Protein AF-0000000078982048 (afdb_homodimer)

Nearest PDB structures (foldseek):
  7xcn-assembly1_D  TM=9.493E-01  e=1.026E-38  Methanosarcina barkeri MS
  7xcl-assembly1_F  TM=9.407E-01  e=4.814E-38  Methanosarcina barkeri MS
  7xcm-assembly1_C  TM=9.390E-01  e=2.425E-36  Methanosarcina barkeri MS
  2qne-assembly1_B  TM=9.362E-01  e=1.584E-35  Desulfitobacterium hafniense Y51
  4yyc-assembly1_A-2  TM=9.252E-01  e=1.028E-31  Sinorhizobium meliloti 1021

Solvent-accessible surface area (backbone atoms only — not comparable to full-atom values): 50122 Å² total; per-residue (Å²): 138,82,78,82,73,71,76,62,64,67,63,61,60,69,71,62,73,79,67,76,81,65,62,59,39,60,63,86,39,42,53,32,44,48,32,50,60,53,52,73,68,34,48,50,50,42,51,51,48,18,41,46,41,28,44,73,57,26,30,29,54,67,43,71,69,53,51,52,54,43,40,75,65,66,23,48,73,46,95,88,54,22,44,24,42,40,57,69,48,49,49,48,31,60,74,56,47,50,60,63,48,68,48,20,15,79,38,76,92,34,46,40,63,39,34,83,27,13,26,32,36,15,24,16,54,65,6,54,19,30,46,35,86,87,77,73,42,76,41,76,21,31,56,65,55,40,24,50,46,25,37,53,44,60,72,32,87,45,42,48,32,47,27,48,39,47,35,38,68,77,45,83,49,66,64,56,34,40,46,37,49,52,47,33,44,58,53,16,21,47,38,20,32,33,47,60,73,91,47,48,83,46,50,59,60,47,44,51,52,49,14,60,74,52,73,28,60,69,50,21,57,76,47,37,35,48,32,40,46,31,54,36,40,48,55,52,53,22,40,26,50,62,36,42,48,31,47,54,52,36,47,75,68,45,34,34,35,36,31,32,17,70,24,30,28,34,41,29,25,42,45,40,61,27,12,20,48,22,53,16,48,31,48,22,49,54,46,46,34,51,48,36,71,76,35,64,77,42,48,55,28,50,18,32,33,45,39,34,37,37,81,90,75,64,42,63,37,41,37,38,17,52,33,20,37,48,30,13,39,41,22,36,57,28,50,74,67,58,42,36,22,36,32,68,22,14,29,10,22,28,89,54,64,23,25,60,27,14,22,24,21,32,41,16,32,41,38,26,35,27,15,16,15,24,34,28,26,15,48,29,31,31,22,32,41,50,47,19,29,27,68,32,37,43,56,55,31,29,36,51,40,42,27,45,44,27,32,39,58,42,55,78,53,41,91,83,43,34,37,60,65,55,51,48,50,26,62,76,54,85,56,48,37,63,81,42,68,68,31,56,60,32,49,55,28,60,44,71,77,55,85,74,68,56,69,59,55,68,68,61,37,49,75,69,66,57,72,52,64,53,58,54,20,40,53,53,40,52,54,44,69,72,71,56,58,62,68,84,65,50,68,68,57,54,54,53,46,51,73,76,41,88,63,77,75,51,51,58,78,60,68,50,60,133,141,82,79,81,76,70,76,62,66,66,63,61,59,69,73,62,74,77,65,78,81,64,62,60,40,58,64,87,40,42,54,32,44,49,31,49,60,52,52,74,68,35,48,50,50,42,51,51,49,18,43,47,41,29,44,73,58,26,28,30,54,66,46,71,70,53,49,52,53,42,40,74,64,66,23,47,73,46,95,87,52,21,44,24,42,39,57,69,48,49,50,49,32,59,74,56,48,52,59,62,48,68,49,20,15,79,38,77,90,36,45,40,63,38,35,83,26,12,25,33,34,16,24,17,54,64,5,55,19,29,46,36,84,88,77,72,42,74,40,75,21,31,56,64,54,40,25,50,45,25,35,55,43,60,72,32,86,44,42,50,32,48,27,48,39,48,35,37,66,78,45,82,49,66,64,55,34,40,46,37,50,52,48,32,44,59,52,16,20,47,40,20,32,32,45,61,72,92,47,47,83,47,49,59,58,45,43,51,52,49,15,59,74,51,73,28,61,69,49,21,55,76,47,36,33,48,32,42,47,31,53,36,40,47,53,52,54,23,39,24,49,62,36,43,49,31,48,53,52,36,48,74,69,45,34,35,34,36,31,31,17,71,25,29,28,33,42,32,24,41,46,40,63,29,12,21,46,23,52,16,48,31,48,23,47,54,47,46,33,52,47,35,71,75,36,64,76,41,49,52,28,50,19,33,34,46,38,34,37,37,82,89,77,64,42,62,37,41,38,37,16,50,34,20,36,47,30,14,39,41,24,36,57,27,50,73,67,59,42,37,22,36,33,69,23,15,29,10,24,27,87,52,64,23,23,62,26,14,22,25,22,32,41,16,34,43,38,26,36,27,13,16,16,23,34,28,26,15,48,29,28,30,22,34,40,50,47,20,31,29,69,32,37,42,54,54,30,28,37,50,42,42,28,44,46,27,32,40,59,42,56,77,53,40,91,82,43,34,37,58,67,56,51,50,50,26,62,75,54,85,57,50,39,63,81,40,67,67,31,57,59,33,47,55,29,62,44,69,76,54,85,75,68,58,68,59,56,66,67,61,36,49,76,68,65,57,73,53,63,54,58,54,20,40,52,52,42,50,54,44,68,74,69,58,59,62,69,84,67,49,68,67,56,53,52,52,48,51,73,75,40,88,64,76,73,50,52,56,79,61,69,50,61,132

pLDDT: mean 93.35, std 13.15, range [24.41, 98.94]

Organism: Ruegeria pomeroyi (strain ATCC 700808 / DSM 15171 / DSS-3) (NCBI:txid246200)

Structure (mmCIF, N/CA/C/O backbone):
data_AF-0000000078982048-model_v1
#
loop_
_entity.id
_entity.type
_entity.pdbx_description
1 polymer Methyltransferase
#
loop_
_atom_site.group_PDB
_atom_site.id
_atom_site.type_symbol
_atom_site.label_atom_id
_atom_site.label_alt_id
_atom_site.label_comp_id
_atom_site.label_asym_id
_atom_site.label_entity_id
_atom_site.label_seq_id
_atom_site.pdbx_PDB_ins_code
_atom_site.Cartn_x
_atom_site.Cartn_y
_atom_site.Cartn_z
_atom_site.occupancy
_atom_site.B_iso_or_equiv
_atom_site.auth_seq_id
_atom_site.auth_comp_id
_atom_site.auth_asym_id
_atom_site.auth_atom_id
_atom_site.pdbx_PDB_model_num
ATOM 1 N N . MET A 1 1 ? -39.469 5.316 33.312 1 24.64 1 MET A N 1
ATOM 2 C CA . MET A 1 1 ? -39.25 4.016 32.688 1 24.64 1 MET A CA 1
ATOM 3 C C . MET A 1 1 ? -39.062 4.168 31.172 1 24.64 1 MET A C 1
ATOM 5 O O . MET A 1 1 ? -39.75 3.52 30.375 1 24.64 1 MET A O 1
ATOM 9 N N . THR A 1 2 ? -38.531 5.262 30.562 1 25.5 2 THR A N 1
ATOM 10 C CA . THR A 1 2 ? -38.562 5.883 29.234 1 25.5 2 THR A CA 1
ATOM 11 C C . THR A 1 2 ? -37.688 5.109 28.25 1 25.5 2 THR A C 1
ATOM 13 O O . THR A 1 2 ? -36.5 5.012 28.422 1 25.5 2 THR A O 1
ATOM 16 N N . LYS A 1 3 ? -38.438 4.078 27.547 1 29.31 3 LYS A N 1
ATOM 17 C CA . LYS A 1 3 ? -38 3.158 26.5 1 29.31 3 LYS A CA 1
ATOM 18 C C . LYS A 1 3 ? -37.25 3.896 25.391 1 29.31 3 LYS A C 1
ATOM 20 O O . LYS A 1 3 ? -37.781 4.844 24.797 1 29.31 3 LYS A O 1
ATOM 25 N N . THR A 1 4 ? -35.938 3.824 25.562 1 28.81 4 THR A N 1
ATOM 26 C CA . THR A 1 4 ? -34.906 4.469 24.734 1 28.81 4 THR A CA 1
ATOM 27 C C . THR A 1 4 ? -35.062 4.062 23.281 1 28.81 4 THR A C 1
ATOM 29 O O . THR A 1 4 ? -34.906 2.885 22.938 1 28.81 4 THR A O 1
ATOM 32 N N . ASN A 1 5 ? -36 4.688 22.453 1 31.52 5 ASN A N 1
ATOM 33 C CA . ASN A 1 5 ? -36.5 4.586 21.078 1 31.52 5 ASN A CA 1
ATOM 34 C C . ASN A 1 5 ? -35.375 4.566 20.062 1 31.52 5 ASN A C 1
ATOM 36 O O . ASN A 1 5 ? -35.594 4.801 18.875 1 31.52 5 ASN A O 1
ATOM 40 N N . ARG A 1 6 ? -34.125 4.836 20.391 1 30.31 6 ARG A N 1
ATOM 41 C CA . ARG A 1 6 ? -33.281 5.367 19.312 1 30.31 6 ARG A CA 1
ATOM 42 C C . ARG A 1 6 ? -33 4.293 18.266 1 30.31 6 ARG A C 1
ATOM 44 O O . ARG A 1 6 ? -32.594 4.609 17.141 1 30.31 6 ARG A O 1
ATOM 51 N N . ARG A 1 7 ? -32.562 3.113 18.672 1 32.78 7 ARG A N 1
ATOM 52 C CA . ARG A 1 7 ? -31.703 2.34 17.766 1 32.78 7 ARG A CA 1
ATOM 53 C C . ARG A 1 7 ? -32.531 1.646 16.688 1 32.78 7 ARG A C 1
ATOM 55 O O . ARG A 1 7 ? -32.031 0.794 15.953 1 32.78 7 ARG A O 1
ATOM 62 N N . ARG A 1 8 ? -33.875 1.732 16.719 1 35.56 8 ARG A N 1
ATOM 63 C CA . ARG A 1 8 ? -34.656 0.888 15.812 1 35.56 8 ARG A CA 1
ATOM 64 C C . ARG A 1 8 ? -34.5 1.354 14.367 1 35.56 8 ARG A C 1
ATOM 66 O O . ARG A 1 8 ? -34.812 0.611 13.438 1 35.56 8 ARG A O 1
ATOM 73 N N . GLY A 1 9 ? -34.281 2.65 14.219 1 35.75 9 GLY A N 1
ATOM 74 C CA . GLY A 1 9 ? -34.562 3.168 12.891 1 35.75 9 GLY A CA 1
ATOM 75 C C . GLY A 1 9 ? -33.5 2.785 11.867 1 35.75 9 GLY A C 1
ATOM 76 O O . GLY A 1 9 ? -33.719 2.977 10.664 1 35.75 9 GLY A O 1
ATOM 77 N N . ARG A 1 10 ? -32.281 2.639 12.266 1 36.44 10 ARG A N 1
ATOM 78 C CA . ARG A 1 10 ? -31.203 2.473 11.312 1 36.44 10 ARG A CA 1
ATOM 79 C C . ARG A 1 10 ? -31.156 1.047 10.773 1 36.44 10 ARG A C 1
ATOM 81 O O . ARG A 1 10 ? -30.953 0.837 9.578 1 36.44 10 ARG A O 1
ATOM 88 N N . LYS A 1 11 ? -31.516 0.004 11.578 1 35.75 11 LYS A N 1
ATOM 89 C CA . LYS A 1 11 ? -31.469 -1.395 11.156 1 35.75 11 LYS A CA 1
ATOM 90 C C . LYS A 1 11 ? -32.594 -1.708 10.172 1 35.75 11 LYS A C 1
ATOM 92 O O . LYS A 1 11 ? -32.406 -2.514 9.258 1 35.75 11 LYS A O 1
ATOM 97 N N . ASP A 1 12 ? -33.688 -1.145 10.5 1 39.19 12 ASP A N 1
ATOM 98 C CA . ASP A 1 12 ? -34.844 -1.498 9.68 1 39.19 12 ASP A CA 1
ATOM 99 C C . ASP A 1 12 ? -34.688 -1 8.25 1 39.19 12 ASP A C 1
ATOM 101 O O . ASP A 1 12 ? -35.344 -1.484 7.336 1 39.19 12 ASP A O 1
ATOM 105 N N . ARG A 1 13 ? -33.844 0.094 8.094 1 38.88 13 ARG A N 1
ATOM 106 C CA . ARG A 1 13 ? -33.75 0.681 6.762 1 38.88 13 ARG A CA 1
ATOM 107 C C . ARG A 1 13 ? -32.875 -0.181 5.848 1 38.88 13 ARG A C 1
ATOM 109 O O . ARG A 1 13 ? -32.938 -0.034 4.621 1 38.88 13 ARG A O 1
ATOM 116 N N . LEU A 1 14 ? -32.094 -0.998 6.367 1 38.25 14 LEU A N 1
ATOM 117 C CA . LEU A 1 14 ? -31.188 -1.815 5.551 1 38.25 14 LEU A CA 1
ATOM 118 C C . LEU A 1 14 ? -31.953 -2.951 4.883 1 38.25 14 LEU A C 1
ATOM 120 O O . LEU A 1 14 ? -31.578 -3.4 3.795 1 38.25 14 LEU A O 1
ATOM 124 N N . LYS A 1 15 ? -33.062 -3.445 5.516 1 37.16 15 LYS A N 1
ATOM 125 C CA . LYS A 1 15 ? -33.688 -4.641 4.957 1 37.16 15 LYS A CA 1
ATOM 126 C C . LYS A 1 15 ? -34.469 -4.305 3.701 1 37.16 15 LYS A C 1
ATOM 128 O O . LYS A 1 15 ? -34.906 -5.203 2.965 1 37.16 15 LYS A O 1
ATOM 133 N N . GLN A 1 16 ? -35.031 -3.105 3.531 1 36.47 16 GLN A N 1
ATOM 134 C CA . GLN A 1 16 ? -36.125 -2.971 2.578 1 36.47 16 GLN A CA 1
ATOM 135 C C . GLN A 1 16 ? -35.594 -2.768 1.159 1 36.47 16 GLN A C 1
ATOM 137 O O . GLN A 1 16 ? -36.375 -2.711 0.205 1 36.47 16 GLN A O 1
ATOM 142 N N . VAL A 1 17 ? -34.531 -2.162 0.869 1 39.25 17 VAL A N 1
ATOM 143 C CA . VAL A 1 17 ? -34.469 -1.865 -0.559 1 39.25 17 VAL A CA 1
ATOM 144 C C . VAL A 1 17 ? -34.188 -3.143 -1.343 1 39.25 17 VAL A C 1
ATOM 146 O O . VAL A 1 17 ? -33.125 -3.74 -1.199 1 39.25 17 VAL A O 1
ATOM 149 N N . SER A 1 18 ? -35.125 -3.893 -1.806 1 37.06 18 SER A N 1
ATOM 150 C CA . SER A 1 18 ? -35.25 -5.039 -2.697 1 37.06 18 SER A CA 1
ATOM 151 C C . SER A 1 18 ? -34.594 -4.773 -4.039 1 37.06 18 SER A C 1
ATOM 153 O O . SER A 1 18 ? -34.844 -5.469 -5.023 1 37.06 18 SER A O 1
ATOM 155 N N . GLU A 1 19 ? -34.031 -3.555 -4.375 1 44.44 19 GLU A N 1
ATOM 156 C CA . GLU A 1 19 ? -33.594 -3.346 -5.75 1 44.44 19 GLU A CA 1
ATOM 157 C C . GLU A 1 19 ? -32.531 -4.387 -6.156 1 44.44 19 GLU A C 1
ATOM 159 O O . GLU A 1 19 ? -31.844 -4.934 -5.305 1 44.44 19 GLU A O 1
ATOM 164 N N . PRO A 1 20 ? -32.531 -4.73 -7.543 1 46.38 20 PRO A N 1
ATOM 165 C CA . PRO A 1 20 ? -31.547 -5.641 -8.133 1 46.38 20 PRO A CA 1
ATOM 166 C C . PRO A 1 20 ? -30.156 -5.473 -7.527 1 46.38 20 PRO A C 1
ATOM 168 O O . PRO A 1 20 ? -29.812 -4.395 -7.027 1 46.38 20 PRO A O 1
ATOM 171 N N . ASP A 1 21 ? -29.531 -6.543 -7.238 1 50.75 21 ASP A N 1
ATOM 172 C CA . ASP A 1 21 ? -28.297 -6.707 -6.473 1 50.75 21 ASP A CA 1
ATOM 173 C C . ASP A 1 21 ? -27.219 -5.746 -6.957 1 50.75 21 ASP A C 1
ATOM 175 O O . ASP A 1 21 ? -26.781 -5.82 -8.109 1 50.75 21 ASP A O 1
ATOM 179 N N . PRO A 1 22 ? -27.109 -4.539 -6.445 1 61.59 22 PRO A N 1
ATOM 180 C CA . PRO A 1 22 ? -26.078 -3.559 -6.828 1 61.59 22 PRO A CA 1
ATOM 181 C C . PRO A 1 22 ? -24.703 -4.188 -7.023 1 61.59 22 PRO A C 1
ATOM 183 O O . PRO A 1 22 ? -24.438 -5.266 -6.488 1 61.59 22 PRO A O 1
ATOM 186 N N . GLN A 1 23 ? -24.078 -3.832 -8.289 1 77.81 23 GLN A N 1
ATOM 187 C CA . GLN A 1 23 ? -22.672 -4.191 -8.492 1 77.81 23 GLN A CA 1
ATOM 188 C C . GLN A 1 23 ? -21.891 -4.086 -7.188 1 77.81 23 GLN A C 1
ATOM 190 O O . GLN A 1 23 ? -22.016 -3.102 -6.457 1 77.81 23 GLN A O 1
ATOM 195 N N . PRO A 1 24 ? -21.281 -5.227 -6.863 1 91.12 24 PRO A N 1
ATOM 196 C CA . PRO A 1 24 ? -20.453 -5.188 -5.656 1 91.12 24 PRO A CA 1
ATOM 197 C C . PRO A 1 24 ? -19.344 -4.133 -5.73 1 91.12 24 PRO A C 1
ATOM 199 O O . PRO A 1 24 ? -19 -3.664 -6.82 1 91.12 24 PRO A O 1
ATOM 202 N N . PRO A 1 25 ? -18.922 -3.678 -4.633 1 93.69 25 PRO A N 1
ATOM 203 C CA . PRO A 1 25 ? -17.875 -2.645 -4.629 1 93.69 25 PRO A CA 1
ATOM 204 C C . PRO A 1 25 ? -16.578 -3.117 -5.27 1 93.69 25 PRO A C 1
ATOM 206 O O . PRO A 1 25 ? -15.805 -2.303 -5.789 1 93.69 25 PRO A O 1
ATOM 209 N N . VAL A 1 26 ? -16.344 -4.453 -5.203 1 96.69 26 VAL A N 1
ATOM 210 C CA . VAL A 1 26 ? -15.164 -5.027 -5.828 1 96.69 26 VAL A CA 1
ATOM 211 C C . VAL A 1 26 ? -15.5 -6.387 -6.434 1 96.69 26 VAL A C 1
ATOM 213 O O . VAL A 1 26 ? -16.484 -7.023 -6.031 1 96.69 26 VAL A O 1
ATOM 216 N N . TRP A 1 27 ? -14.75 -6.809 -7.391 1 96.81 27 TRP A N 1
ATOM 217 C CA . TRP A 1 27 ? -14.93 -8.078 -8.086 1 96.81 27 TRP A CA 1
ATOM 218 C C . TRP A 1 27 ? -13.609 -8.57 -8.68 1 96.81 27 TRP A C 1
ATOM 220 O O . TRP A 1 27 ? -12.656 -7.797 -8.797 1 96.81 27 TRP A O 1
ATOM 230 N N . PRO A 1 28 ? -13.477 -9.898 -8.961 1 97.62 28 PRO A N 1
ATOM 231 C CA . PRO A 1 28 ? -12.281 -10.398 -9.633 1 97.62 28 PRO A CA 1
ATOM 232 C C . PRO A 1 28 ? -12.062 -9.75 -11 1 97.62 28 PRO A C 1
ATOM 234 O O . PRO A 1 28 ? -12.984 -9.703 -11.82 1 97.62 28 PRO A O 1
ATOM 237 N N . GLY A 1 29 ? -10.906 -9.273 -11.219 1 98.06 29 GLY A N 1
ATOM 238 C CA . GLY A 1 29 ? -10.578 -8.742 -12.531 1 98.06 29 GLY A CA 1
ATOM 239 C C . GLY A 1 29 ? -10.828 -7.254 -12.656 1 98.06 29 GLY A C 1
ATOM 240 O O . GLY A 1 29 ? -11.047 -6.746 -13.758 1 98.06 29 GLY A O 1
ATOM 241 N N . VAL A 1 30 ? -10.906 -6.602 -11.484 1 97 30 VAL A N 1
ATOM 242 C CA . VAL A 1 30 ? -10.891 -5.148 -11.578 1 97 30 VAL A CA 1
ATOM 243 C C . VAL A 1 30 ? -9.672 -4.695 -12.375 1 97 30 VAL A C 1
ATOM 245 O O . VAL A 1 30 ? -8.578 -5.234 -12.203 1 97 30 VAL A O 1
ATOM 248 N N . VAL A 1 31 ? -9.844 -3.73 -13.234 1 97 31 VAL A N 1
ATOM 249 C CA . VAL A 1 31 ? -8.797 -3.379 -14.188 1 97 31 VAL A CA 1
ATOM 250 C C . VAL A 1 31 ? -7.805 -2.422 -13.531 1 97 31 VAL A C 1
ATOM 252 O O . VAL A 1 31 ? -8.188 -1.339 -13.07 1 97 31 VAL A O 1
ATOM 255 N N . GLY A 1 32 ? -6.566 -2.844 -13.461 1 95.88 32 GLY A N 1
ATOM 256 C CA . GLY A 1 32 ? -5.48 -2.029 -12.93 1 95.88 32 GLY A CA 1
ATOM 257 C C . GLY A 1 32 ? -4.652 -1.363 -14.008 1 95.88 32 GLY A C 1
ATOM 258 O O . GLY A 1 32 ? -5.176 -1.001 -15.07 1 95.88 32 GLY A O 1
ATOM 259 N N . GLY A 1 33 ? -3.402 -1.04 -13.672 1 95.31 33 GLY A N 1
ATOM 260 C CA . GLY A 1 33 ? -2.457 -0.58 -14.68 1 95.31 33 GLY A CA 1
ATOM 261 C C . GLY A 1 33 ? -2.275 0.927 -14.68 1 95.31 33 GLY A C 1
ATOM 262 O O . GLY A 1 33 ? -1.712 1.488 -15.625 1 95.31 33 GLY A O 1
ATOM 263 N N . ARG A 1 34 ? -2.691 1.585 -13.625 1 95.12 34 ARG A N 1
ATOM 264 C CA . ARG A 1 34 ? -2.607 3.041 -13.602 1 95.12 34 ARG A CA 1
ATOM 265 C C . ARG A 1 34 ? -1.302 3.506 -12.969 1 95.12 34 ARG A C 1
ATOM 267 O O . ARG A 1 34 ? -0.966 4.691 -13.016 1 95.12 34 ARG A O 1
ATOM 274 N N . LEU A 1 35 ? -0.602 2.676 -12.352 1 97.88 35 LEU A N 1
ATOM 275 C CA . LEU A 1 35 ? 0.735 2.959 -11.844 1 97.88 35 LEU A CA 1
ATOM 276 C C . LEU A 1 35 ? 1.8 2.553 -12.859 1 97.88 35 LEU A C 1
ATOM 278 O O . LEU A 1 35 ? 1.789 1.426 -13.359 1 97.88 35 LEU A O 1
ATOM 282 N N . LYS A 1 36 ? 2.662 3.445 -13.172 1 96.5 36 LYS A N 1
ATOM 283 C CA . LYS A 1 36 ? 3.777 3.188 -14.078 1 96.5 36 LYS A CA 1
ATOM 284 C C . LYS A 1 36 ? 5.117 3.426 -13.383 1 96.5 36 LYS A C 1
ATOM 286 O O . LYS A 1 36 ? 5.684 4.516 -13.477 1 96.5 36 LYS A O 1
ATOM 291 N N . PRO A 1 37 ? 5.641 2.359 -12.852 1 96.19 37 PRO A N 1
ATOM 292 C CA . PRO A 1 37 ? 6.914 2.518 -12.141 1 96.19 37 PRO A CA 1
ATOM 293 C C . PRO A 1 37 ? 8.055 2.938 -13.062 1 96.19 37 PRO A C 1
ATOM 295 O O . PRO A 1 37 ? 9.008 3.582 -12.617 1 96.19 37 PRO A O 1
ATOM 298 N N . LEU A 1 38 ? 7.996 2.551 -14.289 1 97.62 38 LEU A N 1
ATOM 299 C CA . LEU A 1 38 ? 9 2.908 -15.281 1 97.62 38 LEU A CA 1
ATOM 300 C C . LEU A 1 38 ? 8.477 3.996 -16.219 1 97.62 38 LEU A C 1
ATOM 302 O O . LEU A 1 38 ? 7.336 3.93 -16.672 1 97.62 38 LEU A O 1
ATOM 306 N N . SER A 1 39 ? 9.336 4.977 -16.438 1 96.38 39 SER A N 1
ATOM 307 C CA . SER A 1 39 ? 9.039 5.891 -17.531 1 96.38 39 SER A CA 1
ATOM 308 C C . SER A 1 39 ? 9.117 5.184 -18.875 1 96.38 39 SER A C 1
ATOM 310 O O . SER A 1 39 ? 9.664 4.082 -18.984 1 96.38 39 SER A O 1
ATOM 312 N N . PRO A 1 40 ? 8.562 5.824 -19.906 1 96.5 40 PRO A N 1
ATOM 313 C CA . PRO A 1 40 ? 8.656 5.215 -21.234 1 96.5 40 PRO A CA 1
ATOM 314 C C . PRO A 1 40 ? 10.102 4.957 -21.656 1 96.5 40 PRO A C 1
ATOM 316 O O . PRO A 1 40 ? 10.398 3.914 -22.25 1 96.5 40 PRO A O 1
ATOM 319 N N . ASP A 1 41 ? 10.977 5.867 -21.328 1 97.31 41 ASP A N 1
ATOM 320 C CA . ASP A 1 41 ? 12.383 5.691 -21.672 1 97.31 41 ASP A CA 1
ATOM 321 C C . ASP A 1 41 ? 12.992 4.52 -20.906 1 97.31 41 ASP A C 1
ATOM 323 O O . ASP A 1 41 ? 13.766 3.74 -21.469 1 97.31 41 ASP A O 1
ATOM 327 N N . GLU A 1 42 ? 12.688 4.445 -19.672 1 97.81 42 GLU A N 1
ATOM 328 C CA . GLU A 1 42 ? 13.172 3.34 -18.859 1 97.81 42 GLU A CA 1
ATOM 329 C C . GLU A 1 42 ? 12.672 1.999 -19.375 1 97.81 42 GLU A C 1
ATOM 331 O O . GLU A 1 42 ? 13.43 1.028 -19.453 1 97.81 42 GLU A O 1
ATOM 336 N N . GLU A 1 43 ? 11.43 1.944 -19.688 1 97.56 43 GLU A N 1
ATOM 337 C CA . GLU A 1 43 ? 10.812 0.732 -20.219 1 97.56 43 GLU A CA 1
ATOM 338 C C . GLU A 1 43 ? 11.516 0.268 -21.484 1 97.56 43 GLU A C 1
ATOM 340 O O . GLU A 1 43 ? 11.781 -0.924 -21.656 1 97.56 43 GLU A O 1
ATOM 345 N N . SER A 1 44 ? 11.805 1.211 -22.375 1 98.06 44 SER A N 1
ATOM 346 C CA . SER A 1 44 ? 12.5 0.915 -23.625 1 98.06 44 SER A CA 1
ATOM 347 C C . SER A 1 44 ? 13.922 0.418 -23.359 1 98.06 44 SER A C 1
ATOM 349 O O . SER A 1 44 ? 14.406 -0.472 -24.062 1 98.06 44 SER A O 1
ATOM 351 N N . LEU A 1 45 ? 14.508 1.024 -22.422 1 98.12 45 LEU A N 1
ATOM 352 C CA . LEU A 1 45 ? 15.859 0.62 -22.062 1 98.12 45 LEU A CA 1
ATOM 353 C C . LEU A 1 45 ? 15.883 -0.818 -21.547 1 98.12 45 LEU A C 1
ATOM 355 O O . LEU A 1 45 ? 16.766 -1.596 -21.922 1 98.12 45 LEU A O 1
ATOM 359 N N . VAL A 1 46 ? 14.938 -1.17 -20.688 1 98.31 46 VAL A N 1
ATOM 360 C CA . VAL A 1 46 ? 14.836 -2.525 -20.156 1 98.31 46 VAL A CA 1
ATOM 361 C C . VAL A 1 46 ? 14.586 -3.512 -21.297 1 98.31 46 VAL A C 1
ATOM 363 O O . VAL A 1 46 ? 15.219 -4.566 -21.375 1 98.31 46 VAL A O 1
ATOM 366 N N . GLU A 1 47 ? 13.688 -3.174 -22.188 1 98.31 47 GLU A N 1
ATOM 367 C CA . GLU A 1 47 ? 13.359 -4.02 -23.328 1 98.31 47 GLU A CA 1
ATOM 368 C C . GLU A 1 47 ? 14.586 -4.277 -24.203 1 98.31 47 GLU A C 1
ATOM 370 O O . GLU A 1 47 ? 14.891 -5.426 -24.516 1 98.31 47 GLU A O 1
ATOM 375 N N . GLU A 1 48 ? 15.273 -3.209 -24.516 1 98.38 48 GLU A N 1
ATOM 376 C CA . GLU A 1 48 ? 16.438 -3.32 -25.375 1 98.38 48 GLU A CA 1
ATOM 377 C C . GLU A 1 48 ? 17.531 -4.164 -24.734 1 98.38 48 GLU A C 1
ATOM 379 O O . GLU A 1 48 ? 18.172 -4.98 -25.391 1 98.38 48 GLU A O 1
ATOM 384 N N . ALA A 1 49 ? 17.734 -3.91 -23.453 1 98.31 49 ALA A N 1
ATOM 385 C CA . ALA A 1 49 ? 18.766 -4.66 -22.734 1 98.31 49 ALA A CA 1
ATOM 386 C C . ALA A 1 49 ? 18.422 -6.148 -22.688 1 98.31 49 ALA A C 1
ATOM 388 O O . ALA A 1 49 ? 19.297 -6.996 -22.844 1 98.31 49 ALA A O 1
ATOM 389 N N . ALA A 1 50 ? 17.172 -6.48 -22.484 1 98.5 50 ALA A N 1
ATOM 390 C CA . ALA A 1 50 ? 16.734 -7.875 -22.438 1 98.5 50 ALA A CA 1
ATOM 391 C C . ALA A 1 50 ? 16.922 -8.555 -23.781 1 98.5 50 ALA A C 1
ATOM 393 O O . ALA A 1 50 ? 17.422 -9.688 -23.859 1 98.5 50 ALA A O 1
ATOM 394 N N . PHE A 1 51 ? 16.547 -7.906 -24.859 1 98.5 51 PHE A N 1
ATOM 395 C CA . PHE A 1 51 ? 16.719 -8.445 -26.203 1 98.5 51 PHE A CA 1
ATOM 396 C C . PHE A 1 51 ? 18.188 -8.688 -26.5 1 98.5 51 PHE A C 1
ATOM 398 O O . PHE A 1 51 ? 18.547 -9.734 -27.047 1 98.5 51 PHE A O 1
ATOM 405 N N . LYS A 1 52 ? 18.984 -7.723 -26.125 1 98.06 52 LYS A N 1
ATOM 406 C CA . LYS A 1 52 ? 20.406 -7.836 -26.406 1 98.06 52 LYS A CA 1
ATOM 407 C C . LYS A 1 52 ? 21.031 -9.008 -25.641 1 98.06 52 LYS A C 1
ATOM 409 O O . LYS A 1 52 ? 21.875 -9.719 -26.172 1 98.06 52 LYS A O 1
ATOM 414 N N . LEU A 1 53 ? 20.625 -9.164 -24.422 1 98.25 53 LEU A N 1
ATOM 415 C CA . LEU A 1 53 ? 21.109 -10.289 -23.641 1 98.25 53 LEU A CA 1
ATOM 416 C C . LEU A 1 53 ? 20.766 -11.617 -24.297 1 98.25 53 LEU A C 1
ATOM 418 O O . LEU A 1 53 ? 21.578 -12.539 -24.328 1 98.25 53 LEU A O 1
ATOM 422 N N . LEU A 1 54 ? 19.578 -11.734 -24.781 1 98.75 54 LEU A N 1
ATOM 423 C CA . LEU A 1 54 ? 19.109 -12.969 -25.406 1 98.75 54 LEU A CA 1
ATOM 424 C C . LEU A 1 54 ? 19.828 -13.211 -26.719 1 98.75 54 LEU A C 1
ATOM 426 O O . LEU A 1 54 ? 20.141 -14.359 -27.062 1 98.75 54 LEU A O 1
ATOM 430 N N . GLU A 1 55 ? 20.125 -12.125 -27.422 1 97.88 55 GLU A N 1
ATOM 431 C CA . GLU A 1 55 ? 20.766 -12.195 -28.734 1 97.88 55 GLU A CA 1
ATOM 432 C C . GLU A 1 55 ? 22.25 -12.516 -28.609 1 97.88 55 GLU A C 1
ATOM 434 O O . GLU A 1 55 ? 22.812 -13.273 -29.406 1 97.88 55 GLU A O 1
ATOM 439 N N . ASP A 1 56 ? 22.891 -11.914 -27.609 1 97.38 56 ASP A N 1
ATOM 440 C CA . ASP A 1 56 ? 24.344 -11.922 -27.578 1 97.38 56 ASP A CA 1
ATOM 441 C C . ASP A 1 56 ? 24.875 -12.914 -26.531 1 97.38 56 ASP A C 1
ATOM 443 O O . ASP A 1 56 ? 25.953 -13.469 -26.688 1 97.38 56 ASP A O 1
ATOM 447 N N . LEU A 1 57 ? 24.188 -13.047 -25.453 1 97.56 57 LEU A N 1
ATOM 448 C CA . LEU A 1 57 ? 24.625 -13.922 -24.375 1 97.56 57 LEU A CA 1
ATOM 449 C C . LEU A 1 57 ? 23.875 -15.25 -24.406 1 97.56 57 LEU A C 1
ATOM 451 O O . LEU A 1 57 ? 24.5 -16.312 -24.312 1 97.56 57 LEU A O 1
ATOM 455 N N . GLY A 1 58 ? 22.516 -15.188 -24.5 1 98.44 58 GLY A N 1
ATOM 456 C CA . GLY A 1 58 ? 21.688 -16.375 -24.484 1 98.44 58 GLY A CA 1
ATOM 457 C C . GLY A 1 58 ? 21.688 -17.078 -23.141 1 98.44 58 GLY A C 1
ATOM 458 O O . GLY A 1 58 ? 21.969 -16.469 -22.109 1 98.44 58 GLY A O 1
ATOM 459 N N . LEU A 1 59 ? 21.203 -18.328 -23.125 1 98.75 59 LEU A N 1
ATOM 460 C CA . LEU A 1 59 ? 21.156 -19.094 -21.891 1 98.75 59 LEU A CA 1
ATOM 461 C C . LEU A 1 59 ? 21.891 -20.422 -22.047 1 98.75 59 LEU A C 1
ATOM 463 O O . LEU A 1 59 ? 21.906 -21 -23.141 1 98.75 59 LEU A O 1
ATOM 467 N N . SER A 1 60 ? 22.438 -20.875 -20.969 1 98 60 SER A N 1
ATOM 468 C CA . SER A 1 60 ? 23.109 -22.172 -20.969 1 98 60 SER A CA 1
ATOM 469 C C . SER A 1 60 ? 22.172 -23.281 -20.5 1 98 60 SER A C 1
ATOM 471 O O . SER A 1 60 ? 21.062 -23 -20.047 1 98 60 SER A O 1
ATOM 473 N N . GLN A 1 61 ? 22.547 -24.547 -20.75 1 98 61 GLN A N 1
ATOM 474 C CA . GLN A 1 61 ? 21.922 -25.766 -20.25 1 98 61 GLN A CA 1
ATOM 475 C C . GLN A 1 61 ? 20.531 -25.969 -20.859 1 98 61 GLN A C 1
ATOM 477 O O . GLN A 1 61 ? 19.609 -26.375 -20.172 1 98 61 GLN A O 1
ATOM 482 N N . ALA A 1 62 ? 20.438 -25.594 -22.031 1 98.56 62 ALA A N 1
ATOM 483 C CA . ALA A 1 62 ? 19.203 -25.891 -22.766 1 98.56 62 ALA A CA 1
ATOM 484 C C . ALA A 1 62 ? 19.078 -27.406 -23 1 98.56 62 ALA A C 1
ATOM 486 O O . ALA A 1 62 ? 20.062 -28.078 -23.266 1 98.56 62 ALA A O 1
ATOM 487 N N . ILE A 1 63 ? 17.891 -27.953 -22.953 1 98.5 63 ILE A N 1
ATOM 488 C CA . ILE A 1 63 ? 17.688 -29.375 -23.188 1 98.5 63 ILE A CA 1
ATOM 489 C C . ILE A 1 63 ? 17.688 -29.656 -24.688 1 98.5 63 ILE A C 1
ATOM 491 O O . ILE A 1 63 ? 17.438 -28.75 -25.5 1 98.5 63 ILE A O 1
ATOM 495 N N . PRO A 1 64 ? 17.891 -30.891 -25.078 1 98.38 64 PRO A N 1
ATOM 496 C CA . PRO A 1 64 ? 18.016 -31.219 -26.5 1 98.38 64 PRO A CA 1
ATOM 497 C C . PRO A 1 64 ? 16.797 -30.797 -27.312 1 98.38 64 PRO A C 1
ATOM 499 O O . PRO A 1 64 ? 16.938 -30.234 -28.406 1 98.38 64 PRO A O 1
ATOM 502 N N . SER A 1 65 ? 15.641 -31.047 -26.828 1 98.56 65 SER A N 1
ATOM 503 C CA . SER A 1 65 ? 14.43 -30.672 -27.562 1 98.56 65 SER A CA 1
ATOM 504 C C . SER A 1 65 ? 14.352 -29.172 -27.781 1 98.56 65 SER A C 1
ATOM 506 O O . SER A 1 65 ? 13.93 -28.719 -28.844 1 98.56 65 SER A O 1
ATOM 508 N N . MET A 1 66 ? 14.773 -28.406 -26.797 1 98.81 66 MET A N 1
ATOM 509 C CA . MET A 1 66 ? 14.789 -26.953 -26.906 1 98.81 66 MET A CA 1
ATOM 510 C C . MET A 1 66 ? 15.812 -26.5 -27.938 1 98.81 66 MET A C 1
ATOM 512 O O . MET A 1 66 ? 15.523 -25.609 -28.75 1 98.81 66 MET A O 1
ATOM 516 N N . ILE A 1 67 ? 16.969 -27.078 -27.859 1 98.75 67 ILE A N 1
ATOM 517 C CA . ILE A 1 67 ? 18.031 -26.734 -28.812 1 98.75 67 ILE A CA 1
ATOM 518 C C . ILE A 1 67 ? 17.547 -26.969 -30.234 1 98.75 67 ILE A C 1
ATOM 520 O O . ILE A 1 67 ? 17.703 -26.094 -31.094 1 98.75 67 ILE A O 1
ATOM 524 N N . GLU A 1 68 ? 16.969 -28.062 -30.438 1 98.75 68 GLU A N 1
ATOM 525 C CA . GLU A 1 68 ? 16.469 -28.406 -31.766 1 98.75 68 GLU A CA 1
ATOM 526 C C . GLU A 1 68 ? 15.422 -27.406 -32.25 1 98.75 68 GLU A C 1
ATOM 528 O O . GLU A 1 68 ? 15.508 -26.875 -33.344 1 98.75 68 GLU A O 1
ATOM 533 N N . LYS A 1 69 ? 14.477 -27.141 -31.406 1 98.75 69 LYS A N 1
ATOM 534 C CA . LYS A 1 69 ? 13.367 -26.266 -31.781 1 98.75 69 LYS A CA 1
ATOM 535 C C . LYS A 1 69 ? 13.852 -24.844 -32.031 1 98.75 69 LYS A C 1
ATOM 537 O O . LYS A 1 69 ? 13.438 -24.188 -32.969 1 98.75 69 LYS A O 1
ATOM 542 N N . VAL A 1 70 ? 14.695 -24.312 -31.125 1 98.88 70 VAL A N 1
ATOM 543 C CA . VAL A 1 70 ? 15.141 -22.922 -31.203 1 98.88 70 VAL A CA 1
ATOM 544 C C . VAL A 1 70 ? 16.078 -22.75 -32.406 1 98.88 70 VAL A C 1
ATOM 546 O O . VAL A 1 70 ? 15.992 -21.75 -33.125 1 98.88 70 VAL A O 1
ATOM 549 N N . THR A 1 71 ? 16.953 -23.734 -32.656 1 98.69 71 THR A N 1
ATOM 550 C CA . THR A 1 71 ? 17.859 -23.625 -33.781 1 98.69 71 THR A CA 1
ATOM 551 C C . THR A 1 71 ? 17.109 -23.734 -35.094 1 98.69 71 THR A C 1
ATOM 553 O O . THR A 1 71 ? 17.453 -23.078 -36.094 1 98.69 71 THR A O 1
ATOM 556 N N . THR A 1 72 ? 16.141 -24.578 -35.125 1 98.62 72 THR A N 1
ATOM 557 C CA . THR A 1 72 ? 15.297 -24.688 -36.312 1 98.62 72 THR A CA 1
ATOM 558 C C . THR A 1 72 ? 14.578 -23.375 -36.594 1 98.62 72 THR A C 1
ATOM 560 O O . THR A 1 72 ? 14.344 -23.016 -37.75 1 98.62 72 THR A O 1
ATOM 563 N N . ALA A 1 73 ? 14.336 -22.641 -35.562 1 98.62 73 ALA A N 1
ATOM 564 C CA . ALA A 1 73 ? 13.57 -21.406 -35.656 1 98.62 73 ALA A CA 1
ATOM 565 C C . ALA A 1 73 ? 14.492 -20.203 -35.844 1 98.62 73 ALA A C 1
ATOM 567 O O . ALA A 1 73 ? 14.039 -19.062 -35.875 1 98.62 73 ALA A O 1
ATOM 568 N N . GLY A 1 74 ? 15.773 -20.422 -35.906 1 98.31 74 GLY A N 1
ATOM 569 C CA . GLY A 1 74 ? 16.672 -19.328 -36.25 1 98.31 74 GLY A CA 1
ATOM 570 C C . GLY A 1 74 ? 17.688 -19.031 -35.125 1 98.31 74 GLY A C 1
ATOM 571 O O . GLY A 1 74 ? 18.578 -18.203 -35.312 1 98.31 74 GLY A O 1
ATOM 572 N N . GLY A 1 75 ? 17.531 -19.719 -34.031 1 98.69 75 GLY A N 1
ATOM 573 C CA . GLY A 1 75 ? 18.516 -19.578 -32.969 1 98.69 75 GLY A CA 1
ATOM 574 C C . GLY A 1 75 ? 19.828 -20.266 -33.281 1 98.69 75 GLY A C 1
ATOM 575 O O . GLY A 1 75 ? 19.938 -20.984 -34.281 1 98.69 75 GLY A O 1
ATOM 576 N N . THR A 1 76 ? 20.859 -19.953 -32.406 1 98.44 76 THR A N 1
ATOM 577 C CA . THR A 1 76 ? 22.172 -20.562 -32.625 1 98.44 76 THR A CA 1
ATOM 578 C C . THR A 1 76 ? 22.828 -20.953 -31.312 1 98.44 76 THR A C 1
ATOM 580 O O . THR A 1 76 ? 22.562 -20.328 -30.281 1 98.44 76 THR A O 1
ATOM 583 N N . MET A 1 77 ? 23.625 -22 -31.391 1 98.31 77 MET A N 1
ATOM 584 C CA . MET A 1 77 ? 24.438 -22.406 -30.25 1 98.31 77 MET A CA 1
ATOM 585 C C . MET A 1 77 ? 25.812 -21.766 -30.297 1 98.31 77 MET A C 1
ATOM 587 O O . MET A 1 77 ? 26.438 -21.734 -31.359 1 98.31 77 MET A O 1
ATOM 591 N N . THR A 1 78 ? 26.219 -21.234 -29.234 1 97.44 78 THR A N 1
ATOM 592 C CA . THR A 1 78 ? 27.594 -20.734 -29.172 1 97.44 78 THR A CA 1
ATOM 593 C C . THR A 1 78 ? 28.578 -21.875 -28.875 1 97.44 78 THR A C 1
ATOM 595 O O . THR A 1 78 ? 28.172 -22.953 -28.484 1 97.44 78 THR A O 1
ATOM 598 N N . ASP A 1 79 ? 29.828 -21.531 -29.047 1 96.19 79 ASP A N 1
ATOM 599 C CA . ASP A 1 79 ? 30.875 -22.531 -28.828 1 96.19 79 ASP A CA 1
ATOM 600 C C . ASP A 1 79 ? 30.922 -22.938 -27.359 1 96.19 79 ASP A C 1
ATOM 602 O O . ASP A 1 79 ? 31.25 -24.094 -27.031 1 96.19 79 ASP A O 1
ATOM 606 N N . ASP A 1 80 ? 30.562 -22.078 -26.531 1 93.94 80 ASP A N 1
ATOM 607 C CA . ASP A 1 80 ? 30.625 -22.359 -25.094 1 93.94 80 ASP A CA 1
ATOM 608 C C . ASP A 1 80 ? 29.297 -22.906 -24.578 1 93.94 80 ASP A C 1
ATOM 610 O O . ASP A 1 80 ? 29.047 -22.922 -23.375 1 93.94 80 ASP A O 1
ATOM 614 N N . GLY A 1 81 ? 28.375 -23.25 -25.438 1 96.31 81 GLY A N 1
ATOM 615 C CA . GLY A 1 81 ? 27.203 -24.047 -25.094 1 96.31 81 GLY A CA 1
ATOM 616 C C . GLY A 1 81 ? 26.016 -23.203 -24.672 1 96.31 81 GLY A C 1
ATOM 617 O O . GLY A 1 81 ? 25.188 -23.641 -23.891 1 96.31 81 GLY A O 1
ATOM 618 N N . ARG A 1 82 ? 25.938 -22.016 -25.109 1 98.19 82 ARG A N 1
ATOM 619 C CA . ARG A 1 82 ? 24.797 -21.172 -24.797 1 98.19 82 ARG A CA 1
ATOM 620 C C . ARG A 1 82 ? 23.875 -21.031 -26 1 98.19 82 ARG A C 1
ATOM 622 O O . ARG A 1 82 ? 24.344 -20.938 -27.141 1 98.19 82 ARG A O 1
ATOM 629 N N . LEU A 1 83 ? 22.641 -21.125 -25.766 1 98.81 83 LEU A N 1
ATOM 630 C CA . LEU A 1 83 ? 21.625 -21.016 -26.812 1 98.81 83 LEU A CA 1
ATOM 631 C C . LEU A 1 83 ? 21.203 -19.562 -27.016 1 98.81 83 LEU A C 1
ATOM 633 O O . LEU A 1 83 ? 20.703 -18.922 -26.078 1 98.81 83 LEU A O 1
ATOM 637 N N . LEU A 1 84 ? 21.422 -19.016 -28.172 1 98.88 84 LEU A N 1
ATOM 638 C CA . LEU A 1 84 ? 21.125 -17.625 -28.5 1 98.88 84 LEU A CA 1
ATOM 639 C C . LEU A 1 84 ? 19.734 -17.5 -29.125 1 98.88 84 LEU A C 1
ATOM 641 O O . LEU A 1 84 ? 19.328 -18.344 -29.922 1 98.88 84 LEU A O 1
ATOM 645 N N . PHE A 1 85 ? 19.016 -16.484 -28.781 1 98.88 85 PHE A N 1
ATOM 646 C CA . PHE A 1 85 ? 17.672 -16.156 -29.281 1 98.88 85 PHE A CA 1
ATOM 647 C C . PHE A 1 85 ? 17.688 -14.852 -30.062 1 98.88 85 PHE A C 1
ATOM 649 O O . PHE A 1 85 ? 17.672 -13.773 -29.469 1 98.88 85 PHE A O 1
ATOM 656 N N . PRO A 1 86 ? 17.672 -14.914 -31.391 1 98.62 86 PRO A N 1
ATOM 657 C CA . PRO A 1 86 ? 17.641 -13.664 -32.156 1 98.62 86 PRO A CA 1
ATOM 658 C C . PRO A 1 86 ? 16.391 -12.836 -31.859 1 98.62 86 PRO A C 1
ATOM 660 O O . PRO A 1 86 ? 15.312 -13.391 -31.641 1 98.62 86 PRO A O 1
ATOM 663 N N . ARG A 1 87 ? 16.5 -11.562 -31.953 1 98 87 ARG A N 1
ATOM 664 C CA . ARG A 1 87 ? 15.43 -10.617 -31.641 1 98 87 ARG A CA 1
ATOM 665 C C . ARG A 1 87 ? 14.156 -10.953 -32.406 1 98 87 ARG A C 1
ATOM 667 O O . ARG A 1 87 ? 13.055 -10.797 -31.891 1 98 87 ARG A O 1
ATOM 674 N N . THR A 1 88 ? 14.32 -11.344 -33.625 1 98.44 88 THR A N 1
ATOM 675 C CA . THR A 1 88 ? 13.164 -11.656 -34.469 1 98.44 88 THR A CA 1
ATOM 676 C C . THR A 1 88 ? 12.383 -12.836 -33.875 1 98.44 88 THR A C 1
ATOM 678 O O . THR A 1 88 ? 11.148 -12.844 -33.938 1 98.44 88 THR A O 1
ATOM 681 N N . LEU A 1 89 ? 13.07 -13.789 -33.375 1 98.69 89 LEU A N 1
ATOM 682 C CA . LEU A 1 89 ? 12.43 -14.953 -32.781 1 98.69 89 LEU A CA 1
ATOM 683 C C . LEU A 1 89 ? 11.711 -14.578 -31.5 1 98.69 89 LEU A C 1
ATOM 685 O O . LEU A 1 89 ? 10.602 -15.055 -31.234 1 98.69 89 LEU A O 1
ATOM 689 N N . VAL A 1 90 ? 12.359 -13.766 -30.688 1 98.81 90 VAL A N 1
ATOM 690 C CA . VAL A 1 90 ? 11.758 -13.32 -29.438 1 98.81 90 VAL A CA 1
ATOM 691 C C . VAL A 1 90 ? 10.492 -12.516 -29.734 1 98.81 90 VAL A C 1
ATOM 693 O O . VAL A 1 90 ? 9.453 -12.719 -29.094 1 98.81 90 VAL A O 1
ATOM 696 N N . LYS A 1 91 ? 10.523 -11.602 -30.656 1 98.56 91 LYS A N 1
ATOM 697 C CA . LYS A 1 91 ? 9.367 -10.797 -31.047 1 98.56 91 LYS A CA 1
ATOM 698 C C . LYS A 1 91 ? 8.242 -11.672 -31.594 1 98.56 91 LYS A C 1
ATOM 700 O O . LYS A 1 91 ? 7.066 -11.406 -31.359 1 98.56 91 LYS A O 1
ATOM 705 N N . TRP A 1 92 ? 8.672 -12.703 -32.375 1 98.62 92 TRP A N 1
ATOM 706 C CA . TRP A 1 92 ? 7.688 -13.664 -32.844 1 98.62 92 TRP A CA 1
ATOM 707 C C . TRP A 1 92 ? 6.914 -14.281 -31.688 1 98.62 92 TRP A C 1
ATOM 709 O O . TRP A 1 92 ? 5.688 -14.414 -31.75 1 98.62 92 TRP A O 1
ATOM 719 N N . ALA A 1 93 ? 7.625 -14.664 -30.719 1 98.75 93 ALA A N 1
ATOM 720 C CA . ALA A 1 93 ? 7.004 -15.297 -29.562 1 98.75 93 ALA A CA 1
ATOM 721 C C . ALA A 1 93 ? 6.07 -14.328 -28.844 1 98.75 93 ALA A C 1
ATOM 723 O O . ALA A 1 93 ? 4.965 -14.711 -28.438 1 98.75 93 ALA A O 1
ATOM 724 N N . ILE A 1 94 ? 6.492 -13.047 -28.641 1 98.62 94 ILE A N 1
ATOM 725 C CA . ILE A 1 94 ? 5.699 -12.023 -27.969 1 98.62 94 ILE A CA 1
ATOM 726 C C . ILE A 1 94 ? 4.434 -11.734 -28.781 1 98.62 94 ILE A C 1
ATOM 728 O O . ILE A 1 94 ? 3.326 -11.758 -28.234 1 98.62 94 ILE A O 1
ATOM 732 N N . ASP A 1 95 ? 4.57 -11.531 -30.062 1 98.19 95 ASP A N 1
ATOM 733 C CA . ASP A 1 95 ? 3.477 -11.094 -30.922 1 98.19 95 ASP A CA 1
ATOM 734 C C . ASP A 1 95 ? 2.422 -12.195 -31.062 1 98.19 95 ASP A C 1
ATOM 736 O O . ASP A 1 95 ? 1.229 -11.898 -31.172 1 98.19 95 ASP A O 1
ATOM 740 N N . GLY A 1 96 ? 2.859 -13.406 -31.016 1 98.44 96 GLY A N 1
ATOM 741 C CA . GLY A 1 96 ? 1.951 -14.516 -31.266 1 98.44 96 GLY A CA 1
ATOM 742 C C . GLY A 1 96 ? 1.425 -15.148 -29.984 1 98.44 96 GLY A C 1
ATOM 743 O O . GLY A 1 96 ? 0.597 -16.062 -30.031 1 98.44 96 GLY A O 1
ATOM 744 N N . ALA A 1 97 ? 1.836 -14.656 -28.891 1 98.25 97 ALA A N 1
ATOM 745 C CA . ALA A 1 97 ? 1.432 -15.242 -27.609 1 98.25 97 ALA A CA 1
ATOM 746 C C . ALA A 1 97 ? -0.08 -15.164 -27.422 1 98.25 97 ALA A C 1
ATOM 748 O O . ALA A 1 97 ? -0.709 -14.18 -27.828 1 98.25 97 ALA A O 1
ATOM 749 N N . GLN A 1 98 ? -0.654 -16.203 -26.828 1 97.25 98 GLN A N 1
ATOM 750 C CA . GLN A 1 98 ? -2.076 -16.172 -26.5 1 97.25 98 GLN A CA 1
ATOM 751 C C . GLN A 1 98 ? -2.371 -15.117 -25.438 1 97.25 98 GLN A C 1
ATOM 753 O O . GLN A 1 98 ? -1.627 -14.984 -24.453 1 97.25 98 GLN A O 1
ATOM 758 N N . ARG A 1 99 ? -3.416 -14.336 -25.719 1 96.06 99 ARG A N 1
ATOM 759 C CA . ARG A 1 99 ? -3.906 -13.328 -24.797 1 96.06 99 ARG A CA 1
ATOM 760 C C . ARG A 1 99 ? -5.41 -13.469 -24.578 1 96.06 99 ARG A C 1
ATOM 762 O O . ARG A 1 99 ? -6.098 -14.109 -25.375 1 96.06 99 ARG A O 1
ATOM 769 N N . GLY A 1 100 ? -5.879 -12.938 -23.453 1 96.12 100 GLY A N 1
ATOM 770 C CA . GLY A 1 100 ? -7.309 -12.883 -23.203 1 96.12 100 GLY A CA 1
ATOM 771 C C . GLY A 1 100 ? -7.926 -14.25 -22.969 1 96.12 100 GLY A C 1
ATOM 772 O O . GLY A 1 100 ? -9.117 -14.445 -23.203 1 96.12 100 GLY A O 1
ATOM 773 N N . PHE A 1 101 ? -7.113 -15.219 -22.578 1 97 101 PHE A N 1
ATOM 774 C CA . PHE A 1 101 ? -7.684 -16.531 -22.297 1 97 101 PHE A CA 1
ATOM 775 C C . PHE A 1 101 ? -8.219 -16.609 -20.875 1 97 101 PHE A C 1
ATOM 777 O O . PHE A 1 101 ? -7.969 -15.719 -20.062 1 97 101 PHE A O 1
ATOM 784 N N . THR A 1 102 ? -8.977 -17.656 -20.656 1 98.06 102 THR A N 1
ATOM 785 C CA . THR A 1 102 ? -9.609 -17.875 -19.359 1 98.06 102 THR A CA 1
ATOM 786 C C . THR A 1 102 ? -8.914 -19 -18.594 1 98.06 102 THR A C 1
ATOM 788 O O . THR A 1 102 ? -8.633 -20.062 -19.172 1 98.06 102 THR A O 1
ATOM 791 N N . LEU A 1 103 ? -8.484 -18.703 -17.422 1 98.69 103 LEU A N 1
ATOM 792 C CA . LEU A 1 103 ? -8.164 -19.781 -16.5 1 98.69 103 LEU A CA 1
ATOM 793 C C . LEU A 1 103 ? -9.414 -20.25 -15.766 1 98.69 103 LEU A C 1
ATOM 795 O O . LEU A 1 103 ? -9.961 -19.531 -14.922 1 98.69 103 LEU A O 1
ATOM 799 N N . CYS A 1 104 ? -9.828 -21.438 -16.016 1 98.75 104 CYS A N 1
ATOM 800 C CA . CYS A 1 104 ? -11.148 -21.906 -15.609 1 98.75 104 CYS A CA 1
ATOM 801 C C . CYS A 1 104 ? -11.109 -22.484 -14.195 1 98.75 104 CYS A C 1
ATOM 803 O O . CYS A 1 104 ? -10.109 -23.062 -13.789 1 98.75 104 CYS A O 1
ATOM 805 N N . GLY A 1 105 ? -12.195 -22.203 -13.445 1 98.44 105 GLY A N 1
ATOM 806 C CA . GLY A 1 105 ? -12.461 -23.016 -12.273 1 98.44 105 GLY A CA 1
ATOM 807 C C . GLY A 1 105 ? -13.18 -24.312 -12.586 1 98.44 105 GLY A C 1
ATOM 808 O O . GLY A 1 105 ? -13.5 -24.594 -13.75 1 98.44 105 GLY A O 1
ATOM 809 N N . GLN A 1 106 ? -13.273 -25.141 -11.57 1 98.19 106 GLN A N 1
ATOM 810 C CA . GLN A 1 106 ? -14.117 -26.312 -11.766 1 98.19 106 GLN A CA 1
ATOM 811 C C . GLN A 1 106 ? -15.586 -25.922 -11.898 1 98.19 106 GLN A C 1
ATOM 813 O O . GLN A 1 106 ? -16.391 -26.672 -12.477 1 98.19 106 GLN A O 1
ATOM 818 N N . ARG A 1 107 ? -15.883 -24.719 -11.359 1 97.06 107 ARG A N 1
ATOM 819 C CA . ARG A 1 107 ? -17.156 -24.047 -11.562 1 97.06 107 ARG A CA 1
ATOM 820 C C . ARG A 1 107 ? -16.984 -22.766 -12.367 1 97.06 107 ARG A C 1
ATOM 822 O O . ARG A 1 107 ? -16.094 -21.953 -12.078 1 97.06 107 ARG A O 1
ATOM 829 N N . PRO A 1 108 ? -17.859 -22.516 -13.305 1 96.81 108 PRO A N 1
ATOM 830 C CA . PRO A 1 108 ? -17.688 -21.375 -14.211 1 96.81 108 PRO A CA 1
ATOM 831 C C . PRO A 1 108 ? -17.688 -20.031 -13.477 1 96.81 108 PRO A C 1
ATOM 833 O O . PRO A 1 108 ? -17.078 -19.062 -13.938 1 96.81 108 PRO A O 1
ATOM 836 N N . GLU A 1 109 ? -18.344 -19.922 -12.367 1 96.38 109 GLU A N 1
ATOM 837 C CA . GLU A 1 109 ? -18.406 -18.672 -11.609 1 96.38 109 GLU A CA 1
ATOM 838 C C . GLU A 1 109 ? -17.031 -18.297 -11.07 1 96.38 109 GLU A C 1
ATOM 840 O O . GLU A 1 109 ? -16.797 -17.141 -10.68 1 96.38 109 GLU A O 1
ATOM 845 N N . ASN A 1 110 ? -16.078 -19.25 -11.078 1 98.06 110 ASN A N 1
ATOM 846 C CA . ASN A 1 110 ? -14.734 -19.016 -10.539 1 98.06 110 ASN A CA 1
ATOM 847 C C . ASN A 1 110 ? -13.711 -18.828 -11.656 1 98.06 110 ASN A C 1
ATOM 849 O O . ASN A 1 110 ? -12.508 -18.812 -11.398 1 98.06 110 ASN A O 1
ATOM 853 N N . ASP A 1 111 ? -14.188 -18.672 -12.906 1 98.56 111 ASP A N 1
ATOM 854 C CA . ASP A 1 111 ? -13.289 -18.438 -14.031 1 98.56 111 ASP A CA 1
ATOM 855 C C . ASP A 1 111 ? -12.57 -17.109 -13.891 1 98.56 111 ASP A C 1
ATOM 857 O O . ASP A 1 111 ? -13.156 -16.125 -13.438 1 98.56 111 ASP A O 1
ATOM 861 N N . LEU A 1 112 ? -11.312 -17.109 -14.242 1 98.62 112 LEU A N 1
ATOM 862 C CA . LEU A 1 112 ? -10.508 -15.891 -14.25 1 98.62 112 LEU A CA 1
ATOM 863 C C . LEU A 1 112 ? -10.25 -15.414 -15.68 1 98.62 112 LEU A C 1
ATOM 865 O O . LEU A 1 112 ? -9.656 -16.141 -16.484 1 98.62 112 LEU A O 1
ATOM 869 N N . LYS A 1 113 ? -10.633 -14.234 -15.953 1 97.69 113 LYS A N 1
ATOM 870 C CA . LYS A 1 113 ? -10.383 -13.664 -17.266 1 97.69 113 LYS A CA 1
ATOM 871 C C . LYS A 1 113 ? -9.031 -12.953 -17.312 1 97.69 113 LYS A C 1
ATOM 873 O O . LYS A 1 113 ? -8.891 -11.836 -16.812 1 97.69 113 LYS A O 1
ATOM 878 N N . ILE A 1 114 ? -8.094 -13.586 -18 1 97.88 114 ILE A N 1
ATOM 879 C CA . ILE A 1 114 ? -6.742 -13.047 -18.062 1 97.88 114 ILE A CA 1
ATOM 880 C C . ILE A 1 114 ? -6.602 -12.148 -19.281 1 97.88 114 ILE A C 1
ATOM 882 O O . ILE A 1 114 ? -6.125 -12.586 -20.328 1 97.88 114 ILE A O 1
ATOM 886 N N . GLU A 1 115 ? -7.07 -10.961 -19.156 1 96.06 115 GLU A N 1
ATOM 887 C CA . GLU A 1 115 ? -7.109 -9.984 -20.234 1 96.06 115 GLU A CA 1
ATOM 888 C C . GLU A 1 115 ? -6.77 -8.586 -19.734 1 96.06 115 GLU A C 1
ATOM 890 O O . GLU A 1 115 ? -7.086 -8.234 -18.594 1 96.06 115 GLU A O 1
ATOM 895 N N . ALA A 1 116 ? -6.113 -7.852 -20.609 1 95.69 116 ALA A N 1
ATOM 896 C CA . ALA A 1 116 ? -5.738 -6.492 -20.219 1 95.69 116 ALA A CA 1
ATOM 897 C C . ALA A 1 116 ? -5.109 -6.473 -18.828 1 95.69 116 ALA A C 1
ATOM 899 O O . ALA A 1 116 ? -4.312 -7.348 -18.5 1 95.69 116 ALA A O 1
ATOM 900 N N . ALA A 1 117 ? -5.324 -5.438 -18.047 1 98 117 ALA A N 1
ATOM 901 C CA . ALA A 1 117 ? -4.742 -5.316 -16.719 1 98 117 ALA A CA 1
ATOM 902 C C . ALA A 1 117 ? -5.727 -5.766 -15.641 1 98 117 ALA A C 1
ATOM 904 O O . ALA A 1 117 ? -5.809 -5.16 -14.57 1 98 117 ALA A O 1
ATOM 905 N N . ARG A 1 118 ? -6.52 -6.848 -15.977 1 98.62 118 ARG A N 1
ATOM 906 C CA . ARG A 1 118 ? -7.449 -7.391 -14.992 1 98.62 118 ARG A CA 1
ATOM 907 C C . ARG A 1 118 ? -6.703 -8.102 -13.867 1 98.62 118 ARG A C 1
ATOM 909 O O . ARG A 1 118 ? -5.961 -9.055 -14.109 1 98.62 118 ARG A O 1
ATOM 916 N N . VAL A 1 119 ? -6.984 -7.695 -12.641 1 98.81 119 VAL A N 1
ATOM 917 C CA . VAL A 1 119 ? -6.18 -8.125 -11.508 1 98.81 119 VAL A CA 1
ATOM 918 C C . VAL A 1 119 ? -6.91 -9.234 -10.742 1 98.81 119 VAL A C 1
ATOM 920 O O . VAL A 1 119 ? -8.086 -9.086 -10.391 1 98.81 119 VAL A O 1
ATOM 923 N N . HIS A 1 120 ? -6.242 -10.328 -10.469 1 98.88 120 HIS A N 1
ATOM 924 C CA . HIS A 1 120 ? -6.754 -11.43 -9.664 1 98.88 120 HIS A CA 1
ATOM 925 C C . HIS A 1 120 ? -5.797 -11.766 -8.523 1 98.88 120 HIS A C 1
ATOM 927 O O . HIS A 1 120 ? -4.582 -11.828 -8.727 1 98.88 120 HIS A O 1
ATOM 933 N N . MET A 1 121 ? -6.336 -11.922 -7.348 1 98.88 121 MET A N 1
ATOM 934 C CA . MET A 1 121 ? -5.547 -12.188 -6.148 1 98.88 121 MET A CA 1
ATOM 935 C C . MET A 1 121 ? -5.41 -13.688 -5.914 1 98.88 121 MET A C 1
ATOM 937 O O . MET A 1 121 ? -6.379 -14.438 -6.062 1 98.88 121 MET A O 1
ATOM 941 N N . SER A 1 122 ? -4.176 -14.086 -5.543 1 98.81 122 SER A N 1
ATOM 942 C CA . SER A 1 122 ? -3.887 -15.516 -5.414 1 98.81 122 SER A CA 1
ATOM 943 C C . SER A 1 122 ? -3.104 -15.805 -4.141 1 98.81 122 SER A C 1
ATOM 945 O O . SER A 1 122 ? -2.529 -14.898 -3.535 1 98.81 122 SER A O 1
ATOM 947 N N . THR A 1 123 ? -3.232 -17.047 -3.713 1 98.69 123 THR A N 1
ATOM 948 C CA . THR A 1 123 ? -2.291 -17.562 -2.717 1 98.69 123 THR A CA 1
ATOM 949 C C . THR A 1 123 ? -0.963 -17.938 -3.369 1 98.69 123 THR A C 1
ATOM 951 O O . THR A 1 123 ? -0.577 -17.344 -4.383 1 98.69 123 THR A O 1
ATOM 954 N N . GLY A 1 124 ? -0.311 -18.688 -2.781 1 96.62 124 GLY A N 1
ATOM 955 C CA . GLY A 1 124 ? 0.931 -19.172 -3.371 1 96.62 124 GLY A CA 1
ATOM 956 C C . GLY A 1 124 ? 2.043 -19.344 -2.355 1 96.62 124 GLY A C 1
ATOM 957 O O . GLY A 1 124 ? 1.831 -19.156 -1.155 1 96.62 124 GLY A O 1
ATOM 958 N N . GLY A 1 125 ? 2.955 -19.75 -2.996 1 86.19 125 GLY A N 1
ATOM 959 C CA . GLY A 1 125 ? 4.133 -20.094 -2.213 1 86.19 125 GLY A CA 1
ATOM 960 C C . GLY A 1 125 ? 4.312 -21.578 -2.016 1 86.19 125 GLY A C 1
ATOM 961 O O . GLY A 1 125 ? 3.504 -22.375 -2.5 1 86.19 125 GLY A O 1
ATOM 962 N N . ALA A 1 126 ? 5.227 -22.188 -1.62 1 92.25 126 ALA A N 1
ATOM 963 C CA . ALA A 1 126 ? 5.582 -23.547 -1.21 1 92.25 126 ALA A CA 1
ATOM 964 C C . ALA A 1 126 ? 6.332 -23.547 0.118 1 92.25 126 ALA A C 1
ATOM 966 O O . ALA A 1 126 ? 7.426 -24.109 0.224 1 92.25 126 ALA A O 1
ATOM 967 N N . ALA A 1 127 ? 5.547 -23 1.034 1 96.88 127 ALA A N 1
ATOM 968 C CA . ALA A 1 127 ? 6.191 -22.875 2.34 1 96.88 127 ALA A CA 1
ATOM 969 C C . ALA A 1 127 ? 6.34 -24.234 3.012 1 96.88 127 ALA A C 1
ATOM 971 O O . ALA A 1 127 ? 5.438 -25.078 2.939 1 96.88 127 ALA A O 1
ATOM 972 N N . PRO A 1 128 ? 7.422 -24.438 3.689 1 96.56 128 PRO A N 1
ATOM 973 C CA . PRO A 1 128 ? 7.609 -25.703 4.406 1 96.56 128 PRO A CA 1
ATOM 974 C C . PRO A 1 128 ? 6.945 -25.703 5.781 1 96.56 128 PRO A C 1
ATOM 976 O O . PRO A 1 128 ? 6.914 -26.734 6.457 1 96.56 128 PRO A O 1
ATOM 979 N N . GLY A 1 129 ? 6.461 -24.547 6.188 1 96.31 129 GLY A N 1
ATOM 980 C CA . GLY A 1 129 ? 5.93 -24.453 7.539 1 96.31 129 GLY A CA 1
ATOM 981 C C . GLY A 1 129 ? 4.578 -23.781 7.605 1 96.31 129 GLY A C 1
ATOM 982 O O . GLY A 1 129 ? 4.172 -23.094 6.66 1 96.31 129 GLY A O 1
ATOM 983 N N . VAL A 1 130 ? 3.887 -24.016 8.695 1 97.19 130 VAL A N 1
ATOM 984 C CA . VAL A 1 130 ? 2.617 -23.375 9.016 1 97.19 130 VAL A CA 1
ATOM 985 C C . VAL A 1 130 ? 2.688 -22.766 10.414 1 97.19 130 VAL A C 1
ATOM 987 O O . VAL A 1 130 ? 3.252 -23.375 11.336 1 97.19 130 VAL A O 1
ATOM 990 N N . PHE A 1 131 ? 2.289 -21.547 10.523 1 94.75 131 PHE A N 1
ATOM 991 C CA . PHE A 1 131 ? 2.127 -20.922 11.836 1 94.75 131 PHE A CA 1
ATOM 992 C C . PHE A 1 131 ? 0.898 -21.484 12.547 1 94.75 131 PHE A C 1
ATOM 994 O O . PHE A 1 131 ? -0.228 -21.312 12.07 1 94.75 131 PHE A O 1
ATOM 1001 N N . ASP A 1 132 ? 1.118 -22.047 13.648 1 87.69 132 ASP A N 1
ATOM 1002 C CA . ASP A 1 132 ? 0.046 -22.719 14.375 1 87.69 132 ASP A CA 1
ATOM 1003 C C . ASP A 1 132 ? -0.781 -21.703 15.18 1 87.69 132 ASP A C 1
ATOM 1005 O O . ASP A 1 132 ? -0.243 -20.984 16.016 1 87.69 132 ASP A O 1
ATOM 1009 N N . LEU A 1 133 ? -1.995 -21.688 15 1 75.94 133 LEU A N 1
ATOM 1010 C CA . LEU A 1 133 ? -2.934 -20.703 15.555 1 75.94 133 LEU A CA 1
ATOM 1011 C C . LEU A 1 133 ? -3.043 -20.859 17.062 1 75.94 133 LEU A C 1
ATOM 1013 O O . LEU A 1 133 ? -3.336 -19.891 17.766 1 75.94 133 LEU A O 1
ATOM 1017 N N . ASP A 1 134 ? -2.869 -22.016 17.562 1 83.5 134 ASP A N 1
ATOM 1018 C CA . ASP A 1 134 ? -3.078 -22.297 18.984 1 83.5 134 ASP A CA 1
ATOM 1019 C C . ASP A 1 134 ? -1.789 -22.094 19.781 1 83.5 134 ASP A C 1
ATOM 1021 O O . ASP A 1 134 ? -1.799 -21.484 20.844 1 83.5 134 ASP A O 1
ATOM 1025 N N . THR A 1 135 ? -0.71 -22.578 19.188 1 86.38 135 THR A N 1
ATOM 1026 C CA . THR A 1 135 ? 0.542 -22.562 19.938 1 86.38 135 THR A CA 1
ATOM 1027 C C . THR A 1 135 ? 1.329 -21.281 19.625 1 86.38 135 THR A C 1
ATOM 1029 O O . THR A 1 135 ? 2.268 -20.938 20.359 1 86.38 135 THR A O 1
ATOM 1032 N N . HIS A 1 136 ? 1 -20.688 18.531 1 84.56 136 HIS A N 1
ATOM 1033 C CA . HIS A 1 136 ? 1.718 -19.5 18.062 1 84.56 136 HIS A CA 1
ATOM 1034 C C . HIS A 1 136 ? 3.176 -19.828 17.75 1 84.56 136 HIS A C 1
ATOM 1036 O O . HIS A 1 136 ? 4.074 -19.078 18.125 1 84.56 136 HIS A O 1
ATOM 1042 N N . ALA A 1 137 ? 3.371 -21 17.234 1 91.81 137 ALA A N 1
ATOM 1043 C CA . ALA A 1 137 ? 4.68 -21.469 16.781 1 91.81 137 ALA A CA 1
ATOM 1044 C C . ALA A 1 137 ? 4.609 -22.031 15.359 1 91.81 137 ALA A C 1
ATOM 1046 O O . ALA A 1 137 ? 3.541 -22.422 14.891 1 91.81 137 ALA A O 1
ATOM 1047 N N . TYR A 1 138 ? 5.77 -22.031 14.742 1 95.19 138 TYR A N 1
ATOM 1048 C CA . TYR A 1 138 ? 5.855 -22.625 13.406 1 95.19 138 TYR A CA 1
ATOM 1049 C C . TYR A 1 138 ? 6.125 -24.109 13.5 1 95.19 138 TYR A C 1
ATOM 1051 O O . TYR A 1 138 ? 6.91 -24.562 14.336 1 95.19 138 TYR A O 1
ATOM 1059 N N . ARG A 1 139 ? 5.453 -24.844 12.734 1 95.81 139 ARG A N 1
ATOM 1060 C CA . ARG A 1 139 ? 5.66 -26.281 12.594 1 95.81 139 ARG A CA 1
ATOM 1061 C C . ARG A 1 139 ? 5.707 -26.688 11.117 1 95.81 139 ARG A C 1
ATOM 1063 O O . ARG A 1 139 ? 5.324 -25.906 10.25 1 95.81 139 ARG A O 1
ATOM 1070 N N . ASP A 1 140 ? 6.086 -27.875 10.875 1 96.62 140 ASP A N 1
ATOM 1071 C CA . ASP A 1 140 ? 6.121 -28.391 9.508 1 96.62 140 ASP A CA 1
ATOM 1072 C C . ASP A 1 140 ? 4.715 -28.516 8.93 1 96.62 140 ASP A C 1
ATOM 1074 O O . ASP A 1 140 ? 3.781 -28.906 9.641 1 96.62 140 ASP A O 1
ATOM 1078 N N . SER A 1 141 ? 4.621 -28.156 7.688 1 97.69 141 SER A N 1
ATOM 1079 C CA . SER A 1 141 ? 3.332 -28.25 7.008 1 97.69 141 SER A CA 1
ATOM 1080 C C . SER A 1 141 ? 3.006 -29.688 6.629 1 97.69 141 SER A C 1
ATOM 1082 O O . SER A 1 141 ? 3.908 -30.5 6.43 1 97.69 141 SER A O 1
ATOM 1084 N N . THR A 1 142 ? 1.715 -29.953 6.5 1 98 142 THR A N 1
ATOM 1085 C CA . THR A 1 142 ? 1.214 -31.281 6.145 1 98 142 THR A CA 1
ATOM 1086 C C . THR A 1 142 ? 0.242 -31.188 4.969 1 98 142 THR A C 1
ATOM 1088 O O . THR A 1 142 ? -0.147 -30.094 4.562 1 98 142 THR A O 1
ATOM 1091 N N . LEU A 1 143 ? -0.095 -32.406 4.449 1 98.56 143 LEU A N 1
ATOM 1092 C CA . LEU A 1 143 ? -1.106 -32.469 3.402 1 98.56 143 LEU A CA 1
ATOM 1093 C C . LEU A 1 143 ? -2.439 -31.922 3.889 1 98.56 143 LEU A C 1
ATOM 1095 O O . LEU A 1 143 ? -3.16 -31.266 3.129 1 98.56 143 LEU A O 1
ATOM 1099 N N . GLN A 1 144 ? -2.791 -32.156 5.148 1 98.06 144 GLN A N 1
ATOM 1100 C CA . GLN A 1 144 ? -4.023 -31.609 5.723 1 98.06 144 GLN A CA 1
ATOM 1101 C C . GLN A 1 144 ? -4.008 -30.094 5.734 1 98.06 144 GLN A C 1
ATOM 1103 O O . GLN A 1 144 ? -5.039 -29.453 5.5 1 98.06 144 GLN A O 1
ATOM 1108 N N . ASP A 1 145 ? -2.861 -29.547 6.078 1 97.81 145 ASP A N 1
ATOM 1109 C CA . ASP A 1 145 ? -2.742 -28.094 6.07 1 97.81 145 ASP A CA 1
ATOM 1110 C C . ASP A 1 145 ? -3.051 -27.516 4.684 1 97.81 145 ASP A C 1
ATOM 1112 O O . ASP A 1 145 ? -3.668 -26.469 4.562 1 97.81 145 ASP A O 1
ATOM 1116 N N . LEU A 1 146 ? -2.533 -28.219 3.67 1 98.62 146 LEU A N 1
ATOM 1117 C CA . LEU A 1 146 ? -2.779 -27.797 2.297 1 98.62 146 LEU A CA 1
ATOM 1118 C C . LEU A 1 146 ? -4.266 -27.844 1.97 1 98.62 146 LEU A C 1
ATOM 1120 O O . LEU A 1 146 ? -4.82 -26.891 1.418 1 98.62 146 LEU A O 1
ATOM 1124 N N . TYR A 1 147 ? -4.898 -28.922 2.307 1 98.69 147 TYR A N 1
ATOM 1125 C CA . TYR A 1 147 ? -6.332 -29.078 2.076 1 98.69 147 TYR A CA 1
ATOM 1126 C C . TYR A 1 147 ? -7.121 -28.016 2.838 1 98.69 147 TYR A C 1
ATOM 1128 O O . TYR A 1 147 ? -8.062 -27.438 2.303 1 98.69 147 TYR A O 1
ATOM 1136 N N . ASP A 1 148 ? -6.758 -27.781 4.074 1 98.38 148 ASP A N 1
ATOM 1137 C CA . ASP A 1 148 ? -7.438 -26.797 4.898 1 98.38 148 ASP A CA 1
ATOM 1138 C C . ASP A 1 148 ? -7.289 -25.391 4.309 1 98.38 148 ASP A C 1
ATOM 1140 O O . ASP A 1 148 ? -8.234 -24.594 4.328 1 98.38 148 ASP A O 1
ATOM 1144 N N . ALA A 1 149 ? -6.117 -25.094 3.82 1 98.62 149 ALA A N 1
ATOM 1145 C CA . ALA A 1 149 ? -5.922 -23.812 3.152 1 98.62 149 ALA A CA 1
ATOM 1146 C C . ALA A 1 149 ? -6.879 -23.656 1.974 1 98.62 149 ALA A C 1
ATOM 1148 O O . ALA A 1 149 ? -7.484 -22.594 1.796 1 98.62 149 ALA A O 1
ATOM 1149 N N . ALA A 1 150 ? -6.969 -24.688 1.208 1 98.81 150 ALA A N 1
ATOM 1150 C CA . ALA A 1 150 ? -7.859 -24.672 0.05 1 98.81 150 ALA A CA 1
ATOM 1151 C C . ALA A 1 150 ? -9.312 -24.453 0.479 1 98.81 150 ALA A C 1
ATOM 1153 O O . ALA A 1 150 ? -10.039 -23.672 -0.135 1 98.81 150 ALA A O 1
ATOM 1154 N N . ARG A 1 151 ? -9.734 -25.125 1.557 1 98.62 151 ARG A N 1
ATOM 1155 C CA . ARG A 1 151 ? -11.086 -25 2.074 1 98.62 151 ARG A CA 1
ATOM 1156 C C . ARG A 1 151 ? -11.367 -23.562 2.521 1 98.62 151 ARG A C 1
ATOM 1158 O O . ARG A 1 151 ? -12.438 -23.016 2.232 1 98.62 151 ARG A O 1
ATOM 1165 N N . ILE A 1 152 ? -10.445 -23.031 3.213 1 98.69 152 ILE A N 1
ATOM 1166 C CA . ILE A 1 152 ? -10.617 -21.672 3.711 1 98.69 152 ILE A CA 1
ATOM 1167 C C . ILE A 1 152 ? -10.734 -20.703 2.535 1 98.69 152 ILE A C 1
ATOM 1169 O O . ILE A 1 152 ? -11.641 -19.875 2.502 1 98.69 152 ILE A O 1
ATOM 1173 N N . VAL A 1 153 ? -9.828 -20.828 1.539 1 98.75 153 VAL A N 1
ATOM 1174 C CA . VAL A 1 153 ? -9.766 -19.922 0.399 1 98.75 153 VAL A CA 1
ATOM 1175 C C . VAL A 1 153 ? -11.039 -20.047 -0.432 1 98.75 153 VAL A C 1
ATOM 1177 O O . VAL A 1 153 ? -11.516 -19.062 -1.008 1 98.75 153 VAL A O 1
ATOM 1180 N N . ASP A 1 154 ? -11.586 -21.234 -0.427 1 98.62 154 ASP A N 1
ATOM 1181 C CA . ASP A 1 154 ? -12.844 -21.438 -1.136 1 98.62 154 ASP A CA 1
ATOM 1182 C C . ASP A 1 154 ? -13.938 -20.5 -0.61 1 98.62 154 ASP A C 1
ATOM 1184 O O . ASP A 1 154 ? -14.852 -20.141 -1.347 1 98.62 154 ASP A O 1
ATOM 1188 N N . ARG A 1 155 ? -13.797 -20.062 0.604 1 97.94 155 ARG A N 1
ATOM 1189 C CA . ARG A 1 155 ? -14.805 -19.234 1.249 1 97.94 155 ARG A CA 1
ATOM 1190 C C . ARG A 1 155 ? -14.398 -17.766 1.219 1 97.94 155 ARG A C 1
ATOM 1192 O O . ARG A 1 155 ? -15.094 -16.906 1.768 1 97.94 155 ARG A O 1
ATOM 1199 N N . MET A 1 156 ? -13.281 -17.438 0.623 1 98.5 156 MET A N 1
ATOM 1200 C CA . MET A 1 156 ? -12.781 -16.062 0.578 1 98.5 156 MET A CA 1
ATOM 1201 C C . MET A 1 156 ? -13.117 -15.414 -0.756 1 98.5 156 MET A C 1
ATOM 1203 O O . MET A 1 156 ? -12.57 -15.789 -1.795 1 98.5 156 MET A O 1
ATOM 1207 N N . ASP A 1 157 ? -13.898 -14.328 -0.75 1 97.5 157 ASP A N 1
ATOM 1208 C CA . ASP A 1 157 ? -14.398 -13.703 -1.968 1 97.5 157 ASP A CA 1
ATOM 1209 C C . ASP A 1 157 ? -13.297 -12.938 -2.689 1 97.5 157 ASP A C 1
ATOM 1211 O O . ASP A 1 157 ? -13.344 -12.766 -3.91 1 97.5 157 ASP A O 1
ATOM 1215 N N . ASN A 1 158 ? -12.297 -12.5 -1.936 1 98.62 158 ASN A N 1
ATOM 1216 C CA . ASN A 1 158 ? -11.305 -11.633 -2.545 1 98.62 158 ASN A CA 1
ATOM 1217 C C . ASN A 1 158 ? -10 -12.375 -2.826 1 98.62 158 ASN A C 1
ATOM 1219 O O . ASN A 1 158 ? -9 -11.766 -3.201 1 98.62 158 ASN A O 1
ATOM 1223 N N . ILE A 1 159 ? -9.977 -13.656 -2.58 1 98.81 159 ILE A N 1
ATOM 1224 C CA . ILE A 1 159 ? -8.922 -14.547 -3.057 1 98.81 159 ILE A CA 1
ATOM 1225 C C . ILE A 1 159 ? -9.453 -15.391 -4.215 1 98.81 159 ILE A C 1
ATOM 1227 O O . ILE A 1 159 ? -10.195 -16.359 -4 1 98.81 159 ILE A O 1
ATOM 1231 N N . HIS A 1 160 ? -8.992 -15.125 -5.402 1 98.81 160 HIS A N 1
ATOM 1232 C CA . HIS A 1 160 ? -9.664 -15.57 -6.617 1 98.81 160 HIS A CA 1
ATOM 1233 C C . HIS A 1 160 ? -9.055 -16.859 -7.145 1 98.81 160 HIS A C 1
ATOM 1235 O O . HIS A 1 160 ? -9.703 -17.594 -7.902 1 98.81 160 HIS A O 1
ATOM 1241 N N . HIS A 1 161 ? -7.863 -17.062 -6.84 1 98.75 161 HIS A N 1
ATOM 1242 C CA . HIS A 1 161 ? -7.012 -18.125 -7.359 1 98.75 161 HIS A CA 1
ATOM 1243 C C . HIS A 1 161 ? -6.285 -18.844 -6.23 1 98.75 161 HIS A C 1
ATOM 1245 O O . HIS A 1 161 ? -5.875 -18.219 -5.25 1 98.75 161 HIS A O 1
ATOM 1251 N N . PHE A 1 162 ? -6.246 -20.219 -6.312 1 98.81 162 PHE A N 1
ATOM 1252 C CA . PHE A 1 162 ? -5.547 -20.984 -5.285 1 98.81 162 PHE A CA 1
ATOM 1253 C C . PHE A 1 162 ? -4.273 -21.609 -5.844 1 98.81 162 PHE A C 1
ATOM 1255 O O . PHE A 1 162 ? -4.32 -22.656 -6.477 1 98.81 162 PHE A O 1
ATOM 1262 N N . SER A 1 163 ? -3.213 -20.953 -5.598 1 98.75 163 SER A N 1
ATOM 1263 C CA . SER A 1 163 ? -1.888 -21.516 -5.852 1 98.75 163 SER A CA 1
ATOM 1264 C C . SER A 1 163 ? -1.35 -22.234 -4.621 1 98.75 163 SER A C 1
ATOM 1266 O O . SER A 1 163 ? -1.419 -21.703 -3.508 1 98.75 163 SER A O 1
ATOM 1268 N N . ARG A 1 164 ? -0.872 -23.406 -4.77 1 98.31 164 ARG A N 1
ATOM 1269 C CA . ARG A 1 164 ? -0.415 -24.234 -3.656 1 98.31 164 ARG A CA 1
ATOM 1270 C C . ARG A 1 164 ? 0.517 -23.453 -2.738 1 98.31 164 ARG A C 1
ATOM 1272 O O . ARG A 1 164 ? 1.61 -23.047 -3.146 1 98.31 164 ARG A O 1
ATOM 1279 N N . PRO A 1 165 ? 0.088 -23.312 -1.473 1 98.19 165 PRO A N 1
ATOM 1280 C CA . PRO A 1 165 ? 0.865 -22.422 -0.605 1 98.19 165 PRO A CA 1
ATOM 1281 C C . PRO A 1 165 ? 1.874 -23.172 0.259 1 98.19 165 PRO A C 1
ATOM 1283 O O . PRO A 1 165 ? 2.811 -22.562 0.789 1 98.19 165 PRO A O 1
ATOM 1286 N N . VAL A 1 166 ? 1.67 -24.516 0.449 1 98 166 VAL A N 1
ATOM 1287 C CA . VAL A 1 166 ? 2.568 -25.234 1.348 1 98 166 VAL A CA 1
ATOM 1288 C C . VAL A 1 166 ? 3.006 -26.547 0.703 1 98 166 VAL A C 1
ATOM 1290 O O . VAL A 1 166 ? 2.334 -27.062 -0.198 1 98 166 VAL A O 1
ATOM 1293 N N . VAL A 1 167 ? 4.121 -27 1.175 1 97.38 167 VAL A N 1
ATOM 1294 C CA . VAL A 1 167 ? 4.605 -28.328 0.805 1 97.38 167 VAL A CA 1
ATOM 1295 C C . VAL A 1 167 ? 4.148 -29.359 1.839 1 97.38 167 VAL A C 1
ATOM 1297 O O . VAL A 1 167 ? 4.242 -29.125 3.045 1 97.38 167 VAL A O 1
ATOM 1300 N N . ALA A 1 168 ? 3.604 -30.484 1.363 1 97.88 168 ALA A N 1
ATOM 1301 C CA . ALA A 1 168 ? 3.189 -31.547 2.266 1 97.88 168 ALA A CA 1
ATOM 1302 C C . ALA A 1 168 ? 4.395 -32.344 2.76 1 97.88 168 ALA A C 1
ATOM 1304 O O . ALA A 1 168 ? 4.684 -33.438 2.246 1 97.88 168 ALA A O 1
ATOM 1305 N N . ARG A 1 169 ? 4.914 -31.906 3.801 1 97.25 169 ARG A N 1
ATOM 1306 C CA . ARG A 1 169 ? 6.172 -32.469 4.281 1 97.25 169 ARG A CA 1
ATOM 1307 C C . ARG A 1 169 ? 5.957 -33.844 4.91 1 97.25 169 ARG A C 1
ATOM 1309 O O . ARG A 1 169 ? 6.914 -34.562 5.164 1 97.25 169 ARG A O 1
ATOM 1316 N N . ASP A 1 170 ? 4.758 -34.25 5.125 1 97.88 170 ASP A N 1
ATOM 1317 C CA . ASP A 1 170 ? 4.434 -35.531 5.688 1 97.88 170 ASP A CA 1
ATOM 1318 C C . ASP A 1 170 ? 4.371 -36.594 4.598 1 97.88 170 ASP A C 1
ATOM 1320 O O . ASP A 1 170 ? 4.152 -37.781 4.887 1 97.88 170 ASP A O 1
ATOM 1324 N N . ILE A 1 171 ? 4.539 -36.219 3.346 1 97.56 171 ILE A N 1
ATOM 1325 C CA . ILE A 1 171 ? 4.602 -37.156 2.23 1 97.56 171 ILE A CA 1
ATOM 1326 C C . ILE A 1 171 ? 6.035 -37.25 1.718 1 97.56 171 ILE A C 1
ATOM 1328 O O . ILE A 1 171 ? 6.582 -36.281 1.197 1 97.56 171 ILE A O 1
ATOM 1332 N N . GLU A 1 172 ? 6.645 -38.406 1.736 1 93.19 172 GLU A N 1
ATOM 1333 C CA . GLU A 1 172 ? 8.07 -38.531 1.479 1 93.19 172 GLU A CA 1
ATOM 1334 C C . GLU A 1 172 ? 8.352 -38.656 -0.017 1 93.19 172 GLU A C 1
ATOM 1336 O O . GLU A 1 172 ? 9.289 -38.031 -0.526 1 93.19 172 GLU A O 1
ATOM 1341 N N . SER A 1 173 ? 7.57 -39.406 -0.698 1 95.19 173 SER A N 1
ATOM 1342 C CA . SER A 1 173 ? 7.773 -39.625 -2.127 1 95.19 173 SER A CA 1
ATOM 1343 C C . SER A 1 173 ? 7.375 -38.375 -2.928 1 95.19 173 SER A C 1
ATOM 1345 O O . SER A 1 173 ? 6.254 -37.875 -2.803 1 95.19 173 SER A O 1
ATOM 1347 N N . ASN A 1 174 ? 8.281 -37.938 -3.818 1 95.38 174 ASN A N 1
ATOM 1348 C CA . ASN A 1 174 ? 7.988 -36.781 -4.652 1 95.38 174 ASN A CA 1
ATOM 1349 C C . ASN A 1 174 ? 6.793 -37.031 -5.566 1 95.38 174 ASN A C 1
ATOM 1351 O O . ASN A 1 174 ? 5.973 -36.156 -5.781 1 95.38 174 ASN A O 1
ATOM 1355 N N . ALA A 1 175 ? 6.77 -38.219 -6.125 1 96.69 175 ALA A N 1
ATOM 1356 C CA . ALA A 1 175 ? 5.668 -38.562 -7.016 1 96.69 175 ALA A CA 1
ATOM 1357 C C . ALA A 1 175 ? 4.332 -38.5 -6.277 1 96.69 175 ALA A C 1
ATOM 1359 O O . ALA A 1 175 ? 3.35 -37.969 -6.785 1 96.69 175 ALA A O 1
ATOM 1360 N N . LEU A 1 176 ? 4.355 -39.094 -5.105 1 97.62 176 LEU A N 1
ATOM 1361 C CA . LEU A 1 176 ? 3.146 -39.094 -4.289 1 97.62 176 LEU A CA 1
ATOM 1362 C C . LEU A 1 176 ? 2.797 -37.688 -3.811 1 97.62 176 LEU A C 1
ATOM 1364 O O . LEU A 1 176 ? 1.62 -37.344 -3.709 1 97.62 176 LEU A O 1
ATOM 1368 N N . MET A 1 177 ? 3.795 -36.969 -3.479 1 98 177 MET A N 1
ATOM 1369 C CA . MET A 1 177 ? 3.572 -35.594 -3.02 1 98 177 MET A CA 1
ATOM 1370 C C . MET A 1 177 ? 2.924 -34.75 -4.113 1 98 177 MET A C 1
ATOM 1372 O O . MET A 1 177 ? 1.955 -34.031 -3.859 1 98 177 MET A O 1
ATOM 1376 N N . ASP A 1 178 ? 3.432 -34.812 -5.324 1 98.12 178 ASP A N 1
ATOM 1377 C CA . ASP A 1 178 ? 2.873 -34.062 -6.438 1 98.12 178 ASP A CA 1
ATOM 1378 C C . ASP A 1 178 ? 1.408 -34.438 -6.672 1 98.12 178 ASP A C 1
ATOM 1380 O O . ASP A 1 178 ? 0.56 -33.531 -6.809 1 98.12 178 ASP A O 1
ATOM 1384 N N . LEU A 1 179 ? 1.2 -35.719 -6.723 1 98.5 179 LEU A N 1
ATOM 1385 C CA . LEU A 1 179 ? -0.144 -36.219 -7 1 98.5 179 LEU A CA 1
ATOM 1386 C C . LEU A 1 179 ? -1.12 -35.781 -5.914 1 98.5 179 LEU A C 1
ATOM 1388 O O . LEU A 1 179 ? -2.219 -35.312 -6.219 1 98.5 179 LEU A O 1
ATOM 1392 N N . ASN A 1 180 ? -0.752 -35.906 -4.66 1 98.69 180 ASN A N 1
ATOM 1393 C CA . ASN A 1 180 ? -1.641 -35.594 -3.551 1 98.69 180 ASN A CA 1
ATOM 1394 C C . ASN A 1 180 ? -1.774 -34.062 -3.369 1 98.69 180 ASN A C 1
ATOM 1396 O O . ASN A 1 180 ? -2.795 -33.594 -2.875 1 98.69 180 ASN A O 1
ATOM 1400 N N . THR A 1 181 ? -0.748 -33.344 -3.758 1 98.69 181 THR A N 1
ATOM 1401 C CA . THR A 1 181 ? -0.879 -31.891 -3.818 1 98.69 181 THR A CA 1
ATOM 1402 C C . THR A 1 181 ? -1.982 -31.484 -4.793 1 98.69 181 THR A C 1
ATOM 1404 O O . THR A 1 181 ? -2.85 -30.672 -4.457 1 98.69 181 THR A O 1
ATOM 1407 N N . ALA A 1 182 ? -1.937 -32.062 -5.961 1 98.81 182 ALA A N 1
ATOM 1408 C CA . ALA A 1 182 ? -2.965 -31.766 -6.957 1 98.81 182 ALA A CA 1
ATOM 1409 C C . ALA A 1 182 ? -4.352 -32.125 -6.434 1 98.81 182 ALA A C 1
ATOM 1411 O O . ALA A 1 182 ? -5.277 -31.312 -6.52 1 98.81 182 ALA A O 1
ATOM 1412 N N . TYR A 1 183 ? -4.461 -33.281 -5.879 1 98.81 183 TYR A N 1
ATOM 1413 C CA . TYR A 1 183 ? -5.758 -33.719 -5.383 1 98.81 183 TYR A CA 1
ATOM 1414 C C . TYR A 1 183 ? -6.27 -32.812 -4.285 1 98.81 183 TYR A C 1
ATOM 1416 O O . TYR A 1 183 ? -7.43 -32.375 -4.312 1 98.81 183 TYR A O 1
ATOM 1424 N N . ALA A 1 184 ? -5.422 -32.531 -3.293 1 98.75 184 ALA A N 1
ATOM 1425 C CA . ALA A 1 184 ? -5.824 -31.719 -2.152 1 98.75 184 ALA A CA 1
ATOM 1426 C C . ALA A 1 184 ? -6.309 -30.344 -2.607 1 98.75 184 ALA A C 1
ATOM 1428 O O . ALA A 1 184 ? -7.312 -29.828 -2.107 1 98.75 184 ALA A O 1
ATOM 1429 N N . CYS A 1 185 ? -5.602 -29.734 -3.559 1 98.75 185 CYS A N 1
ATOM 1430 C CA . CYS A 1 185 ? -5.98 -28.438 -4.078 1 98.75 185 CYS A CA 1
ATOM 1431 C C . CYS A 1 185 ? -7.316 -28.5 -4.812 1 98.75 185 CYS A C 1
ATOM 1433 O O . CYS A 1 185 ? -8.219 -27.703 -4.559 1 98.75 185 CYS A O 1
ATOM 1435 N N . LEU A 1 186 ? -7.449 -29.5 -5.707 1 98.81 186 LEU A N 1
ATOM 1436 C CA . LEU A 1 186 ? -8.625 -29.625 -6.555 1 98.81 186 LEU A CA 1
ATOM 1437 C C . LEU A 1 186 ? -9.852 -30 -5.734 1 98.81 186 LEU A C 1
ATOM 1439 O O . LEU A 1 186 ? -10.969 -29.594 -6.047 1 98.81 186 LEU A O 1
ATOM 1443 N N . ALA A 1 187 ? -9.656 -30.781 -4.715 1 98.5 187 ALA A N 1
ATOM 1444 C CA . ALA A 1 187 ? -10.766 -31.188 -3.861 1 98.5 187 ALA A CA 1
ATOM 1445 C C . ALA A 1 187 ? -11.164 -30.078 -2.898 1 98.5 187 ALA A C 1
ATOM 1447 O O . ALA A 1 187 ? -12.328 -29.969 -2.508 1 98.5 187 ALA A O 1
ATOM 1448 N N . GLY A 1 188 ? -10.234 -29.25 -2.551 1 98.62 188 GLY A N 1
ATOM 1449 C CA . GLY A 1 188 ? -10.461 -28.266 -1.503 1 98.62 188 GLY A CA 1
ATOM 1450 C C . GLY A 1 188 ? -11.133 -27 -2.004 1 98.62 188 GLY A C 1
ATOM 1451 O O . GLY A 1 188 ? -11.688 -26.234 -1.214 1 98.62 188 GLY A O 1
ATOM 1452 N N . THR A 1 189 ? -11.07 -26.734 -3.299 1 98.81 189 THR A N 1
ATOM 1453 C CA . THR A 1 189 ? -11.703 -25.531 -3.832 1 98.81 189 THR A CA 1
ATOM 1454 C C . THR A 1 189 ? -12.055 -25.703 -5.305 1 98.81 189 THR A C 1
ATOM 1456 O O . THR A 1 189 ? -11.344 -26.406 -6.035 1 98.81 189 THR A O 1
ATOM 1459 N N . SER A 1 190 ? -13.125 -25.078 -5.723 1 98.44 190 SER A N 1
ATOM 1460 C CA . SER A 1 190 ? -13.516 -25.109 -7.129 1 98.44 190 SER A CA 1
ATOM 1461 C C . SER A 1 190 ? -12.859 -23.969 -7.906 1 98.44 190 SER A C 1
ATOM 1463 O O . SER A 1 190 ? -13.047 -23.859 -9.117 1 98.44 190 SER A O 1
ATOM 1465 N N . LYS A 1 191 ? -12.086 -23.125 -7.25 1 98.81 191 LYS A N 1
ATOM 1466 C CA . LYS A 1 191 ? -11.328 -22.062 -7.902 1 98.81 191 LYS A CA 1
ATOM 1467 C C . LYS A 1 191 ? -10.195 -22.625 -8.75 1 98.81 191 LYS A C 1
ATOM 1469 O O . LYS A 1 191 ? -9.859 -23.812 -8.625 1 98.81 191 LYS A O 1
ATOM 1474 N N . HIS A 1 192 ? -9.742 -21.828 -9.664 1 98.88 192 HIS A N 1
ATOM 1475 C CA . HIS A 1 192 ? -8.586 -22.25 -10.438 1 98.88 192 HIS A CA 1
ATOM 1476 C C . HIS A 1 192 ? -7.395 -22.547 -9.531 1 98.88 192 HIS A C 1
ATOM 1478 O O . HIS A 1 192 ? -7.148 -21.812 -8.57 1 98.88 192 HIS A O 1
ATOM 1484 N N . VAL A 1 193 ? -6.648 -23.625 -9.883 1 98.62 193 VAL A N 1
ATOM 1485 C CA . VAL A 1 193 ? -5.547 -24.078 -9.039 1 98.62 193 VAL A CA 1
ATOM 1486 C C . VAL A 1 193 ? -4.234 -24.016 -9.812 1 98.62 193 VAL A C 1
ATOM 1488 O O . VAL A 1 193 ? -4.227 -24.172 -11.039 1 98.62 193 VAL A O 1
ATOM 1491 N N . SER A 1 194 ? -3.164 -23.641 -9.078 1 98.75 194 SER A N 1
ATOM 1492 C CA . SER A 1 194 ? -1.82 -23.75 -9.641 1 98.75 194 SER A CA 1
ATOM 1493 C C . SER A 1 194 ? -0.911 -24.594 -8.758 1 98.75 194 SER A C 1
ATOM 1495 O O . SER A 1 194 ? -0.938 -24.469 -7.531 1 98.75 194 SER A O 1
ATOM 1497 N N . ILE A 1 195 ? -0.19 -25.5 -9.336 1 98.56 195 ILE A N 1
ATOM 1498 C CA . ILE A 1 195 ? 0.79 -26.297 -8.609 1 98.56 195 ILE A CA 1
ATOM 1499 C C . ILE A 1 195 ? 2.082 -26.391 -9.414 1 98.56 195 ILE A C 1
ATOM 1501 O O . ILE A 1 195 ? 2.148 -25.906 -10.547 1 98.56 195 ILE A O 1
ATOM 1505 N N . SER A 1 196 ? 3.119 -26.906 -8.82 1 97.81 196 SER A N 1
ATOM 1506 C CA . SER A 1 196 ? 4.367 -27.25 -9.484 1 97.81 196 SER A CA 1
ATOM 1507 C C . SER A 1 196 ? 4.609 -28.766 -9.43 1 97.81 196 SER A C 1
ATOM 1509 O O . SER A 1 196 ? 4.25 -29.422 -8.453 1 97.81 196 SER A O 1
ATOM 1511 N N . VAL A 1 197 ? 5.172 -29.25 -10.453 1 97.75 197 VAL A N 1
ATOM 1512 C CA . VAL A 1 197 ? 5.523 -30.672 -10.523 1 97.75 197 VAL A CA 1
ATOM 1513 C C . VAL A 1 197 ? 7.035 -30.828 -10.391 1 97.75 197 VAL A C 1
ATOM 1515 O O . VAL A 1 197 ? 7.801 -30.109 -11.039 1 97.75 197 VAL A O 1
ATOM 1518 N N . THR A 1 198 ? 7.449 -31.781 -9.68 1 94.12 198 THR A N 1
ATOM 1519 C CA . THR A 1 198 ? 8.844 -31.906 -9.281 1 94.12 198 THR A CA 1
ATOM 1520 C C . THR A 1 198 ? 9.672 -32.562 -10.391 1 94.12 198 THR A C 1
ATOM 1522 O O . THR A 1 198 ? 10.82 -32.188 -10.617 1 94.12 198 THR A O 1
ATOM 1525 N N . GLU A 1 199 ? 9.039 -33.594 -11.062 1 96.25 199 GLU A N 1
ATOM 1526 C CA . GLU A 1 199 ? 9.758 -34.375 -12.07 1 96.25 199 GLU A CA 1
ATOM 1527 C C . GLU A 1 199 ? 8.914 -34.562 -13.32 1 96.25 199 GLU A C 1
ATOM 1529 O O . GLU A 1 199 ? 7.691 -34.719 -13.234 1 96.25 199 GLU A O 1
ATOM 1534 N N . PRO A 1 200 ? 9.633 -34.656 -14.438 1 97.81 200 PRO A N 1
ATOM 1535 C CA . PRO A 1 200 ? 8.898 -34.812 -15.695 1 97.81 200 PRO A CA 1
ATOM 1536 C C . PRO A 1 200 ? 7.984 -36.031 -15.703 1 97.81 200 PRO A C 1
ATOM 1538 O O . PRO A 1 200 ? 6.859 -35.969 -16.203 1 97.81 200 PRO A O 1
ATOM 1541 N N . ARG A 1 201 ? 8.422 -37.125 -15.148 1 97.38 201 ARG A N 1
ATOM 1542 C CA . ARG A 1 201 ? 7.664 -38.375 -15.203 1 97.38 201 ARG A CA 1
ATOM 1543 C C . ARG A 1 201 ? 6.348 -38.25 -14.445 1 97.38 201 ARG A C 1
ATOM 1545 O O . ARG A 1 201 ? 5.414 -39.031 -14.68 1 97.38 201 ARG A O 1
ATOM 1552 N N . ASN A 1 202 ? 6.223 -37.281 -13.523 1 98.25 202 ASN A N 1
ATOM 1553 C CA . ASN A 1 202 ? 5.031 -37.125 -12.695 1 98.25 202 ASN A CA 1
ATOM 1554 C C . ASN A 1 202 ? 3.93 -36.375 -13.438 1 98.25 202 ASN A C 1
ATOM 1556 O O . ASN A 1 202 ? 2.771 -36.375 -13.016 1 98.25 202 ASN A O 1
ATOM 1560 N N . VAL A 1 203 ? 4.219 -35.688 -14.562 1 98.69 203 VAL A N 1
ATOM 1561 C CA . VAL A 1 203 ? 3.27 -34.844 -15.289 1 98.69 203 VAL A CA 1
ATOM 1562 C C . VAL A 1 203 ? 2.1 -35.719 -15.781 1 98.69 203 VAL A C 1
ATOM 1564 O O . VAL A 1 203 ? 0.943 -35.281 -15.711 1 98.69 203 VAL A O 1
ATOM 1567 N N . ALA A 1 204 ? 2.381 -36.875 -16.219 1 98.31 204 ALA A N 1
ATOM 1568 C CA . ALA A 1 204 ? 1.363 -37.75 -16.797 1 98.31 204 ALA A CA 1
ATOM 1569 C C . ALA A 1 204 ? 0.286 -38.094 -15.773 1 98.31 204 ALA A C 1
ATOM 1571 O O . ALA A 1 204 ? -0.905 -38.094 -16.094 1 98.31 204 ALA A O 1
ATOM 1572 N N . ASP A 1 205 ? 0.687 -38.438 -14.586 1 98.12 205 ASP A N 1
ATOM 1573 C CA . ASP A 1 205 ? -0.267 -38.812 -13.539 1 98.12 205 ASP A CA 1
ATOM 1574 C C . ASP A 1 205 ? -1.128 -37.625 -13.133 1 98.12 205 ASP A C 1
ATOM 1576 O O . ASP A 1 205 ? -2.32 -37.781 -12.859 1 98.12 205 ASP A O 1
ATOM 1580 N N . ILE A 1 206 ? -0.522 -36.5 -13.023 1 98.69 206 ILE A N 1
ATOM 1581 C CA . ILE A 1 206 ? -1.278 -35.281 -12.688 1 98.69 206 ILE A CA 1
ATOM 1582 C C . ILE A 1 206 ? -2.297 -35 -13.789 1 98.69 206 ILE A C 1
ATOM 1584 O O . ILE A 1 206 ? -3.443 -34.656 -13.5 1 98.69 206 ILE A O 1
ATOM 1588 N N . ALA A 1 207 ? -1.896 -35.156 -15.031 1 98.81 207 ALA A N 1
ATOM 1589 C CA . ALA A 1 207 ? -2.807 -34.969 -16.156 1 98.81 207 ALA A CA 1
ATOM 1590 C C . ALA A 1 207 ? -3.977 -35.938 -16.094 1 98.81 207 ALA A C 1
ATOM 1592 O O . ALA A 1 207 ? -5.137 -35.562 -16.234 1 98.81 207 ALA A O 1
ATOM 1593 N N . ARG A 1 208 ? -3.658 -37.188 -15.875 1 98.62 208 ARG A N 1
ATOM 1594 C CA . ARG A 1 208 ? -4.699 -38.219 -15.789 1 98.62 208 ARG A CA 1
ATOM 1595 C C . ARG A 1 208 ? -5.695 -37.875 -14.68 1 98.62 208 ARG A C 1
ATOM 1597 O O . ARG A 1 208 ? -6.902 -38.094 -14.852 1 98.62 208 ARG A O 1
ATOM 1604 N N . LEU A 1 209 ? -5.152 -37.438 -13.57 1 98.75 209 LEU A N 1
ATOM 1605 C CA . LEU A 1 209 ? -6.016 -37.031 -12.469 1 98.75 209 LEU A CA 1
ATOM 1606 C C . LEU A 1 209 ? -6.949 -35.906 -12.891 1 98.75 209 LEU A C 1
ATOM 1608 O O . LEU A 1 209 ? -8.156 -35.938 -12.648 1 98.75 209 LEU A O 1
ATOM 1612 N N . CYS A 1 210 ? -6.422 -34.875 -13.547 1 98.81 210 CYS A N 1
ATOM 1613 C CA . CYS A 1 210 ? -7.211 -33.75 -14.008 1 98.81 210 CYS A CA 1
ATOM 1614 C C . CYS A 1 210 ? -8.242 -34.188 -15.047 1 98.81 210 CYS A C 1
ATOM 1616 O O . CYS A 1 210 ? -9.383 -33.719 -15.023 1 98.81 210 CYS A O 1
ATOM 1618 N N . TYR A 1 211 ? -7.824 -35.094 -15.969 1 98.75 211 TYR A N 1
ATOM 1619 C CA . TYR A 1 211 ? -8.734 -35.625 -16.984 1 98.75 211 TYR A CA 1
ATOM 1620 C C . TYR A 1 211 ? -9.914 -36.344 -16.344 1 98.75 211 TYR A C 1
ATOM 1622 O O . TYR A 1 211 ? -11.055 -36.188 -16.766 1 98.75 211 TYR A O 1
ATOM 1630 N N . ALA A 1 212 ? -9.602 -37.094 -15.352 1 98.56 212 ALA A N 1
ATOM 1631 C CA . ALA A 1 212 ? -10.648 -37.844 -14.641 1 98.56 212 ALA A CA 1
ATOM 1632 C C . ALA A 1 212 ? -11.633 -36.875 -13.969 1 98.56 212 ALA A C 1
ATOM 1634 O O . ALA A 1 212 ? -12.844 -37.094 -14.016 1 98.56 212 ALA A O 1
ATOM 1635 N N . VAL A 1 213 ? -11.133 -35.844 -13.328 1 98.5 213 VAL A N 1
ATOM 1636 C CA . VAL A 1 213 ? -11.969 -34.875 -12.656 1 98.5 213 VAL A CA 1
ATOM 1637 C C . VAL A 1 213 ? -12.852 -34.156 -13.68 1 98.5 213 VAL A C 1
ATOM 1639 O O . VAL A 1 213 ? -14.031 -33.906 -13.43 1 98.5 213 VAL A O 1
ATOM 1642 N N . ALA A 1 214 ? -12.297 -33.906 -14.852 1 98.12 214 ALA A N 1
ATOM 1643 C CA . ALA A 1 214 ? -12.992 -33.125 -15.883 1 98.12 214 ALA A CA 1
ATOM 1644 C C . ALA A 1 214 ? -13.984 -34 -16.641 1 98.12 214 ALA A C 1
ATOM 1646 O O . ALA A 1 214 ? -14.922 -33.5 -17.25 1 98.12 214 ALA A O 1
ATOM 1647 N N . GLY A 1 215 ? -13.789 -35.281 -16.594 1 97.69 215 GLY A N 1
ATOM 1648 C CA . GLY A 1 215 ? -14.594 -36.219 -17.375 1 97.69 215 GLY A CA 1
ATOM 1649 C C . GLY A 1 215 ? -13.93 -36.625 -18.688 1 97.69 215 GLY A C 1
ATOM 1650 O O . GLY A 1 215 ? -14.602 -37.125 -19.594 1 97.69 215 GLY A O 1
ATOM 1651 N N . GLY A 1 216 ? -12.648 -36.281 -18.828 1 98.25 216 GLY A N 1
ATOM 1652 C CA . GLY A 1 216 ? -11.883 -36.656 -20.016 1 98.25 216 GLY A CA 1
ATOM 1653 C C . GLY A 1 216 ? -10.875 -35.594 -20.422 1 98.25 216 GLY A C 1
ATOM 1654 O O . GLY A 1 216 ? -10.945 -34.438 -19.953 1 98.25 216 GLY A O 1
ATOM 1655 N N . GLU A 1 217 ? -9.93 -36.031 -21.219 1 98.5 217 GLU A N 1
ATOM 1656 C CA . GLU A 1 217 ? -8.875 -35.125 -21.672 1 98.5 217 GLU A CA 1
ATOM 1657 C C . GLU A 1 217 ? -9.445 -33.969 -22.469 1 98.5 217 GLU A C 1
ATOM 1659 O O . GLU A 1 217 ? -9.047 -32.812 -22.281 1 98.5 217 GLU A O 1
ATOM 1664 N N . ALA A 1 218 ? -10.352 -34.25 -23.375 1 98.56 218 ALA A N 1
ATOM 1665 C CA . ALA A 1 218 ? -10.945 -33.188 -24.219 1 98.56 218 ALA A CA 1
ATOM 1666 C C . ALA A 1 218 ? -11.664 -32.156 -23.359 1 98.56 218 ALA A C 1
ATOM 1668 O O . ALA A 1 218 ? -11.586 -30.953 -23.641 1 98.56 218 ALA A O 1
ATOM 1669 N N . ALA A 1 219 ? -12.344 -32.688 -22.422 1 98.31 219 ALA A N 1
ATOM 1670 C CA . ALA A 1 219 ? -13.07 -31.781 -21.531 1 98.31 219 ALA A CA 1
ATOM 1671 C C . ALA A 1 219 ? -12.117 -30.891 -20.734 1 98.31 219 ALA A C 1
ATOM 1673 O O . ALA A 1 219 ? -12.367 -29.703 -20.562 1 98.31 219 ALA A O 1
ATOM 1674 N N . PHE A 1 220 ? -11.031 -31.453 -20.25 1 98.44 220 PHE A N 1
ATOM 1675 C CA . PHE A 1 220 ? -10.047 -30.688 -19.5 1 98.44 220 PHE A CA 1
ATOM 1676 C C . PHE A 1 220 ? -9.406 -29.625 -20.391 1 98.44 220 PHE A C 1
ATOM 1678 O O . PHE A 1 220 ? -9.242 -28.469 -19.969 1 98.44 220 PHE A O 1
ATOM 1685 N N . ARG A 1 221 ? -9.039 -29.984 -21.578 1 98 221 ARG A N 1
ATOM 1686 C CA . ARG A 1 221 ? -8.375 -29.078 -22.516 1 98 221 ARG A CA 1
ATOM 1687 C C . ARG A 1 221 ? -9.289 -27.906 -22.875 1 98 221 ARG A C 1
ATOM 1689 O O . ARG A 1 221 ? -8.82 -26.797 -23.109 1 98 221 ARG A O 1
ATOM 1696 N N . ALA A 1 222 ? -10.609 -28.109 -22.875 1 97.88 222 ALA A N 1
ATOM 1697 C CA . ALA A 1 222 ? -11.578 -27.062 -23.172 1 97.88 222 ALA A CA 1
ATOM 1698 C C . ALA A 1 222 ? -11.703 -26.078 -22.016 1 97.88 222 ALA A C 1
ATOM 1700 O O . ALA A 1 222 ? -11.93 -24.891 -22.219 1 97.88 222 ALA A O 1
ATOM 1701 N N . ARG A 1 223 ? -11.625 -26.641 -20.812 1 98.31 223 ARG A N 1
ATOM 1702 C CA . ARG A 1 223 ? -11.727 -25.828 -19.609 1 98.31 223 ARG A CA 1
ATOM 1703 C C . ARG A 1 223 ? -10.664 -26.219 -18.594 1 98.31 223 ARG A C 1
ATOM 1705 O O . ARG A 1 223 ? -10.992 -26.734 -17.516 1 98.31 223 ARG A O 1
ATOM 1712 N N . PRO A 1 224 ? -9.422 -25.938 -18.891 1 98.44 224 PRO A N 1
ATOM 1713 C CA . PRO A 1 224 ? -8.391 -26.328 -17.922 1 98.44 224 PRO A CA 1
ATOM 1714 C C . PRO A 1 224 ? -8.508 -25.594 -16.594 1 98.44 224 PRO A C 1
ATOM 1716 O O . PRO A 1 224 ? -8.609 -24.359 -16.578 1 98.44 224 PRO A O 1
ATOM 1719 N N . PHE A 1 225 ? -8.539 -26.312 -15.484 1 98.81 225 PHE A N 1
ATOM 1720 C CA . PHE A 1 225 ? -8.75 -25.703 -14.18 1 98.81 225 PHE A CA 1
ATOM 1721 C C . PHE A 1 225 ? -7.504 -25.828 -13.312 1 98.81 225 PHE A C 1
ATOM 1723 O O . PHE A 1 225 ? -7.555 -25.594 -12.109 1 98.81 225 PHE A O 1
ATOM 1730 N N . LEU A 1 226 ? -6.363 -26.203 -13.883 1 98.88 226 LEU A N 1
ATOM 1731 C CA . LEU A 1 226 ? -5.082 -26.312 -13.195 1 98.88 226 LEU A CA 1
ATOM 1732 C C . LEU A 1 226 ? -3.953 -25.75 -14.062 1 98.88 226 LEU A C 1
ATOM 1734 O O . LEU A 1 226 ? -3.83 -26.109 -15.234 1 98.88 226 LEU A O 1
ATOM 1738 N N . THR A 1 227 ? -3.23 -24.797 -13.492 1 98.88 227 THR A N 1
ATOM 1739 C CA . THR A 1 227 ? -2.041 -24.234 -14.125 1 98.88 227 THR A CA 1
ATOM 1740 C C . THR A 1 227 ? -0.775 -24.859 -13.539 1 98.88 227 THR A C 1
ATOM 1742 O O . THR A 1 227 ? -0.679 -25.047 -12.328 1 98.88 227 THR A O 1
ATOM 1745 N N . GLU A 1 228 ? 0.146 -25.203 -14.414 1 98.81 228 GLU A N 1
ATOM 1746 C CA . GLU A 1 228 ? 1.454 -25.672 -13.969 1 98.81 228 GLU A CA 1
ATOM 1747 C C . GLU A 1 228 ? 2.439 -24.5 -13.844 1 98.81 228 GLU A C 1
ATOM 1749 O O . GLU A 1 228 ? 2.672 -23.781 -14.812 1 98.81 228 GLU A O 1
ATOM 1754 N N . MET A 1 229 ? 2.957 -24.328 -12.641 1 98.62 229 MET A N 1
ATOM 1755 C CA . MET A 1 229 ? 4 -23.328 -12.422 1 98.62 229 MET A CA 1
ATOM 1756 C C . MET A 1 229 ? 5.387 -23.938 -12.625 1 98.62 229 MET A C 1
ATOM 1758 O O . MET A 1 229 ? 5.738 -24.922 -11.977 1 98.62 229 MET A O 1
ATOM 1762 N N . VAL A 1 230 ? 6.172 -23.281 -13.469 1 98.69 230 VAL A N 1
ATOM 1763 C CA . VAL A 1 230 ? 7.453 -23.891 -13.836 1 98.69 230 VAL A CA 1
ATOM 1764 C C . VAL A 1 230 ? 8.562 -22.844 -13.695 1 98.69 230 VAL A C 1
ATOM 1766 O O . VAL A 1 230 ? 8.547 -21.812 -14.367 1 98.69 230 VAL A O 1
ATOM 1769 N N . CYS A 1 231 ? 9.484 -23.094 -12.828 1 98.12 231 CYS A N 1
ATOM 1770 C CA . CYS A 1 231 ? 10.719 -22.328 -12.789 1 98.12 231 CYS A CA 1
ATOM 1771 C C . CYS A 1 231 ? 11.727 -22.859 -13.805 1 98.12 231 CYS A C 1
ATOM 1773 O O . CYS A 1 231 ? 12.664 -23.562 -13.453 1 98.12 231 CYS A O 1
ATOM 1775 N N . HIS A 1 232 ? 11.617 -22.438 -14.992 1 98.69 232 HIS A N 1
ATOM 1776 C CA . HIS A 1 232 ? 12.312 -23.047 -16.125 1 98.69 232 HIS A CA 1
ATOM 1777 C C . HIS A 1 232 ? 13.773 -22.609 -16.172 1 98.69 232 HIS A C 1
ATOM 1779 O O . HIS A 1 232 ? 14.547 -23.125 -16.984 1 98.69 232 HIS A O 1
ATOM 1785 N N . VAL A 1 233 ? 14.164 -21.672 -15.25 1 98.56 233 VAL A N 1
ATOM 1786 C CA . VAL A 1 233 ? 15.539 -21.203 -15.242 1 98.56 233 VAL A CA 1
ATOM 1787 C C . VAL A 1 233 ? 16.125 -21.297 -13.836 1 98.56 233 VAL A C 1
ATOM 1789 O O . VAL A 1 233 ? 15.375 -21.281 -12.852 1 98.56 233 VAL A O 1
ATOM 1792 N N . VAL A 1 234 ? 17.375 -21.438 -13.828 1 97 234 VAL A N 1
ATOM 1793 C CA . VAL A 1 234 ? 18.203 -21.25 -12.641 1 97 234 VAL A CA 1
ATOM 1794 C C . VAL A 1 234 ? 19.062 -20 -12.82 1 97 234 VAL A C 1
ATOM 1796 O O . VAL A 1 234 ? 20.219 -20.094 -13.273 1 97 234 VAL A O 1
ATOM 1799 N N . PRO A 1 235 ? 18.594 -18.859 -12.383 1 96.56 235 PRO A N 1
ATOM 1800 C CA . PRO A 1 235 ? 19.359 -17.625 -12.609 1 96.56 235 PRO A CA 1
ATOM 1801 C C . PRO A 1 235 ? 20.781 -17.719 -12.062 1 96.56 235 PRO A C 1
ATOM 1803 O O . PRO A 1 235 ? 21.016 -18.344 -11.023 1 96.56 235 PRO A O 1
ATOM 1806 N N . PRO A 1 236 ? 21.719 -17.188 -12.773 1 96.81 236 PRO A N 1
ATOM 1807 C CA . PRO A 1 236 ? 21.5 -16.234 -13.859 1 96.81 236 PRO A CA 1
ATOM 1808 C C . PRO A 1 236 ? 21.594 -16.875 -15.242 1 96.81 236 PRO A C 1
ATOM 1810 O O . PRO A 1 236 ? 22.594 -17.531 -15.555 1 96.81 236 PRO A O 1
ATOM 1813 N N . MET A 1 237 ? 20.688 -16.766 -16.094 1 98.19 237 MET A N 1
ATOM 1814 C CA . MET A 1 237 ? 20.656 -17.047 -17.516 1 98.19 237 MET A CA 1
ATOM 1815 C C . MET A 1 237 ? 21.031 -18.5 -17.797 1 98.19 237 MET A C 1
ATOM 1817 O O . MET A 1 237 ? 21.844 -18.781 -18.672 1 98.19 237 MET A O 1
ATOM 1821 N N . ARG A 1 238 ? 20.5 -19.344 -17.031 1 98.06 238 ARG A N 1
ATOM 1822 C CA . ARG A 1 238 ? 20.672 -20.781 -17.172 1 98.06 238 ARG A CA 1
ATOM 1823 C C . ARG A 1 238 ? 19.344 -21.516 -17.062 1 98.06 238 ARG A C 1
ATOM 1825 O O . ARG A 1 238 ? 18.562 -21.25 -16.156 1 98.06 238 ARG A O 1
ATOM 1832 N N . PHE A 1 239 ? 19.125 -22.469 -17.984 1 98.62 239 PHE A N 1
ATOM 1833 C CA . PHE A 1 239 ? 17.891 -23.234 -17.922 1 98.62 239 PHE A CA 1
ATOM 1834 C C . PHE A 1 239 ? 17.984 -24.312 -16.859 1 98.62 239 PHE A C 1
ATOM 1836 O O . PHE A 1 239 ? 19.062 -24.844 -16.578 1 98.62 239 PHE A O 1
ATOM 1843 N N . ALA A 1 240 ? 16.922 -24.547 -16.25 1 98.5 240 ALA A N 1
ATOM 1844 C CA . ALA A 1 240 ? 16.75 -25.734 -15.406 1 98.5 240 ALA A CA 1
ATOM 1845 C C . ALA A 1 240 ? 16.266 -26.922 -16.219 1 98.5 240 ALA A C 1
ATOM 1847 O O . ALA A 1 240 ? 15.094 -27.016 -16.578 1 98.5 240 ALA A O 1
ATOM 1848 N N . GLU A 1 241 ? 17.078 -27.875 -16.406 1 97.88 241 GLU A N 1
ATOM 1849 C CA . GLU A 1 241 ? 16.828 -28.938 -17.391 1 97.88 241 GLU A CA 1
ATOM 1850 C C . GLU A 1 241 ? 15.555 -29.703 -17.062 1 97.88 241 GLU A C 1
ATOM 1852 O O . GLU A 1 241 ? 14.672 -29.828 -17.922 1 97.88 241 GLU A O 1
ATOM 1857 N N . GLU A 1 242 ? 15.453 -30.156 -15.867 1 97.56 242 GLU A N 1
ATOM 1858 C CA . GLU A 1 242 ? 14.289 -30.953 -15.484 1 97.56 242 GLU A CA 1
ATOM 1859 C C . GLU A 1 242 ? 13.008 -30.125 -15.578 1 97.56 242 GLU A C 1
ATOM 1861 O O . GLU A 1 242 ? 11.969 -30.625 -16.031 1 97.56 242 GLU A O 1
ATOM 1866 N N . ALA A 1 243 ? 13.094 -28.891 -15.125 1 98.44 243 ALA A N 1
ATOM 1867 C CA . ALA A 1 243 ? 11.938 -28 -15.188 1 98.44 243 ALA A CA 1
ATOM 1868 C C . ALA A 1 243 ? 11.516 -27.75 -16.625 1 98.44 243 ALA A C 1
ATOM 1870 O O . ALA A 1 243 ? 10.328 -27.625 -16.922 1 98.44 243 ALA A O 1
ATOM 1871 N N . CYS A 1 244 ? 12.461 -27.625 -17.531 1 98.81 244 CYS A N 1
ATOM 1872 C CA . CYS A 1 244 ? 12.148 -27.406 -18.938 1 98.81 244 CYS A CA 1
ATOM 1873 C C . CYS A 1 244 ? 11.461 -28.625 -19.547 1 98.81 244 CYS A C 1
ATOM 1875 O O . CYS A 1 244 ? 10.578 -28.5 -20.391 1 98.81 244 CYS A O 1
ATOM 1877 N N . GLU A 1 245 ? 11.875 -29.797 -19.141 1 98.75 245 GLU A N 1
ATOM 1878 C CA . GLU A 1 245 ? 11.188 -31.016 -19.578 1 98.75 245 GLU A CA 1
ATOM 1879 C C . GLU A 1 245 ? 9.75 -31.062 -19.062 1 98.75 245 GLU A C 1
ATOM 1881 O O . GLU A 1 245 ? 8.836 -31.422 -19.812 1 98.75 245 GLU A O 1
ATOM 1886 N N . VAL A 1 246 ? 9.602 -30.688 -17.797 1 98.81 246 VAL A N 1
ATOM 1887 C CA . VAL A 1 246 ? 8.258 -30.594 -17.219 1 98.81 246 VAL A CA 1
ATOM 1888 C C . VAL A 1 246 ? 7.418 -29.609 -18.016 1 98.81 246 VAL A C 1
ATOM 1890 O O . VAL A 1 246 ? 6.25 -29.875 -18.312 1 98.81 246 VAL A O 1
ATOM 1893 N N . LEU A 1 247 ? 8.008 -28.469 -18.344 1 98.88 247 LEU A N 1
ATOM 1894 C CA . LEU A 1 247 ? 7.324 -27.438 -19.094 1 98.88 247 LEU A CA 1
ATOM 1895 C C . LEU A 1 247 ? 6.805 -27.969 -20.422 1 98.88 247 LEU A C 1
ATOM 1897 O O . LEU A 1 247 ? 5.637 -27.781 -20.766 1 98.88 247 LEU A O 1
ATOM 1901 N N . GLU A 1 248 ? 7.648 -28.672 -21.156 1 98.81 248 GLU A N 1
ATOM 1902 C CA . GLU A 1 248 ? 7.27 -29.234 -22.453 1 98.81 248 GLU A CA 1
ATOM 1903 C C . GLU A 1 248 ? 6.145 -30.25 -22.312 1 98.81 248 GLU A C 1
ATOM 1905 O O . GLU A 1 248 ? 5.168 -30.219 -23.062 1 98.81 248 GLU A O 1
ATOM 1910 N N . LEU A 1 249 ? 6.27 -31.125 -21.359 1 98.88 249 LEU A N 1
ATOM 1911 C CA . LEU A 1 249 ? 5.277 -32.188 -21.141 1 98.88 249 LEU A CA 1
ATOM 1912 C C . LEU A 1 249 ? 3.951 -31.578 -20.672 1 98.88 249 LEU A C 1
ATOM 1914 O O . LEU A 1 249 ? 2.881 -32.062 -21.047 1 98.88 249 LEU A O 1
ATOM 1918 N N . ALA A 1 250 ? 4.012 -30.578 -19.812 1 98.88 250 ALA A N 1
ATOM 1919 C CA . ALA A 1 250 ? 2.801 -29.922 -19.328 1 98.88 250 ALA A CA 1
ATOM 1920 C C . ALA A 1 250 ? 2.029 -29.266 -20.469 1 98.88 250 ALA A C 1
ATOM 1922 O O . ALA A 1 250 ? 0.805 -29.391 -20.547 1 98.88 250 ALA A O 1
ATOM 1923 N N . ILE A 1 251 ? 2.762 -28.562 -21.328 1 98.88 251 ILE A N 1
ATOM 1924 C CA . ILE A 1 251 ? 2.137 -27.922 -22.469 1 98.88 251 ILE A CA 1
ATOM 1925 C C . ILE A 1 251 ? 1.45 -28.969 -23.344 1 98.88 251 ILE A C 1
ATOM 1927 O O . ILE A 1 251 ? 0.295 -28.797 -23.75 1 98.88 251 ILE A O 1
ATOM 1931 N N . LYS A 1 252 ? 2.127 -30.078 -23.594 1 98.62 252 LYS A N 1
ATOM 1932 C CA . LYS A 1 252 ? 1.592 -31.141 -24.438 1 98.62 252 LYS A CA 1
ATOM 1933 C C . LYS A 1 252 ? 0.379 -31.797 -23.797 1 98.62 252 LYS A C 1
ATOM 1935 O O . LYS A 1 252 ? -0.508 -32.281 -24.484 1 98.62 252 LYS A O 1
ATOM 1940 N N . ALA A 1 253 ? 0.342 -31.75 -22.469 1 98.69 253 ALA A N 1
ATOM 1941 C CA . ALA A 1 253 ? -0.752 -32.375 -21.734 1 98.69 253 ALA A CA 1
ATOM 1942 C C . ALA A 1 253 ? -1.955 -31.438 -21.641 1 98.69 253 ALA A C 1
ATOM 1944 O O . ALA A 1 253 ? -3.018 -31.828 -21.156 1 98.69 253 ALA A O 1
ATOM 1945 N N . GLY A 1 254 ? -1.831 -30.172 -22.047 1 98.44 254 GLY A N 1
ATOM 1946 C CA . GLY A 1 254 ? -2.961 -29.266 -22.125 1 98.44 254 GLY A CA 1
ATOM 1947 C C . GLY A 1 254 ? -3.02 -28.281 -20.969 1 98.44 254 GLY A C 1
ATOM 1948 O O . GLY A 1 254 ? -3.971 -27.516 -20.844 1 98.44 254 GLY A O 1
ATOM 1949 N N . PHE A 1 255 ? -2.004 -28.25 -20.125 1 98.88 255 PHE A N 1
ATOM 1950 C CA . PHE A 1 255 ? -1.988 -27.344 -18.984 1 98.88 255 PHE A CA 1
ATOM 1951 C C . PHE A 1 255 ? -1.61 -25.938 -19.438 1 98.88 255 PHE A C 1
ATOM 1953 O O . PHE A 1 255 ? -0.692 -25.75 -20.234 1 98.88 255 PHE A O 1
ATOM 1960 N N . PRO A 1 256 ? -2.377 -24.859 -18.984 1 98.88 256 PRO A N 1
ATOM 1961 C CA . PRO A 1 256 ? -1.699 -23.562 -18.953 1 98.88 256 PRO A CA 1
ATOM 1962 C C . PRO A 1 256 ? -0.424 -23.594 -18.109 1 98.88 256 PRO A C 1
ATOM 1964 O O . PRO A 1 256 ? -0.312 -24.375 -17.172 1 98.88 256 PRO A O 1
ATOM 1967 N N . VAL A 1 257 ? 0.531 -22.75 -18.5 1 98.88 257 VAL A N 1
ATOM 1968 C CA . VAL A 1 257 ? 1.809 -22.781 -17.797 1 98.88 257 VAL A CA 1
ATOM 1969 C C . VAL A 1 257 ? 2.211 -21.359 -17.391 1 98.88 257 VAL A C 1
ATOM 1971 O O . VAL A 1 257 ? 1.919 -20.406 -18.094 1 98.88 257 VAL A O 1
ATOM 1974 N N . GLN A 1 258 ? 2.779 -21.219 -16.25 1 98.75 258 GLN A N 1
ATOM 1975 C CA . GLN A 1 258 ? 3.439 -20 -15.797 1 98.75 258 GLN A CA 1
ATOM 1976 C C . GLN A 1 258 ? 4.953 -20.109 -15.938 1 98.75 258 GLN A C 1
ATOM 1978 O O . GLN A 1 258 ? 5.566 -21.047 -15.43 1 98.75 258 GLN A O 1
ATOM 1983 N N . LEU A 1 259 ? 5.543 -19.172 -16.609 1 98.88 259 LEU A N 1
ATOM 1984 C CA . LEU A 1 259 ? 6.984 -19.156 -16.844 1 98.88 259 LEU A CA 1
ATOM 1985 C C . LEU A 1 259 ? 7.691 -18.281 -15.82 1 98.88 259 LEU A C 1
ATOM 1987 O O . LEU A 1 259 ? 7.672 -17.047 -15.93 1 98.88 259 LEU A O 1
ATOM 1991 N N . ILE A 1 260 ? 8.445 -18.906 -14.945 1 98.69 260 ILE A N 1
ATOM 1992 C CA . ILE A 1 260 ? 8.883 -18.188 -13.758 1 98.69 260 ILE A CA 1
ATOM 1993 C C . ILE A 1 260 ? 10.398 -18.031 -13.773 1 98.69 260 ILE A C 1
ATOM 1995 O O . ILE A 1 260 ? 11.125 -19.031 -13.922 1 98.69 260 ILE A O 1
ATOM 1999 N N . SER A 1 261 ? 10.867 -16.891 -13.703 1 98.5 261 SER A N 1
ATOM 2000 C CA . SER A 1 261 ? 12.242 -16.547 -13.383 1 98.5 261 SER A CA 1
ATOM 2001 C C . SER A 1 261 ? 12.352 -15.883 -12.016 1 98.5 261 SER A C 1
ATOM 2003 O O . SER A 1 261 ? 11.766 -14.82 -11.789 1 98.5 261 SER A O 1
ATOM 2005 N N . ALA A 1 262 ? 13.078 -16.5 -11.125 1 96.5 262 ALA A N 1
ATOM 2006 C CA . ALA A 1 262 ? 13.133 -16.016 -9.75 1 96.5 262 ALA A CA 1
ATOM 2007 C C . ALA A 1 262 ? 14.57 -15.797 -9.297 1 96.5 262 ALA A C 1
ATOM 2009 O O . ALA A 1 262 ? 15.062 -16.484 -8.406 1 96.5 262 ALA A O 1
ATOM 2010 N N . GLY A 1 263 ? 15.188 -14.781 -9.844 1 94.88 263 GLY A N 1
ATOM 2011 C CA . GLY A 1 263 ? 16.516 -14.414 -9.391 1 94.88 263 GLY A CA 1
ATOM 2012 C C . GLY A 1 263 ? 16.5 -13.547 -8.148 1 94.88 263 GLY A C 1
ATOM 2013 O O . GLY A 1 263 ? 15.539 -12.82 -7.898 1 94.88 263 GLY A O 1
ATOM 2014 N N . GLN A 1 264 ? 17.594 -13.664 -7.359 1 92.5 264 GLN A N 1
ATOM 2015 C CA . GLN A 1 264 ? 17.75 -12.852 -6.152 1 92.5 264 GLN A CA 1
ATOM 2016 C C . GLN A 1 264 ? 18.781 -11.75 -6.359 1 92.5 264 GLN A C 1
ATOM 2018 O O . GLN A 1 264 ? 19.953 -12.031 -6.598 1 92.5 264 GLN A O 1
ATOM 2023 N N . ALA A 1 265 ? 18.266 -10.555 -6.242 1 91.75 265 ALA A N 1
ATOM 2024 C CA . ALA A 1 265 ? 19.141 -9.398 -6.438 1 91.75 265 ALA A CA 1
ATOM 2025 C C . ALA A 1 265 ? 20.344 -9.461 -5.492 1 91.75 265 ALA A C 1
ATOM 2027 O O . ALA A 1 265 ? 20.172 -9.609 -4.281 1 91.75 265 ALA A O 1
ATOM 2028 N N . GLY A 1 266 ? 21.516 -9.352 -6.066 1 85.06 266 GLY A N 1
ATOM 2029 C CA . GLY A 1 266 ? 22.75 -9.391 -5.301 1 85.06 266 GLY A CA 1
ATOM 2030 C C . GLY A 1 266 ? 23.344 -10.781 -5.195 1 85.06 266 GLY A C 1
ATOM 2031 O O . GLY A 1 266 ? 24.516 -10.938 -4.848 1 85.06 266 GLY A O 1
ATOM 2032 N N . ALA A 1 267 ? 22.578 -11.781 -5.496 1 88.75 267 ALA A N 1
ATOM 2033 C CA . ALA A 1 267 ? 23.062 -13.156 -5.426 1 88.75 267 ALA A CA 1
ATOM 2034 C C . ALA A 1 267 ? 23.031 -13.812 -6.805 1 88.75 267 ALA A C 1
ATOM 2036 O O . ALA A 1 267 ? 24.094 -14.031 -7.41 1 88.75 267 ALA A O 1
ATOM 2037 N N . THR A 1 268 ? 21.844 -13.969 -7.332 1 92.62 268 THR A N 1
ATOM 2038 C CA . THR A 1 268 ? 21.734 -14.656 -8.609 1 92.62 268 THR A CA 1
ATOM 2039 C C . THR A 1 268 ? 21.266 -13.703 -9.703 1 92.62 268 THR A C 1
ATOM 2041 O O . THR A 1 268 ? 20.969 -14.133 -10.82 1 92.62 268 THR A O 1
ATOM 2044 N N . SER A 1 269 ? 21.078 -12.508 -9.43 1 93.88 269 SER A N 1
ATOM 2045 C CA . SER A 1 269 ? 20.891 -11.391 -10.352 1 93.88 269 SER A CA 1
ATOM 2046 C C . SER A 1 269 ? 21.641 -10.148 -9.875 1 93.88 269 SER A C 1
ATOM 2048 O O . SER A 1 269 ? 22.109 -10.102 -8.742 1 93.88 269 SER A O 1
ATOM 2050 N N . PRO A 1 270 ? 21.797 -9.141 -10.75 1 91.88 270 PRO A N 1
ATOM 2051 C CA . PRO A 1 270 ? 22.547 -7.949 -10.336 1 91.88 270 PRO A CA 1
ATOM 2052 C C . PRO A 1 270 ? 21.922 -7.266 -9.117 1 91.88 270 PRO A C 1
ATOM 2054 O O . PRO A 1 270 ? 20.703 -7.309 -8.93 1 91.88 270 PRO A O 1
ATOM 2057 N N . ALA A 1 271 ? 22.797 -6.551 -8.367 1 89.5 271 ALA A N 1
ATOM 2058 C CA . ALA A 1 271 ? 22.344 -5.859 -7.164 1 89.5 271 ALA A CA 1
ATOM 2059 C C . ALA A 1 271 ? 21.516 -4.629 -7.508 1 89.5 271 ALA A C 1
ATOM 2061 O O . ALA A 1 271 ? 20.719 -4.164 -6.695 1 89.5 271 ALA A O 1
ATOM 2062 N N . THR A 1 272 ? 21.734 -4.082 -8.688 1 92.31 272 THR A N 1
ATOM 2063 C CA . THR A 1 272 ? 20.906 -2.955 -9.078 1 92.31 272 THR A CA 1
ATOM 2064 C C . THR A 1 272 ? 19.469 -3.41 -9.344 1 92.31 272 THR A C 1
ATOM 2066 O O . THR A 1 272 ? 19.25 -4.5 -9.875 1 92.31 272 THR A O 1
ATOM 2069 N N . ILE A 1 273 ? 18.531 -2.598 -8.992 1 94.75 273 ILE A N 1
ATOM 2070 C CA . ILE A 1 273 ? 17.125 -2.924 -9.188 1 94.75 273 ILE A CA 1
ATOM 2071 C C . ILE A 1 273 ? 16.844 -3.094 -10.68 1 94.75 273 ILE A C 1
ATOM 2073 O O . ILE A 1 273 ? 16.172 -4.051 -11.086 1 94.75 273 ILE A O 1
ATOM 2077 N N . ALA A 1 274 ? 17.375 -2.236 -11.508 1 96.44 274 ALA A N 1
ATOM 2078 C CA . ALA A 1 274 ? 17.172 -2.275 -12.953 1 96.44 274 ALA A CA 1
ATOM 2079 C C . ALA A 1 274 ? 17.781 -3.537 -13.555 1 96.44 274 ALA A C 1
ATOM 2081 O O . ALA A 1 274 ? 17.188 -4.184 -14.414 1 96.44 274 ALA A O 1
ATOM 2082 N N . GLY A 1 275 ? 18.984 -3.826 -13.141 1 95.94 275 GLY A N 1
ATOM 2083 C CA . GLY A 1 275 ? 19.641 -5.016 -13.648 1 95.94 275 GLY A CA 1
ATOM 2084 C C . GLY A 1 275 ? 18.906 -6.301 -13.32 1 95.94 275 GLY A C 1
ATOM 2085 O O . GLY A 1 275 ? 18.844 -7.211 -14.148 1 95.94 275 GLY A O 1
ATOM 2086 N N . SER A 1 276 ? 18.453 -6.375 -12.07 1 96.38 276 SER A N 1
ATOM 2087 C CA . SER A 1 276 ? 17.672 -7.539 -11.672 1 96.38 276 SER A CA 1
ATOM 2088 C C . SER A 1 276 ? 16.422 -7.676 -12.523 1 96.38 276 SER A C 1
ATOM 2090 O O . SER A 1 276 ? 16 -8.789 -12.852 1 96.38 276 SER A O 1
ATOM 2092 N N . LEU A 1 277 ? 15.758 -6.582 -12.805 1 98.31 277 LEU A N 1
ATOM 2093 C CA . LEU A 1 277 ? 14.578 -6.574 -13.656 1 98.31 277 LEU A CA 1
ATOM 2094 C C . LEU A 1 277 ? 14.906 -7.07 -15.062 1 98.31 277 LEU A C 1
ATOM 2096 O O . LEU A 1 277 ? 14.195 -7.914 -15.609 1 98.31 277 LEU A O 1
ATOM 2100 N N . VAL A 1 278 ? 15.992 -6.617 -15.625 1 98.44 278 VAL A N 1
ATOM 2101 C CA . VAL A 1 278 ? 16.391 -6.953 -16.984 1 98.44 278 VAL A CA 1
ATOM 2102 C C . VAL A 1 278 ? 16.641 -8.453 -17.094 1 98.44 278 VAL A C 1
ATOM 2104 O O . VAL A 1 278 ? 16.172 -9.102 -18.031 1 98.44 278 VAL A O 1
ATOM 2107 N N . GLN A 1 279 ? 17.375 -8.977 -16.172 1 98.44 279 GLN A N 1
ATOM 2108 C CA . GLN A 1 279 ? 17.688 -10.398 -16.203 1 98.44 279 GLN A CA 1
ATOM 2109 C C . GLN A 1 279 ? 16.406 -11.242 -16.125 1 98.44 279 GLN A C 1
ATOM 2111 O O . GLN A 1 279 ? 16.266 -12.211 -16.875 1 98.44 279 GLN A O 1
ATOM 2116 N N . ALA A 1 280 ? 15.539 -10.859 -15.211 1 98.81 280 ALA A N 1
ATOM 2117 C CA . ALA A 1 280 ? 14.289 -11.594 -15.047 1 98.81 280 ALA A CA 1
ATOM 2118 C C . ALA A 1 280 ? 13.461 -11.562 -16.328 1 98.81 280 ALA A C 1
ATOM 2120 O O . ALA A 1 280 ? 12.891 -12.578 -16.734 1 98.81 280 ALA A O 1
ATOM 2121 N N . VAL A 1 281 ? 13.367 -10.398 -16.938 1 98.88 281 VAL A N 1
ATOM 2122 C CA . VAL A 1 281 ? 12.602 -10.219 -18.172 1 98.88 281 VAL A CA 1
ATOM 2123 C C . VAL A 1 281 ? 13.203 -11.07 -19.281 1 98.88 281 VAL A C 1
ATOM 2125 O O . VAL A 1 281 ? 12.484 -11.797 -19.984 1 98.88 281 VAL A O 1
ATOM 2128 N N . ALA A 1 282 ? 14.508 -11.047 -19.422 1 98.88 282 ALA A N 1
ATOM 2129 C CA . ALA A 1 282 ? 15.188 -11.812 -20.453 1 98.88 282 ALA A CA 1
ATOM 2130 C C . ALA A 1 282 ? 14.945 -13.305 -20.281 1 98.88 282 ALA A C 1
ATOM 2132 O O . ALA A 1 282 ? 14.586 -14 -21.25 1 98.88 282 ALA A O 1
ATOM 2133 N N . GLU A 1 283 ? 15.141 -13.734 -19.094 1 98.94 283 GLU A N 1
ATOM 2134 C CA . GLU A 1 283 ? 14.984 -15.156 -18.812 1 98.94 283 GLU A CA 1
ATOM 2135 C C . GLU A 1 283 ? 13.555 -15.617 -19.094 1 98.94 283 GLU A C 1
ATOM 2137 O O . GLU A 1 283 ? 13.344 -16.703 -19.641 1 98.94 283 GLU A O 1
ATOM 2142 N N . THR A 1 284 ? 12.609 -14.852 -18.703 1 98.94 284 THR A N 1
ATOM 2143 C CA . THR A 1 284 ? 11.211 -15.227 -18.875 1 98.94 284 THR A CA 1
ATOM 2144 C C . THR A 1 284 ? 10.836 -15.227 -20.359 1 98.94 284 THR A C 1
ATOM 2146 O O . THR A 1 284 ? 10.078 -16.078 -20.812 1 98.94 284 THR A O 1
ATOM 2149 N N . LEU A 1 285 ? 11.359 -14.281 -21.094 1 98.94 285 LEU A N 1
ATOM 2150 C CA . LEU A 1 285 ? 11.109 -14.242 -22.531 1 98.94 285 LEU A CA 1
ATOM 2151 C C . LEU A 1 285 ? 11.672 -15.484 -23.219 1 98.94 285 LEU A C 1
ATOM 2153 O O . LEU A 1 285 ? 11.07 -16.016 -24.156 1 98.94 285 LEU A O 1
ATOM 2157 N N . ALA A 1 286 ? 12.836 -15.938 -22.797 1 98.94 286 ALA A N 1
ATOM 2158 C CA . ALA A 1 286 ? 13.391 -17.172 -23.344 1 98.94 286 ALA A CA 1
ATOM 2159 C C . ALA A 1 286 ? 12.422 -18.344 -23.141 1 98.94 286 ALA A C 1
ATOM 2161 O O . ALA A 1 286 ? 12.25 -19.172 -24.047 1 98.94 286 ALA A O 1
ATOM 2162 N N . GLY A 1 287 ? 11.859 -18.359 -21.922 1 98.88 287 GLY A N 1
ATOM 2163 C CA . GLY A 1 287 ? 10.852 -19.375 -21.656 1 98.88 287 GLY A CA 1
ATOM 2164 C C . GLY A 1 287 ? 9.641 -19.266 -22.562 1 98.88 287 GLY A C 1
ATOM 2165 O O . GLY A 1 287 ? 9.094 -20.281 -23 1 98.88 287 GLY A O 1
ATOM 2166 N N . LEU A 1 288 ? 9.211 -18.062 -22.844 1 98.94 288 LEU A N 1
ATOM 2167 C CA . LEU A 1 288 ? 8.062 -17.844 -23.719 1 98.94 288 LEU A CA 1
ATOM 2168 C C . LEU A 1 288 ? 8.328 -18.344 -25.125 1 98.94 288 LEU A C 1
ATOM 2170 O O . LEU A 1 288 ? 7.453 -18.953 -25.75 1 98.94 288 LEU A O 1
ATOM 2174 N N . VAL A 1 289 ? 9.539 -18.109 -25.625 1 98.94 289 VAL A N 1
ATOM 2175 C CA . VAL A 1 289 ? 9.922 -18.609 -26.938 1 98.94 289 VAL A CA 1
ATOM 2176 C C . VAL A 1 289 ? 9.789 -20.141 -26.984 1 98.94 289 VAL A C 1
ATOM 2178 O O . VAL A 1 289 ? 9.172 -20.688 -27.891 1 98.94 289 VAL A O 1
ATOM 2181 N N . PHE A 1 290 ? 10.344 -20.797 -26.016 1 98.94 290 PHE A N 1
ATOM 2182 C CA . PHE A 1 290 ? 10.305 -22.25 -25.969 1 98.94 290 PHE A CA 1
ATOM 2183 C C . PHE A 1 290 ? 8.867 -22.766 -25.906 1 98.94 290 PHE A C 1
ATOM 2185 O O . PHE A 1 290 ? 8.484 -23.656 -26.641 1 98.94 290 PHE A O 1
ATOM 2192 N N . ALA A 1 291 ? 8.086 -22.156 -25 1 98.94 291 ALA A N 1
ATOM 2193 C CA . ALA A 1 291 ? 6.695 -22.562 -24.828 1 98.94 291 ALA A CA 1
ATOM 2194 C C . ALA A 1 291 ? 5.945 -22.484 -26.156 1 98.94 291 ALA A C 1
ATOM 2196 O O . ALA A 1 291 ? 5.219 -23.406 -26.531 1 98.94 291 ALA A O 1
ATOM 2197 N N . ARG A 1 292 ? 6.164 -21.438 -26.922 1 98.69 292 ARG A N 1
ATOM 2198 C CA . ARG A 1 292 ? 5.469 -21.219 -28.188 1 98.69 292 ARG A CA 1
ATOM 2199 C C . ARG A 1 292 ? 5.973 -22.188 -29.266 1 98.69 292 ARG A C 1
ATOM 2201 O O . ARG A 1 292 ? 5.215 -22.578 -30.156 1 98.69 292 ARG A O 1
ATOM 2208 N N . LEU A 1 293 ? 7.199 -22.484 -29.203 1 98.88 293 LEU A N 1
ATOM 2209 C CA . LEU A 1 293 ? 7.746 -23.438 -30.156 1 98.88 293 LEU A CA 1
ATOM 2210 C C . LEU A 1 293 ? 7.25 -24.844 -29.875 1 98.88 293 LEU A C 1
ATOM 2212 O O . LEU A 1 293 ? 7.148 -25.672 -30.781 1 98.88 293 LEU A O 1
ATOM 2216 N N . VAL A 1 294 ? 7.012 -25.172 -28.625 1 98.81 294 VAL A N 1
ATOM 2217 C CA . VAL A 1 294 ? 6.414 -26.453 -28.266 1 98.81 294 VAL A CA 1
ATOM 2218 C C . VAL A 1 294 ? 4.984 -26.516 -28.797 1 98.81 294 VAL A C 1
ATOM 2220 O O . VAL A 1 294 ? 4.582 -27.531 -29.375 1 98.81 294 VAL A O 1
ATOM 2223 N N . ASP A 1 295 ? 4.207 -25.484 -28.562 1 98.69 295 ASP A N 1
ATOM 2224 C CA . ASP A 1 295 ? 2.836 -25.344 -29.047 1 98.69 295 ASP A CA 1
ATOM 2225 C C . ASP A 1 295 ? 2.475 -23.875 -29.25 1 98.69 295 ASP A C 1
ATOM 2227 O O . ASP A 1 295 ? 2.387 -23.109 -28.281 1 98.69 295 ASP A O 1
ATOM 2231 N N . PRO A 1 296 ? 2.223 -23.438 -30.438 1 97.69 296 PRO A N 1
ATOM 2232 C CA . PRO A 1 296 ? 1.909 -22.031 -30.703 1 97.69 296 PRO A CA 1
ATOM 2233 C C . PRO A 1 296 ? 0.654 -21.562 -29.969 1 97.69 296 PRO A C 1
ATOM 2235 O O . PRO A 1 296 ? 0.461 -20.344 -29.781 1 97.69 296 PRO A O 1
ATOM 2238 N N . GLU A 1 297 ? -0.148 -22.516 -29.5 1 97.06 297 GLU A N 1
ATOM 2239 C CA . GLU A 1 297 ? -1.395 -22.156 -28.828 1 97.06 297 GLU A CA 1
ATOM 2240 C C . GLU A 1 297 ? -1.271 -22.297 -27.312 1 97.06 297 GLU A C 1
ATOM 2242 O O . GLU A 1 297 ? -2.268 -22.203 -26.594 1 97.06 297 GLU A O 1
ATOM 2247 N N . ALA A 1 298 ? -0.074 -22.484 -26.875 1 98.31 298 ALA A N 1
ATOM 2248 C CA . ALA A 1 298 ? 0.147 -22.656 -25.438 1 98.31 298 ALA A CA 1
ATOM 2249 C C . ALA A 1 298 ? -0.37 -21.438 -24.656 1 98.31 298 ALA A C 1
ATOM 2251 O O . ALA A 1 298 ? -0.162 -20.297 -25.078 1 98.31 298 ALA A O 1
ATOM 2252 N N . LYS A 1 299 ? -1.157 -21.688 -23.625 1 98.62 299 LYS A N 1
ATOM 2253 C CA . LYS A 1 299 ? -1.53 -20.625 -22.688 1 98.62 299 LYS A CA 1
ATOM 2254 C C . LYS A 1 299 ? -0.423 -20.391 -21.656 1 98.62 299 LYS A C 1
ATOM 2256 O O . LYS A 1 299 ? -0.423 -20.984 -20.578 1 98.62 299 LYS A O 1
ATOM 2261 N N . ALA A 1 300 ? 0.454 -19.469 -22.031 1 98.81 300 ALA A N 1
ATOM 2262 C CA . ALA A 1 300 ? 1.64 -19.203 -21.219 1 98.81 300 ALA A CA 1
ATOM 2263 C C . ALA A 1 300 ? 1.531 -17.859 -20.516 1 98.81 300 ALA A C 1
ATOM 2265 O O . ALA A 1 300 ? 1.137 -16.859 -21.125 1 98.81 300 ALA A O 1
ATOM 2266 N N . ILE A 1 301 ? 1.824 -17.875 -19.266 1 98.88 301 ILE A N 1
ATOM 2267 C CA . ILE A 1 301 ? 1.801 -16.656 -18.453 1 98.88 301 ILE A CA 1
ATOM 2268 C C . ILE A 1 301 ? 3.229 -16.172 -18.219 1 98.88 301 ILE A C 1
ATOM 2270 O O . ILE A 1 301 ? 4.086 -16.938 -17.766 1 98.88 301 ILE A O 1
ATOM 2274 N N . PHE A 1 302 ? 3.463 -14.922 -18.609 1 98.81 302 PHE A N 1
ATOM 2275 C CA . PHE A 1 302 ? 4.727 -14.227 -18.406 1 98.81 302 PHE A CA 1
ATOM 2276 C C . PHE A 1 302 ? 4.922 -13.898 -16.922 1 98.81 302 PHE A C 1
ATOM 2278 O O . PHE A 1 302 ? 4.219 -13.047 -16.375 1 98.81 302 PHE A O 1
ATOM 2285 N N . ALA A 1 303 ? 5.965 -14.531 -16.25 1 98.81 303 ALA A N 1
ATOM 2286 C CA . ALA A 1 303 ? 6.062 -14.383 -14.805 1 98.81 303 ALA A CA 1
ATOM 2287 C C . ALA A 1 303 ? 7.5 -14.109 -14.375 1 98.81 303 ALA A C 1
ATOM 2289 O O . ALA A 1 303 ? 8.086 -14.891 -13.625 1 98.81 303 ALA A O 1
ATOM 2290 N N . PRO A 1 304 ? 8.07 -12.938 -14.805 1 98.81 304 PRO A N 1
ATOM 2291 C CA . PRO A 1 304 ? 9.328 -12.531 -14.172 1 98.81 304 PRO A CA 1
ATOM 2292 C C . PRO A 1 304 ? 9.148 -12.164 -12.695 1 98.81 304 PRO A C 1
ATOM 2294 O O . PRO A 1 304 ? 8.398 -11.242 -12.375 1 98.81 304 PRO A O 1
ATOM 2297 N N . LYS A 1 305 ? 9.82 -12.891 -11.844 1 98.06 305 LYS A N 1
ATOM 2298 C CA . LYS A 1 305 ? 9.641 -12.703 -10.414 1 98.06 305 LYS A CA 1
ATOM 2299 C C . LYS A 1 305 ? 10.977 -12.438 -9.719 1 98.06 305 LYS A C 1
ATOM 2301 O O . LYS A 1 305 ? 11.398 -13.203 -8.859 1 98.06 305 LYS A O 1
ATOM 2306 N N . PRO A 1 306 ? 11.609 -11.258 -10.07 1 97.06 306 PRO A N 1
ATOM 2307 C CA . PRO A 1 306 ? 12.852 -10.93 -9.375 1 97.06 306 PRO A CA 1
ATOM 2308 C C . PRO A 1 306 ? 12.648 -10.703 -7.879 1 97.06 306 PRO A C 1
ATOM 2310 O O . PRO A 1 306 ? 11.742 -9.961 -7.477 1 97.06 306 PRO A O 1
ATOM 2313 N N . LEU A 1 307 ? 13.5 -11.336 -7.105 1 95.75 307 LEU A N 1
ATOM 2314 C CA . LEU A 1 307 ? 13.406 -11.273 -5.652 1 95.75 307 LEU A CA 1
ATOM 2315 C C . LEU A 1 307 ? 14.602 -10.523 -5.066 1 95.75 307 LEU A C 1
ATOM 2317 O O . LEU A 1 307 ? 15.594 -10.281 -5.766 1 95.75 307 LEU A O 1
ATOM 2321 N N . VAL A 1 308 ? 14.43 -10.164 -3.789 1 92.56 308 VAL A N 1
ATOM 2322 C CA . VAL A 1 308 ? 15.469 -9.406 -3.105 1 92.56 308 VAL A CA 1
ATOM 2323 C C . VAL A 1 308 ? 15.961 -10.18 -1.887 1 92.56 308 VAL A C 1
ATOM 2325 O O . VAL A 1 308 ? 15.164 -10.789 -1.171 1 92.56 308 VAL A O 1
ATOM 2328 N N . ALA A 1 309 ? 17.281 -10.141 -1.718 1 85.25 309 ALA A N 1
ATOM 2329 C CA . ALA A 1 309 ? 17.906 -10.688 -0.511 1 85.25 309 ALA A CA 1
ATOM 2330 C C . ALA A 1 309 ? 18.359 -9.578 0.424 1 85.25 309 ALA A C 1
ATOM 2332 O O . ALA A 1 309 ? 18.719 -8.484 -0.029 1 85.25 309 ALA A O 1
ATOM 2333 N N . ASP A 1 310 ? 18.172 -9.852 1.743 1 82.31 3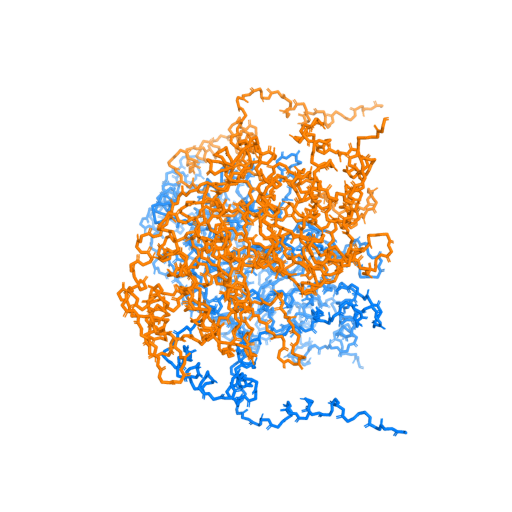10 ASP A N 1
ATOM 2334 C CA . ASP A 1 310 ? 18.859 -8.977 2.686 1 82.31 310 ASP A CA 1
ATOM 2335 C C . ASP A 1 310 ? 20.375 -9.188 2.607 1 82.31 310 ASP A C 1
ATOM 2337 O O . ASP A 1 310 ? 20.891 -10.227 3.021 1 82.31 310 ASP A O 1
ATOM 2341 N N . LEU A 1 311 ? 20.984 -8.25 2.123 1 76.44 311 LEU A N 1
ATOM 2342 C CA . LEU A 1 311 ? 22.391 -8.414 1.771 1 76.44 311 LEU A CA 1
ATOM 2343 C C . LEU A 1 311 ? 23.266 -8.461 3.02 1 76.44 311 LEU A C 1
ATOM 2345 O O . LEU A 1 311 ? 24.438 -8.844 2.951 1 76.44 311 LEU A O 1
ATOM 2349 N N . ARG A 1 312 ? 22.703 -8.141 4.16 1 74.12 312 ARG A N 1
ATOM 2350 C CA . ARG A 1 312 ? 23.438 -8.258 5.414 1 74.12 312 ARG A CA 1
ATOM 2351 C C . ARG A 1 312 ? 23.516 -9.711 5.867 1 74.12 312 ARG A C 1
ATOM 2353 O O . ARG A 1 312 ? 24.516 -10.133 6.453 1 74.12 312 ARG A O 1
ATOM 2360 N N . THR A 1 313 ? 22.453 -10.477 5.504 1 75.44 313 THR A N 1
ATOM 2361 C CA . THR A 1 313 ? 22.359 -11.844 5.996 1 75.44 313 THR A CA 1
ATOM 2362 C C . THR A 1 313 ? 22.375 -12.836 4.84 1 75.44 313 THR A C 1
ATOM 2364 O O . THR A 1 313 ? 22.672 -14.023 5.035 1 75.44 313 THR A O 1
ATOM 2367 N N . GLY A 1 314 ? 22.031 -12.312 3.689 1 75.62 314 GLY A N 1
ATOM 2368 C CA . GLY A 1 314 ? 21.891 -13.211 2.553 1 75.62 314 GLY A CA 1
ATOM 2369 C C . GLY A 1 314 ? 20.531 -13.875 2.482 1 75.62 314 GLY A C 1
ATOM 2370 O O . GLY A 1 314 ? 20.219 -14.547 1.5 1 75.62 314 GLY A O 1
ATOM 2371 N N . SER A 1 315 ? 19.75 -13.617 3.438 1 81.94 315 SER A N 1
ATOM 2372 C CA . SER A 1 315 ? 18.438 -14.242 3.471 1 81.94 315 SER A CA 1
ATOM 2373 C C . SER A 1 315 ? 17.453 -13.5 2.586 1 81.94 315 SER A C 1
ATOM 2375 O O . SER A 1 315 ? 17.562 -12.281 2.404 1 81.94 315 SER A O 1
ATOM 2377 N N . MET A 1 316 ? 16.531 -14.336 2.08 1 88.25 316 MET A N 1
ATOM 2378 C CA . MET A 1 316 ? 15.461 -13.742 1.28 1 88.25 316 MET A CA 1
ATOM 2379 C C . MET A 1 316 ? 14.656 -12.742 2.102 1 88.25 316 MET A C 1
ATOM 2381 O O . MET A 1 316 ? 14.367 -12.984 3.273 1 88.25 316 MET A O 1
ATOM 2385 N N . SER A 1 317 ? 14.438 -11.578 1.535 1 90.44 317 SER A N 1
ATOM 2386 C CA . SER A 1 317 ? 13.578 -10.562 2.135 1 90.44 317 SER A CA 1
ATOM 2387 C C . SER A 1 317 ? 12.445 -10.172 1.192 1 90.44 317 SER A C 1
ATOM 2389 O O . SER A 1 317 ? 12.695 -9.703 0.08 1 90.44 317 SER A O 1
ATOM 2391 N N . GLY A 1 318 ? 11.25 -10.336 1.641 1 93.62 318 GLY A N 1
ATOM 2392 C CA . GLY A 1 318 ? 10.117 -10.109 0.754 1 93.62 318 GLY A CA 1
ATOM 2393 C C . GLY A 1 318 ? 9.297 -8.891 1.137 1 93.62 318 GLY A C 1
ATOM 2394 O O . GLY A 1 318 ? 8.43 -8.453 0.376 1 93.62 318 GLY A O 1
ATOM 2395 N N . GLY A 1 319 ? 9.656 -8.234 2.24 1 95 319 GLY A N 1
ATOM 2396 C CA . GLY A 1 319 ? 8.789 -7.195 2.775 1 95 319 GLY A CA 1
ATOM 2397 C C . GLY A 1 319 ? 9.297 -5.793 2.496 1 95 319 GLY A C 1
ATOM 2398 O O . GLY A 1 319 ? 8.695 -4.809 2.934 1 95 319 GLY A O 1
ATOM 2399 N N . GLY A 1 320 ? 10.352 -5.645 1.752 1 95.56 320 GLY A N 1
ATOM 2400 C CA . GLY A 1 320 ? 10.969 -4.348 1.527 1 95.56 320 GLY A CA 1
ATOM 2401 C C . GLY A 1 320 ? 10.336 -3.576 0.385 1 95.56 320 GLY A C 1
ATOM 2402 O O . GLY A 1 320 ? 9.68 -4.16 -0.479 1 95.56 320 GLY A O 1
ATOM 2403 N N . GLY A 1 321 ? 10.555 -2.246 0.427 1 97.56 321 GLY A N 1
ATOM 2404 C CA . GLY A 1 321 ? 10.062 -1.388 -0.637 1 97.56 321 GLY A CA 1
ATOM 2405 C C . GLY A 1 321 ? 10.695 -1.682 -1.983 1 97.56 321 GLY A C 1
ATOM 2406 O O . GLY A 1 321 ? 10.047 -1.55 -3.023 1 97.56 321 GLY A O 1
ATOM 2407 N N . GLU A 1 322 ? 11.953 -2.104 -1.979 1 96.12 322 GLU A N 1
ATOM 2408 C CA . GLU A 1 322 ? 12.648 -2.441 -3.219 1 96.12 322 GLU A CA 1
ATOM 2409 C C . GLU A 1 322 ? 12.023 -3.658 -3.891 1 96.12 322 GLU A C 1
ATOM 2411 O O . GLU A 1 322 ? 11.898 -3.703 -5.117 1 96.12 322 GLU A O 1
ATOM 2416 N N . GLN A 1 323 ? 11.633 -4.602 -3.053 1 97 323 GLN A N 1
ATOM 2417 C CA . GLN A 1 323 ? 10.953 -5.781 -3.574 1 97 323 GLN A CA 1
ATOM 2418 C C . GLN A 1 323 ? 9.625 -5.41 -4.219 1 97 323 GLN A C 1
ATOM 2420 O O . GLN A 1 323 ? 9.281 -5.91 -5.293 1 97 323 GLN A O 1
ATOM 2425 N N . ALA A 1 324 ? 8.914 -4.555 -3.525 1 98.38 324 ALA A N 1
ATOM 2426 C CA . ALA A 1 324 ? 7.586 -4.16 -3.992 1 98.38 324 ALA A CA 1
ATOM 2427 C C . ALA A 1 324 ? 7.668 -3.432 -5.332 1 98.38 324 ALA A C 1
ATOM 2429 O O . ALA A 1 324 ? 6.922 -3.742 -6.262 1 98.38 324 ALA A O 1
ATOM 2430 N N . ILE A 1 325 ? 8.562 -2.488 -5.48 1 98.12 325 ILE A N 1
ATOM 2431 C CA . ILE A 1 325 ? 8.617 -1.669 -6.688 1 98.12 325 ILE A CA 1
ATOM 2432 C C . ILE A 1 325 ? 9.234 -2.477 -7.828 1 98.12 325 ILE A C 1
ATOM 2434 O O . ILE A 1 325 ? 8.867 -2.297 -8.992 1 98.12 325 ILE A O 1
ATOM 2438 N N . LEU A 1 326 ? 10.18 -3.352 -7.492 1 97.69 326 LEU A N 1
ATOM 2439 C CA . LEU A 1 326 ? 10.766 -4.25 -8.477 1 97.69 326 LEU A CA 1
ATOM 2440 C C . LEU A 1 326 ? 9.688 -5.125 -9.125 1 97.69 326 LEU A C 1
ATOM 2442 O O . LEU A 1 326 ? 9.648 -5.262 -10.352 1 97.69 326 LEU A O 1
ATOM 2446 N N . MET A 1 327 ? 8.828 -5.637 -8.328 1 98.38 327 MET A N 1
ATOM 2447 C CA . MET A 1 327 ? 7.746 -6.477 -8.828 1 98.38 327 MET A CA 1
ATOM 2448 C C . MET A 1 327 ? 6.77 -5.66 -9.664 1 98.38 327 MET A C 1
ATOM 2450 O O . MET A 1 327 ? 6.246 -6.145 -10.672 1 98.38 327 MET A O 1
ATOM 2454 N N . ALA A 1 328 ? 6.512 -4.473 -9.219 1 98.69 328 ALA A N 1
ATOM 2455 C CA . ALA A 1 328 ? 5.652 -3.586 -10 1 98.69 328 ALA A CA 1
ATOM 2456 C C . ALA A 1 328 ? 6.262 -3.293 -11.367 1 98.69 328 ALA A C 1
ATOM 2458 O O . ALA A 1 328 ? 5.547 -3.223 -12.367 1 98.69 328 ALA A O 1
ATOM 2459 N N . GLY A 1 329 ? 7.559 -3.09 -11.422 1 98.56 329 GLY A N 1
ATOM 2460 C CA . GLY A 1 329 ? 8.25 -2.904 -12.695 1 98.56 329 GLY A CA 1
ATOM 2461 C C . GLY A 1 329 ? 8.133 -4.102 -13.617 1 98.56 329 GLY A C 1
ATOM 2462 O O . GLY A 1 329 ? 7.914 -3.943 -14.82 1 98.56 329 GLY A O 1
ATOM 2463 N N . ALA A 1 330 ? 8.273 -5.246 -13.016 1 98.75 330 ALA A N 1
ATOM 2464 C CA . ALA A 1 330 ? 8.133 -6.469 -13.805 1 98.75 330 ALA A CA 1
ATOM 2465 C C . ALA A 1 330 ? 6.73 -6.582 -14.391 1 98.75 330 ALA A C 1
ATOM 2467 O O . ALA A 1 330 ? 6.562 -6.996 -15.539 1 98.75 330 ALA A O 1
ATOM 2468 N N . ALA A 1 331 ? 5.746 -6.254 -13.602 1 98.69 331 ALA A N 1
ATOM 2469 C CA . ALA A 1 331 ? 4.367 -6.266 -14.086 1 98.69 331 ALA A CA 1
ATOM 2470 C C . ALA A 1 331 ? 4.188 -5.297 -15.25 1 98.69 331 ALA A C 1
ATOM 2472 O O . ALA A 1 331 ? 3.514 -5.617 -16.234 1 98.69 331 ALA A O 1
ATOM 2473 N N . GLN A 1 332 ? 4.758 -4.137 -15.117 1 98.5 332 GLN A N 1
ATOM 2474 C CA . GLN A 1 332 ? 4.656 -3.145 -16.188 1 98.5 332 GLN A CA 1
ATOM 2475 C C . GLN A 1 332 ? 5.27 -3.666 -17.484 1 98.5 332 GLN A C 1
ATOM 2477 O O . GLN A 1 332 ? 4.766 -3.381 -18.562 1 98.5 332 GLN A O 1
ATOM 2482 N N . MET A 1 333 ? 6.359 -4.383 -17.391 1 98.5 333 MET A N 1
ATOM 2483 C CA . MET A 1 333 ? 6.98 -4.941 -18.594 1 98.5 333 MET A CA 1
ATOM 2484 C C . MET A 1 333 ? 6.047 -5.93 -19.281 1 98.5 333 MET A C 1
ATOM 2486 O O . MET A 1 333 ? 6.016 -6.008 -20.516 1 98.5 333 MET A O 1
ATOM 2490 N N . GLY A 1 334 ? 5.352 -6.727 -18.469 1 98.31 334 GLY A N 1
ATOM 2491 C CA . GLY A 1 334 ? 4.332 -7.578 -19.047 1 98.31 334 GLY A CA 1
ATOM 2492 C C . GLY A 1 334 ? 3.25 -6.801 -19.781 1 98.31 334 GLY A C 1
ATOM 2493 O O . GLY A 1 334 ? 2.838 -7.176 -20.875 1 98.31 334 GLY A O 1
ATOM 2494 N N . ARG A 1 335 ? 2.844 -5.699 -19.219 1 97.56 335 ARG A N 1
ATOM 2495 C CA . ARG A 1 335 ? 1.805 -4.844 -19.781 1 97.56 335 ARG A CA 1
ATOM 2496 C C . ARG A 1 335 ? 2.275 -4.195 -21.078 1 97.56 335 ARG A C 1
ATOM 2498 O O . ARG A 1 335 ? 1.483 -3.988 -22 1 97.56 335 ARG A O 1
ATOM 2505 N N . ARG A 1 336 ? 3.545 -3.934 -21.125 1 96.69 336 ARG A N 1
ATOM 2506 C CA . ARG A 1 336 ? 4.102 -3.326 -22.328 1 96.69 336 ARG A CA 1
ATOM 2507 C C . ARG A 1 336 ? 3.756 -4.148 -23.562 1 96.69 336 ARG A C 1
ATOM 2509 O O . ARG A 1 336 ? 3.504 -3.588 -24.625 1 96.69 336 ARG A O 1
ATOM 2516 N N . TRP A 1 337 ? 3.732 -5.434 -23.406 1 97.5 337 TRP A N 1
ATOM 2517 C CA . TRP A 1 337 ? 3.475 -6.328 -24.531 1 97.5 337 TRP A CA 1
ATOM 2518 C C . TRP A 1 337 ? 2.078 -6.93 -24.438 1 97.5 337 TRP A C 1
ATOM 2520 O O . TRP A 1 337 ? 1.729 -7.824 -25.219 1 97.5 337 TRP A O 1
ATOM 2530 N N . ASP A 1 338 ? 1.282 -6.52 -23.438 1 97.5 338 ASP A N 1
ATOM 2531 C CA . ASP A 1 338 ? -0.062 -7.023 -23.172 1 97.5 338 ASP A CA 1
ATOM 2532 C C . ASP A 1 338 ? -0.047 -8.531 -22.953 1 97.5 338 ASP A C 1
ATOM 2534 O O . ASP A 1 338 ? -0.929 -9.25 -23.438 1 97.5 338 ASP A O 1
ATOM 2538 N N . LEU A 1 339 ? 0.968 -8.984 -22.344 1 98.56 339 LEU A N 1
ATOM 2539 C CA . LEU A 1 339 ? 1.079 -10.406 -22.047 1 98.56 339 LEU A CA 1
ATOM 2540 C C . LEU A 1 339 ? 0.353 -10.75 -20.75 1 98.56 339 LEU A C 1
ATOM 2542 O O . LEU A 1 339 ? 0.313 -9.938 -19.828 1 98.56 339 LEU A O 1
ATOM 2546 N N . PRO A 1 340 ? -0.318 -11.984 -20.719 1 98.62 340 PRO A N 1
ATOM 2547 C CA . PRO A 1 340 ? -0.704 -12.461 -19.391 1 98.62 340 PRO A CA 1
ATOM 2548 C C . PRO A 1 340 ? 0.458 -12.445 -18.391 1 98.62 340 PRO A C 1
ATOM 2550 O O . PRO A 1 340 ? 1.529 -12.984 -18.688 1 98.62 340 PRO A O 1
ATOM 2553 N N . THR A 1 341 ? 0.29 -11.758 -17.281 1 98.75 341 THR A N 1
ATOM 2554 C CA . THR A 1 341 ? 1.416 -11.484 -16.406 1 98.75 341 THR A CA 1
ATOM 2555 C C . THR A 1 341 ? 1.094 -11.898 -14.969 1 98.75 341 THR A C 1
ATOM 2557 O O . THR A 1 341 ? -0.013 -11.656 -14.484 1 98.75 341 THR A O 1
ATOM 2560 N N . SER A 1 342 ? 2.033 -12.586 -14.367 1 98.69 342 SER A N 1
ATOM 2561 C CA . SER A 1 342 ? 1.927 -12.938 -12.961 1 98.69 342 SER A CA 1
ATOM 2562 C C . SER A 1 342 ? 3.072 -12.336 -12.148 1 98.69 342 SER A C 1
ATOM 2564 O O . SER A 1 342 ? 4.199 -12.242 -12.641 1 98.69 342 SER A O 1
ATOM 2566 N N . SER A 1 343 ? 2.742 -11.867 -10.953 1 98.5 343 SER A N 1
ATOM 2567 C CA . SER A 1 343 ? 3.705 -11.305 -10.016 1 98.5 343 SER A CA 1
ATOM 2568 C C . SER A 1 343 ? 3.695 -12.062 -8.688 1 98.5 343 SER A C 1
ATOM 2570 O O . SER A 1 343 ? 2.711 -12.719 -8.352 1 98.5 343 SER A O 1
ATOM 2572 N N . ILE A 1 344 ? 4.816 -12.062 -8.062 1 98.25 344 ILE A N 1
ATOM 2573 C CA . ILE A 1 344 ? 4.883 -12.484 -6.668 1 98.25 344 ILE A CA 1
ATOM 2574 C C . ILE A 1 344 ? 4.891 -11.258 -5.754 1 98.25 344 ILE A C 1
ATOM 2576 O O . ILE A 1 344 ? 5.863 -10.5 -5.73 1 98.25 344 ILE A O 1
ATOM 2580 N N . ALA A 1 345 ? 3.787 -11.07 -5.059 1 97.62 345 ALA A N 1
ATOM 2581 C CA . ALA A 1 345 ? 3.652 -9.914 -4.172 1 97.62 345 ALA A CA 1
ATOM 2582 C C . ALA A 1 345 ? 2.877 -10.281 -2.91 1 97.62 345 ALA A C 1
ATOM 2584 O O . ALA A 1 345 ? 1.808 -10.891 -2.984 1 97.62 345 ALA A O 1
ATOM 2585 N N . GLY A 1 346 ? 3.438 -10.008 -1.753 1 96.38 346 GLY A N 1
ATOM 2586 C CA . GLY A 1 346 ? 2.809 -10.281 -0.47 1 96.38 346 GLY A CA 1
ATOM 2587 C C . GLY A 1 346 ? 3.529 -11.352 0.333 1 96.38 346 GLY A C 1
ATOM 2588 O O . GLY A 1 346 ? 2.92 -12.031 1.16 1 96.38 346 GLY A O 1
ATOM 2589 N N . ILE A 1 347 ? 4.742 -11.57 0.115 1 96.19 347 ILE A N 1
ATOM 2590 C CA . ILE A 1 347 ? 5.578 -12.539 0.823 1 96.19 347 ILE A CA 1
ATOM 2591 C C . ILE A 1 347 ? 5.727 -12.117 2.283 1 96.19 347 ILE A C 1
ATOM 2593 O O . ILE A 1 347 ? 5.539 -12.93 3.191 1 96.19 347 ILE A O 1
ATOM 2597 N N . THR A 1 348 ? 5.965 -10.859 2.537 1 97.19 348 THR A N 1
ATOM 2598 C CA . THR A 1 348 ? 6.25 -10.188 3.799 1 97.19 348 THR A CA 1
ATOM 2599 C C . THR A 1 348 ? 7.332 -10.93 4.578 1 97.19 348 THR A C 1
ATOM 2601 O O . THR A 1 348 ? 7.543 -12.133 4.367 1 97.19 348 THR A O 1
ATOM 2604 N N . ASP A 1 349 ? 8.062 -10.273 5.496 1 97.19 349 ASP A N 1
ATOM 2605 C CA . ASP A 1 349 ? 9.078 -10.859 6.363 1 97.19 349 ASP A CA 1
ATOM 2606 C C . ASP A 1 349 ? 8.531 -11.102 7.766 1 97.19 349 ASP A C 1
ATOM 2608 O O . ASP A 1 349 ? 9.164 -11.789 8.57 1 97.19 349 ASP A O 1
ATOM 2612 N N . ALA A 1 350 ? 7.367 -10.609 8.047 1 96.88 350 ALA A N 1
ATOM 2613 C CA . ALA A 1 350 ? 6.773 -10.711 9.383 1 96.88 350 ALA A CA 1
ATOM 2614 C C . ALA A 1 350 ? 6.5 -12.164 9.75 1 96.88 350 ALA A C 1
ATOM 2616 O O . ALA A 1 350 ? 6.25 -13 8.875 1 96.88 350 ALA A O 1
ATOM 2617 N N . LYS A 1 351 ? 6.469 -12.492 11.102 1 95.94 351 LYS A N 1
ATOM 2618 C CA . LYS A 1 351 ? 6.266 -13.852 11.586 1 95.94 351 LYS A CA 1
ATOM 2619 C C . LYS A 1 351 ? 4.863 -14.031 12.164 1 95.94 351 LYS A C 1
ATOM 2621 O O . LYS A 1 351 ? 4.418 -15.156 12.398 1 95.94 351 LYS A O 1
ATOM 2626 N N . ARG A 1 352 ? 4.238 -12.852 12.367 1 94.75 352 ARG A N 1
ATOM 2627 C CA . ARG A 1 352 ? 2.906 -12.859 12.969 1 94.75 352 ARG A CA 1
ATOM 2628 C C . ARG A 1 352 ? 1.98 -11.883 12.25 1 94.75 352 ARG A C 1
ATOM 2630 O O . ARG A 1 352 ? 2.432 -11.07 11.445 1 94.75 352 ARG A O 1
ATOM 2637 N N . LEU A 1 353 ? 0.65 -12.016 12.602 1 95.81 353 LEU A N 1
ATOM 2638 C CA . LEU A 1 353 ? -0.334 -11.102 12.039 1 95.81 353 LEU A CA 1
ATOM 2639 C C . LEU A 1 353 ? -0.307 -9.758 12.766 1 95.81 353 LEU A C 1
ATOM 2641 O O . LEU A 1 353 ? -1.3 -9.359 13.375 1 95.81 353 LEU A O 1
ATOM 2645 N N . ASP A 1 354 ? 0.787 -9.039 12.641 1 96.44 354 ASP A N 1
ATOM 2646 C CA . ASP A 1 354 ? 0.987 -7.773 13.336 1 96.44 354 ASP A CA 1
ATOM 2647 C C . ASP A 1 354 ? 1.154 -6.625 12.336 1 96.44 354 ASP A C 1
ATOM 2649 O O . ASP A 1 354 ? 0.844 -6.773 11.156 1 96.44 354 ASP A O 1
ATOM 2653 N N . ALA A 1 355 ? 1.575 -5.449 12.852 1 97.5 355 ALA A N 1
ATOM 2654 C CA . ALA A 1 355 ? 1.616 -4.238 12.031 1 97.5 355 ALA A CA 1
ATOM 2655 C C . ALA A 1 355 ? 2.619 -4.383 10.891 1 97.5 355 ALA A C 1
ATOM 2657 O O . ALA A 1 355 ? 2.404 -3.855 9.797 1 97.5 355 ALA A O 1
ATOM 2658 N N . GLN A 1 356 ? 3.736 -5.047 11.164 1 98.25 356 GLN A N 1
ATOM 2659 C CA . GLN A 1 356 ? 4.703 -5.297 10.102 1 98.25 356 GLN A CA 1
ATOM 2660 C C . GLN A 1 356 ? 4.078 -6.121 8.977 1 98.25 356 GLN A C 1
ATOM 2662 O O . GLN A 1 356 ? 4.258 -5.809 7.797 1 98.25 356 GLN A O 1
ATOM 2667 N N . TYR A 1 357 ? 3.324 -7.203 9.352 1 98.12 357 TYR A N 1
ATOM 2668 C CA . TYR A 1 357 ? 2.656 -8.094 8.406 1 98.12 357 TYR A CA 1
ATOM 2669 C C . TYR A 1 357 ? 1.746 -7.309 7.473 1 98.12 357 TYR A C 1
ATOM 2671 O O . TYR A 1 357 ? 1.881 -7.391 6.25 1 98.12 357 TYR A O 1
ATOM 2679 N N . GLY A 1 358 ? 0.867 -6.547 8.07 1 98.44 358 GLY A N 1
ATOM 2680 C CA . GLY A 1 358 ? -0.085 -5.789 7.277 1 98.44 358 GLY A CA 1
ATOM 2681 C C . GLY A 1 358 ? 0.575 -4.77 6.367 1 98.44 358 GLY A C 1
ATOM 2682 O O . GLY A 1 358 ? 0.207 -4.645 5.195 1 98.44 358 GLY A O 1
ATOM 2683 N N . ALA A 1 359 ? 1.542 -4.051 6.883 1 98.75 359 ALA A N 1
ATOM 2684 C CA . ALA A 1 359 ? 2.176 -2.953 6.152 1 98.75 359 ALA A CA 1
ATOM 2685 C C . ALA A 1 359 ? 2.92 -3.469 4.926 1 98.75 359 ALA A C 1
ATOM 2687 O O . ALA A 1 359 ? 2.756 -2.939 3.822 1 98.75 359 ALA A O 1
ATOM 2688 N N . GLU A 1 360 ? 3.693 -4.48 5.133 1 98.62 360 GLU A N 1
ATOM 2689 C CA . GLU A 1 360 ? 4.531 -5 4.055 1 98.62 360 GLU A CA 1
ATOM 2690 C C . GLU A 1 360 ? 3.689 -5.672 2.973 1 98.62 360 GLU A C 1
ATOM 2692 O O . GLU A 1 360 ? 3.93 -5.473 1.78 1 98.62 360 GLU A O 1
ATOM 2697 N N . LYS A 1 361 ? 2.748 -6.457 3.385 1 98.56 361 LYS A N 1
ATOM 2698 C CA . LYS A 1 361 ? 1.919 -7.18 2.428 1 98.56 361 LYS A CA 1
ATOM 2699 C C . LYS A 1 361 ? 1.07 -6.223 1.599 1 98.56 361 LYS A C 1
ATOM 2701 O O . LYS A 1 361 ? 0.987 -6.359 0.376 1 98.56 361 LYS A O 1
ATOM 2706 N N . SER A 1 362 ? 0.444 -5.328 2.307 1 98.75 362 SER A N 1
ATOM 2707 C CA . SER A 1 362 ? -0.412 -4.359 1.627 1 98.75 362 SER A CA 1
ATOM 2708 C C . SER A 1 362 ? 0.374 -3.551 0.603 1 98.75 362 SER A C 1
ATOM 2710 O O . SER A 1 362 ? -0.107 -3.309 -0.506 1 98.75 362 SER A O 1
ATOM 2712 N N . LEU A 1 363 ? 1.546 -3.123 0.954 1 98.81 363 LEU A N 1
ATOM 2713 C CA . LEU A 1 363 ? 2.375 -2.33 0.053 1 98.81 363 LEU A CA 1
ATOM 2714 C C . LEU A 1 363 ? 2.715 -3.117 -1.208 1 98.81 363 LEU A C 1
ATOM 2716 O O . LEU A 1 363 ? 2.514 -2.629 -2.322 1 98.81 363 LEU A O 1
ATOM 2720 N N . ALA A 1 364 ? 3.186 -4.309 -1.043 1 98.75 364 ALA A N 1
ATOM 2721 C CA . ALA A 1 364 ? 3.65 -5.121 -2.164 1 98.75 364 ALA A CA 1
ATOM 2722 C C . ALA A 1 364 ? 2.5 -5.473 -3.104 1 98.75 364 ALA A C 1
ATOM 2724 O O . ALA A 1 364 ? 2.617 -5.32 -4.32 1 98.75 364 ALA A O 1
ATOM 2725 N N . VAL A 1 365 ? 1.397 -5.914 -2.531 1 98.88 365 VAL A N 1
ATOM 2726 C CA . VAL A 1 365 ? 0.262 -6.344 -3.34 1 98.88 365 VAL A CA 1
ATOM 2727 C C . VAL A 1 365 ? -0.34 -5.145 -4.066 1 98.88 365 VAL A C 1
ATOM 2729 O O . VAL A 1 365 ? -0.69 -5.234 -5.246 1 98.88 365 VAL A O 1
ATOM 2732 N N . ALA A 1 366 ? -0.436 -4.02 -3.344 1 98.88 366 ALA A N 1
ATOM 2733 C CA . ALA A 1 366 ? -0.991 -2.818 -3.965 1 98.88 366 ALA A CA 1
ATOM 2734 C C . ALA A 1 366 ? -0.146 -2.377 -5.156 1 98.88 366 ALA A C 1
ATOM 2736 O O . ALA A 1 366 ? -0.682 -2.025 -6.211 1 98.88 366 ALA A O 1
ATOM 2737 N N . MET A 1 367 ? 1.188 -2.41 -5.023 1 98.75 367 MET A N 1
ATOM 2738 C CA . MET A 1 367 ? 2.062 -1.982 -6.109 1 98.75 367 MET A CA 1
ATOM 2739 C C . MET A 1 367 ? 1.875 -2.865 -7.34 1 98.75 367 MET A C 1
ATOM 2741 O O . MET A 1 367 ? 1.726 -2.363 -8.453 1 98.75 367 MET A O 1
ATOM 2745 N N . ALA A 1 368 ? 1.856 -4.148 -7.113 1 98.81 368 ALA A N 1
ATOM 2746 C CA . ALA A 1 368 ? 1.696 -5.078 -8.227 1 98.81 368 ALA A CA 1
ATOM 2747 C C . ALA A 1 368 ? 0.331 -4.914 -8.891 1 98.81 368 ALA A C 1
ATOM 2749 O O . ALA A 1 368 ? 0.223 -4.922 -10.117 1 98.81 368 ALA A O 1
ATOM 2750 N N . ALA A 1 369 ? -0.688 -4.773 -8.078 1 98.88 369 ALA A N 1
ATOM 2751 C CA . ALA A 1 369 ? -2.053 -4.645 -8.586 1 98.88 369 ALA A CA 1
ATOM 2752 C C . ALA A 1 369 ? -2.211 -3.377 -9.422 1 98.88 369 ALA A C 1
ATOM 2754 O O . ALA A 1 369 ? -2.729 -3.424 -10.539 1 98.88 369 ALA A O 1
ATOM 2755 N N . HIS A 1 370 ? -1.76 -2.293 -8.906 1 98.81 370 HIS A N 1
ATOM 2756 C CA . HIS A 1 370 ? -1.9 -1.018 -9.602 1 98.81 370 HIS A CA 1
ATOM 2757 C C . HIS A 1 370 ? -1.026 -0.971 -10.852 1 98.81 370 HIS A C 1
ATOM 2759 O O . HIS A 1 370 ? -1.294 -0.197 -11.773 1 98.81 370 HIS A O 1
ATOM 2765 N N . ALA A 1 371 ? 0.072 -1.796 -10.859 1 98.56 371 ALA A N 1
ATOM 2766 C CA . ALA A 1 371 ? 0.925 -1.863 -12.039 1 98.56 371 ALA A CA 1
ATOM 2767 C C . ALA A 1 371 ? 0.302 -2.748 -13.117 1 98.56 371 ALA A C 1
ATOM 2769 O O . ALA A 1 371 ? 0.769 -2.77 -14.258 1 98.56 371 ALA A O 1
ATOM 2770 N N . GLY A 1 372 ? -0.716 -3.549 -12.789 1 98.19 372 GLY A N 1
ATOM 2771 C CA . GLY A 1 372 ? -1.499 -4.246 -13.797 1 98.19 372 GLY A CA 1
ATOM 2772 C C . GLY A 1 372 ? -1.16 -5.723 -13.898 1 98.19 372 GLY A C 1
ATOM 2773 O O . GLY A 1 372 ? -1.32 -6.328 -14.961 1 98.19 372 GLY A O 1
ATOM 2774 N N . SER A 1 373 ? -0.64 -6.297 -12.836 1 98.69 373 SER A N 1
ATOM 2775 C CA . SER A 1 373 ? -0.426 -7.738 -12.836 1 98.69 373 SER A CA 1
ATOM 2776 C C . SER A 1 373 ? -1.75 -8.492 -12.883 1 98.69 373 SER A C 1
ATOM 2778 O O . SER A 1 373 ? -2.699 -8.133 -12.188 1 98.69 373 SER A O 1
ATOM 2780 N N . ASN A 1 374 ? -1.857 -9.555 -13.703 1 98.81 374 ASN A N 1
ATOM 2781 C CA . ASN A 1 374 ? -3.102 -10.305 -13.844 1 98.81 374 ASN A CA 1
ATOM 2782 C C . ASN A 1 374 ? -3.314 -11.258 -12.664 1 98.81 374 ASN A C 1
ATOM 2784 O O . ASN A 1 374 ? -4.441 -11.43 -12.203 1 98.81 374 ASN A O 1
ATOM 2788 N N . ILE A 1 375 ? -2.24 -11.914 -12.258 1 98.75 375 ILE A N 1
ATOM 2789 C CA . ILE A 1 375 ? -2.285 -12.844 -11.133 1 98.75 375 ILE A CA 1
ATOM 2790 C C . ILE A 1 375 ? -1.211 -12.477 -10.109 1 98.75 375 ILE A C 1
ATOM 2792 O O . ILE A 1 375 ? -0.02 -12.461 -10.43 1 98.75 375 ILE A O 1
ATOM 2796 N N . ILE A 1 376 ? -1.631 -12.18 -8.977 1 98.81 376 ILE A N 1
ATOM 2797 C CA . ILE A 1 376 ? -0.687 -11.836 -7.918 1 98.81 376 ILE A CA 1
ATOM 2798 C C . ILE A 1 376 ? -0.607 -12.977 -6.906 1 98.81 376 ILE A C 1
ATOM 2800 O O . ILE A 1 376 ? -1.498 -13.133 -6.07 1 98.81 376 ILE A O 1
ATOM 2804 N N . THR A 1 377 ? 0.502 -13.664 -6.98 1 98.5 377 THR A N 1
ATOM 2805 C CA . THR A 1 377 ? 0.693 -14.812 -6.094 1 98.5 377 THR A CA 1
ATOM 2806 C C . THR A 1 377 ? 1.275 -14.359 -4.754 1 98.5 377 THR A C 1
ATOM 2808 O O . THR A 1 377 ? 1.873 -13.289 -4.66 1 98.5 377 THR A O 1
ATOM 2811 N N . GLN A 1 378 ? 1.046 -15.148 -3.684 1 98.38 378 GLN A N 1
ATOM 2812 C CA . GLN A 1 378 ? 1.397 -14.922 -2.285 1 98.38 378 GLN A CA 1
ATOM 2813 C C . GLN A 1 378 ? 0.681 -13.695 -1.73 1 98.38 378 GLN A C 1
ATOM 2815 O O . GLN A 1 378 ? 1.06 -13.172 -0.682 1 98.38 378 GLN A O 1
ATOM 2820 N N . ALA A 1 379 ? -0.307 -13.211 -2.408 1 98.69 379 ALA A N 1
ATOM 2821 C CA . ALA A 1 379 ? -1.077 -12.062 -1.939 1 98.69 379 ALA A CA 1
ATOM 2822 C C . ALA A 1 379 ? -1.771 -12.375 -0.616 1 98.69 379 ALA A C 1
ATOM 2824 O O . ALA A 1 379 ? -2.082 -11.461 0.157 1 98.69 379 ALA A O 1
ATOM 2825 N N . ALA A 1 380 ? -1.922 -13.703 -0.358 1 98.69 380 ALA A N 1
ATOM 2826 C CA . ALA A 1 380 ? -2.633 -14.086 0.862 1 98.69 380 ALA A CA 1
ATOM 2827 C C . ALA A 1 380 ? -1.944 -15.258 1.558 1 98.69 380 ALA A C 1
ATOM 2829 O O . ALA A 1 380 ? -1.448 -16.172 0.898 1 98.69 380 ALA A O 1
ATOM 2830 N N . GLY A 1 381 ? -1.896 -15.18 2.836 1 98.06 381 GLY A N 1
ATOM 2831 C CA . GLY A 1 381 ? -1.57 -16.312 3.686 1 98.06 381 GLY A CA 1
ATOM 2832 C C . GLY A 1 381 ? -0.089 -16.422 3.998 1 98.06 381 GLY A C 1
ATOM 2833 O O . GLY A 1 381 ? 0.291 -16.812 5.105 1 98.06 381 GLY A O 1
ATOM 2834 N N . MET A 1 382 ? 0.795 -16.047 3.057 1 97.94 382 MET A N 1
ATOM 2835 C CA . MET A 1 382 ? 2.234 -16.281 3.152 1 97.94 382 MET A CA 1
ATOM 2836 C C . MET A 1 382 ? 2.871 -15.328 4.156 1 97.94 382 MET A C 1
ATOM 2838 O O . MET A 1 382 ? 2.506 -14.148 4.219 1 97.94 382 MET A O 1
ATOM 2842 N N . MET A 1 383 ? 3.793 -15.836 4.926 1 95.38 383 MET A N 1
ATOM 2843 C CA . MET A 1 383 ? 4.543 -15.016 5.879 1 95.38 383 MET A CA 1
ATOM 2844 C C . MET A 1 383 ? 5.957 -15.562 6.059 1 95.38 383 MET A C 1
ATOM 2846 O O . MET A 1 383 ? 6.355 -16.516 5.387 1 95.38 383 MET A O 1
ATOM 2850 N N . SER A 1 384 ? 6.797 -14.867 6.758 1 95.44 384 SER A N 1
ATOM 2851 C CA . SER A 1 384 ? 8.141 -15.273 7.141 1 95.44 384 SER A CA 1
ATOM 2852 C C . SER A 1 384 ? 9.031 -15.484 5.918 1 95.44 384 SER A C 1
ATOM 2854 O O . SER A 1 384 ? 9.703 -16.5 5.801 1 95.44 384 SER A O 1
ATOM 2856 N N . SER A 1 385 ? 8.969 -14.594 5.008 1 95.12 385 SER A N 1
ATOM 2857 C CA . SER A 1 385 ? 9.828 -14.633 3.832 1 95.12 385 SER A CA 1
ATOM 2858 C C . SER A 1 385 ? 9.727 -15.977 3.117 1 95.12 385 SER A C 1
ATOM 2860 O O . SER A 1 385 ? 10.75 -16.609 2.832 1 95.12 385 SER A O 1
ATOM 2862 N N . LEU A 1 386 ? 8.539 -16.484 2.949 1 95.25 386 LEU A N 1
ATOM 2863 C CA . LEU A 1 386 ? 8.211 -17.672 2.17 1 95.25 386 LEU A CA 1
ATOM 2864 C C . LEU A 1 386 ? 8.391 -18.938 3.006 1 95.25 386 LEU A C 1
ATOM 2866 O O . LEU A 1 386 ? 8.25 -20.047 2.496 1 95.25 386 LEU A O 1
ATOM 2870 N N . LEU A 1 387 ? 8.609 -18.797 4.309 1 95.56 387 LEU A N 1
ATOM 2871 C CA . LEU A 1 387 ? 8.938 -19.984 5.09 1 95.56 387 LEU A CA 1
ATOM 2872 C C . LEU A 1 387 ? 7.734 -20.469 5.895 1 95.56 387 LEU A C 1
ATOM 2874 O O . LEU A 1 387 ? 7.812 -21.469 6.598 1 95.56 387 LEU A O 1
ATOM 2878 N N . GLY A 1 388 ? 6.641 -19.75 5.742 1 96.06 388 GLY A N 1
ATOM 2879 C CA . GLY A 1 388 ? 5.469 -20.188 6.484 1 96.06 388 GLY A CA 1
ATOM 2880 C C . GLY A 1 388 ? 4.176 -19.578 5.973 1 96.06 388 GLY A C 1
ATOM 2881 O O . GLY A 1 388 ? 4.195 -18.547 5.293 1 96.06 388 GLY A O 1
ATOM 2882 N N . VAL A 1 389 ? 3.078 -20.312 6.332 1 97.25 389 VAL A N 1
ATOM 2883 C CA . VAL A 1 389 ? 1.735 -19.812 6.051 1 97.25 389 VAL A CA 1
ATOM 2884 C C . VAL A 1 389 ? 0.898 -19.828 7.328 1 97.25 389 VAL A C 1
ATOM 2886 O O . VAL A 1 389 ? 1.176 -20.609 8.25 1 97.25 389 VAL A O 1
ATOM 2889 N N . SER A 1 390 ? 0.03 -18.891 7.418 1 96.88 390 SER A N 1
ATOM 2890 C CA . SER A 1 390 ? -0.98 -18.922 8.469 1 96.88 390 SER A CA 1
ATOM 2891 C C . SER A 1 390 ? -2.381 -19.078 7.887 1 96.88 390 SER A C 1
ATOM 2893 O O . SER A 1 390 ? -2.783 -18.312 7.012 1 96.88 390 SER A O 1
ATOM 2895 N N . HIS A 1 391 ? -3.143 -20.062 8.422 1 97.88 391 HIS A N 1
ATOM 2896 C CA . HIS A 1 391 ? -4.523 -20.234 7.98 1 97.88 391 HIS A CA 1
ATOM 2897 C C . HIS A 1 391 ? -5.375 -19.031 8.352 1 97.88 391 HIS A C 1
ATOM 2899 O O . HIS A 1 391 ? -6.238 -18.609 7.574 1 97.88 391 HIS A O 1
ATOM 2905 N N . ALA A 1 392 ? -5.125 -18.469 9.469 1 97.62 392 ALA A N 1
ATOM 2906 C CA . ALA A 1 392 ? -5.867 -17.297 9.906 1 97.62 392 ALA A CA 1
ATOM 2907 C C . ALA A 1 392 ? -5.559 -16.094 9.016 1 97.62 392 ALA A C 1
ATOM 2909 O O . ALA A 1 392 ? -6.395 -15.203 8.852 1 97.62 392 ALA A O 1
ATOM 2910 N N . ALA A 1 393 ? -4.391 -16.078 8.445 1 98 393 ALA A N 1
ATOM 2911 C CA . ALA A 1 393 ? -3.975 -14.961 7.598 1 98 393 ALA A CA 1
ATOM 2912 C C . ALA A 1 393 ? -4.848 -14.875 6.348 1 98 393 ALA A C 1
ATOM 2914 O O . ALA A 1 393 ? -5.074 -13.781 5.824 1 98 393 ALA A O 1
ATOM 2915 N N . TYR A 1 394 ? -5.379 -16.016 5.848 1 98.62 394 TYR A N 1
ATOM 2916 C CA . TYR A 1 394 ? -6.266 -15.961 4.691 1 98.62 394 TYR A CA 1
ATOM 2917 C C . TYR A 1 394 ? -7.492 -15.102 4.977 1 98.62 394 TYR A C 1
ATOM 2919 O O . TYR A 1 394 ? -7.977 -14.391 4.098 1 98.62 394 TYR A O 1
ATOM 2927 N N . VAL A 1 395 ? -7.93 -15.156 6.184 1 98.44 395 VAL A N 1
ATOM 2928 C CA . VAL A 1 395 ? -9.125 -14.422 6.59 1 98.44 395 VAL A CA 1
ATOM 2929 C C . VAL A 1 395 ? -8.812 -12.93 6.68 1 98.44 395 VAL A C 1
ATOM 2931 O O . VAL A 1 395 ? -9.547 -12.102 6.141 1 98.44 395 VAL A O 1
ATOM 2934 N N . THR A 1 396 ? -7.723 -12.562 7.371 1 98.12 396 THR A N 1
ATOM 2935 C CA . THR A 1 396 ? -7.344 -11.156 7.48 1 98.12 396 THR A CA 1
ATOM 2936 C C . THR A 1 396 ? -7.027 -10.57 6.105 1 98.12 396 THR A C 1
ATOM 2938 O O . THR A 1 396 ? -7.398 -9.438 5.805 1 98.12 396 THR A O 1
ATOM 2941 N N . ASP A 1 397 ? -6.363 -11.375 5.312 1 98.75 397 ASP A N 1
ATOM 2942 C CA . ASP A 1 397 ? -5.93 -10.906 4 1 98.75 397 ASP A CA 1
ATOM 2943 C C . ASP A 1 397 ? -7.121 -10.695 3.07 1 98.75 397 ASP A C 1
ATOM 2945 O O . ASP A 1 397 ? -7.074 -9.859 2.17 1 98.75 397 ASP A O 1
ATOM 2949 N N . ASN A 1 398 ? -8.172 -11.461 3.283 1 98.88 398 ASN A N 1
ATOM 2950 C CA . ASN A 1 398 ? -9.367 -11.266 2.471 1 98.88 398 ASN A CA 1
ATOM 2951 C C . ASN A 1 398 ? -9.867 -9.828 2.541 1 98.88 398 ASN A C 1
ATOM 2953 O O . ASN A 1 398 ? -10.25 -9.242 1.522 1 98.88 398 ASN A O 1
ATOM 2957 N N . ASP A 1 399 ? -9.883 -9.227 3.723 1 98.44 399 ASP A N 1
ATOM 2958 C CA . ASP A 1 399 ? -10.25 -7.824 3.9 1 98.44 399 ASP A CA 1
ATOM 2959 C C . ASP A 1 399 ? -9.234 -6.898 3.246 1 98.44 399 ASP A C 1
ATOM 2961 O O . ASP A 1 399 ? -9.602 -5.938 2.57 1 98.44 399 ASP A O 1
ATOM 2965 N N . MET A 1 400 ? -7.996 -7.191 3.473 1 98.75 400 MET A N 1
ATOM 2966 C CA . MET A 1 400 ? -6.922 -6.371 2.914 1 98.75 400 MET A CA 1
ATOM 2967 C C . MET A 1 400 ? -7.016 -6.32 1.393 1 98.75 400 MET A C 1
ATOM 2969 O O . MET A 1 400 ? -6.926 -5.242 0.798 1 98.75 400 MET A O 1
ATOM 2973 N N . LEU A 1 401 ? -7.199 -7.461 0.818 1 98.94 401 LEU A N 1
ATOM 2974 C CA . LEU A 1 401 ? -7.258 -7.559 -0.637 1 98.94 401 LEU A CA 1
ATOM 2975 C C . LEU A 1 401 ? -8.484 -6.836 -1.18 1 98.94 401 LEU A C 1
ATOM 2977 O O . LEU A 1 401 ? -8.43 -6.211 -2.238 1 98.94 401 LEU A O 1
ATOM 2981 N N . GLY A 1 402 ? -9.594 -6.973 -0.458 1 98.62 402 GLY A N 1
ATOM 2982 C CA . GLY A 1 402 ? -10.766 -6.195 -0.845 1 98.62 402 GLY A CA 1
ATOM 2983 C C . GLY A 1 402 ? -10.5 -4.703 -0.886 1 98.62 402 GLY A C 1
ATOM 2984 O O . GLY A 1 402 ? -10.906 -4.02 -1.832 1 98.62 402 GLY A O 1
ATOM 2985 N N . ASN A 1 403 ? -9.859 -4.207 0.099 1 98.56 403 ASN A N 1
ATOM 2986 C CA . ASN A 1 403 ? -9.5 -2.793 0.138 1 98.56 403 ASN A CA 1
ATOM 2987 C C . ASN A 1 403 ? -8.594 -2.412 -1.029 1 98.56 403 ASN A C 1
ATOM 2989 O O . ASN A 1 403 ? -8.766 -1.354 -1.636 1 98.56 403 ASN A O 1
ATOM 2993 N N . ILE A 1 404 ? -7.594 -3.242 -1.303 1 98.88 404 ILE A N 1
ATOM 2994 C CA . ILE A 1 404 ? -6.668 -2.969 -2.396 1 98.88 404 ILE A CA 1
ATOM 2995 C C . ILE A 1 404 ? -7.43 -2.932 -3.721 1 98.88 404 ILE A C 1
ATOM 2997 O O . ILE A 1 404 ? -7.25 -2.012 -4.523 1 98.88 404 ILE A O 1
ATOM 3001 N N . LEU A 1 405 ? -8.305 -3.916 -3.934 1 98.75 405 LEU A N 1
ATOM 3002 C CA . LEU A 1 405 ? -9.086 -3.961 -5.16 1 98.75 405 LEU A CA 1
ATOM 3003 C C . LEU A 1 405 ? -9.977 -2.725 -5.285 1 98.75 405 LEU A C 1
ATOM 3005 O O . LEU A 1 405 ? -10.188 -2.217 -6.391 1 98.75 405 LEU A O 1
ATOM 3009 N N . ARG A 1 406 ? -10.438 -2.27 -4.18 1 98 406 ARG A N 1
ATOM 3010 C CA . ARG A 1 406 ? -11.281 -1.077 -4.203 1 98 406 ARG A CA 1
ATOM 3011 C C . ARG A 1 406 ? -10.484 0.145 -4.652 1 98 406 ARG A C 1
ATOM 3013 O O . ARG A 1 406 ? -11.031 1.042 -5.297 1 98 406 ARG A O 1
ATOM 3020 N N . THR A 1 407 ? -9.234 0.21 -4.34 1 98.56 407 THR A N 1
ATOM 3021 C CA . THR A 1 407 ? -8.406 1.296 -4.848 1 98.56 407 THR A CA 1
ATOM 3022 C C . THR A 1 407 ? -8.141 1.122 -6.34 1 98.56 407 THR A C 1
ATOM 3024 O O . THR A 1 407 ? -8.117 2.1 -7.09 1 98.56 407 THR A O 1
ATOM 3027 N N . VAL A 1 408 ? -7.938 -0.099 -6.758 1 98.44 408 VAL A N 1
ATOM 3028 C CA . VAL A 1 408 ? -7.652 -0.387 -8.156 1 98.44 408 VAL A CA 1
ATOM 3029 C C . VAL A 1 408 ? -8.836 0.04 -9.023 1 98.44 408 VAL A C 1
ATOM 3031 O O . VAL A 1 408 ? -8.656 0.542 -10.133 1 98.44 408 VAL A O 1
ATOM 3034 N N . ARG A 1 409 ? -10.008 -0.126 -8.484 1 96.75 409 ARG A N 1
ATOM 3035 C CA . ARG A 1 409 ? -11.234 0.221 -9.195 1 96.75 409 ARG A CA 1
ATOM 3036 C C . ARG A 1 409 ? -11.234 1.69 -9.602 1 96.75 409 ARG A C 1
ATOM 3038 O O . ARG A 1 409 ? -11.805 2.055 -10.633 1 96.75 409 ARG A O 1
ATOM 3045 N N . GLY A 1 410 ? -10.641 2.6 -8.742 1 95.62 410 GLY A N 1
ATOM 3046 C CA . GLY A 1 410 ? -10.531 4.008 -9.086 1 95.62 410 GLY A CA 1
ATOM 3047 C C . GLY A 1 410 ? -11.719 4.832 -8.633 1 95.62 410 GLY A C 1
ATOM 3048 O O . GLY A 1 410 ? -12.461 4.418 -7.734 1 95.62 410 GLY A O 1
ATOM 3049 N N . ILE A 1 411 ? -11.836 6.027 -9.156 1 95.44 411 ILE A N 1
ATOM 3050 C CA . ILE A 1 411 ? -12.844 7 -8.766 1 95.44 411 ILE A CA 1
ATOM 3051 C C . ILE A 1 411 ? -14.078 6.855 -9.656 1 95.44 411 ILE A C 1
ATOM 3053 O O . ILE A 1 411 ? -15.211 7.035 -9.203 1 95.44 411 ILE A O 1
ATOM 3057 N N . GLU A 1 412 ? -13.906 6.57 -10.898 1 94.06 412 GLU A N 1
ATOM 3058 C CA . GLU A 1 412 ? -14.953 6.355 -11.898 1 94.06 412 GLU A CA 1
ATOM 3059 C C . GLU A 1 412 ? -15.836 7.594 -12.039 1 94.06 412 GLU A C 1
ATOM 3061 O O . GLU A 1 412 ? -17.062 7.492 -12.008 1 94.06 412 GLU A O 1
ATOM 3066 N N . ALA A 1 413 ? -15.203 8.742 -12.234 1 96.25 413 ALA A N 1
ATOM 3067 C CA . ALA A 1 413 ? -15.961 9.984 -12.383 1 96.25 413 ALA A CA 1
ATOM 3068 C C . ALA A 1 413 ? -16.672 10.031 -13.727 1 96.25 413 ALA A C 1
ATOM 3070 O O . ALA A 1 413 ? -16.062 9.852 -14.773 1 96.25 413 ALA A O 1
ATOM 3071 N N . THR A 1 414 ? -17.969 10.227 -13.727 1 95.19 414 THR A N 1
ATOM 3072 C CA . THR A 1 414 ? -18.828 10.406 -14.891 1 95.19 414 THR A CA 1
ATOM 3073 C C . THR A 1 414 ? -19.75 11.602 -14.703 1 95.19 414 THR A C 1
ATOM 3075 O O . THR A 1 414 ? -19.922 12.086 -13.578 1 95.19 414 THR A O 1
ATOM 3078 N N . PRO A 1 415 ? -20.359 12.102 -15.766 1 93.69 415 PRO A N 1
ATOM 3079 C CA . PRO A 1 415 ? -21.312 13.188 -15.617 1 93.69 415 PRO A CA 1
ATOM 3080 C C . PRO A 1 415 ? -22.469 12.836 -14.68 1 93.69 415 PRO A C 1
ATOM 3082 O O . PRO A 1 415 ? -23.031 13.711 -14.016 1 93.69 415 PRO A O 1
ATOM 3085 N N . GLU A 1 416 ? -22.75 11.555 -14.578 1 89.38 416 GLU A N 1
ATOM 3086 C CA . GLU A 1 416 ? -23.875 11.094 -13.773 1 89.38 416 GLU A CA 1
ATOM 3087 C C . GLU A 1 416 ? -23.516 11.062 -12.289 1 89.38 416 GLU A C 1
ATOM 3089 O O . GLU A 1 416 ? -24.359 11.312 -11.438 1 89.38 416 GLU A O 1
ATOM 3094 N N . ASN A 1 417 ? -22.219 10.805 -11.969 1 91.44 417 ASN A N 1
ATOM 3095 C CA . ASN A 1 417 ? -21.922 10.57 -10.562 1 91.44 417 ASN A CA 1
ATOM 3096 C C . ASN A 1 417 ? -21.062 11.695 -9.977 1 91.44 417 ASN A C 1
ATOM 3098 O O . ASN A 1 417 ? -20.672 11.641 -8.805 1 91.44 417 ASN A O 1
ATOM 3102 N N . ILE A 1 418 ? -20.781 12.711 -10.742 1 93.19 418 ILE A N 1
ATOM 3103 C CA . ILE A 1 418 ? -20.031 13.867 -10.266 1 93.19 418 ILE A CA 1
ATOM 3104 C C . ILE A 1 418 ? -20.875 14.664 -9.273 1 93.19 418 ILE A C 1
ATOM 3106 O O . ILE A 1 418 ? -20.328 15.461 -8.492 1 93.19 418 ILE A O 1
ATOM 3110 N N . ALA A 1 419 ? -22.156 14.516 -9.305 1 89.19 419 ALA A N 1
ATOM 3111 C CA . ALA A 1 419 ? -23.125 14.914 -8.273 1 89.19 419 ALA A CA 1
ATOM 3112 C C . ALA A 1 419 ? -23.156 16.422 -8.109 1 89.19 419 ALA A C 1
ATOM 3114 O O . ALA A 1 419 ? -23.391 16.938 -7.008 1 89.19 419 ALA A O 1
ATOM 3115 N N . ALA A 1 420 ? -22.859 17.188 -9.109 1 91.38 420 ALA A N 1
ATOM 3116 C CA . ALA A 1 420 ? -22.875 18.641 -9.016 1 91.38 420 ALA A CA 1
ATOM 3117 C C . ALA A 1 420 ? -24.266 19.156 -8.703 1 91.38 420 ALA A C 1
ATOM 3119 O O . ALA A 1 420 ? -24.438 20.047 -7.871 1 91.38 420 ALA A O 1
ATOM 3120 N N . ASP A 1 421 ? -25.219 18.547 -9.367 1 90.25 421 ASP A N 1
ATOM 3121 C CA . ASP A 1 421 ? -26.594 18.969 -9.156 1 90.25 421 ASP A CA 1
ATOM 3122 C C . ASP A 1 421 ? -27.078 18.578 -7.754 1 90.25 421 ASP A C 1
ATOM 3124 O O . ASP A 1 421 ? -27.844 19.328 -7.133 1 90.25 421 ASP A O 1
ATOM 3128 N N . VAL A 1 422 ? -26.625 17.438 -7.367 1 89.06 422 VAL A N 1
ATOM 3129 C CA . VAL A 1 422 ? -26.969 16.969 -6.027 1 89.06 422 VAL A CA 1
ATOM 3130 C C . VAL A 1 422 ? -26.406 17.938 -4.984 1 89.06 422 VAL A C 1
ATOM 3132 O O . VAL A 1 422 ? -27.094 18.297 -4.023 1 89.06 422 VAL A O 1
ATOM 3135 N N . ILE A 1 423 ? -25.188 18.375 -5.121 1 93.75 423 ILE A N 1
ATOM 3136 C CA . ILE A 1 423 ? -24.531 19.297 -4.211 1 93.75 423 ILE A CA 1
ATOM 3137 C C . ILE A 1 423 ? -25.312 20.609 -4.152 1 93.75 423 ILE A C 1
ATOM 3139 O O . ILE A 1 423 ? -25.641 21.094 -3.066 1 93.75 423 ILE A O 1
ATOM 3143 N N . ALA A 1 424 ? -25.641 21.094 -5.293 1 93.06 424 ALA A N 1
ATOM 3144 C CA . ALA A 1 424 ? -26.391 22.344 -5.363 1 93.06 424 ALA A CA 1
ATOM 3145 C C . ALA A 1 424 ? -27.734 22.219 -4.672 1 93.06 424 ALA A C 1
ATOM 3147 O O . ALA A 1 424 ? -28.156 23.109 -3.938 1 93.06 424 ALA A O 1
ATOM 3148 N N . GLY A 1 425 ? -28.406 21.141 -4.992 1 90.69 425 GLY A N 1
ATOM 3149 C CA . GLY A 1 425 ? -29.703 20.891 -4.391 1 90.69 425 GLY A CA 1
ATOM 3150 C C . GLY A 1 425 ? -29.656 20.828 -2.875 1 90.69 425 GLY A C 1
ATOM 3151 O O . GLY A 1 425 ? -30.5 21.422 -2.195 1 90.69 425 GLY A O 1
ATOM 3152 N N . VAL A 1 426 ? -28.719 20.156 -2.342 1 90.19 426 VAL A N 1
ATOM 3153 C CA . VAL A 1 426 ? -28.578 19.969 -0.9 1 90.19 426 VAL A CA 1
ATOM 3154 C C . VAL A 1 426 ? -28.234 21.312 -0.246 1 90.19 426 VAL A C 1
ATOM 3156 O O . VAL A 1 426 ? -28.781 21.656 0.806 1 90.19 426 VAL A O 1
ATOM 3159 N N . CYS A 1 427 ? -27.328 22.047 -0.818 1 92.12 427 CYS A N 1
ATOM 3160 C CA . CYS A 1 427 ? -26.875 23.312 -0.259 1 92.12 427 CYS A CA 1
ATOM 3161 C C . CYS A 1 427 ? -28 24.344 -0.252 1 92.12 427 CYS A C 1
ATOM 3163 O O . CYS A 1 427 ? -28.047 25.203 0.628 1 92.12 427 CYS A O 1
ATOM 3165 N N . ARG A 1 428 ? -28.938 24.234 -1.189 1 90 428 ARG A N 1
ATOM 3166 C CA . ARG A 1 428 ? -30.047 25.172 -1.273 1 90 428 ARG A CA 1
ATOM 3167 C C . ARG A 1 428 ? -31.234 24.672 -0.449 1 90 428 ARG A C 1
ATOM 3169 O O . ARG A 1 428 ? -32.219 25.406 -0.238 1 90 428 ARG A O 1
ATOM 3176 N N . GLY A 1 429 ? -31.094 23.422 -0.055 1 86.56 429 GLY A N 1
ATOM 3177 C CA . GLY A 1 429 ? -32.219 22.812 0.626 1 86.56 429 GLY A CA 1
ATOM 3178 C C . GLY A 1 429 ? -31.875 22.328 2.025 1 86.56 429 GLY A C 1
ATOM 3179 O O . GLY A 1 429 ? -31.438 23.109 2.863 1 86.56 429 GLY A O 1
ATOM 3180 N N . VAL A 1 430 ? -31.938 20.969 2.174 1 78.5 430 VAL A N 1
ATOM 3181 C CA . VAL A 1 430 ? -31.938 20.297 3.465 1 78.5 430 VAL A CA 1
ATOM 3182 C C . VAL A 1 430 ? -30.578 20.438 4.125 1 78.5 430 VAL A C 1
ATOM 3184 O O . VAL A 1 430 ? -30.453 20.344 5.348 1 78.5 430 VAL A O 1
ATOM 3187 N N . GLY A 1 431 ? -29.547 20.516 3.4 1 80.62 431 GLY A N 1
ATOM 3188 C CA . GLY A 1 431 ? -28.25 20.859 3.945 1 80.62 431 GLY A CA 1
ATOM 3189 C C . GLY A 1 431 ? -27.438 19.641 4.336 1 80.62 431 GLY A C 1
ATOM 3190 O O . GLY A 1 431 ? -26.359 19.766 4.941 1 80.62 431 GLY A O 1
ATOM 3191 N N . HIS A 1 432 ? -28 18.438 4.133 1 80 432 HIS A N 1
ATOM 3192 C CA . HIS A 1 432 ? -27.234 17.219 4.379 1 80 432 HIS A CA 1
ATOM 3193 C C . HIS A 1 432 ? -27.609 16.125 3.387 1 80 432 HIS A C 1
ATOM 3195 O O . HIS A 1 432 ? -28.672 16.203 2.748 1 80 432 HIS A O 1
ATOM 3201 N N . TYR A 1 433 ? -26.703 15.227 3.314 1 82.06 433 TYR A N 1
ATOM 3202 C CA . TYR A 1 433 ? -26.891 14.211 2.279 1 82.06 433 TYR A CA 1
ATOM 3203 C C . TYR A 1 433 ? -27.5 12.945 2.857 1 82.06 433 TYR A C 1
ATOM 3205 O O . TYR A 1 433 ? -27.797 12 2.123 1 82.06 433 TYR A O 1
ATOM 3213 N N . LEU A 1 434 ? -27.703 13.047 4.176 1 74.31 434 LEU A N 1
ATOM 3214 C CA . LEU A 1 434 ? -28.219 11.867 4.859 1 74.31 434 LEU A CA 1
ATOM 3215 C C . LEU A 1 434 ? -29.641 11.539 4.379 1 74.31 434 LEU A C 1
ATOM 3217 O O . LEU A 1 434 ? -30.438 12.445 4.137 1 74.31 434 LEU A O 1
ATOM 3221 N N . GLY A 1 435 ? -29.906 10.328 3.887 1 65.06 435 GLY A N 1
ATOM 3222 C CA . GLY A 1 435 ? -31.266 9.93 3.607 1 65.06 435 GLY A CA 1
ATOM 3223 C C . GLY A 1 435 ? -31.609 9.945 2.127 1 65.06 435 GLY A C 1
ATOM 3224 O O . GLY A 1 435 ? -32.688 9.484 1.725 1 65.06 435 GLY A O 1
ATOM 3225 N N . GLU A 1 436 ? -30.719 10.57 1.507 1 66.31 436 GLU A N 1
ATOM 3226 C CA . GLU A 1 436 ? -31.016 10.523 0.078 1 66.31 436 GLU A CA 1
ATOM 3227 C C . GLU A 1 436 ? -30.938 9.102 -0.457 1 66.31 436 GLU A C 1
ATOM 3229 O O . GLU A 1 436 ? -30.016 8.352 -0.107 1 66.31 436 GLU A O 1
ATOM 3234 N N . GLN A 1 437 ? -32.031 8.648 -1.053 1 61.97 437 GLN A N 1
ATOM 3235 C CA . GLN A 1 437 ? -32.094 7.309 -1.618 1 61.97 437 GLN A CA 1
ATOM 3236 C C . GLN A 1 437 ? -30.828 6.973 -2.408 1 61.97 437 GLN A C 1
ATOM 3238 O O . GLN A 1 437 ? -30.344 5.844 -2.352 1 61.97 437 GLN A O 1
ATOM 3243 N N . HIS A 1 438 ? -30.375 7.891 -3.074 1 69.06 438 HIS A N 1
ATOM 3244 C CA . HIS A 1 438 ? -29.188 7.691 -3.883 1 69.06 438 HIS A CA 1
ATOM 3245 C C . HIS A 1 438 ? -27.984 7.355 -3.012 1 69.06 438 HIS A C 1
ATOM 3247 O O . HIS A 1 438 ? -27.125 6.559 -3.404 1 69.06 438 HIS A O 1
ATOM 3253 N N . THR A 1 439 ? -28.078 7.75 -1.862 1 70.25 439 THR A N 1
ATOM 3254 C CA . THR A 1 439 ? -26.969 7.547 -0.93 1 70.25 439 THR A CA 1
ATOM 3255 C C . THR A 1 439 ? -26.875 6.078 -0.523 1 70.25 439 THR A C 1
ATOM 3257 O O . THR A 1 439 ? -25.781 5.504 -0.526 1 70.25 439 THR A O 1
ATOM 3260 N N . PHE A 1 440 ? -27.938 5.516 -0.381 1 72.75 440 PHE A N 1
ATOM 3261 C CA . PHE A 1 440 ? -27.938 4.137 0.097 1 72.75 440 PHE A CA 1
ATOM 3262 C C . PHE A 1 440 ? -27.484 3.182 -1.001 1 72.75 440 PHE A C 1
ATOM 3264 O O . PHE A 1 440 ? -26.766 2.223 -0.736 1 72.75 440 PHE A O 1
ATOM 3271 N N . SER A 1 441 ? -27.984 3.447 -2.146 1 76.69 441 SER A N 1
ATOM 3272 C CA . SER A 1 441 ? -27.578 2.598 -3.262 1 76.69 441 SER A CA 1
ATOM 3273 C C . SER A 1 441 ? -26.078 2.701 -3.525 1 76.69 441 SER A C 1
ATOM 3275 O O . SER A 1 441 ? -25.438 1.706 -3.848 1 76.69 441 SER A O 1
ATOM 3277 N N . ARG A 1 442 ? -25.609 3.805 -3.295 1 80.12 442 ARG A N 1
ATOM 3278 C CA . ARG A 1 442 ? -24.172 4.012 -3.523 1 80.12 442 ARG A CA 1
ATOM 3279 C C . ARG A 1 442 ? -23.344 3.383 -2.41 1 80.12 442 ARG A C 1
ATOM 3281 O O . ARG A 1 442 ? -22.234 2.922 -2.648 1 80.12 442 ARG A O 1
ATOM 3288 N N . MET A 1 443 ? -23.938 3.334 -1.293 1 78.12 443 MET A N 1
ATOM 3289 C CA . MET A 1 443 ? -23.266 2.721 -0.15 1 78.12 443 MET A CA 1
ATOM 3290 C C . MET A 1 443 ? -22.906 1.267 -0.444 1 78.12 443 MET A C 1
ATOM 3292 O O . MET A 1 443 ? -21.812 0.811 -0.103 1 78.12 443 MET A O 1
ATOM 3296 N N . LYS A 1 444 ? -23.734 0.646 -1.12 1 80.19 444 LYS A N 1
ATOM 3297 C CA . LYS A 1 444 ? -23.547 -0.779 -1.385 1 80.19 444 LYS A CA 1
ATOM 3298 C C . LYS A 1 444 ? -22.641 -1.006 -2.586 1 80.19 444 LYS A C 1
ATOM 3300 O O . LYS A 1 444 ? -21.891 -1.989 -2.629 1 80.19 444 LYS A O 1
ATOM 3305 N N . SER A 1 445 ? -22.625 -0.052 -3.371 1 87.81 445 SER A N 1
ATOM 3306 C CA . SER A 1 445 ? -21.922 -0.29 -4.629 1 87.81 445 SER A CA 1
ATOM 3307 C C . SER A 1 445 ? -20.531 0.332 -4.609 1 87.81 445 SER A C 1
ATOM 3309 O O . SER A 1 445 ? -19.625 -0.142 -5.297 1 87.81 445 SER A O 1
ATOM 3311 N N . ASP A 1 446 ? -20.375 1.314 -3.744 1 90.31 446 ASP A N 1
ATOM 3312 C CA . ASP A 1 446 ? -19.141 2.076 -3.861 1 90.31 446 ASP A CA 1
ATOM 3313 C C . ASP A 1 446 ? -18.219 1.804 -2.678 1 90.31 446 ASP A C 1
ATOM 3315 O O . ASP A 1 446 ? -17.016 2.104 -2.734 1 90.31 446 ASP A O 1
ATOM 3319 N N . TYR A 1 447 ? -18.75 1.254 -1.659 1 92.75 447 TYR A N 1
ATOM 3320 C CA . TYR A 1 447 ? -17.984 1.143 -0.427 1 92.75 447 TYR A CA 1
ATOM 3321 C C . TYR A 1 447 ? -17.75 -0.317 -0.056 1 92.75 447 TYR A C 1
ATOM 3323 O O . TYR A 1 447 ? -18.703 -1.1 0.023 1 92.75 447 TYR A O 1
ATOM 3331 N N . PHE A 1 448 ? -16.531 -0.635 0.144 1 95.38 448 PHE A N 1
ATOM 3332 C CA . PHE A 1 448 ? -16.172 -1.98 0.581 1 95.38 448 PHE A CA 1
ATOM 3333 C C . PHE A 1 448 ? -16.188 -2.078 2.102 1 95.38 448 PHE A C 1
ATOM 3335 O O . PHE A 1 448 ? -15.484 -1.334 2.785 1 95.38 448 PHE A O 1
ATOM 3342 N N . TYR A 1 449 ? -16.969 -3 2.646 1 93.25 449 TYR A N 1
ATOM 3343 C CA . TYR A 1 449 ? -17.031 -3.252 4.082 1 93.25 449 TYR A CA 1
ATOM 3344 C C . TYR A 1 449 ? -16.266 -4.516 4.449 1 93.25 449 TYR A C 1
ATOM 3346 O O . TYR A 1 449 ? -16.562 -5.602 3.943 1 93.25 449 TYR A O 1
ATOM 3354 N N . PRO A 1 450 ? -15.289 -4.383 5.301 1 94.12 450 PRO A N 1
ATOM 3355 C CA . PRO A 1 450 ? -14.508 -5.562 5.676 1 94.12 450 PRO A CA 1
ATOM 3356 C C . PRO A 1 450 ? -15.328 -6.598 6.438 1 94.12 450 PRO A C 1
ATOM 3358 O O . PRO A 1 450 ? -16.297 -6.246 7.125 1 94.12 450 PRO A O 1
ATOM 3361 N N . GLU A 1 451 ? -14.914 -7.781 6.32 1 95.31 451 GLU A N 1
ATOM 3362 C CA . GLU A 1 451 ? -15.609 -8.867 7.008 1 95.31 451 GLU A CA 1
ATOM 3363 C C . GLU A 1 451 ? -15.25 -8.898 8.492 1 95.31 451 GLU A C 1
ATOM 3365 O O . GLU A 1 451 ? -16.125 -9.07 9.344 1 95.31 451 GLU A O 1
ATOM 3370 N N . ILE A 1 452 ? -13.938 -8.711 8.797 1 96.69 452 ILE A N 1
ATOM 3371 C CA . ILE A 1 452 ? -13.555 -8.852 10.195 1 96.69 452 ILE A CA 1
ATOM 3372 C C . ILE A 1 452 ? -12.906 -7.559 10.68 1 96.69 452 ILE A C 1
ATOM 3374 O O . ILE A 1 452 ? -12.75 -7.348 11.891 1 96.69 452 ILE A O 1
ATOM 3378 N N . GLY A 1 453 ? -12.523 -6.711 9.758 1 95.69 453 GLY A N 1
ATOM 3379 C CA . GLY A 1 453 ? -11.938 -5.445 10.172 1 95.69 453 GLY A CA 1
ATOM 3380 C C . GLY A 1 453 ? -12.812 -4.672 11.141 1 95.69 453 GLY A C 1
ATOM 3381 O O . GLY A 1 453 ? -14.008 -4.512 10.906 1 95.69 453 GLY A O 1
ATOM 3382 N N . ASP A 1 454 ? -12.203 -4.18 12.18 1 95 454 ASP A N 1
ATOM 3383 C CA . ASP A 1 454 ? -12.969 -3.516 13.227 1 95 454 ASP A CA 1
ATOM 3384 C C . ASP A 1 454 ? -13.031 -2.008 12.984 1 95 454 ASP A C 1
ATOM 3386 O O . ASP A 1 454 ? -12 -1.358 12.805 1 95 454 ASP A O 1
ATOM 3390 N N . ARG A 1 455 ? -14.227 -1.499 12.953 1 94.31 455 ARG A N 1
ATOM 3391 C CA . ARG A 1 455 ? -14.414 -0.069 12.734 1 94.31 455 ARG A CA 1
ATOM 3392 C C . ARG A 1 455 ? -15.125 0.58 13.914 1 94.31 455 ARG A C 1
ATOM 3394 O O . ARG A 1 455 ? -15.555 1.732 13.836 1 94.31 455 ARG A O 1
ATOM 3401 N N . ARG A 1 456 ? -15.289 -0.125 15.047 1 92.88 456 ARG A N 1
ATOM 3402 C CA . ARG A 1 456 ? -15.945 0.41 16.234 1 92.88 456 ARG A CA 1
ATOM 3403 C C . ARG A 1 456 ? -15.094 1.503 16.875 1 92.88 456 ARG A C 1
ATOM 3405 O O . ARG A 1 456 ? -13.875 1.525 16.719 1 92.88 456 ARG A O 1
ATOM 3412 N N . ALA A 1 457 ? -15.773 2.352 17.578 1 91.62 457 ALA A N 1
ATOM 3413 C CA . ALA A 1 457 ? -15.055 3.301 18.422 1 91.62 457 ALA A CA 1
ATOM 3414 C C . ALA A 1 457 ? -14.242 2.576 19.484 1 91.62 457 ALA A C 1
ATOM 3416 O O . ALA A 1 457 ? -14.586 1.463 19.891 1 91.62 457 ALA A O 1
ATOM 3417 N N . PRO A 1 458 ? -13.211 3.178 19.984 1 92.25 458 PRO A N 1
ATOM 3418 C CA . PRO A 1 458 ? -12.312 2.508 20.938 1 92.25 458 PRO A CA 1
ATOM 3419 C C . PRO A 1 458 ? -13.039 1.981 22.172 1 92.25 458 PRO A C 1
ATOM 3421 O O . PRO A 1 458 ? -12.773 0.866 22.625 1 92.25 458 PRO A O 1
ATOM 3424 N N . ARG A 1 459 ? -13.898 2.771 22.734 1 91.69 459 ARG A N 1
ATOM 3425 C CA . ARG A 1 459 ? -14.609 2.352 23.938 1 91.69 459 ARG A CA 1
ATOM 3426 C C . ARG A 1 459 ? -15.477 1.128 23.656 1 91.69 459 ARG A C 1
ATOM 3428 O O . ARG A 1 459 ? -15.508 0.187 24.453 1 91.69 459 ARG A O 1
ATOM 3435 N N . ASP A 1 460 ? -16.188 1.192 22.562 1 92.62 460 ASP A N 1
ATOM 3436 C CA . ASP A 1 460 ? -17.031 0.059 22.172 1 92.62 460 ASP A CA 1
ATOM 3437 C C . ASP A 1 460 ? -16.188 -1.191 21.938 1 92.62 460 ASP A C 1
ATOM 3439 O O . ASP A 1 460 ? -16.578 -2.297 22.312 1 92.62 460 ASP A O 1
ATOM 3443 N N . TRP A 1 461 ? -15.102 -1.024 21.281 1 93.5 461 TRP A N 1
ATOM 3444 C CA . TRP A 1 461 ? -14.164 -2.119 21.047 1 93.5 461 TRP A CA 1
ATOM 3445 C C . TRP A 1 461 ? -13.672 -2.721 22.359 1 93.5 461 TRP A C 1
ATOM 3447 O O . TRP A 1 461 ? -13.648 -3.943 22.516 1 93.5 461 TRP A O 1
ATOM 3457 N N . GLN A 1 462 ? -13.289 -1.883 23.297 1 93.62 462 GLN A N 1
ATOM 3458 C CA . GLN A 1 462 ? -12.812 -2.332 24.594 1 93.62 462 GLN A CA 1
ATOM 3459 C C . GLN A 1 462 ? -13.906 -3.072 25.359 1 93.62 462 GLN A C 1
ATOM 3461 O O . GLN A 1 462 ? -13.656 -4.121 25.953 1 93.62 462 GLN A O 1
ATOM 3466 N N . ASP A 1 463 ? -15.102 -2.547 25.312 1 94.5 463 ASP A N 1
ATOM 3467 C CA . ASP A 1 463 ? -16.234 -3.129 26.031 1 94.5 463 ASP A CA 1
ATOM 3468 C C . ASP A 1 463 ? -16.594 -4.504 25.469 1 94.5 463 ASP A C 1
ATOM 3470 O O . ASP A 1 463 ? -17.219 -5.316 26.141 1 94.5 463 ASP A O 1
ATOM 3474 N N . ASN A 1 464 ? -16.156 -4.734 24.234 1 93.75 464 ASN A N 1
ATOM 3475 C CA . ASN A 1 464 ? -16.484 -6.004 23.594 1 93.75 464 ASN A CA 1
ATOM 3476 C C . ASN A 1 464 ? -15.281 -6.941 23.578 1 93.75 464 ASN A C 1
ATOM 3478 O O . ASN A 1 464 ? -15.141 -7.766 22.672 1 93.75 464 ASN A O 1
ATOM 3482 N N . GLY A 1 465 ? -14.312 -6.676 24.453 1 93.75 465 GLY A N 1
ATOM 3483 C CA . GLY A 1 465 ? -13.266 -7.652 24.688 1 93.75 465 GLY A CA 1
ATOM 3484 C C . GLY A 1 465 ? -11.922 -7.234 24.125 1 93.75 465 GLY A C 1
ATOM 3485 O O . GLY A 1 465 ? -10.914 -7.91 24.344 1 93.75 465 GLY A O 1
ATOM 3486 N N . ALA A 1 466 ? -11.828 -6.164 23.359 1 94.19 466 ALA A N 1
ATOM 3487 C CA . ALA A 1 466 ? -10.586 -5.574 22.859 1 94.19 466 ALA A CA 1
ATOM 3488 C C . ALA A 1 466 ? -9.727 -6.621 22.141 1 94.19 466 ALA A C 1
ATOM 3490 O O . ALA A 1 466 ? -8.531 -6.738 22.422 1 94.19 466 ALA A O 1
ATOM 3491 N N . LYS A 1 467 ? -10.32 -7.414 21.281 1 93.12 467 LYS A N 1
ATOM 3492 C CA . LYS A 1 467 ? -9.617 -8.492 20.594 1 93.12 467 LYS A CA 1
ATOM 3493 C C . LYS A 1 467 ? -8.719 -7.949 19.484 1 93.12 467 LYS A C 1
ATOM 3495 O O . LYS A 1 467 ? -9.078 -6.988 18.812 1 93.12 467 LYS A O 1
ATOM 3500 N N . ARG A 1 468 ? -7.582 -8.648 19.312 1 90.94 468 ARG A N 1
ATOM 3501 C CA . ARG A 1 468 ? -6.742 -8.391 18.156 1 90.94 468 ARG A CA 1
ATOM 3502 C C . ARG A 1 468 ? -7.344 -9 16.891 1 90.94 468 ARG A C 1
ATOM 3504 O O . ARG A 1 468 ? -8.047 -10.016 16.969 1 90.94 468 ARG A O 1
ATOM 3511 N N . ILE A 1 469 ? -7.016 -8.406 15.789 1 95.69 469 ILE A N 1
ATOM 3512 C CA . ILE A 1 469 ? -7.605 -8.867 14.531 1 95.69 469 ILE A CA 1
ATOM 3513 C C . ILE A 1 469 ? -7.184 -10.312 14.258 1 95.69 469 ILE A C 1
ATOM 3515 O O . ILE A 1 469 ? -7.938 -11.086 13.664 1 95.69 469 ILE A O 1
ATOM 3519 N N . GLY A 1 470 ? -5.938 -10.656 14.664 1 94.19 470 GLY A N 1
ATOM 3520 C CA . GLY A 1 470 ? -5.484 -12.023 14.5 1 94.19 470 GLY A CA 1
ATOM 3521 C C . GLY A 1 470 ? -6.324 -13.023 15.273 1 94.19 470 GLY A C 1
ATOM 3522 O O . GLY A 1 470 ? -6.527 -14.156 14.82 1 94.19 470 GLY A O 1
ATOM 3523 N N . ASP A 1 471 ? -6.777 -12.648 16.438 1 94.69 471 ASP A N 1
ATOM 3524 C CA . ASP A 1 471 ? -7.629 -13.523 17.234 1 94.69 471 ASP A CA 1
ATOM 3525 C C . ASP A 1 471 ? -9 -13.688 16.594 1 94.69 471 ASP A C 1
ATOM 3527 O O . ASP A 1 471 ? -9.562 -14.789 16.594 1 94.69 471 ASP A O 1
ATOM 3531 N N . VAL A 1 472 ? -9.484 -12.625 16.125 1 96.94 472 VAL A N 1
ATOM 3532 C CA . VAL A 1 472 ? -10.766 -12.68 15.422 1 96.94 472 VAL A CA 1
ATOM 3533 C C . VAL A 1 472 ? -10.641 -13.586 14.203 1 96.94 472 VAL A C 1
ATOM 3535 O O . VAL A 1 472 ? -11.523 -14.406 13.938 1 96.94 472 VAL A O 1
ATOM 3538 N N . ALA A 1 473 ? -9.586 -13.461 13.484 1 97.62 473 ALA A N 1
ATOM 3539 C CA . ALA A 1 473 ? -9.32 -14.273 12.297 1 97.62 473 ALA A CA 1
ATOM 3540 C C . ALA A 1 473 ? -9.211 -15.75 12.664 1 97.62 473 ALA A C 1
ATOM 3542 O O . ALA A 1 473 ? -9.695 -16.625 11.938 1 97.62 473 ALA A O 1
ATOM 3543 N N . ARG A 1 474 ? -8.531 -16.016 13.727 1 96.5 474 ARG A N 1
ATOM 3544 C CA . ARG A 1 474 ? -8.383 -17.375 14.195 1 96.5 474 ARG A CA 1
ATOM 3545 C C . ARG A 1 474 ? -9.742 -18.016 14.477 1 96.5 474 ARG A C 1
ATOM 3547 O O . ARG A 1 474 ? -9.992 -19.156 14.109 1 96.5 474 ARG A O 1
ATOM 3554 N N . GLU A 1 475 ? -10.578 -17.297 15.156 1 96.69 475 GLU A N 1
ATOM 3555 C CA . GLU A 1 475 ? -11.914 -17.781 15.469 1 96.69 475 GLU A CA 1
ATOM 3556 C C . GLU A 1 475 ? -12.711 -18.062 14.195 1 96.69 475 GLU A C 1
ATOM 3558 O O . GLU A 1 475 ? -13.375 -19.094 14.078 1 96.69 475 GLU A O 1
ATOM 3563 N N . LYS A 1 476 ? -12.633 -17.172 13.266 1 97.69 476 LYS A N 1
ATOM 3564 C CA . LYS A 1 476 ? -13.328 -17.344 11.992 1 97.69 476 LYS A CA 1
ATOM 3565 C C . LYS A 1 476 ? -12.789 -18.562 11.242 1 97.69 476 LYS A C 1
ATOM 3567 O O . LYS A 1 476 ? -13.547 -19.297 10.617 1 97.69 476 LYS A O 1
ATOM 3572 N N . THR A 1 477 ? -11.523 -18.75 11.281 1 97.56 477 THR A N 1
ATOM 3573 C CA . THR A 1 477 ? -10.891 -19.906 10.641 1 97.56 477 THR A CA 1
ATOM 3574 C C . THR A 1 477 ? -11.391 -21.203 11.25 1 97.56 477 THR A C 1
ATOM 3576 O O . THR A 1 477 ? -11.719 -22.141 10.523 1 97.56 477 THR A O 1
ATOM 3579 N N . ARG A 1 478 ? -11.422 -21.219 12.539 1 96.56 478 ARG A N 1
ATOM 3580 C CA . ARG A 1 478 ? -11.922 -22.406 13.227 1 96.56 478 ARG A CA 1
ATOM 3581 C C . ARG A 1 478 ? -13.367 -22.703 12.844 1 96.56 478 ARG A C 1
ATOM 3583 O O . ARG A 1 478 ? -13.742 -23.859 12.648 1 96.56 478 ARG A O 1
ATOM 3590 N N . GLU A 1 479 ? -14.086 -21.688 12.758 1 97.44 479 GLU A N 1
ATOM 3591 C CA . GLU A 1 479 ? -15.477 -21.828 12.352 1 97.44 479 GLU A CA 1
ATOM 3592 C C . GLU A 1 479 ? -15.586 -22.438 10.961 1 97.44 479 GLU A C 1
ATOM 3594 O O . GLU A 1 479 ? -16.359 -23.375 10.75 1 97.44 479 GLU A O 1
ATOM 3599 N N . ILE A 1 480 ? -14.852 -22 10.023 1 97.56 480 ILE A N 1
ATOM 3600 C CA . ILE A 1 480 ? -14.867 -22.516 8.648 1 97.56 480 ILE A CA 1
ATOM 3601 C C . ILE A 1 480 ? -14.43 -23.969 8.633 1 97.56 480 ILE A C 1
ATOM 3603 O O . ILE A 1 480 ? -15.117 -24.828 8.062 1 97.56 480 ILE A O 1
ATOM 3607 N N . LEU A 1 481 ? -13.352 -24.266 9.289 1 96.62 481 LEU A N 1
ATOM 3608 C CA . LEU A 1 481 ? -12.742 -25.578 9.211 1 96.62 481 LEU A CA 1
ATOM 3609 C C . LEU A 1 481 ? -13.594 -26.625 9.93 1 96.62 481 LEU A C 1
ATOM 3611 O O . LEU A 1 481 ? -13.516 -27.812 9.625 1 96.62 481 LEU A O 1
ATOM 3615 N N . SER A 1 482 ? -14.383 -26.172 10.891 1 95.62 482 SER A N 1
ATOM 3616 C CA . SER A 1 482 ? -15.211 -27.109 11.641 1 95.62 482 SER A CA 1
ATOM 3617 C C . SER A 1 482 ? -16.453 -27.516 10.844 1 95.62 482 SER A C 1
ATOM 3619 O O . SER A 1 482 ? -16.984 -28.609 11.039 1 95.62 482 SER A O 1
ATOM 3621 N N . GLY A 1 483 ? -16.797 -26.734 9.883 1 93.88 483 GLY A N 1
ATOM 3622 C CA . GLY A 1 483 ? -18.109 -27.031 9.32 1 93.88 483 GLY A CA 1
ATOM 3623 C C . GLY A 1 483 ? -18.141 -26.984 7.805 1 93.88 483 GLY A C 1
ATOM 3624 O O . GLY A 1 483 ? -19.094 -27.453 7.18 1 93.88 483 GLY A O 1
ATOM 3625 N N . TYR A 1 484 ? -17.172 -26.516 7.215 1 97.31 484 TYR A N 1
ATOM 3626 C CA . TYR A 1 484 ? -17.25 -26.328 5.77 1 97.31 484 TYR A CA 1
ATOM 3627 C C . TYR A 1 484 ? -16.359 -27.328 5.039 1 97.31 484 TYR A C 1
ATOM 3629 O O . TYR A 1 484 ? -15.148 -27.344 5.246 1 97.31 484 TYR A O 1
ATOM 3637 N N . PHE A 1 485 ? -16.938 -28.125 4.207 1 97.44 485 PHE A N 1
ATOM 3638 C CA . PHE A 1 485 ? -16.266 -29.047 3.289 1 97.44 485 PHE A CA 1
ATOM 3639 C C . PHE A 1 485 ? -16.797 -28.875 1.871 1 97.44 485 PHE A C 1
ATOM 3641 O O . PHE A 1 485 ? -17.969 -29.172 1.599 1 97.44 485 PHE A O 1
ATOM 3648 N N . PRO A 1 486 ? -15.938 -28.438 0.95 1 97.25 486 PRO A N 1
ATOM 3649 C CA . PRO A 1 486 ? -16.422 -28.234 -0.418 1 97.25 486 PRO A CA 1
ATOM 3650 C C . PRO A 1 486 ? -16.969 -29.5 -1.046 1 97.25 486 PRO A C 1
ATOM 3652 O O . PRO A 1 486 ? -16.438 -30.594 -0.811 1 97.25 486 PRO A O 1
ATOM 3655 N N . SER A 1 487 ? -17.984 -29.375 -1.91 1 95.56 487 SER A N 1
ATOM 3656 C CA . SER A 1 487 ? -18.656 -30.547 -2.455 1 95.56 487 SER A CA 1
ATOM 3657 C C . SER A 1 487 ? -18.688 -30.5 -3.98 1 95.56 487 SER A C 1
ATOM 3659 O O . SER A 1 487 ? -19.484 -31.203 -4.609 1 95.56 487 SER A O 1
ATOM 3661 N N . HIS A 1 488 ? -17.875 -29.672 -4.543 1 96.75 488 HIS A N 1
ATOM 3662 C CA . HIS A 1 488 ? -17.906 -29.5 -5.992 1 96.75 488 HIS A CA 1
ATOM 3663 C C . HIS A 1 488 ? -17.391 -30.75 -6.711 1 96.75 488 HIS A C 1
ATOM 3665 O O . HIS A 1 488 ? -17.719 -30.984 -7.875 1 96.75 488 HIS A O 1
ATOM 3671 N N . LEU A 1 489 ? -16.484 -31.562 -6.102 1 97.12 489 LEU A N 1
ATOM 3672 C CA . LEU A 1 489 ? -16.062 -32.844 -6.629 1 97.12 489 LEU A CA 1
ATOM 3673 C C . LEU A 1 489 ? -17.094 -33.938 -6.297 1 97.12 489 LEU A C 1
ATOM 3675 O O . LEU A 1 489 ? -17.281 -34.281 -5.129 1 97.12 489 LEU A O 1
ATOM 3679 N N . PRO A 1 490 ? -17.734 -34.5 -7.285 1 96.75 490 PRO A N 1
ATOM 3680 C CA . PRO A 1 490 ? -18.766 -35.5 -6.988 1 96.75 490 PRO A CA 1
ATOM 3681 C C . PRO A 1 490 ? -18.188 -36.719 -6.266 1 96.75 490 PRO A C 1
ATOM 3683 O O . PRO A 1 490 ? -17.062 -37.125 -6.535 1 96.75 490 PRO A O 1
ATOM 3686 N N . ASP A 1 491 ? -19 -37.344 -5.48 1 96.81 491 ASP A N 1
ATOM 3687 C CA . ASP A 1 491 ? -18.578 -38.469 -4.652 1 96.81 491 ASP A CA 1
ATOM 3688 C C . ASP A 1 491 ? -18.109 -39.625 -5.516 1 96.81 491 ASP A C 1
ATOM 3690 O O . ASP A 1 491 ? -17.141 -40.312 -5.176 1 96.81 491 ASP A O 1
ATOM 3694 N N . ASP A 1 492 ? -18.797 -39.906 -6.578 1 96.62 492 ASP A N 1
ATOM 3695 C CA . ASP A 1 492 ? -18.438 -41 -7.449 1 96.62 492 ASP A CA 1
ATOM 3696 C C . ASP A 1 492 ? -17.094 -40.75 -8.133 1 96.62 492 ASP A C 1
ATOM 3698 O O . ASP A 1 492 ? -16.312 -41.688 -8.336 1 96.62 492 ASP A O 1
ATOM 3702 N N . VAL A 1 493 ? -16.875 -39.531 -8.477 1 97.56 493 VAL A N 1
ATOM 3703 C CA . VAL A 1 493 ? -15.594 -39.188 -9.062 1 97.56 493 VAL A CA 1
ATOM 3704 C C . VAL A 1 493 ? -14.477 -39.375 -8.039 1 97.56 493 VAL A C 1
ATOM 3706 O O . VAL A 1 493 ? -13.422 -39.938 -8.359 1 97.56 493 VAL A O 1
ATOM 3709 N N . ASP A 1 494 ? -14.711 -38.938 -6.801 1 97.75 494 ASP A N 1
ATOM 3710 C CA . ASP A 1 494 ? -13.719 -39.125 -5.742 1 97.75 494 ASP A CA 1
ATOM 3711 C C . ASP A 1 494 ? -13.398 -40.594 -5.547 1 97.75 494 ASP A C 1
ATOM 3713 O O . ASP A 1 494 ? -12.227 -40.969 -5.414 1 97.75 494 ASP A O 1
ATOM 3717 N N . ARG A 1 495 ? -14.398 -41.469 -5.523 1 97.19 495 ARG A N 1
ATOM 3718 C CA . ARG A 1 495 ? -14.203 -42.875 -5.355 1 97.19 495 ARG A CA 1
ATOM 3719 C C . ARG A 1 495 ? -13.406 -43.469 -6.52 1 97.19 495 ARG A C 1
ATOM 3721 O O . ARG A 1 495 ? -12.539 -44.312 -6.32 1 97.19 495 ARG A O 1
ATOM 3728 N N . ALA A 1 496 ? -13.734 -43.031 -7.699 1 97.81 496 ALA A N 1
ATOM 3729 C CA . ALA A 1 496 ? -13.016 -43.5 -8.883 1 97.81 496 ALA A CA 1
ATOM 3730 C C . ALA A 1 496 ? -11.547 -43.094 -8.82 1 97.81 496 ALA A C 1
ATOM 3732 O O . ALA A 1 496 ? -10.664 -43.875 -9.18 1 97.81 496 ALA A O 1
ATOM 3733 N N . LEU A 1 497 ? -11.25 -41.875 -8.406 1 98.38 497 LEU A N 1
ATOM 3734 C CA . LEU A 1 497 ? -9.875 -41.375 -8.273 1 98.38 497 LEU A CA 1
ATOM 3735 C C . LEU A 1 497 ? -9.102 -42.219 -7.27 1 98.38 497 LEU A C 1
ATOM 3737 O O . LEU A 1 497 ? -7.934 -42.562 -7.508 1 98.38 497 LEU A O 1
ATOM 3741 N N . ARG A 1 498 ? -9.727 -42.594 -6.203 1 97.5 498 ARG A N 1
ATOM 3742 C CA . ARG A 1 498 ? -9.07 -43.375 -5.148 1 97.5 498 ARG A CA 1
ATOM 3743 C C . ARG A 1 498 ? -8.766 -44.781 -5.613 1 97.5 498 ARG A C 1
ATOM 3745 O O . ARG A 1 498 ? -7.852 -45.438 -5.094 1 97.5 498 ARG A O 1
ATOM 3752 N N . LYS A 1 499 ? -9.492 -45.281 -6.566 1 97.75 499 LYS A N 1
ATOM 3753 C CA . LYS A 1 499 ? -9.203 -46.562 -7.156 1 97.75 499 LYS A CA 1
ATOM 3754 C C . LYS A 1 499 ? -7.977 -46.5 -8.062 1 97.75 499 LYS A C 1
ATOM 3756 O O . LYS A 1 499 ? -7.176 -47.438 -8.094 1 97.75 499 LYS A O 1
ATOM 3761 N N . ASP A 1 500 ? -7.875 -45.406 -8.672 1 97.62 500 ASP A N 1
ATOM 3762 C CA . ASP A 1 500 ? -6.867 -45.281 -9.719 1 97.62 500 ASP A CA 1
ATOM 3763 C C . ASP A 1 500 ? -5.57 -44.688 -9.172 1 97.62 500 ASP A C 1
ATOM 3765 O O . ASP A 1 500 ? -4.5 -44.875 -9.75 1 97.62 500 ASP A O 1
ATOM 3769 N N . PHE A 1 501 ? -5.668 -43.875 -8.117 1 98.12 501 PHE A N 1
ATOM 3770 C CA . PHE A 1 501 ? -4.523 -43.156 -7.586 1 98.12 501 PHE A CA 1
ATOM 3771 C C . PHE A 1 501 ? -4.395 -43.344 -6.082 1 98.12 501 PHE A C 1
ATOM 3773 O O . PHE A 1 501 ? -5.387 -43.625 -5.398 1 98.12 501 PHE A O 1
ATOM 3780 N N . ASP A 1 502 ? -3.17 -43.25 -5.52 1 98.06 502 ASP A N 1
ATOM 3781 C CA . ASP A 1 502 ? -2.918 -43.312 -4.086 1 98.06 502 ASP A CA 1
ATOM 3782 C C . ASP A 1 502 ? -3.193 -41.969 -3.404 1 98.06 502 ASP A C 1
ATOM 3784 O O . ASP A 1 502 ? -2.266 -41.219 -3.107 1 98.06 502 ASP A O 1
ATOM 3788 N N . ILE A 1 503 ? -4.461 -41.781 -3.125 1 98.25 503 ILE A N 1
ATOM 3789 C CA . ILE A 1 503 ? -4.891 -40.562 -2.459 1 98.25 503 ILE A CA 1
ATOM 3790 C C . ILE A 1 503 ? -4.73 -40.719 -0.948 1 98.25 503 ILE A C 1
ATOM 3792 O O . ILE A 1 503 ? -5.363 -41.562 -0.335 1 98.25 503 ILE A O 1
ATOM 3796 N N . ARG A 1 504 ? -3.938 -39.781 -0.373 1 98.06 504 ARG A N 1
ATOM 3797 C CA . ARG A 1 504 ? -3.535 -39.938 1.021 1 98.06 504 ARG A CA 1
ATOM 3798 C C . ARG A 1 504 ? -4.516 -39.25 1.96 1 98.06 504 ARG A C 1
ATOM 3800 O O . ARG A 1 504 ? -4.609 -39.594 3.139 1 98.06 504 ARG A O 1
ATOM 3807 N N . LEU A 1 505 ? -5.184 -38.219 1.502 1 97.88 505 LEU A N 1
ATOM 3808 C CA . LEU A 1 505 ? -6.262 -37.656 2.309 1 97.88 505 LEU A CA 1
ATOM 3809 C C . LEU A 1 505 ? -7.402 -38.656 2.459 1 97.88 505 LEU A C 1
ATOM 3811 O O . LEU A 1 505 ? -7.961 -39.125 1.464 1 97.88 505 LEU A O 1
ATOM 3815 N N . THR A 1 506 ? -7.785 -38.969 3.672 1 97.38 506 THR A N 1
ATOM 3816 C CA . THR A 1 506 ? -8.875 -39.906 3.885 1 97.38 506 THR A CA 1
ATOM 3817 C C . THR A 1 506 ? -10.219 -39.281 3.566 1 97.38 506 THR A C 1
ATOM 3819 O O . THR A 1 506 ? -10.328 -38.031 3.518 1 97.38 506 THR A O 1
ATOM 3822 N N . ARG A 1 507 ? -11.18 -40.094 3.291 1 96.5 507 ARG A N 1
ATOM 3823 C CA . ARG A 1 507 ? -12.523 -39.594 3.031 1 96.5 507 ARG A CA 1
ATOM 3824 C C . ARG A 1 507 ? -13.062 -38.844 4.238 1 96.5 507 ARG A C 1
ATOM 3826 O O . ARG A 1 507 ? -13.789 -37.844 4.086 1 96.5 507 ARG A O 1
ATOM 3833 N N . ALA A 1 508 ? -12.75 -39.25 5.473 1 95.75 508 ALA A N 1
ATOM 3834 C CA . ALA A 1 508 ? -13.164 -38.562 6.691 1 95.75 508 ALA A CA 1
ATOM 3835 C C . ALA A 1 508 ? -12.578 -37.156 6.746 1 95.75 508 ALA A C 1
ATOM 3837 O O . ALA A 1 508 ? -13.25 -36.219 7.176 1 95.75 508 ALA A O 1
ATOM 3838 N N . GLN A 1 509 ? -11.398 -37 6.332 1 96.5 509 GLN A N 1
ATOM 3839 C CA . GLN A 1 509 ? -10.703 -35.719 6.379 1 96.5 509 GLN A CA 1
ATOM 3840 C C . GLN A 1 509 ? -11.336 -34.719 5.422 1 96.5 509 GLN A C 1
ATOM 3842 O O . GLN A 1 509 ? -11.242 -33.5 5.637 1 96.5 509 GLN A O 1
ATOM 3847 N N . ILE A 1 510 ? -11.992 -35.219 4.375 1 96.5 510 ILE A N 1
ATOM 3848 C CA . ILE A 1 510 ? -12.586 -34.281 3.422 1 96.5 510 ILE A CA 1
ATOM 3849 C C . ILE A 1 510 ? -14.086 -34.188 3.664 1 96.5 510 ILE A C 1
ATOM 3851 O O . ILE A 1 510 ? -14.836 -33.781 2.781 1 96.5 510 ILE A O 1
ATOM 3855 N N . GLY A 1 511 ? -14.547 -34.75 4.824 1 94.19 511 GLY A N 1
ATOM 3856 C CA . GLY A 1 511 ? -15.922 -34.531 5.262 1 94.19 511 GLY A CA 1
ATOM 3857 C C . GLY A 1 511 ? -16.875 -35.562 4.691 1 94.19 511 GLY A C 1
ATOM 3858 O O . GLY A 1 511 ? -18.078 -35.312 4.609 1 94.19 511 GLY A O 1
ATOM 3859 N N . ARG A 1 512 ? -16.375 -36.688 4.152 1 92.56 512 ARG A N 1
ATOM 3860 C CA . ARG A 1 512 ? -17.203 -37.719 3.586 1 92.56 512 ARG A CA 1
ATOM 3861 C C . ARG A 1 512 ? -16.969 -39.062 4.309 1 92.56 512 ARG A C 1
ATOM 3863 O O . ARG A 1 512 ? -16.531 -40.031 3.703 1 92.56 512 ARG A O 1
ATOM 3870 N N . PRO A 1 513 ? -17.344 -39.062 5.559 1 84.06 513 PRO A N 1
ATOM 3871 C CA . PRO A 1 513 ? -17.141 -40.312 6.262 1 84.06 513 PRO A CA 1
ATOM 3872 C C . PRO A 1 513 ? -18 -41.469 5.695 1 84.06 513 PRO A C 1
ATOM 3874 O O . PRO A 1 513 ? -19.031 -41.219 5.078 1 84.06 513 PRO A O 1
ATOM 3877 N N . ALA A 1 514 ? -17.578 -42.719 5.855 1 72.5 514 ALA A N 1
ATOM 3878 C CA . ALA A 1 514 ? -18.234 -43.938 5.348 1 72.5 514 ALA A CA 1
ATOM 3879 C C . ALA A 1 514 ? -19.719 -43.938 5.742 1 72.5 514 ALA A C 1
ATOM 3881 O O . ALA A 1 514 ? -20.078 -43.438 6.805 1 72.5 514 ALA A O 1
ATOM 3882 N N . MET B 1 1 ? 38.188 -30.375 18.719 1 24.41 1 MET B N 1
ATOM 3883 C CA . MET B 1 1 ? 37.938 -29.109 19.406 1 24.41 1 MET B CA 1
ATOM 3884 C C . MET B 1 1 ? 37.781 -27.969 18.406 1 24.41 1 MET B C 1
ATOM 3886 O O . MET B 1 1 ? 38.594 -27.031 18.391 1 24.41 1 MET B O 1
ATOM 3890 N N . THR B 1 2 ? 37.219 -28.047 17.125 1 25.2 2 THR B N 1
ATOM 3891 C CA . THR B 1 2 ? 37.312 -27.406 15.812 1 25.2 2 THR B CA 1
ATOM 3892 C C . THR B 1 2 ? 36.438 -26.141 15.766 1 25.2 2 THR B C 1
ATOM 3894 O O . THR B 1 2 ? 35.219 -26.203 15.906 1 25.2 2 THR B O 1
ATOM 3897 N N . LYS B 1 3 ? 37.156 -24.953 16.188 1 29.47 3 LYS B N 1
ATOM 3898 C CA . LYS B 1 3 ? 36.719 -23.547 16.234 1 29.47 3 LYS B CA 1
ATOM 3899 C C . LYS B 1 3 ? 36.031 -23.156 14.922 1 29.47 3 LYS B C 1
ATOM 3901 O O . LYS B 1 3 ? 36.625 -23.266 13.844 1 29.47 3 LYS B O 1
ATOM 3906 N N . THR B 1 4 ? 34.719 -23.234 14.961 1 29.34 4 THR B N 1
ATOM 3907 C CA . THR B 1 4 ? 33.781 -23.031 13.859 1 29.34 4 THR B CA 1
ATOM 3908 C C . THR B 1 4 ? 33.938 -21.641 13.25 1 29.34 4 THR B C 1
ATOM 3910 O O . THR B 1 4 ? 33.75 -20.625 13.93 1 29.34 4 THR B O 1
ATOM 3913 N N . ASN B 1 5 ? 34.875 -21.391 12.25 1 32.16 5 ASN B N 1
ATOM 3914 C CA . ASN B 1 5 ? 35.406 -20.281 11.461 1 32.16 5 ASN B CA 1
ATOM 3915 C C . ASN B 1 5 ? 34.312 -19.484 10.781 1 32.16 5 ASN B C 1
ATOM 3917 O O . ASN B 1 5 ? 34.562 -18.781 9.797 1 32.16 5 ASN B O 1
ATOM 3921 N N . ARG B 1 6 ? 33 -19.812 10.875 1 30.36 6 ARG B N 1
ATOM 3922 C CA . ARG B 1 6 ? 32.094 -19.328 9.82 1 30.36 6 ARG B CA 1
ATOM 3923 C C . ARG B 1 6 ? 31.938 -17.828 9.875 1 30.36 6 ARG B C 1
ATOM 3925 O O . ARG B 1 6 ? 31.703 -17.172 8.852 1 30.36 6 ARG B O 1
ATOM 3932 N N . ARG B 1 7 ? 31.453 -17.281 11.023 1 33.22 7 ARG B N 1
ATOM 3933 C CA . ARG B 1 7 ? 30.688 -16.047 11.031 1 33.22 7 ARG B CA 1
ATOM 3934 C C . ARG B 1 7 ? 31.594 -14.828 10.922 1 33.22 7 ARG B C 1
ATOM 3936 O O . ARG B 1 7 ? 31.141 -13.688 11.086 1 33.22 7 ARG B O 1
ATOM 3943 N N . ARG B 1 8 ? 32.906 -14.977 10.977 1 35.62 8 ARG B N 1
ATOM 3944 C CA . ARG B 1 8 ? 33.719 -13.766 11.086 1 35.62 8 ARG B CA 1
ATOM 3945 C C . ARG B 1 8 ? 33.688 -12.961 9.789 1 35.62 8 ARG B C 1
ATOM 3947 O O . ARG B 1 8 ? 34.062 -11.789 9.766 1 35.62 8 ARG B O 1
ATOM 3954 N N . GLY B 1 9 ? 33.5 -13.656 8.703 1 35.59 9 GLY B N 1
ATOM 3955 C CA . GLY B 1 9 ? 33.875 -12.984 7.465 1 35.59 9 GLY B CA 1
ATOM 3956 C C . GLY B 1 9 ? 32.875 -11.922 7.051 1 35.59 9 GLY B C 1
ATOM 3957 O O . GLY B 1 9 ? 33.156 -11.117 6.156 1 35.59 9 GLY B O 1
ATOM 3958 N N . ARG B 1 10 ? 31.609 -12.078 7.398 1 36.19 10 ARG B N 1
ATOM 3959 C CA . ARG B 1 10 ? 30.547 -11.219 6.883 1 36.19 10 ARG B CA 1
ATOM 3960 C C . ARG B 1 10 ? 30.516 -9.883 7.613 1 36.19 10 ARG B C 1
ATOM 3962 O O . ARG B 1 10 ? 30.359 -8.828 6.992 1 36.19 10 ARG B O 1
ATOM 3969 N N . LYS B 1 11 ? 30.766 -9.859 8.945 1 35.66 11 LYS B N 1
ATOM 3970 C CA . LYS B 1 11 ? 30.734 -8.633 9.734 1 35.66 11 LYS B CA 1
ATOM 3971 C C . LYS B 1 11 ? 31.906 -7.715 9.383 1 35.66 11 LYS B C 1
ATOM 3973 O O . LYS B 1 11 ? 31.766 -6.488 9.422 1 35.66 11 LYS B O 1
ATOM 3978 N N . ASP B 1 12 ? 32.969 -8.289 9.211 1 38.66 12 ASP B N 1
ATOM 3979 C CA . ASP B 1 12 ? 34.188 -7.512 8.961 1 38.66 12 ASP B CA 1
ATOM 3980 C C . ASP B 1 12 ? 34.094 -6.781 7.621 1 38.66 12 ASP B C 1
ATOM 3982 O O . ASP B 1 12 ? 34.844 -5.828 7.379 1 38.66 12 ASP B O 1
ATOM 3986 N N . ARG B 1 13 ? 33.312 -7.301 6.703 1 39.62 13 ARG B N 1
ATOM 3987 C CA . ARG B 1 13 ? 33.25 -6.676 5.387 1 39.62 13 ARG B CA 1
ATOM 3988 C C . ARG B 1 13 ? 32.438 -5.402 5.414 1 39.62 13 ARG B C 1
ATOM 3990 O O . ARG B 1 13 ? 32.562 -4.543 4.543 1 39.62 13 ARG B O 1
ATOM 3997 N N . LEU B 1 14 ? 31.594 -5.258 6.363 1 38.84 14 LEU B N 1
ATOM 3998 C CA . LEU B 1 14 ? 30.703 -4.102 6.434 1 38.84 14 LEU B CA 1
ATOM 3999 C C . LEU B 1 14 ? 31.453 -2.869 6.922 1 38.84 14 LEU B C 1
ATOM 4001 O O . LEU B 1 14 ? 31.109 -1.742 6.566 1 38.84 14 LEU B O 1
ATOM 4005 N N . LYS B 1 15 ? 32.531 -3.061 7.727 1 37.34 15 LYS B N 1
ATOM 4006 C CA . LYS B 1 15 ? 33.156 -1.88 8.305 1 37.34 15 LYS B CA 1
ATOM 4007 C C . LYS B 1 15 ? 34.031 -1.169 7.285 1 37.34 15 LYS B C 1
ATOM 4009 O O . LYS B 1 15 ? 34.5 -0.045 7.52 1 37.34 15 LYS B O 1
ATOM 4014 N N . GLN B 1 16 ? 34.594 -1.843 6.32 1 36.75 16 GLN B N 1
ATOM 4015 C CA . GLN B 1 16 ? 35.75 -1.257 5.641 1 36.75 16 GLN B CA 1
ATOM 4016 C C . GLN B 1 16 ? 35.312 -0.279 4.559 1 36.75 16 GLN B C 1
ATOM 4018 O O . GLN B 1 16 ? 36.156 0.384 3.934 1 36.75 16 GLN B O 1
ATOM 4023 N N . VAL B 1 17 ? 34.281 -0.399 3.844 1 39.41 17 VAL B N 1
ATOM 4024 C CA . VAL B 1 17 ? 34.281 0.513 2.705 1 39.41 17 VAL B CA 1
ATOM 4025 C C . VAL B 1 17 ? 34.031 1.94 3.182 1 39.41 17 VAL B C 1
ATOM 4027 O O . VAL B 1 17 ? 32.938 2.248 3.676 1 39.41 17 VAL B O 1
ATOM 4030 N N . SER B 1 18 ? 34.969 2.729 3.523 1 37.09 18 SER B N 1
ATOM 4031 C CA . SER B 1 18 ? 35.125 4.137 3.865 1 37.09 18 SER B CA 1
ATOM 4032 C C . SER B 1 18 ? 34.562 5.039 2.773 1 37.09 18 SER B C 1
ATOM 4034 O O . SER B 1 18 ? 34.875 6.238 2.738 1 37.09 18 SER B O 1
ATOM 4036 N N . GLU B 1 19 ? 34.094 4.551 1.556 1 44.62 19 GLU B N 1
ATOM 4037 C CA . GLU B 1 19 ? 33.781 5.512 0.51 1 44.62 19 GLU B CA 1
ATOM 4038 C C . GLU B 1 19 ? 32.719 6.504 0.99 1 44.62 19 GLU B C 1
ATOM 4040 O O . GLU B 1 19 ? 31.922 6.195 1.888 1 44.62 19 GLU B O 1
ATOM 4045 N N . PRO B 1 20 ? 32.781 7.793 0.395 1 46.31 20 PRO B N 1
ATOM 4046 C CA . PRO B 1 20 ? 31.797 8.844 0.664 1 46.31 20 PRO B CA 1
ATOM 4047 C C . PRO B 1 20 ? 30.375 8.305 0.802 1 46.31 20 PRO B C 1
ATOM 4049 O O . PRO B 1 20 ? 30.047 7.254 0.238 1 46.31 20 PRO B O 1
ATOM 4052 N N . ASP B 1 21 ? 29.688 8.742 1.794 1 50.88 21 ASP B N 1
ATOM 4053 C CA . ASP B 1 21 ? 28.422 8.258 2.318 1 50.88 21 ASP B CA 1
ATOM 4054 C C . ASP B 1 21 ? 27.391 8.07 1.199 1 50.88 21 ASP B C 1
ATOM 4056 O O . ASP B 1 21 ? 27.016 9.031 0.532 1 50.88 21 ASP B O 1
ATOM 4060 N N . PRO B 1 22 ? 27.297 6.938 0.551 1 61.94 22 PRO B N 1
ATOM 4061 C CA . PRO B 1 22 ? 26.328 6.656 -0.504 1 61.94 22 PRO B CA 1
ATOM 4062 C C . PRO B 1 22 ? 24.938 7.23 -0.199 1 61.94 22 PRO B C 1
ATOM 4064 O O . PRO B 1 22 ? 24.625 7.492 0.963 1 61.94 22 PRO B O 1
ATOM 4067 N N . GLN B 1 23 ? 24.375 8.016 -1.302 1 78.12 23 GLN B N 1
ATOM 4068 C CA . GLN B 1 23 ? 22.969 8.43 -1.211 1 78.12 23 GLN B CA 1
ATOM 4069 C C . GLN B 1 23 ? 22.125 7.371 -0.501 1 78.12 23 GLN B C 1
ATOM 4071 O O . GLN B 1 23 ? 22.25 6.176 -0.788 1 78.12 23 GLN B O 1
ATOM 4076 N N . PRO B 1 24 ? 21.484 7.855 0.56 1 91.25 24 PRO B N 1
ATOM 4077 C CA . PRO B 1 24 ? 20.609 6.918 1.262 1 91.25 24 PRO B CA 1
ATOM 4078 C C . PRO B 1 24 ? 19.531 6.324 0.353 1 91.25 24 PRO B C 1
ATOM 4080 O O . PRO B 1 24 ? 19.25 6.867 -0.719 1 91.25 24 PRO B O 1
ATOM 4083 N N . PRO B 1 25 ? 19.047 5.199 0.686 1 93.81 25 PRO B N 1
ATOM 4084 C CA . PRO B 1 25 ? 18.031 4.559 -0.152 1 93.81 25 PRO B CA 1
ATOM 4085 C C . PRO B 1 25 ? 16.75 5.383 -0.268 1 93.81 25 PRO B C 1
ATOM 4087 O O . PRO B 1 25 ? 16.031 5.285 -1.267 1 93.81 25 PRO B O 1
ATOM 4090 N N . VAL B 1 26 ? 16.5 6.188 0.797 1 96.69 26 VAL B N 1
ATOM 4091 C CA . VAL B 1 26 ? 15.336 7.062 0.772 1 96.69 26 VAL B CA 1
ATOM 4092 C C . VAL B 1 26 ? 15.672 8.391 1.443 1 96.69 26 VAL B C 1
ATOM 4094 O O . VAL B 1 26 ? 16.609 8.477 2.236 1 96.69 26 VAL B O 1
ATOM 4097 N N . TRP B 1 27 ? 14.953 9.422 1.12 1 96.81 27 TRP B N 1
ATOM 4098 C CA . TRP B 1 27 ? 15.133 10.766 1.658 1 96.81 27 TRP B CA 1
ATOM 4099 C C . TRP B 1 27 ? 13.836 11.562 1.584 1 96.81 27 TRP B C 1
ATOM 4101 O O . TRP B 1 27 ? 12.906 11.18 0.87 1 96.81 27 TRP B O 1
ATOM 4111 N N . PRO B 1 28 ? 13.695 12.633 2.416 1 97.62 28 PRO B N 1
ATOM 4112 C CA . PRO B 1 28 ? 12.516 13.5 2.305 1 97.62 28 PRO B CA 1
ATOM 4113 C C . PRO B 1 28 ? 12.383 14.141 0.925 1 97.62 28 PRO B C 1
ATOM 4115 O O . PRO B 1 28 ? 13.344 14.719 0.415 1 97.62 28 PRO B O 1
ATOM 4118 N N . GLY B 1 29 ? 11.258 14.023 0.357 1 98.06 29 GLY B N 1
ATOM 4119 C CA . GLY B 1 29 ? 11 14.695 -0.905 1 98.06 29 GLY B CA 1
ATOM 4120 C C . GLY B 1 29 ? 11.305 13.836 -2.115 1 98.06 29 GLY B C 1
ATOM 4121 O O . GLY B 1 29 ? 11.586 14.352 -3.199 1 98.06 29 GLY B O 1
ATOM 4122 N N . VAL B 1 30 ? 11.336 12.516 -1.854 1 97.06 30 VAL B N 1
ATOM 4123 C CA . VAL B 1 30 ? 11.359 11.656 -3.029 1 97.06 30 VAL B CA 1
ATOM 4124 C C . VAL B 1 30 ? 10.188 12.008 -3.949 1 97.06 30 VAL B C 1
ATOM 4126 O O . VAL B 1 30 ? 9.07 12.25 -3.48 1 97.06 30 VAL B O 1
ATOM 4129 N N . VAL B 1 31 ? 10.43 12.039 -5.234 1 97.06 31 VAL B N 1
ATOM 4130 C CA . VAL B 1 31 ? 9.438 12.562 -6.164 1 97.06 31 VAL B CA 1
ATOM 4131 C C . VAL B 1 31 ? 8.438 11.469 -6.527 1 97.06 31 VAL B C 1
ATOM 4133 O O . VAL B 1 31 ? 8.82 10.422 -7.051 1 97.06 31 VAL B O 1
ATOM 4136 N N . GLY B 1 32 ? 7.176 11.719 -6.223 1 95.94 32 GLY B N 1
ATOM 4137 C CA . GLY B 1 32 ? 6.086 10.812 -6.562 1 95.94 32 GLY B CA 1
ATOM 4138 C C . GLY B 1 32 ? 5.332 11.234 -7.809 1 95.94 32 GLY B C 1
ATOM 4139 O O . GLY B 1 32 ? 5.914 11.812 -8.734 1 95.94 32 GLY B O 1
ATOM 4140 N N . GLY B 1 33 ? 4.074 10.805 -7.902 1 95.44 33 GLY B N 1
ATOM 4141 C CA . GLY B 1 33 ? 3.193 11.305 -8.945 1 95.44 33 GLY B CA 1
ATOM 4142 C C . GLY B 1 33 ? 3.049 10.344 -10.109 1 95.44 33 GLY B C 1
ATOM 4143 O O . GLY B 1 33 ? 2.533 10.711 -11.172 1 95.44 33 GLY B O 1
ATOM 4144 N N . ARG B 1 34 ? 3.436 9.094 -9.922 1 95.25 34 ARG B N 1
ATOM 4145 C CA . ARG B 1 34 ? 3.383 8.148 -11.031 1 95.25 34 ARG B CA 1
ATOM 4146 C C . ARG B 1 34 ? 2.059 7.391 -11.047 1 95.25 34 ARG B C 1
ATOM 4148 O O . ARG B 1 34 ? 1.755 6.676 -12 1 95.25 34 ARG B O 1
ATOM 4155 N N . LEU B 1 35 ? 1.311 7.473 -10.055 1 97.88 35 LEU B N 1
ATOM 4156 C CA . LEU B 1 35 ? -0.044 6.934 -10.016 1 97.88 35 LEU B CA 1
ATOM 4157 C C . LEU B 1 35 ? -1.065 7.992 -10.406 1 97.88 35 LEU B C 1
ATOM 4159 O O . LEU B 1 35 ? -1.057 9.102 -9.859 1 97.88 35 LEU B O 1
ATOM 4163 N N . LYS B 1 36 ? -1.876 7.68 -11.328 1 96.56 36 LYS B N 1
ATOM 4164 C CA . LYS B 1 36 ? -2.949 8.57 -11.766 1 96.56 36 LYS B CA 1
ATOM 4165 C C . LYS B 1 36 ? -4.316 7.914 -11.57 1 96.56 36 LYS B C 1
ATOM 4167 O O . LYS B 1 36 ? -4.848 7.297 -12.5 1 96.56 36 LYS B O 1
ATOM 4172 N N . PRO B 1 37 ? -4.895 8.203 -10.445 1 96.25 37 PRO B N 1
ATOM 4173 C CA . PRO B 1 37 ? -6.195 7.59 -10.18 1 96.25 37 PRO B CA 1
ATOM 4174 C C . PRO B 1 37 ? -7.277 8.055 -11.148 1 96.25 37 PRO B C 1
ATOM 4176 O O . PRO B 1 37 ? -8.234 7.32 -11.406 1 96.25 37 PRO B O 1
ATOM 4179 N N . LEU B 1 38 ? -7.172 9.242 -11.641 1 97.62 38 LEU B N 1
ATOM 4180 C CA . LEU B 1 38 ? -8.109 9.805 -12.609 1 97.62 38 LEU B CA 1
ATOM 4181 C C . LEU B 1 38 ? -7.516 9.797 -14.008 1 97.62 38 LEU B C 1
ATOM 4183 O O . LEU B 1 38 ? -6.355 10.172 -14.195 1 97.62 38 LEU B O 1
ATOM 4187 N N . SER B 1 39 ? -8.336 9.359 -14.945 1 96.31 39 SER B N 1
ATOM 4188 C CA . SER B 1 39 ? -7.961 9.602 -16.328 1 96.31 39 SER B CA 1
ATOM 4189 C C . SER B 1 39 ? -7.988 11.094 -16.656 1 96.31 39 SER B C 1
ATOM 4191 O O . SER B 1 39 ? -8.555 11.891 -15.898 1 96.31 39 SER B O 1
ATOM 4193 N N . PRO B 1 40 ? -7.363 11.453 -17.766 1 96.5 40 PRO B N 1
ATOM 4194 C CA . PRO B 1 40 ? -7.406 12.867 -18.156 1 96.5 40 PRO B CA 1
ATOM 4195 C C . PRO B 1 40 ? -8.828 13.391 -18.297 1 96.5 40 PRO B C 1
ATOM 4197 O O . PRO B 1 40 ? -9.117 14.523 -17.891 1 96.5 40 PRO B O 1
ATOM 4200 N N . ASP B 1 41 ? -9.695 12.586 -18.828 1 97.25 41 ASP B N 1
ATOM 4201 C CA . ASP B 1 41 ? -11.094 13 -19 1 97.25 41 ASP B CA 1
ATOM 4202 C C . ASP B 1 41 ? -11.766 13.172 -17.641 1 97.25 41 ASP B C 1
ATOM 4204 O O . ASP B 1 41 ? -12.531 14.125 -17.438 1 97.25 41 ASP B O 1
ATOM 4208 N N . GLU B 1 42 ? -11.531 12.266 -16.781 1 97.81 42 GLU B N 1
ATOM 4209 C CA . GLU B 1 42 ? -12.094 12.359 -15.43 1 97.81 42 GLU B CA 1
ATOM 4210 C C . GLU B 1 42 ? -11.602 13.617 -14.719 1 97.81 42 GLU B C 1
ATOM 4212 O O . GLU B 1 42 ? -12.375 14.305 -14.055 1 97.81 42 GLU B O 1
ATOM 4217 N N . GLU B 1 43 ? -10.336 13.844 -14.805 1 97.56 43 GLU B N 1
ATOM 4218 C CA . GLU B 1 43 ? -9.727 15.016 -14.18 1 97.56 43 GLU B CA 1
ATOM 4219 C C . GLU B 1 43 ? -10.375 16.312 -14.68 1 97.56 43 GLU B C 1
ATOM 4221 O O . GLU B 1 43 ? -10.664 17.203 -13.891 1 97.56 43 GLU B O 1
ATOM 4226 N N . SER B 1 44 ? -10.594 16.391 -15.977 1 98.06 44 SER B N 1
ATOM 4227 C CA . SER B 1 44 ? -11.234 17.547 -16.578 1 98.06 44 SER B CA 1
ATOM 4228 C C . SER B 1 44 ? -12.672 17.703 -16.109 1 98.06 44 SER B C 1
ATOM 4230 O O . SER B 1 44 ? -13.148 18.828 -15.898 1 98.06 44 SER B O 1
ATOM 4232 N N . LEU B 1 45 ? -13.297 16.609 -16 1 98.12 45 LEU B N 1
ATOM 4233 C CA . LEU B 1 45 ? -14.672 16.625 -15.523 1 98.12 45 LEU B CA 1
ATOM 4234 C C . LEU B 1 45 ? -14.758 17.156 -14.102 1 98.12 45 LEU B C 1
ATOM 4236 O O . LEU B 1 45 ? -15.641 17.953 -13.781 1 98.12 45 LEU B O 1
ATOM 4240 N N . VAL B 1 46 ? -13.859 16.703 -13.234 1 98.31 46 VAL B N 1
ATOM 4241 C CA . VAL B 1 46 ? -13.82 17.172 -11.852 1 98.31 46 VAL B CA 1
ATOM 4242 C C . VAL B 1 46 ? -13.531 18.672 -11.812 1 98.31 46 VAL B C 1
ATOM 4244 O O . VAL B 1 46 ? -14.195 19.406 -11.086 1 98.31 46 VAL B O 1
ATOM 4247 N N . GLU B 1 47 ? -12.586 19.109 -12.594 1 98.31 47 GLU B N 1
ATOM 4248 C CA . GLU B 1 47 ? -12.219 20.516 -12.664 1 98.31 47 GLU B CA 1
ATOM 4249 C C . GLU B 1 47 ? -13.414 21.375 -13.086 1 98.31 47 GLU B C 1
ATOM 4251 O O . GLU B 1 47 ? -13.734 22.359 -12.43 1 98.31 47 GLU B O 1
ATOM 4256 N N . GLU B 1 48 ? -14.062 20.938 -14.141 1 98.31 48 GLU B N 1
ATOM 4257 C CA . GLU B 1 48 ? -15.188 21.703 -14.672 1 98.31 48 GLU B CA 1
ATOM 4258 C C . GLU B 1 48 ? -16.328 21.766 -13.656 1 98.31 48 GLU B C 1
ATOM 4260 O O . GLU B 1 48 ? -16.969 22.812 -13.492 1 98.31 48 GLU B O 1
ATOM 4265 N N . ALA B 1 49 ? -16.594 20.656 -13.055 1 98.25 49 ALA B N 1
ATOM 4266 C CA . ALA B 1 49 ? -17.672 20.609 -12.07 1 98.25 49 ALA B CA 1
ATOM 4267 C C . ALA B 1 49 ? -17.359 21.516 -10.883 1 98.25 49 ALA B C 1
ATOM 4269 O O . ALA B 1 49 ? -18.266 22.203 -10.367 1 98.25 49 ALA B O 1
ATOM 4270 N N . ALA B 1 50 ? -16.141 21.531 -10.43 1 98.44 50 ALA B N 1
ATOM 4271 C CA . ALA B 1 50 ? -15.734 22.375 -9.312 1 98.44 50 ALA B CA 1
ATOM 4272 C C . ALA B 1 50 ? -15.883 23.859 -9.656 1 98.44 50 ALA B C 1
ATOM 4274 O O . ALA B 1 50 ? -16.391 24.641 -8.859 1 98.44 50 ALA B O 1
ATOM 4275 N N . PHE B 1 51 ? -15.43 24.25 -10.82 1 98.5 51 PHE B N 1
ATOM 4276 C CA . PHE B 1 51 ? -15.547 25.641 -11.273 1 98.5 51 PHE B CA 1
ATOM 4277 C C . PHE B 1 51 ? -17 26.062 -11.359 1 98.5 51 PHE B C 1
ATOM 4279 O O . PHE B 1 51 ? -17.375 27.156 -10.914 1 98.5 51 PHE B O 1
ATOM 4286 N N . LYS B 1 52 ? -17.797 25.156 -11.898 1 98.06 52 LYS B N 1
ATOM 4287 C CA . LYS B 1 52 ? -19.203 25.469 -12.062 1 98.06 52 LYS B CA 1
ATOM 4288 C C . LYS B 1 52 ? -19.891 25.656 -10.703 1 98.06 52 LYS B C 1
ATOM 4290 O O . LYS B 1 52 ? -20.734 26.547 -10.547 1 98.06 52 LYS B O 1
ATOM 4295 N N . LEU B 1 53 ? -19.562 24.828 -9.781 1 98.19 53 LEU B N 1
ATOM 4296 C CA . LEU B 1 53 ? -20.109 24.953 -8.445 1 98.19 53 LEU B CA 1
ATOM 4297 C C . LEU B 1 53 ? -19.766 26.312 -7.836 1 98.19 53 LEU B C 1
ATOM 4299 O O . LEU B 1 53 ? -20.594 26.938 -7.191 1 98.19 53 LEU B O 1
ATOM 4303 N N . LEU B 1 54 ? -18.547 26.719 -7.988 1 98.75 54 LEU B N 1
ATOM 4304 C CA . LEU B 1 54 ? -18.094 27.984 -7.418 1 98.75 54 LEU B CA 1
ATOM 4305 C C . LEU B 1 54 ? -18.75 29.172 -8.117 1 98.75 54 LEU B C 1
ATOM 4307 O O . LEU B 1 54 ? -19.078 30.172 -7.477 1 98.75 54 LEU B O 1
ATOM 4311 N N . GLU B 1 55 ? -19 29.016 -9.414 1 97.88 55 GLU B N 1
ATOM 4312 C CA . GLU B 1 55 ? -19.562 30.078 -10.227 1 97.88 55 GLU B CA 1
ATOM 4313 C C . GLU B 1 55 ? -21.062 30.219 -9.984 1 97.88 55 GLU B C 1
ATOM 4315 O O . GLU B 1 55 ? -21.594 31.328 -9.938 1 97.88 55 GLU B O 1
ATOM 4320 N N . ASP B 1 56 ? -21.719 29.078 -9.844 1 97.38 56 ASP B N 1
ATOM 4321 C CA . ASP B 1 56 ? -23.188 29.078 -9.883 1 97.38 56 ASP B CA 1
ATOM 4322 C C . ASP B 1 56 ? -23.781 28.938 -8.484 1 97.38 56 ASP B C 1
ATOM 4324 O O . ASP B 1 56 ? -24.875 29.422 -8.211 1 97.38 56 ASP B O 1
ATOM 4328 N N . LEU B 1 57 ? -23.156 28.188 -7.66 1 97.5 57 LEU B N 1
ATOM 4329 C CA . LEU B 1 57 ? -23.672 27.922 -6.324 1 97.5 57 LEU B CA 1
ATOM 4330 C C . LEU B 1 57 ? -22.969 28.781 -5.289 1 97.5 57 LEU B C 1
ATOM 4332 O O . LEU B 1 57 ? -23.609 29.422 -4.449 1 97.5 57 LEU B O 1
ATOM 4336 N N . GLY B 1 58 ? -21.578 28.781 -5.324 1 98.44 58 GLY B N 1
ATOM 4337 C CA . GLY B 1 58 ? -20.781 29.516 -4.352 1 98.44 58 GLY B CA 1
ATOM 4338 C C . GLY B 1 58 ? -20.875 28.938 -2.953 1 98.44 58 GLY B C 1
ATOM 4339 O O . GLY B 1 58 ? -21.203 27.766 -2.781 1 98.44 58 GLY B O 1
ATOM 4340 N N . LEU B 1 59 ? -20.438 29.719 -1.97 1 98.75 59 LEU B N 1
ATOM 4341 C CA . LEU B 1 59 ? -20.453 29.266 -0.581 1 98.75 59 LEU B CA 1
ATOM 4342 C C . LEU B 1 59 ? -21.203 30.266 0.298 1 98.75 59 LEU B C 1
ATOM 4344 O O . LEU B 1 59 ? -21.188 31.469 0.045 1 98.75 59 LEU B O 1
ATOM 4348 N N . SER B 1 60 ? -21.828 29.719 1.304 1 98 60 SER B N 1
ATOM 4349 C CA . SER B 1 60 ? -22.531 30.578 2.264 1 98 60 SER B CA 1
ATOM 4350 C C . SER B 1 60 ? -21.641 30.906 3.459 1 98 60 SER B C 1
ATOM 4352 O O . SER B 1 60 ? -20.547 30.344 3.602 1 98 60 SER B O 1
ATOM 4354 N N . GLN B 1 61 ? -22.031 31.922 4.262 1 98 61 GLN B N 1
ATOM 4355 C CA . GLN B 1 61 ? -21.469 32.312 5.547 1 98 61 GLN B CA 1
ATOM 4356 C C . GLN B 1 61 ? -20.062 32.875 5.383 1 98 61 GLN B C 1
ATOM 4358 O O . GLN B 1 61 ? -19.172 32.562 6.184 1 98 61 GLN B O 1
ATOM 4363 N N . ALA B 1 62 ? -19.891 33.531 4.332 1 98.56 62 ALA B N 1
ATOM 4364 C CA . ALA B 1 62 ? -18.625 34.25 4.16 1 98.56 62 ALA B CA 1
ATOM 4365 C C . ALA B 1 62 ? -18.516 35.375 5.172 1 98.56 62 ALA B C 1
ATOM 4367 O O . ALA B 1 62 ? -19.516 36.062 5.48 1 98.56 62 ALA B O 1
ATOM 4368 N N . ILE B 1 63 ? -17.359 35.688 5.695 1 98.44 63 ILE B N 1
ATOM 4369 C CA . ILE B 1 63 ? -17.172 36.781 6.645 1 98.44 63 ILE B CA 1
ATOM 4370 C C . ILE B 1 63 ? -17.109 38.094 5.891 1 98.44 63 ILE B C 1
ATOM 4372 O O . ILE B 1 63 ? -16.797 38.125 4.699 1 98.44 63 ILE B O 1
ATOM 4376 N N . PRO B 1 64 ? -17.312 39.188 6.574 1 98.38 64 PRO B N 1
ATOM 4377 C CA . PRO B 1 64 ? -17.375 40.5 5.914 1 98.38 64 PRO B CA 1
ATOM 4378 C C . PRO B 1 64 ? -16.109 40.844 5.133 1 98.38 64 PRO B C 1
ATOM 4380 O O . PRO B 1 64 ? -16.188 41.312 3.998 1 98.38 64 PRO B O 1
ATOM 4383 N N . SER B 1 65 ? -14.992 40.594 5.688 1 98.5 65 SER B N 1
ATOM 4384 C CA . SER B 1 65 ? -13.734 40.875 5.004 1 98.5 65 SER B CA 1
ATOM 4385 C C . SER B 1 65 ? -13.609 40.094 3.711 1 98.5 65 SER B C 1
ATOM 4387 O O . SER B 1 65 ? -13.125 40.594 2.701 1 98.5 65 SER B O 1
ATOM 4389 N N . MET B 1 66 ? -14.062 38.844 3.736 1 98.81 66 MET B N 1
ATOM 4390 C CA . MET B 1 66 ? -14.031 38 2.551 1 98.81 66 MET B CA 1
ATOM 4391 C C . MET B 1 66 ? -14.992 38.531 1.483 1 98.81 66 MET B C 1
ATOM 4393 O O . MET B 1 66 ? -14.641 38.562 0.303 1 98.81 66 MET B O 1
ATOM 4397 N N . ILE B 1 67 ? -16.172 38.875 1.924 1 98.75 67 ILE B N 1
ATOM 4398 C CA . ILE B 1 67 ? -17.172 39.406 1.003 1 98.75 67 ILE B CA 1
ATOM 4399 C C . ILE B 1 67 ? -16.609 40.625 0.291 1 98.75 67 ILE B C 1
ATOM 4401 O O . ILE B 1 67 ? -16.703 40.719 -0.936 1 98.75 67 ILE B O 1
ATOM 4405 N N . GLU B 1 68 ? -16.062 41.469 1.04 1 98.75 68 GLU B N 1
ATOM 4406 C CA . GLU B 1 68 ? -15.5 42.719 0.475 1 98.75 68 GLU B CA 1
ATOM 4407 C C . GLU B 1 68 ? -14.406 42.406 -0.541 1 98.75 68 GLU B C 1
ATOM 4409 O O . GLU B 1 68 ? -14.422 42.906 -1.658 1 98.75 68 GLU B O 1
ATOM 4414 N N . LYS B 1 69 ? -13.5 41.562 -0.164 1 98.75 69 LYS B N 1
ATOM 4415 C CA . LYS B 1 69 ? -12.352 41.281 -1.016 1 98.75 69 LYS B CA 1
ATOM 4416 C C . LYS B 1 69 ? -12.789 40.562 -2.289 1 98.75 69 LYS B C 1
ATOM 4418 O O . LYS B 1 69 ? -12.305 40.875 -3.381 1 98.75 69 LYS B O 1
ATOM 4423 N N . VAL B 1 70 ? -13.656 39.531 -2.17 1 98.88 70 VAL B N 1
ATOM 4424 C CA . VAL B 1 70 ? -14.062 38.719 -3.311 1 98.88 70 VAL B CA 1
ATOM 4425 C C . VAL B 1 70 ? -14.93 39.562 -4.254 1 98.88 70 VAL B C 1
ATOM 4427 O O . VAL B 1 70 ? -14.797 39.469 -5.477 1 98.88 70 VAL B O 1
ATOM 4430 N N . THR B 1 71 ? -15.82 40.406 -3.711 1 98.69 71 THR B N 1
ATOM 4431 C CA . THR B 1 71 ? -16.672 41.219 -4.566 1 98.69 71 THR B CA 1
ATOM 4432 C C . THR B 1 71 ? -15.859 42.281 -5.277 1 98.69 71 THR B C 1
ATOM 4434 O O . THR B 1 71 ? -16.141 42.625 -6.426 1 98.69 71 THR B O 1
ATOM 4437 N N . THR B 1 72 ? -14.898 42.812 -4.594 1 98.62 72 THR B N 1
ATOM 4438 C CA . THR B 1 72 ? -14.008 43.781 -5.227 1 98.62 72 THR B CA 1
ATOM 4439 C C . THR B 1 72 ? -13.242 43.125 -6.375 1 98.62 72 THR B C 1
ATOM 4441 O O . THR B 1 72 ? -12.945 43.781 -7.379 1 98.62 72 THR B O 1
ATOM 4444 N N . ALA B 1 73 ? -13.039 41.844 -6.254 1 98.62 73 ALA B N 1
ATOM 4445 C CA . ALA B 1 73 ? -12.242 41.125 -7.246 1 98.62 73 ALA B CA 1
ATOM 4446 C C . ALA B 1 73 ? -13.125 40.531 -8.32 1 98.62 73 ALA B C 1
ATOM 4448 O O . ALA B 1 73 ? -12.641 39.781 -9.188 1 98.62 73 ALA B O 1
ATOM 4449 N N . GLY B 1 74 ? -14.398 40.719 -8.266 1 98.31 74 GLY B N 1
ATOM 4450 C CA . GLY B 1 74 ? -15.266 40.312 -9.359 1 98.31 74 GLY B CA 1
ATOM 4451 C C . GLY B 1 74 ? -16.312 39.281 -8.938 1 98.31 74 GLY B C 1
ATOM 4452 O O . GLY B 1 74 ? -17.188 38.938 -9.727 1 98.31 74 GLY B O 1
ATOM 4453 N N . GLY B 1 75 ? -16.234 38.875 -7.688 1 98.69 75 GLY B N 1
ATOM 4454 C CA . GLY B 1 75 ? -17.266 38 -7.176 1 98.69 75 GLY B CA 1
ATOM 4455 C C . GLY B 1 75 ? -18.578 38.719 -6.906 1 98.69 75 GLY B C 1
ATOM 4456 O O . GLY B 1 75 ? -18.656 39.938 -6.992 1 98.69 75 GLY B O 1
ATOM 4457 N N . THR B 1 76 ? -19.656 37.875 -6.645 1 98.38 76 THR B N 1
ATOM 4458 C CA . THR B 1 76 ? -20.953 38.469 -6.383 1 98.38 76 THR B CA 1
ATOM 4459 C C . THR B 1 76 ? -21.672 37.719 -5.27 1 98.38 76 THR B C 1
ATOM 4461 O O . THR B 1 76 ? -21.453 36.531 -5.078 1 98.38 76 THR B O 1
ATOM 4464 N N . MET B 1 77 ? -22.5 38.469 -4.562 1 98.31 77 MET B N 1
ATOM 4465 C CA . MET B 1 77 ? -23.375 37.875 -3.559 1 98.31 77 MET B CA 1
ATOM 4466 C C . MET B 1 77 ? -24.734 37.531 -4.156 1 98.31 77 MET B C 1
ATOM 4468 O O . MET B 1 77 ? -25.312 38.344 -4.887 1 98.31 77 MET B O 1
ATOM 4472 N N . THR B 1 78 ? -25.188 36.375 -3.9 1 97.38 78 THR B N 1
ATOM 4473 C CA . THR B 1 78 ? -26.547 36.031 -4.312 1 97.38 78 THR B CA 1
ATOM 4474 C C . THR B 1 78 ? -27.562 36.562 -3.311 1 97.38 78 THR B C 1
ATOM 4476 O O . THR B 1 78 ? -27.203 36.969 -2.195 1 97.38 78 THR B O 1
ATOM 4479 N N . ASP B 1 79 ? -28.812 36.531 -3.74 1 96.19 79 ASP B N 1
ATOM 4480 C CA . ASP B 1 79 ? -29.891 37 -2.883 1 96.19 79 ASP B CA 1
ATOM 4481 C C . ASP B 1 79 ? -30.016 36.156 -1.627 1 96.19 79 ASP B C 1
ATOM 4483 O O . ASP B 1 79 ? -30.406 36.656 -0.564 1 96.19 79 ASP B O 1
ATOM 4487 N N . ASP B 1 80 ? -29.688 34.938 -1.751 1 93.94 80 ASP B N 1
ATOM 4488 C CA . ASP B 1 80 ? -29.828 34.031 -0.622 1 93.94 80 ASP B CA 1
ATOM 4489 C C . ASP B 1 80 ? -28.531 33.969 0.191 1 93.94 80 ASP B C 1
ATOM 4491 O O . ASP B 1 80 ? -28.359 33.062 1.002 1 93.94 80 ASP B O 1
ATOM 4495 N N . GLY B 1 81 ? -27.578 34.812 -0.04 1 96.31 81 GLY B N 1
ATOM 4496 C CA . GLY B 1 81 ? -26.453 35.031 0.849 1 96.31 81 GLY B CA 1
ATOM 4497 C C . GLY B 1 81 ? -25.266 34.156 0.531 1 96.31 81 GLY B C 1
ATOM 4498 O O . GLY B 1 81 ? -24.484 33.812 1.42 1 96.31 81 GLY B O 1
ATOM 4499 N N . ARG B 1 82 ? -25.141 33.719 -0.641 1 98.19 82 ARG B N 1
ATOM 4500 C CA . ARG B 1 82 ? -24 32.906 -1.032 1 98.19 82 ARG B CA 1
ATOM 4501 C C . ARG B 1 82 ? -23.016 33.719 -1.864 1 98.19 82 ARG B C 1
ATOM 4503 O O . ARG B 1 82 ? -23.422 34.531 -2.693 1 98.19 82 ARG B O 1
ATOM 4510 N N . LEU B 1 83 ? -21.781 33.562 -1.582 1 98.81 83 LEU B N 1
ATOM 4511 C CA . LEU B 1 83 ? -20.703 34.281 -2.281 1 98.81 83 LEU B CA 1
ATOM 4512 C C . LEU B 1 83 ? -20.25 33.5 -3.502 1 98.81 83 LEU B C 1
ATOM 4514 O O . LEU B 1 83 ? -19.781 32.344 -3.375 1 98.81 83 LEU B O 1
ATOM 4518 N N . LEU B 1 84 ? -20.406 34.031 -4.684 1 98.88 84 LEU B N 1
ATOM 4519 C CA . LEU B 1 84 ? -20.062 33.406 -5.941 1 98.88 84 LEU B CA 1
ATOM 4520 C C . LEU B 1 84 ? -18.641 33.75 -6.367 1 98.88 84 LEU B C 1
ATOM 4522 O O . LEU B 1 84 ? -18.203 34.906 -6.195 1 98.88 84 LEU B O 1
ATOM 4526 N N . PHE B 1 85 ? -17.891 32.812 -6.887 1 98.88 85 PHE B N 1
ATOM 4527 C CA . PHE B 1 85 ? -16.531 32.969 -7.387 1 98.88 85 PHE B CA 1
ATOM 4528 C C . PHE B 1 85 ? -16.484 32.719 -8.891 1 98.88 85 PHE B C 1
ATOM 4530 O O . PHE B 1 85 ? -16.484 31.578 -9.344 1 98.88 85 PHE B O 1
ATOM 4537 N N . PRO B 1 86 ? -16.391 33.812 -9.688 1 98.62 86 PRO B N 1
ATOM 4538 C CA . PRO B 1 86 ? -16.281 33.594 -11.125 1 98.62 86 PRO B CA 1
ATOM 4539 C C . PRO B 1 86 ? -15.031 32.812 -11.516 1 98.62 86 PRO B C 1
ATOM 4541 O O . PRO B 1 86 ? -13.984 32.969 -10.891 1 98.62 86 PRO B O 1
ATOM 4544 N N . ARG B 1 87 ? -15.109 32.062 -12.562 1 97.94 87 ARG B N 1
ATOM 4545 C CA . ARG B 1 87 ? -14.039 31.172 -13.023 1 97.94 87 ARG B CA 1
ATOM 4546 C C . ARG B 1 87 ? -12.734 31.953 -13.203 1 97.94 87 ARG B C 1
ATOM 4548 O O . ARG B 1 87 ? -11.656 31.422 -12.938 1 97.94 87 ARG B O 1
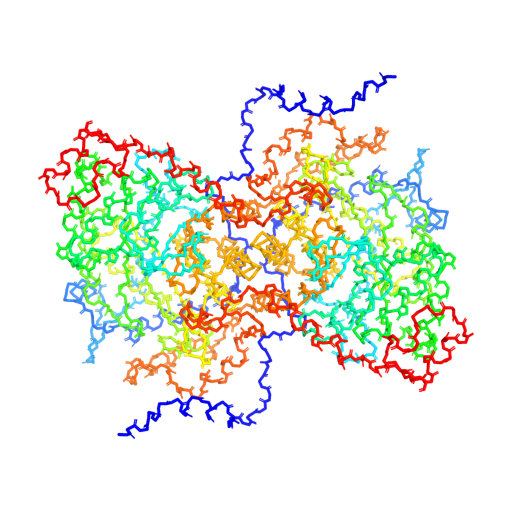ATOM 4555 N N . THR B 1 88 ? -12.844 33.125 -13.68 1 98.38 88 THR B N 1
ATOM 4556 C CA . THR B 1 88 ? -11.664 33.938 -13.922 1 98.38 88 THR B CA 1
ATOM 4557 C C . THR B 1 88 ? -10.93 34.25 -12.609 1 98.38 88 THR B C 1
ATOM 4559 O O . THR B 1 88 ? -9.695 34.25 -12.57 1 98.38 88 THR B O 1
ATOM 4562 N N . LEU B 1 89 ? -11.672 34.469 -11.594 1 98.69 89 LEU B N 1
ATOM 4563 C CA . LEU B 1 89 ? -11.086 34.75 -10.289 1 98.69 89 LEU B CA 1
ATOM 4564 C C . LEU B 1 89 ? -10.422 33.5 -9.711 1 98.69 89 LEU B C 1
ATOM 4566 O O . LEU B 1 89 ? -9.344 33.594 -9.125 1 98.69 89 LEU B O 1
ATOM 4570 N N . VAL B 1 90 ? -11.094 32.375 -9.852 1 98.81 90 VAL B N 1
ATOM 4571 C CA . VAL B 1 90 ? -10.547 31.125 -9.367 1 98.81 90 VAL B CA 1
ATOM 4572 C C . VAL B 1 90 ? -9.25 30.797 -10.109 1 98.81 90 VAL B C 1
ATOM 4574 O O . VAL B 1 90 ? -8.25 30.422 -9.492 1 98.81 90 VAL B O 1
ATOM 4577 N N . LYS B 1 91 ? -9.211 30.922 -11.398 1 98.56 91 LYS B N 1
ATOM 4578 C CA . LYS B 1 91 ? -8.016 30.672 -12.203 1 98.56 91 LYS B CA 1
ATOM 4579 C C . LYS B 1 91 ? -6.891 31.641 -11.828 1 98.56 91 LYS B C 1
ATOM 4581 O O . LYS B 1 91 ? -5.719 31.25 -11.82 1 98.56 91 LYS B O 1
ATOM 4586 N N . TRP B 1 92 ? -7.297 32.906 -11.562 1 98.62 92 TRP B N 1
ATOM 4587 C CA . TRP B 1 92 ? -6.312 33.844 -11.086 1 98.62 92 TRP B CA 1
ATOM 4588 C C . TRP B 1 92 ? -5.621 33.344 -9.828 1 98.62 92 TRP B C 1
ATOM 4590 O O . TRP B 1 92 ? -4.395 33.438 -9.703 1 98.62 92 TRP B O 1
ATOM 4600 N N . ALA B 1 93 ? -6.391 32.875 -8.945 1 98.75 93 ALA B N 1
ATOM 4601 C CA . ALA B 1 93 ? -5.848 32.375 -7.684 1 98.75 93 ALA B CA 1
ATOM 4602 C C . ALA B 1 93 ? -4.926 31.172 -7.914 1 98.75 93 ALA B C 1
ATOM 4604 O O . ALA B 1 93 ? -3.855 31.078 -7.305 1 98.75 93 ALA B O 1
ATOM 4605 N N . ILE B 1 94 ? -5.32 30.219 -8.797 1 98.62 94 ILE B N 1
ATOM 4606 C CA . ILE B 1 94 ? -4.539 29.016 -9.109 1 98.62 94 ILE B CA 1
ATOM 4607 C C . ILE B 1 94 ? -3.229 29.422 -9.781 1 98.62 94 ILE B C 1
ATOM 4609 O O . ILE B 1 94 ? -2.15 29 -9.359 1 98.62 94 ILE B O 1
ATOM 4613 N N . ASP B 1 95 ? -3.287 30.281 -10.766 1 98.19 95 ASP B N 1
ATOM 4614 C CA . ASP B 1 95 ? -2.139 30.641 -11.594 1 98.19 95 ASP B CA 1
ATOM 4615 C C . ASP B 1 95 ? -1.107 31.422 -10.789 1 98.19 95 ASP B C 1
ATOM 4617 O O . ASP B 1 95 ? 0.097 31.297 -11.016 1 98.19 95 ASP B O 1
ATOM 4621 N N . GLY B 1 96 ? -1.581 32.188 -9.852 1 98.38 96 GLY B N 1
ATOM 4622 C CA . GLY B 1 96 ? -0.69 33.062 -9.109 1 98.38 96 GLY B CA 1
ATOM 4623 C C . GLY B 1 96 ? -0.247 32.469 -7.781 1 98.38 96 GLY B C 1
ATOM 4624 O O . GLY B 1 96 ? 0.56 33.062 -7.07 1 98.38 96 GLY B O 1
ATOM 4625 N N . ALA B 1 97 ? -0.706 31.312 -7.473 1 98.25 97 ALA B N 1
ATOM 4626 C CA . ALA B 1 97 ? -0.379 30.703 -6.188 1 98.25 97 ALA B CA 1
ATOM 4627 C C . ALA B 1 97 ? 1.123 30.469 -6.055 1 98.25 97 ALA B C 1
ATOM 4629 O O . ALA B 1 97 ? 1.794 30.141 -7.035 1 98.25 97 ALA B O 1
ATOM 4630 N N . GLN B 1 98 ? 1.645 30.672 -4.848 1 97.25 98 GLN B N 1
ATOM 4631 C CA . GLN B 1 98 ? 3.049 30.359 -4.594 1 97.25 98 GLN B CA 1
ATOM 4632 C C . GLN B 1 98 ? 3.314 28.859 -4.707 1 97.25 98 GLN B C 1
ATOM 4634 O O . GLN B 1 98 ? 2.52 28.047 -4.227 1 97.25 98 GLN B O 1
ATOM 4639 N N . ARG B 1 99 ? 4.398 28.562 -5.434 1 96.06 99 ARG B N 1
ATOM 4640 C CA . ARG B 1 99 ? 4.863 27.188 -5.586 1 96.06 99 ARG B CA 1
ATOM 4641 C C . ARG B 1 99 ? 6.352 27.078 -5.266 1 96.06 99 ARG B C 1
ATOM 4643 O O . ARG B 1 99 ? 7.066 28.078 -5.254 1 96.06 99 ARG B O 1
ATOM 4650 N N . GLY B 1 100 ? 6.777 25.859 -4.93 1 96.12 100 GLY B N 1
ATOM 4651 C CA . GLY B 1 100 ? 8.195 25.609 -4.746 1 96.12 100 GLY B CA 1
ATOM 4652 C C . GLY B 1 100 ? 8.766 26.281 -3.514 1 96.12 100 GLY B C 1
ATOM 4653 O O . GLY B 1 100 ? 9.969 26.547 -3.451 1 96.12 100 GLY B O 1
ATOM 4654 N N . PHE B 1 101 ? 7.914 26.625 -2.557 1 96.94 101 PHE B N 1
ATOM 4655 C CA . PHE B 1 101 ? 8.438 27.25 -1.35 1 96.94 101 PHE B CA 1
ATOM 4656 C C . PHE B 1 101 ? 8.898 26.188 -0.35 1 96.94 101 PHE B C 1
ATOM 4658 O O . PHE B 1 101 ? 8.625 25 -0.524 1 96.94 101 PHE B O 1
ATOM 4665 N N . THR B 1 102 ? 9.617 26.672 0.632 1 98.06 102 THR B N 1
ATOM 4666 C CA . THR B 1 102 ? 10.172 25.797 1.667 1 98.06 102 THR B CA 1
ATOM 4667 C C . THR B 1 102 ? 9.414 25.969 2.979 1 98.06 102 THR B C 1
ATOM 4669 O O . THR B 1 102 ? 9.141 27.094 3.408 1 98.06 102 THR B O 1
ATOM 4672 N N . LEU B 1 103 ? 8.922 24.891 3.473 1 98.69 103 LEU B N 1
ATOM 4673 C CA . LEU B 1 103 ? 8.531 24.875 4.879 1 98.69 103 LEU B CA 1
ATOM 4674 C C . LEU B 1 103 ? 9.727 24.594 5.773 1 98.69 103 LEU B C 1
ATOM 4676 O O . LEU B 1 103 ? 10.25 23.469 5.781 1 98.69 103 LEU B O 1
ATOM 4680 N N . CYS B 1 104 ? 10.125 25.531 6.555 1 98.75 104 CYS B N 1
ATOM 4681 C CA . CYS B 1 104 ? 11.414 25.484 7.242 1 98.75 104 CYS B CA 1
ATOM 4682 C C . CYS B 1 104 ? 11.289 24.766 8.578 1 98.75 104 CYS B C 1
ATOM 4684 O O . CYS B 1 104 ? 10.25 24.844 9.242 1 98.75 104 CYS B O 1
ATOM 4686 N N . GLY B 1 105 ? 12.336 23.984 8.906 1 98.44 105 GLY B N 1
ATOM 4687 C CA . GLY B 1 105 ? 12.523 23.609 10.289 1 98.44 105 GLY B CA 1
ATOM 4688 C C . GLY B 1 105 ? 13.227 24.672 11.117 1 98.44 105 GLY B C 1
ATOM 4689 O O . GLY B 1 105 ? 13.586 25.734 10.594 1 98.44 105 GLY B O 1
ATOM 4690 N N . GLN B 1 106 ? 13.25 24.422 12.406 1 98.19 106 GLN B N 1
ATOM 4691 C CA . GLN B 1 106 ? 14.078 25.312 13.227 1 98.19 106 GLN B CA 1
ATOM 4692 C C . GLN B 1 106 ? 15.555 25.125 12.914 1 98.19 106 GLN B C 1
ATOM 4694 O O . GLN B 1 106 ? 16.359 26.031 13.156 1 98.19 106 GLN B O 1
ATOM 4699 N N . ARG B 1 107 ? 15.859 23.922 12.344 1 97 107 ARG B N 1
ATOM 4700 C CA . ARG B 1 107 ? 17.156 23.625 11.773 1 97 107 ARG B CA 1
ATOM 4701 C C . ARG B 1 10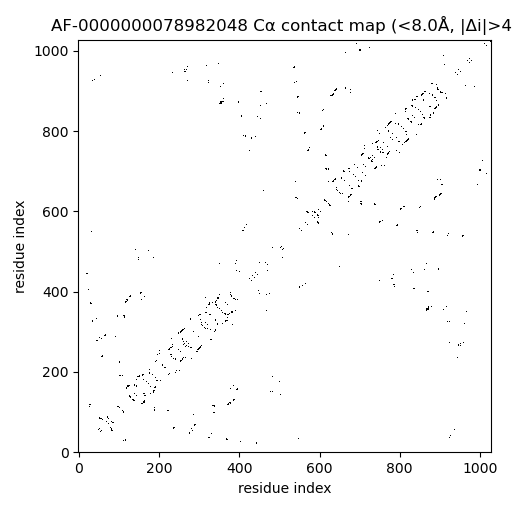7 ? 17.062 23.422 10.266 1 97 107 ARG B C 1
ATOM 4703 O O . ARG B 1 107 ? 16.188 22.703 9.789 1 97 107 ARG B O 1
ATOM 4710 N N . PRO B 1 108 ? 18 23.953 9.516 1 96.81 108 PRO B N 1
ATOM 4711 C CA . PRO B 1 108 ? 17.891 23.906 8.055 1 96.81 108 PRO B CA 1
ATOM 4712 C C . PRO B 1 108 ? 17.891 22.484 7.504 1 96.81 108 PRO B C 1
ATOM 4714 O O . PRO B 1 108 ? 17.328 22.234 6.438 1 96.81 108 PRO B O 1
ATOM 4717 N N . GLU B 1 109 ? 18.484 21.562 8.164 1 96.31 109 GLU B N 1
ATOM 4718 C CA . GLU B 1 109 ? 18.531 20.172 7.699 1 96.31 109 GLU B CA 1
ATOM 4719 C C . GLU B 1 109 ? 17.141 19.547 7.684 1 96.31 109 GLU B C 1
ATOM 4721 O O . GLU B 1 109 ? 16.922 18.516 7.043 1 96.31 109 GLU B O 1
ATOM 4726 N N . ASN B 1 110 ? 16.172 20.188 8.359 1 98 110 ASN B N 1
ATOM 4727 C CA . ASN B 1 110 ? 14.812 19.656 8.453 1 98 110 ASN B CA 1
ATOM 4728 C C . ASN B 1 110 ? 13.852 20.422 7.543 1 98 110 ASN B C 1
ATOM 4730 O O . ASN B 1 110 ? 12.633 20.234 7.633 1 98 110 ASN B O 1
ATOM 4734 N N . ASP B 1 111 ? 14.398 21.266 6.656 1 98.56 111 ASP B N 1
ATOM 4735 C CA . ASP B 1 111 ? 13.57 22 5.711 1 98.56 111 ASP B CA 1
ATOM 4736 C C . ASP B 1 111 ? 12.867 21.047 4.738 1 98.56 111 ASP B C 1
ATOM 4738 O O . ASP B 1 111 ? 13.453 20.047 4.312 1 98.56 111 ASP B O 1
ATOM 4742 N N . LEU B 1 112 ? 11.625 21.344 4.441 1 98.62 112 LEU B N 1
ATOM 4743 C CA . LEU B 1 112 ? 10.852 20.594 3.461 1 98.62 112 LEU B CA 1
ATOM 4744 C C . LEU B 1 112 ? 10.688 21.391 2.172 1 98.62 112 LEU B C 1
ATOM 4746 O O . LEU B 1 112 ? 10.117 22.484 2.18 1 98.62 112 LEU B O 1
ATOM 4750 N N . LYS B 1 113 ? 11.109 20.844 1.118 1 97.69 113 LYS B N 1
ATOM 4751 C CA . LYS B 1 113 ? 10.938 21.484 -0.179 1 97.69 113 LYS B CA 1
ATOM 4752 C C . LYS B 1 113 ? 9.609 21.094 -0.821 1 97.69 113 LYS B C 1
ATOM 4754 O O . LYS B 1 113 ? 9.484 20.016 -1.386 1 97.69 113 LYS B O 1
ATOM 4759 N N . ILE B 1 114 ? 8.695 22.047 -0.812 1 97.88 114 ILE B N 1
ATOM 4760 C CA . ILE B 1 114 ? 7.359 21.797 -1.335 1 97.88 114 ILE B CA 1
ATOM 4761 C C . ILE B 1 114 ? 7.305 22.156 -2.816 1 97.88 114 ILE B C 1
ATOM 4763 O O . ILE B 1 114 ? 6.871 23.25 -3.18 1 97.88 114 ILE B O 1
ATOM 4767 N N . GLU B 1 115 ? 7.789 21.281 -3.619 1 96.06 115 GLU B N 1
ATOM 4768 C CA . GLU B 1 115 ? 7.91 21.484 -5.059 1 96.06 115 GLU B CA 1
ATOM 4769 C C . GLU B 1 115 ? 7.578 20.203 -5.828 1 96.06 115 GLU B C 1
ATOM 4771 O O . GLU B 1 115 ? 7.855 19.094 -5.363 1 96.06 115 GLU B O 1
ATOM 4776 N N . ALA B 1 116 ? 6.984 20.422 -6.988 1 95.69 116 ALA B N 1
ATOM 4777 C CA . ALA B 1 116 ? 6.617 19.281 -7.805 1 95.69 116 ALA B CA 1
ATOM 4778 C C . ALA B 1 116 ? 5.922 18.203 -6.965 1 95.69 116 ALA B C 1
ATOM 4780 O O . ALA B 1 116 ? 5.086 18.531 -6.113 1 95.69 116 ALA B O 1
ATOM 4781 N N . ALA B 1 117 ? 6.121 16.938 -7.246 1 98 117 ALA B N 1
ATOM 4782 C CA . ALA B 1 117 ? 5.469 15.852 -6.516 1 98 117 ALA B CA 1
ATOM 4783 C C . ALA B 1 117 ? 6.391 15.297 -5.434 1 98 117 ALA B C 1
ATOM 4785 O O . ALA B 1 117 ? 6.434 14.086 -5.211 1 98 117 ALA B O 1
ATOM 4786 N N . ARG B 1 118 ? 7.168 16.219 -4.777 1 98.62 118 ARG B N 1
ATOM 4787 C CA . ARG B 1 118 ? 8.031 15.797 -3.682 1 98.62 118 ARG B CA 1
ATOM 4788 C C . ARG B 1 118 ? 7.215 15.406 -2.457 1 98.62 118 ARG B C 1
ATOM 4790 O O . ARG B 1 118 ? 6.457 16.219 -1.927 1 98.62 118 ARG B O 1
ATOM 4797 N N . VAL B 1 119 ? 7.457 14.195 -1.965 1 98.81 119 VAL B N 1
ATOM 4798 C CA . VAL B 1 119 ? 6.586 13.617 -0.947 1 98.81 119 VAL B CA 1
ATOM 4799 C C . VAL B 1 119 ? 7.246 13.727 0.424 1 98.81 119 VAL B C 1
ATOM 4801 O O . VAL B 1 119 ? 8.398 13.336 0.597 1 98.81 119 VAL B O 1
ATOM 4804 N N . HIS B 1 120 ? 6.535 14.234 1.407 1 98.88 120 HIS B N 1
ATOM 4805 C CA . HIS B 1 120 ? 6.98 14.312 2.795 1 98.88 120 HIS B CA 1
ATOM 4806 C C . HIS B 1 120 ? 5.957 13.68 3.734 1 98.88 120 HIS B C 1
ATOM 4808 O O . HIS B 1 120 ? 4.754 13.906 3.594 1 98.88 120 HIS B O 1
ATOM 4814 N N . MET B 1 121 ? 6.438 12.859 4.633 1 98.88 121 MET B N 1
ATOM 4815 C CA . MET B 1 121 ? 5.582 12.133 5.566 1 98.88 121 MET B CA 1
ATOM 4816 C C . MET B 1 121 ? 5.395 12.914 6.859 1 98.88 121 MET B C 1
ATOM 4818 O O . MET B 1 121 ? 6.348 13.484 7.391 1 98.88 121 MET B O 1
ATOM 4822 N N . SER B 1 122 ? 4.137 12.93 7.336 1 98.88 122 SER B N 1
ATOM 4823 C CA . SER B 1 122 ? 3.805 13.75 8.492 1 98.88 122 SER B CA 1
ATOM 4824 C C . SER B 1 122 ? 2.951 12.977 9.492 1 98.88 122 SER B C 1
ATOM 4826 O O . SER B 1 122 ? 2.375 11.938 9.156 1 98.88 122 SER B O 1
ATOM 4828 N N . THR B 1 123 ? 3.031 13.445 10.727 1 98.69 123 THR B N 1
ATOM 4829 C CA . THR B 1 123 ? 2.029 13.023 11.703 1 98.69 123 THR B CA 1
ATOM 4830 C C . THR B 1 123 ? 0.727 13.797 11.5 1 98.69 123 THR B C 1
ATOM 4832 O O . THR B 1 123 ? 0.408 14.203 10.383 1 98.69 123 THR B O 1
ATOM 4835 N N . GLY B 1 124 ? 0.021 13.852 12.43 1 96.56 124 GLY B N 1
ATOM 4836 C CA . GLY B 1 124 ? -1.201 14.641 12.352 1 96.56 124 GLY B CA 1
ATOM 4837 C C . GLY B 1 124 ? -2.367 14 13.086 1 96.56 124 GLY B C 1
ATOM 4838 O O . GLY B 1 124 ? -2.211 12.961 13.727 1 96.56 124 GLY B O 1
ATOM 4839 N N . GLY B 1 125 ? -3.248 14.773 12.938 1 86.06 125 GLY B N 1
ATOM 4840 C CA . GLY B 1 125 ? -4.469 14.414 13.641 1 86.06 125 GLY B CA 1
ATOM 4841 C C . GLY B 1 125 ? -4.691 15.219 14.906 1 86.06 125 GLY B C 1
ATOM 4842 O O . GLY B 1 125 ? -3.883 16.078 15.242 1 86.06 125 GLY B O 1
ATOM 4843 N N . ALA B 1 126 ? -5.629 15.344 15.578 1 92.38 126 ALA B N 1
ATOM 4844 C CA . ALA B 1 126 ? -6.039 15.906 16.859 1 92.38 126 ALA B CA 1
ATOM 4845 C C . ALA B 1 126 ? -6.863 14.898 17.672 1 92.38 126 ALA B C 1
ATOM 4847 O O . ALA B 1 126 ? -7.973 15.211 18.109 1 92.38 126 ALA B O 1
ATOM 4848 N N . ALA B 1 127 ? -6.113 13.836 17.875 1 96.88 127 ALA B N 1
ATOM 4849 C CA . ALA B 1 127 ? -6.824 12.773 18.578 1 96.88 127 ALA B CA 1
ATOM 4850 C C . ALA B 1 127 ? -7.035 13.133 20.047 1 96.88 127 ALA B C 1
ATOM 4852 O O . ALA B 1 127 ? -6.152 13.703 20.688 1 96.88 127 ALA B O 1
ATOM 4853 N N . PRO B 1 128 ? -8.148 12.773 20.594 1 96.56 128 PRO B N 1
ATOM 4854 C CA . PRO B 1 128 ? -8.406 13.039 22.016 1 96.56 128 PRO B CA 1
ATOM 4855 C C . PRO B 1 128 ? -7.812 11.977 22.922 1 96.56 128 PRO B C 1
ATOM 4857 O O . PRO B 1 128 ? -7.836 12.125 24.156 1 96.56 128 PRO B O 1
ATOM 4860 N N . GLY B 1 129 ? -7.324 10.891 22.312 1 96.25 129 GLY B N 1
ATOM 4861 C CA . GLY B 1 129 ? -6.859 9.797 23.156 1 96.25 129 GLY B CA 1
ATOM 4862 C C . GLY B 1 129 ? -5.5 9.266 22.75 1 96.25 129 GLY B C 1
ATOM 4863 O O . GLY B 1 129 ? -5.023 9.547 21.641 1 96.25 129 GLY B O 1
ATOM 4864 N N . VAL B 1 130 ? -4.879 8.578 23.672 1 97.06 130 VAL B N 1
ATOM 4865 C CA . VAL B 1 130 ? -3.613 7.883 23.453 1 97.06 130 VAL B CA 1
ATOM 4866 C C . VAL B 1 130 ? -3.748 6.422 23.875 1 97.06 130 VAL B C 1
ATOM 4868 O O . VAL B 1 130 ? -4.379 6.117 24.891 1 97.06 130 VAL B O 1
ATOM 4871 N N . PHE B 1 131 ? -3.312 5.551 23.031 1 94.5 131 PHE B N 1
ATOM 4872 C CA . PHE B 1 131 ? -3.23 4.141 23.391 1 94.5 131 PHE B CA 1
ATOM 4873 C C . PHE B 1 131 ? -2.037 3.883 24.297 1 94.5 131 PHE B C 1
ATOM 4875 O O . PHE B 1 131 ? -0.89 4.102 23.906 1 94.5 131 PHE B O 1
ATOM 4882 N N . ASP B 1 132 ? -2.326 3.404 25.438 1 85.94 132 ASP B N 1
ATOM 4883 C CA . ASP B 1 132 ? -1.296 3.17 26.438 1 85.94 132 ASP B CA 1
ATOM 4884 C C . ASP B 1 132 ? -0.625 1.814 26.234 1 85.94 132 ASP B C 1
ATOM 4886 O O . ASP B 1 132 ? -1.285 0.775 26.281 1 85.94 132 ASP B O 1
ATOM 4890 N N . LEU B 1 133 ? 0.644 1.797 26.078 1 75.19 133 LEU B N 1
ATOM 4891 C CA . LEU B 1 133 ? 1.371 0.597 25.688 1 75.19 133 LEU B CA 1
ATOM 4892 C C . LEU B 1 133 ? 1.481 -0.384 26.844 1 75.19 133 LEU B C 1
ATOM 4894 O O . LEU B 1 133 ? 1.736 -1.572 26.641 1 75.19 133 LEU B O 1
ATOM 4898 N N . ASP B 1 134 ? 1.371 0.111 28.031 1 80.88 134 ASP B N 1
ATOM 4899 C CA . ASP B 1 134 ? 1.497 -0.767 29.188 1 80.88 134 ASP B CA 1
ATOM 4900 C C . ASP B 1 134 ? 0.159 -1.416 29.531 1 80.88 134 ASP B C 1
ATOM 4902 O O . ASP B 1 134 ? 0.096 -2.617 29.797 1 80.88 134 ASP B O 1
ATOM 4906 N N . THR B 1 135 ? -0.873 -0.601 29.438 1 85.44 135 THR B N 1
ATOM 4907 C CA . THR B 1 135 ? -2.176 -1.101 29.875 1 85.44 135 THR B CA 1
ATOM 4908 C C . THR B 1 135 ? -2.957 -1.653 28.672 1 85.44 135 THR B C 1
ATOM 4910 O O . THR B 1 135 ? -3.953 -2.357 28.859 1 85.44 135 THR B O 1
ATOM 4913 N N . HIS B 1 136 ? -2.547 -1.259 27.516 1 84 136 HIS B N 1
ATOM 4914 C CA . HIS B 1 136 ? -3.242 -1.633 26.281 1 84 136 HIS B CA 1
ATOM 4915 C C . HIS B 1 136 ? -4.672 -1.102 26.281 1 84 136 HIS B C 1
ATOM 4917 O O . HIS B 1 136 ? -5.605 -1.82 25.906 1 84 136 HIS B O 1
ATOM 4923 N N . ALA B 1 137 ? -4.832 0.069 26.812 1 91.56 137 ALA B N 1
ATOM 4924 C CA . ALA B 1 137 ? -6.109 0.777 26.844 1 91.56 137 ALA B CA 1
ATOM 4925 C C . ALA B 1 137 ? -5.949 2.213 26.344 1 91.56 137 ALA B C 1
ATOM 4927 O O . ALA B 1 137 ? -4.855 2.779 26.406 1 91.56 137 ALA B O 1
ATOM 4928 N N . TYR B 1 138 ? -7.07 2.73 25.891 1 95 138 TYR B N 1
ATOM 4929 C CA . TYR B 1 138 ? -7.086 4.133 25.5 1 95 138 TYR B CA 1
ATOM 4930 C C . TYR B 1 138 ? -7.387 5.035 26.688 1 95 138 TYR B C 1
ATOM 4932 O O . TYR B 1 138 ? -8.227 4.707 27.531 1 95 138 TYR B O 1
ATOM 4940 N N . ARG B 1 139 ? -6.68 6.066 26.812 1 95.56 139 ARG B N 1
ATOM 4941 C CA . ARG B 1 139 ? -6.906 7.109 27.812 1 95.56 139 ARG B CA 1
ATOM 4942 C C . ARG B 1 139 ? -6.883 8.492 27.172 1 95.56 139 ARG B C 1
ATOM 4944 O O . ARG B 1 139 ? -6.441 8.648 26.031 1 95.56 139 ARG B O 1
ATOM 4951 N N . ASP B 1 140 ? -7.285 9.445 27.906 1 96.38 140 ASP B N 1
ATOM 4952 C CA . ASP B 1 140 ? -7.262 10.82 27.406 1 96.38 140 ASP B CA 1
ATOM 4953 C C . ASP B 1 140 ? -5.832 11.305 27.203 1 96.38 140 ASP B C 1
ATOM 4955 O O . ASP B 1 140 ? -4.945 11 28 1 96.38 140 ASP B O 1
ATOM 4959 N N . SER B 1 141 ? -5.668 12.023 26.141 1 97.5 141 SER B N 1
ATOM 4960 C CA . SER B 1 141 ? -4.348 12.57 25.844 1 97.5 141 SER B CA 1
ATOM 4961 C C . SER B 1 141 ? -4.035 13.781 26.719 1 97.5 141 SER B C 1
ATOM 4963 O O . SER B 1 141 ? -4.945 14.477 27.156 1 97.5 141 SER B O 1
ATOM 4965 N N . THR B 1 142 ? -2.744 14.023 26.906 1 97.56 142 THR B N 1
ATOM 4966 C CA . THR B 1 142 ? -2.258 15.133 27.719 1 97.56 142 THR B CA 1
ATOM 4967 C C . THR B 1 142 ? -1.224 15.953 26.953 1 97.56 142 THR B C 1
ATOM 4969 O O . THR B 1 142 ? -0.784 15.555 25.875 1 97.56 142 THR B O 1
ATOM 4972 N N . LEU B 1 143 ? -0.893 17.109 27.562 1 98.44 143 LEU B N 1
ATOM 4973 C CA . LEU B 1 143 ? 0.171 17.938 27 1 98.44 143 LEU B CA 1
ATOM 4974 C C . LEU B 1 143 ? 1.489 17.172 26.953 1 98.44 143 LEU B C 1
ATOM 4976 O O . LEU B 1 143 ? 2.268 17.328 26.016 1 98.44 143 LEU B O 1
ATOM 4980 N N . GLN B 1 144 ? 1.772 16.359 27.969 1 97.56 144 GLN B N 1
ATOM 4981 C CA . GLN B 1 144 ? 2.984 15.539 27.984 1 97.56 144 GLN B CA 1
ATOM 4982 C C . GLN B 1 144 ? 3.008 14.555 26.828 1 97.56 144 GLN B C 1
ATOM 4984 O O . GLN B 1 144 ? 4.062 14.297 26.234 1 97.56 144 GLN B O 1
ATOM 4989 N N . ASP B 1 145 ? 1.859 13.961 26.562 1 97.5 145 ASP B N 1
ATOM 4990 C CA . ASP B 1 145 ? 1.777 13.039 25.438 1 97.5 145 ASP B CA 1
ATOM 4991 C C . ASP B 1 145 ? 2.168 13.734 24.125 1 97.5 145 ASP B C 1
ATOM 4993 O O . ASP B 1 145 ? 2.816 13.133 23.266 1 97.5 145 ASP B O 1
ATOM 4997 N N . LEU B 1 146 ? 1.683 14.969 24 1 98.56 146 LEU B N 1
ATOM 4998 C CA . LEU B 1 146 ? 2.008 15.742 22.797 1 98.56 146 LEU B CA 1
ATOM 4999 C C . LEU B 1 146 ? 3.508 15.992 22.703 1 98.56 146 LEU B C 1
ATOM 5001 O O . LEU B 1 146 ? 4.109 15.789 21.656 1 98.56 146 LEU B O 1
ATOM 5005 N N . TYR B 1 147 ? 4.098 16.422 23.781 1 98.62 147 TYR B N 1
ATOM 5006 C CA . TYR B 1 147 ? 5.535 16.656 23.812 1 98.62 147 TYR B CA 1
ATOM 5007 C C . TYR B 1 147 ? 6.309 15.375 23.531 1 98.62 147 TYR B C 1
ATOM 5009 O O . TYR B 1 147 ? 7.289 15.383 22.797 1 98.62 147 TYR B O 1
ATOM 5017 N N . ASP B 1 148 ? 5.887 14.289 24.141 1 98.12 148 ASP B N 1
ATOM 5018 C CA . ASP B 1 148 ? 6.547 13 23.938 1 98.12 148 ASP B CA 1
ATOM 5019 C C . ASP B 1 148 ? 6.461 12.555 22.484 1 98.12 148 ASP B C 1
ATOM 5021 O O . ASP B 1 148 ? 7.418 12.008 21.938 1 98.12 148 ASP B O 1
ATOM 5025 N N . ALA B 1 149 ? 5.328 12.766 21.875 1 98.5 149 ALA B N 1
ATOM 5026 C CA . ALA B 1 149 ? 5.195 12.461 20.453 1 98.5 149 ALA B CA 1
ATOM 5027 C C . ALA B 1 149 ? 6.215 13.242 19.625 1 98.5 149 ALA B C 1
ATOM 5029 O O . ALA B 1 149 ? 6.855 12.688 18.719 1 98.5 149 ALA B O 1
ATOM 5030 N N . ALA B 1 150 ? 6.32 14.5 19.938 1 98.81 150 ALA B N 1
ATOM 5031 C CA . ALA B 1 150 ? 7.273 15.344 19.219 1 98.81 150 ALA B CA 1
ATOM 5032 C C . ALA B 1 150 ? 8.703 14.844 19.406 1 98.81 150 ALA B C 1
ATOM 5034 O O . ALA B 1 150 ? 9.477 14.789 18.453 1 98.81 150 ALA B O 1
ATOM 5035 N N . ARG B 1 151 ? 9.062 14.438 20.625 1 98.44 151 ARG B N 1
ATOM 5036 C CA . ARG B 1 151 ? 10.391 13.93 20.922 1 98.44 151 ARG B CA 1
ATOM 5037 C C . ARG B 1 151 ? 10.68 12.656 20.125 1 98.44 151 ARG B C 1
ATOM 5039 O O . ARG B 1 151 ? 11.773 12.5 19.578 1 98.44 151 ARG B O 1
ATOM 5046 N N . ILE B 1 152 ? 9.734 11.812 20.125 1 98.69 152 ILE B N 1
ATOM 5047 C CA . ILE B 1 152 ? 9.906 10.547 19.406 1 98.69 152 ILE B CA 1
ATOM 5048 C C . ILE B 1 152 ? 10.109 10.828 17.922 1 98.69 152 ILE B C 1
ATOM 5050 O O . ILE B 1 152 ? 11.031 10.289 17.297 1 98.69 152 ILE B O 1
ATOM 5054 N N . VAL B 1 153 ? 9.258 11.688 17.328 1 98.69 153 VAL B N 1
ATOM 5055 C CA . VAL B 1 153 ? 9.273 11.984 15.898 1 98.69 153 VAL B CA 1
ATOM 5056 C C . VAL B 1 153 ? 10.594 12.664 15.523 1 98.69 153 VAL B C 1
ATOM 5058 O O . VAL B 1 153 ? 11.117 12.469 14.43 1 98.69 153 VAL B O 1
ATOM 5061 N N . ASP B 1 154 ? 11.102 13.406 16.469 1 98.62 154 ASP B N 1
ATOM 5062 C CA . ASP B 1 154 ? 12.391 14.055 16.234 1 98.62 154 ASP B CA 1
ATOM 5063 C C . ASP B 1 154 ? 13.477 13.031 15.922 1 98.62 154 ASP B C 1
ATOM 5065 O O . ASP B 1 154 ? 14.43 13.336 15.203 1 98.62 154 ASP B O 1
ATOM 5069 N N . ARG B 1 155 ? 13.281 11.812 16.359 1 97.88 155 ARG B N 1
ATOM 5070 C CA . ARG B 1 155 ? 14.273 10.758 16.172 1 97.88 155 ARG B CA 1
ATOM 5071 C C . ARG B 1 155 ? 13.906 9.852 15.008 1 97.88 155 ARG B C 1
ATOM 5073 O O . ARG B 1 155 ? 14.594 8.867 14.742 1 97.88 155 ARG B O 1
ATOM 5080 N N . MET B 1 156 ? 12.828 10.133 14.328 1 98.5 156 MET B N 1
ATOM 5081 C CA . MET B 1 156 ? 12.359 9.305 13.219 1 98.5 156 MET B CA 1
ATOM 5082 C C . MET B 1 156 ? 12.781 9.891 11.883 1 98.5 156 MET B C 1
ATOM 5084 O O . MET B 1 156 ? 12.289 10.953 11.484 1 98.5 156 MET B O 1
ATOM 5088 N N . ASP B 1 157 ? 13.586 9.18 11.086 1 97.5 157 ASP B N 1
ATOM 5089 C CA . ASP B 1 157 ? 14.164 9.695 9.852 1 97.5 157 ASP B CA 1
ATOM 5090 C C . ASP B 1 157 ? 13.117 9.781 8.75 1 97.5 157 ASP B C 1
ATOM 5092 O O . ASP B 1 157 ? 13.234 10.609 7.84 1 97.5 157 ASP B O 1
ATOM 5096 N N . ASN B 1 158 ? 12.102 8.945 8.852 1 98.69 158 ASN B N 1
ATOM 5097 C CA . ASN B 1 158 ? 11.156 8.883 7.738 1 98.69 158 ASN B CA 1
ATOM 5098 C C . ASN B 1 158 ? 9.852 9.609 8.062 1 98.69 158 ASN B C 1
ATOM 5100 O O . ASN B 1 158 ? 8.891 9.531 7.305 1 98.69 158 ASN B O 1
ATOM 5104 N N . ILE B 1 159 ? 9.781 10.234 9.203 1 98.81 159 ILE B N 1
ATOM 5105 C CA . ILE B 1 159 ? 8.734 11.203 9.523 1 98.81 159 ILE B CA 1
ATOM 5106 C C . ILE B 1 159 ? 9.297 12.617 9.461 1 98.81 159 ILE B C 1
ATOM 5108 O O . ILE B 1 159 ? 10.016 13.047 10.367 1 98.81 159 ILE B O 1
ATOM 5112 N N . HIS B 1 160 ? 8.906 13.367 8.477 1 98.81 160 HIS B N 1
ATOM 5113 C CA . HIS B 1 160 ? 9.633 14.57 8.07 1 98.81 160 HIS B CA 1
ATOM 5114 C C . HIS B 1 160 ? 9.023 15.82 8.695 1 98.81 160 HIS B C 1
ATOM 5116 O O . HIS B 1 160 ? 9.688 16.844 8.797 1 98.81 160 HIS B O 1
ATOM 5122 N N . HIS B 1 161 ? 7.805 15.742 8.977 1 98.75 161 HIS B N 1
ATOM 5123 C CA . HIS B 1 161 ? 6.953 16.844 9.414 1 98.75 161 HIS B CA 1
ATOM 5124 C C . HIS B 1 161 ? 6.152 16.453 10.656 1 98.75 161 HIS B C 1
ATOM 5126 O O . HIS B 1 161 ? 5.707 15.312 10.789 1 98.75 161 HIS B O 1
ATOM 5132 N N . PHE B 1 162 ? 6.086 17.391 11.648 1 98.81 162 PHE B N 1
ATOM 5133 C CA . PHE B 1 162 ? 5.32 17.109 12.859 1 98.81 162 PHE B CA 1
ATOM 5134 C C . PHE B 1 162 ? 4.062 17.969 12.914 1 98.81 162 PHE B C 1
ATOM 5136 O O . PHE B 1 162 ? 4.113 19.125 13.336 1 98.81 162 PHE B O 1
ATOM 5143 N N . SER B 1 163 ? 3.014 17.391 12.516 1 98.75 163 SER B N 1
ATOM 5144 C CA . SER B 1 163 ? 1.689 17.969 12.711 1 98.75 163 SER B CA 1
ATOM 5145 C C . SER B 1 163 ? 1.072 17.5 14.023 1 98.75 163 SER B C 1
ATOM 5147 O O . SER B 1 163 ? 1.096 16.312 14.344 1 98.75 163 SER B O 1
ATOM 5149 N N . ARG B 1 164 ? 0.573 18.375 14.797 1 98.31 164 ARG B N 1
ATOM 5150 C CA . ARG B 1 164 ? 0.041 18.078 16.125 1 98.31 164 ARG B CA 1
ATOM 5151 C C . ARG B 1 164 ? -0.917 16.891 16.062 1 98.31 164 ARG B C 1
ATOM 5153 O O . ARG B 1 164 ? -1.979 16.969 15.445 1 98.31 164 ARG B O 1
ATOM 5160 N N . PRO B 1 165 ? -0.549 15.812 16.781 1 98.19 165 PRO B N 1
ATOM 5161 C CA . PRO B 1 165 ? -1.346 14.602 16.625 1 98.19 165 PRO B CA 1
ATOM 5162 C C . PRO B 1 165 ? -2.416 14.445 17.703 1 98.19 165 PRO B C 1
ATOM 5164 O O . PRO B 1 165 ? -3.365 13.672 17.531 1 98.19 165 PRO B O 1
ATOM 5167 N N . VAL B 1 166 ? -2.244 15.156 18.875 1 98 166 VAL B N 1
ATOM 5168 C CA . VAL B 1 166 ? -3.203 14.953 19.953 1 98 166 VAL B CA 1
ATOM 5169 C C . VAL B 1 166 ? -3.639 16.297 20.516 1 98 166 VAL B C 1
ATOM 5171 O O . VAL B 1 166 ? -2.934 17.297 20.375 1 98 166 VAL B O 1
ATOM 5174 N N . VAL B 1 167 ? -4.785 16.266 21.125 1 97.38 167 VAL B N 1
ATOM 5175 C CA . VAL B 1 167 ? -5.285 17.406 21.875 1 97.38 167 VAL B CA 1
ATOM 5176 C C . VAL B 1 167 ? -4.906 17.266 23.344 1 97.38 167 VAL B C 1
ATOM 5178 O O . VAL B 1 167 ? -5.059 16.188 23.938 1 97.38 167 VAL B O 1
ATOM 5181 N N . ALA B 1 168 ? -4.367 18.344 23.922 1 97.81 168 ALA B N 1
ATOM 5182 C CA . ALA B 1 168 ? -4.023 18.328 25.344 1 97.81 168 ALA B CA 1
ATOM 5183 C C . ALA B 1 168 ? -5.273 18.5 26.203 1 97.81 168 ALA B C 1
ATOM 5185 O O . ALA B 1 168 ? -5.559 19.594 26.703 1 97.81 168 ALA B O 1
ATOM 5186 N N . ARG B 1 169 ? -5.84 17.438 26.516 1 97.19 169 ARG B N 1
ATOM 5187 C CA . ARG B 1 169 ? -7.137 17.453 27.188 1 97.19 169 ARG B CA 1
ATOM 5188 C C . ARG B 1 169 ? -6.988 17.844 28.656 1 97.19 169 ARG B C 1
ATOM 5190 O O . ARG B 1 169 ? -7.98 18.141 29.328 1 97.19 169 ARG B O 1
ATOM 5197 N N . ASP B 1 170 ? -5.82 17.906 29.156 1 97.81 170 ASP B N 1
ATOM 5198 C CA . ASP B 1 170 ? -5.562 18.297 30.531 1 97.81 170 ASP B CA 1
ATOM 5199 C C . ASP B 1 170 ? -5.469 19.812 30.656 1 97.81 170 ASP B C 1
ATOM 5201 O O . ASP B 1 170 ? -5.301 20.344 31.75 1 97.81 170 ASP B O 1
ATOM 5205 N N . ILE B 1 171 ? -5.562 20.531 29.547 1 97.56 171 ILE B N 1
ATOM 5206 C CA . ILE B 1 171 ? -5.59 21.984 29.547 1 97.56 171 ILE B CA 1
ATOM 5207 C C . ILE B 1 171 ? -7 22.484 29.219 1 97.56 171 ILE B C 1
ATOM 5209 O O . ILE B 1 171 ? -7.492 22.266 28.109 1 97.56 171 ILE B O 1
ATOM 5213 N N . GLU B 1 172 ? -7.637 23.203 30.062 1 93.19 172 GLU B N 1
ATOM 5214 C CA . GLU B 1 172 ? -9.055 23.531 29.938 1 93.19 172 GLU B CA 1
ATOM 5215 C C . GLU B 1 172 ? -9.258 24.75 29.047 1 93.19 172 GLU B C 1
ATOM 5217 O O . GLU B 1 172 ? -10.148 24.766 28.203 1 93.19 172 GLU B O 1
ATOM 5222 N N . SER B 1 173 ? -8.453 25.734 29.234 1 95.19 173 SER B N 1
ATOM 5223 C CA . SER B 1 173 ? -8.586 26.984 28.469 1 95.19 173 SER B CA 1
ATOM 5224 C C . SER B 1 173 ? -8.117 26.781 27.031 1 95.19 173 SER B C 1
ATOM 5226 O O . SER B 1 173 ? -6.992 26.344 26.797 1 95.19 173 SER B O 1
ATOM 5228 N N . ASN B 1 174 ? -8.969 27.219 26.078 1 95.25 174 ASN B N 1
ATOM 5229 C CA . ASN B 1 174 ? -8.609 27.094 24.672 1 95.25 174 ASN B CA 1
ATOM 5230 C C . ASN B 1 174 ? -7.371 27.938 24.344 1 95.25 174 ASN B C 1
ATOM 5232 O O . ASN B 1 174 ? -6.52 27.5 23.562 1 95.25 174 ASN B O 1
ATOM 5236 N N . ALA B 1 175 ? -7.348 29.109 24.891 1 96.62 175 ALA B N 1
ATOM 5237 C CA . ALA B 1 175 ? -6.207 30 24.641 1 96.62 175 ALA B CA 1
ATOM 5238 C C . ALA B 1 175 ? -4.914 29.375 25.156 1 96.62 175 ALA B C 1
ATOM 5240 O O . ALA B 1 175 ? -3.893 29.391 24.469 1 96.62 175 ALA B O 1
ATOM 5241 N N . LEU B 1 176 ? -5.012 28.844 26.344 1 97.62 176 LEU B N 1
ATOM 5242 C CA . LEU B 1 176 ? -3.844 28.203 26.938 1 97.62 176 LEU B CA 1
ATOM 5243 C C . LEU B 1 176 ? -3.486 26.922 26.188 1 97.62 176 LEU B C 1
ATOM 5245 O O . LEU B 1 176 ? -2.307 26.594 26.047 1 97.62 176 LEU B O 1
ATOM 5249 N N . MET B 1 177 ? -4.484 26.219 25.797 1 97.94 177 MET B N 1
ATOM 5250 C CA . MET B 1 177 ? -4.25 24.984 25.047 1 97.94 177 MET B CA 1
ATOM 5251 C C . MET B 1 177 ? -3.529 25.266 23.734 1 97.94 177 MET B C 1
ATOM 5253 O O . MET B 1 177 ? -2.559 24.578 23.391 1 97.94 177 MET B O 1
ATOM 5257 N N . ASP B 1 178 ? -3.979 26.25 22.984 1 98.12 178 ASP B N 1
ATOM 5258 C CA . ASP B 1 178 ? -3.35 26.594 21.719 1 98.12 178 ASP B CA 1
ATOM 5259 C C . ASP B 1 178 ? -1.883 26.969 21.922 1 98.12 178 ASP B C 1
ATOM 5261 O O . ASP B 1 178 ? -1.009 26.5 21.188 1 98.12 178 ASP B O 1
ATOM 5265 N N . LEU B 1 179 ? -1.699 27.844 22.875 1 98.5 179 LEU B N 1
ATOM 5266 C CA . LEU B 1 179 ? -0.356 28.344 23.156 1 98.5 179 LEU B CA 1
ATOM 5267 C C . LEU B 1 179 ? 0.576 27.203 23.562 1 98.5 179 LEU B C 1
ATOM 5269 O O . LEU B 1 179 ? 1.699 27.109 23.062 1 98.5 179 LEU B O 1
ATOM 5273 N N . ASN B 1 180 ? 0.141 26.344 24.453 1 98.69 180 ASN B N 1
ATOM 5274 C CA . ASN B 1 180 ? 0.98 25.25 24.953 1 98.69 180 ASN B CA 1
ATOM 5275 C C . ASN B 1 180 ? 1.142 24.141 23.922 1 98.69 180 ASN B C 1
ATOM 5277 O O . ASN B 1 180 ? 2.146 23.438 23.922 1 98.69 180 ASN B O 1
ATOM 5281 N N . THR B 1 181 ? 0.15 23.984 23.062 1 98.69 181 THR B N 1
ATOM 5282 C CA . THR B 1 181 ? 0.319 23.094 21.906 1 98.69 181 THR B CA 1
ATOM 5283 C C . THR B 1 1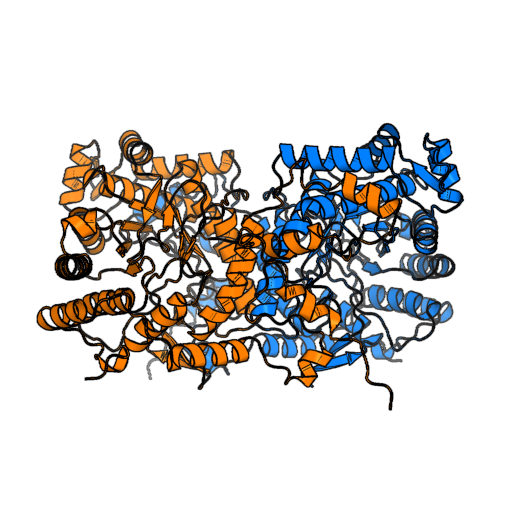81 ? 1.48 23.562 21.031 1 98.69 181 THR B C 1
ATOM 5285 O O . THR B 1 181 ? 2.346 22.766 20.672 1 98.69 181 THR B O 1
ATOM 5288 N N . ALA B 1 182 ? 1.48 24.828 20.734 1 98.81 182 ALA B N 1
ATOM 5289 C CA . ALA B 1 182 ? 2.564 25.375 19.922 1 98.81 182 ALA B CA 1
ATOM 5290 C C . ALA B 1 182 ? 3.916 25.172 20.594 1 98.81 182 ALA B C 1
ATOM 5292 O O . ALA B 1 182 ? 4.863 24.688 19.969 1 98.81 182 ALA B O 1
ATOM 5293 N N . TYR B 1 183 ? 3.973 25.484 21.859 1 98.81 183 TYR B N 1
ATOM 5294 C CA . TYR B 1 183 ? 5.23 25.375 22.578 1 98.81 183 TYR B CA 1
ATOM 5295 C C . TYR B 1 183 ? 5.711 23.922 22.594 1 98.81 183 TYR B C 1
ATOM 5297 O O . TYR B 1 183 ? 6.879 23.641 22.312 1 98.81 183 TYR B O 1
ATOM 5305 N N . ALA B 1 184 ? 4.824 23.016 22.984 1 98.75 184 ALA B N 1
ATOM 5306 C CA . ALA B 1 184 ? 5.188 21.594 23.109 1 98.75 184 ALA B CA 1
ATOM 5307 C C . ALA B 1 184 ? 5.727 21.047 21.797 1 98.75 184 ALA B C 1
ATOM 5309 O O . ALA B 1 184 ? 6.715 20.312 21.781 1 98.75 184 ALA B O 1
ATOM 5310 N N . CYS B 1 185 ? 5.078 21.406 20.688 1 98.75 185 CYS B N 1
ATOM 5311 C CA . CYS B 1 185 ? 5.52 20.953 19.375 1 98.75 185 CYS B CA 1
ATOM 5312 C C . CYS B 1 185 ? 6.887 21.531 19.016 1 98.75 185 CYS B C 1
ATOM 5314 O O . CYS B 1 185 ? 7.789 20.797 18.625 1 98.75 185 CYS B O 1
ATOM 5316 N N . LEU B 1 186 ? 7.035 22.859 19.219 1 98.75 186 LEU B N 1
ATOM 5317 C CA . LEU B 1 186 ? 8.258 23.562 18.828 1 98.75 186 LEU B CA 1
ATOM 5318 C C . LEU B 1 186 ? 9.43 23.141 19.719 1 98.75 186 LEU B C 1
ATOM 5320 O O . LEU B 1 186 ? 10.57 23.094 19.25 1 98.75 186 LEU B O 1
ATOM 5324 N N . ALA B 1 187 ? 9.164 22.859 20.953 1 98.5 187 ALA B N 1
ATOM 5325 C CA . ALA B 1 187 ? 10.219 22.453 21.875 1 98.5 187 ALA B CA 1
ATOM 5326 C C . ALA B 1 187 ? 10.594 20.984 21.656 1 98.5 187 ALA B C 1
ATOM 5328 O O . ALA B 1 187 ? 11.742 20.594 21.875 1 98.5 187 ALA B O 1
ATOM 5329 N N . GLY B 1 188 ? 9.672 20.219 21.188 1 98.62 188 GLY B N 1
ATOM 5330 C CA . GLY B 1 188 ? 9.867 18.781 21.125 1 98.62 188 GLY B CA 1
ATOM 5331 C C . GLY B 1 188 ? 10.594 18.328 19.875 1 98.62 188 GLY B C 1
ATOM 5332 O O . GLY B 1 188 ? 11.133 17.219 19.812 1 98.62 188 GLY B O 1
ATOM 5333 N N . THR B 1 189 ? 10.594 19.156 18.812 1 98.81 189 THR B N 1
ATOM 5334 C CA . THR B 1 189 ? 11.281 18.781 17.578 1 98.81 189 THR B CA 1
ATOM 5335 C C . THR B 1 189 ? 11.695 20.016 16.797 1 98.81 189 THR B C 1
ATOM 5337 O O . THR B 1 189 ? 11.016 21.031 16.844 1 98.81 189 THR B O 1
ATOM 5340 N N . SER B 1 190 ? 12.82 19.906 16.109 1 98.44 190 SER B N 1
ATOM 5341 C CA . SER B 1 190 ? 13.273 21 15.242 1 98.44 190 SER B CA 1
ATOM 5342 C C . SER B 1 190 ? 12.688 20.875 13.844 1 98.44 190 SER B C 1
ATOM 5344 O O . SER B 1 190 ? 12.938 21.734 12.984 1 98.44 190 SER B O 1
ATOM 5346 N N . LYS B 1 191 ? 11.898 19.844 13.578 1 98.75 191 LYS B N 1
ATOM 5347 C CA . LYS B 1 191 ? 11.203 19.672 12.305 1 98.75 191 LYS B CA 1
ATOM 5348 C C . LYS B 1 191 ? 10.102 20.719 12.141 1 98.75 191 LYS B C 1
ATOM 5350 O O . LYS B 1 191 ? 9.719 21.375 13.109 1 98.75 191 LYS B O 1
ATOM 5355 N N . HIS B 1 192 ? 9.711 20.922 10.914 1 98.88 192 HIS B N 1
ATOM 5356 C CA . HIS B 1 192 ? 8.586 21.812 10.688 1 98.88 192 HIS B CA 1
ATOM 5357 C C . HIS B 1 192 ? 7.34 21.328 11.43 1 98.88 192 HIS B C 1
ATOM 5359 O O . HIS B 1 192 ? 7.07 20.125 11.477 1 98.88 192 HIS B O 1
ATOM 5365 N N . VAL B 1 193 ? 6.586 22.312 11.992 1 98.62 193 VAL B N 1
ATOM 5366 C CA . VAL B 1 193 ? 5.434 21.984 12.82 1 98.62 193 VAL B CA 1
ATOM 5367 C C . VAL B 1 193 ? 4.164 22.562 12.211 1 98.62 193 VAL B C 1
ATOM 5369 O O . VAL B 1 193 ? 4.211 23.609 11.547 1 98.62 193 VAL B O 1
ATOM 5372 N N . SER B 1 194 ? 3.066 21.797 12.344 1 98.75 194 SER B N 1
ATOM 5373 C CA . SER B 1 194 ? 1.753 22.312 11.992 1 98.75 194 SER B CA 1
ATOM 5374 C C . SER B 1 194 ? 0.779 22.203 13.156 1 98.75 194 SER B C 1
ATOM 5376 O O . SER B 1 194 ? 0.746 21.188 13.852 1 98.75 194 SER B O 1
ATOM 5378 N N . ILE B 1 195 ? 0.069 23.25 13.445 1 98.56 195 ILE B N 1
ATOM 5379 C CA . ILE B 1 195 ? -0.964 23.234 14.477 1 98.56 195 ILE B CA 1
ATOM 5380 C C . ILE B 1 195 ? -2.215 23.938 13.969 1 98.56 195 ILE B C 1
ATOM 5382 O O . ILE B 1 195 ? -2.213 24.5 12.867 1 98.56 195 ILE B O 1
ATOM 5386 N N . SER B 1 196 ? -3.295 23.828 14.688 1 97.81 196 SER B N 1
ATOM 5387 C CA . SER B 1 196 ? -4.516 24.609 14.477 1 97.81 196 SER B CA 1
ATOM 5388 C C . SER B 1 196 ? -4.797 25.531 15.648 1 97.81 196 SER B C 1
ATOM 5390 O O . SER B 1 196 ? -4.484 25.203 16.797 1 97.81 196 SER B O 1
ATOM 5392 N N . VAL B 1 197 ? -5.324 26.641 15.344 1 97.75 197 VAL B N 1
ATOM 5393 C CA . VAL B 1 197 ? -5.707 27.609 16.359 1 97.75 197 VAL B CA 1
ATOM 5394 C C . VAL B 1 197 ? -7.227 27.641 16.5 1 97.75 197 VAL B C 1
ATOM 5396 O O . VAL B 1 197 ? -7.945 27.703 15.5 1 97.75 197 VAL B O 1
ATOM 5399 N N . THR B 1 198 ? -7.703 27.719 17.672 1 94 198 THR B N 1
ATOM 5400 C CA . THR B 1 198 ? -9.117 27.516 17.953 1 94 198 THR B CA 1
ATOM 5401 C C . THR B 1 198 ? -9.906 28.812 17.688 1 94 198 THR B C 1
ATOM 5403 O O . THR B 1 198 ? -11.031 28.766 17.188 1 94 198 THR B O 1
ATOM 5406 N N . GLU B 1 199 ? -9.273 29.969 18.078 1 96.19 199 GLU B N 1
ATOM 5407 C CA . GLU B 1 199 ? -9.961 31.266 17.984 1 96.19 199 GLU B CA 1
ATOM 5408 C C . GLU B 1 199 ? -9.047 32.312 17.391 1 96.19 199 GLU B C 1
ATOM 5410 O O . GLU B 1 199 ? -7.84 32.312 17.625 1 96.19 199 GLU B O 1
ATOM 5415 N N . PRO B 1 200 ? -9.711 33.25 16.703 1 97.81 200 PRO B N 1
ATOM 5416 C CA . PRO B 1 200 ? -8.922 34.312 16.047 1 97.81 200 PRO B CA 1
ATOM 5417 C C . PRO B 1 200 ? -8.031 35.062 17.031 1 97.81 200 PRO B C 1
ATOM 5419 O O . PRO B 1 200 ? -6.883 35.375 16.703 1 97.81 200 PRO B O 1
ATOM 5422 N N . ARG B 1 201 ? -8.531 35.375 18.203 1 97.31 201 ARG B N 1
ATOM 5423 C CA . ARG B 1 201 ? -7.797 36.188 19.172 1 97.31 201 ARG B CA 1
ATOM 5424 C C . ARG B 1 201 ? -6.516 35.5 19.609 1 97.31 201 ARG B C 1
ATOM 5426 O O . ARG B 1 201 ? -5.59 36.156 20.109 1 97.31 201 ARG B O 1
ATOM 5433 N N . ASN B 1 202 ? -6.418 34.156 19.469 1 98.19 202 ASN B N 1
ATOM 5434 C CA . ASN B 1 202 ? -5.266 33.375 19.938 1 98.19 202 ASN B CA 1
ATOM 5435 C C . ASN B 1 202 ? -4.109 33.438 18.938 1 98.19 202 ASN B C 1
ATOM 5437 O O . ASN B 1 202 ? -2.977 33.094 19.281 1 98.19 202 ASN B O 1
ATOM 5441 N N . VAL B 1 203 ? -4.324 33.906 17.688 1 98.69 203 VAL B N 1
ATOM 5442 C CA . VAL B 1 203 ? -3.318 33.906 16.641 1 98.69 203 VAL B CA 1
ATOM 5443 C C . VAL B 1 203 ? -2.145 34.781 17.031 1 98.69 203 VAL B C 1
ATOM 5445 O O . VAL B 1 203 ? -0.984 34.438 16.812 1 98.69 203 VAL B O 1
ATOM 5448 N N . ALA B 1 204 ? -2.428 35.875 17.641 1 98.31 204 ALA B N 1
ATOM 5449 C CA . ALA B 1 204 ? -1.405 36.875 17.984 1 98.31 204 ALA B CA 1
ATOM 5450 C C . ALA B 1 204 ? -0.388 36.281 18.969 1 98.31 204 ALA B C 1
ATOM 5452 O O . ALA B 1 204 ? 0.817 36.5 18.812 1 98.31 204 ALA B O 1
ATOM 5453 N N . ASP B 1 205 ? -0.855 35.594 19.969 1 98.12 205 ASP B N 1
ATOM 5454 C CA . ASP B 1 205 ? 0.037 35.031 20.969 1 98.12 205 ASP B CA 1
ATOM 5455 C C . ASP B 1 205 ? 0.904 33.906 20.375 1 98.12 205 ASP B C 1
ATOM 5457 O O . ASP B 1 205 ? 2.08 33.781 20.719 1 98.12 205 ASP B O 1
ATOM 5461 N N . ILE B 1 206 ? 0.317 33.125 19.531 1 98.69 206 ILE B N 1
ATOM 5462 C CA . ILE B 1 206 ? 1.082 32.062 18.875 1 98.69 206 ILE B CA 1
ATOM 5463 C C . ILE B 1 206 ? 2.162 32.719 18 1 98.69 206 ILE B C 1
ATOM 5465 O O . ILE B 1 206 ? 3.301 32.219 17.969 1 98.69 206 ILE B O 1
ATOM 5469 N N . ALA B 1 207 ? 1.82 33.781 17.297 1 98.81 207 ALA B N 1
ATOM 5470 C CA . ALA B 1 207 ? 2.791 34.5 16.484 1 98.81 207 ALA B CA 1
ATOM 5471 C C . ALA B 1 207 ? 3.934 35.031 17.328 1 98.81 207 ALA B C 1
ATOM 5473 O O . ALA B 1 207 ? 5.105 34.875 16.984 1 98.81 207 ALA B O 1
ATOM 5474 N N . ARG B 1 208 ? 3.57 35.688 18.406 1 98.62 208 ARG B N 1
ATOM 5475 C CA . ARG B 1 208 ? 4.582 36.25 19.297 1 98.62 208 ARG B CA 1
ATOM 5476 C C . ARG B 1 208 ? 5.531 35.156 19.797 1 98.62 208 ARG B C 1
ATOM 5478 O O . ARG B 1 208 ? 6.738 35.375 19.906 1 98.62 208 ARG B O 1
ATOM 5485 N N . LEU B 1 209 ? 4.941 34.031 20.141 1 98.75 209 LEU B N 1
ATOM 5486 C CA . LEU B 1 209 ? 5.754 32.906 20.578 1 98.75 209 LEU B CA 1
ATOM 5487 C C . LEU B 1 209 ? 6.738 32.469 19.484 1 98.75 209 LEU B C 1
ATOM 5489 O O . LEU B 1 209 ? 7.926 32.312 19.75 1 98.75 209 LEU B O 1
ATOM 5493 N N . CYS B 1 210 ? 6.27 32.344 18.266 1 98.81 210 CYS B N 1
ATOM 5494 C CA . CYS B 1 210 ? 7.109 31.953 17.125 1 98.81 210 CYS B CA 1
ATOM 5495 C C . CYS B 1 210 ? 8.18 33 16.859 1 98.81 210 CYS B C 1
ATOM 5497 O O . CYS B 1 210 ? 9.328 32.656 16.562 1 98.81 210 CYS B O 1
ATOM 5499 N N . TYR B 1 211 ? 7.785 34.312 16.953 1 98.69 211 TYR B N 1
ATOM 5500 C CA . TYR B 1 211 ? 8.742 35.406 16.75 1 98.69 211 TYR B CA 1
ATOM 5501 C C . TYR B 1 211 ? 9.859 35.344 17.766 1 98.69 211 TYR B C 1
ATOM 5503 O O . TYR B 1 211 ? 11.031 35.531 17.438 1 98.69 211 TYR B O 1
ATOM 5511 N N . ALA B 1 212 ? 9.492 35.062 18.969 1 98.5 212 ALA B N 1
ATOM 5512 C CA . ALA B 1 212 ? 10.477 34.969 20.031 1 98.5 212 ALA B CA 1
ATOM 5513 C C . ALA B 1 212 ? 11.445 33.812 19.797 1 98.5 212 ALA B C 1
ATOM 5515 O O . ALA B 1 212 ? 12.656 33.969 19.984 1 98.5 212 ALA B O 1
ATOM 5516 N N . VAL B 1 213 ? 10.938 32.688 19.375 1 98.44 213 VAL B N 1
ATOM 5517 C CA . VAL B 1 213 ? 11.766 31.531 19.094 1 98.44 213 VAL B CA 1
ATOM 5518 C C . VAL B 1 213 ? 12.711 31.828 17.938 1 98.44 213 VAL B C 1
ATOM 5520 O O . VAL B 1 213 ? 13.883 31.453 17.969 1 98.44 213 VAL B O 1
ATOM 5523 N N . ALA B 1 214 ? 12.227 32.562 16.969 1 98.06 214 ALA B N 1
ATOM 5524 C CA . ALA B 1 214 ? 12.992 32.844 15.758 1 98.06 214 ALA B CA 1
ATOM 5525 C C . ALA B 1 214 ? 14.008 33.969 16 1 98.06 214 ALA B C 1
ATOM 5527 O O . ALA B 1 214 ? 14.984 34.094 15.258 1 98.06 214 ALA B O 1
ATOM 5528 N N . GLY B 1 215 ? 13.781 34.75 16.984 1 97.69 215 GLY B N 1
ATOM 5529 C CA . GLY B 1 215 ? 14.602 35.938 17.234 1 97.69 215 GLY B CA 1
ATOM 5530 C C . GLY B 1 215 ? 14 37.219 16.688 1 97.69 215 GLY B C 1
ATOM 5531 O O . GLY B 1 215 ? 14.695 38.219 16.531 1 97.69 215 GLY B O 1
ATOM 5532 N N . GLY B 1 216 ? 12.719 37.156 16.281 1 98.25 216 GLY B N 1
ATOM 5533 C CA . GLY B 1 216 ? 12 38.312 15.766 1 98.25 216 GLY B CA 1
ATOM 5534 C C . GLY B 1 216 ? 11.039 37.969 14.641 1 98.25 216 GLY B C 1
ATOM 5535 O O . GLY B 1 216 ? 11.117 36.875 14.062 1 98.25 216 GLY B O 1
ATOM 5536 N N . GLU B 1 217 ? 10.133 38.875 14.398 1 98.5 217 GLU B N 1
ATOM 5537 C CA . GLU B 1 217 ? 9.125 38.688 13.367 1 98.5 217 GLU B CA 1
ATOM 5538 C C . GLU B 1 217 ? 9.766 38.531 11.992 1 98.5 217 GLU B C 1
ATOM 5540 O O . GLU B 1 217 ? 9.383 37.656 11.219 1 98.5 217 GLU B O 1
ATOM 5545 N N . ALA B 1 218 ? 10.719 39.375 11.672 1 98.56 218 ALA B N 1
ATOM 5546 C CA . ALA B 1 218 ? 11.375 39.344 10.367 1 98.56 218 ALA B CA 1
ATOM 5547 C C . ALA B 1 218 ? 12.078 38 10.148 1 98.56 218 ALA B C 1
ATOM 5549 O O . ALA B 1 218 ? 12.039 37.438 9.047 1 98.56 218 ALA B O 1
ATOM 5550 N N . ALA B 1 219 ? 12.695 37.594 11.195 1 98.31 219 ALA B N 1
ATOM 5551 C CA . ALA B 1 219 ? 13.398 36.312 11.117 1 98.31 219 ALA B CA 1
ATOM 5552 C C . ALA B 1 219 ? 12.422 35.156 10.891 1 98.31 219 ALA B C 1
ATOM 5554 O O . ALA B 1 219 ? 12.688 34.25 10.094 1 98.31 219 ALA B O 1
ATOM 5555 N N . PHE B 1 220 ? 11.297 35.188 11.57 1 98.44 220 PHE B N 1
ATOM 5556 C CA . PHE B 1 220 ? 10.289 34.125 11.414 1 98.44 220 PHE B CA 1
ATOM 5557 C C . PHE B 1 220 ? 9.727 34.156 9.992 1 98.44 220 PHE B C 1
ATOM 5559 O O . PHE B 1 220 ? 9.57 33.094 9.375 1 98.44 220 PHE B O 1
ATOM 5566 N N . ARG B 1 221 ? 9.406 35.312 9.492 1 97.94 221 ARG B N 1
ATOM 5567 C CA . ARG B 1 221 ? 8.82 35.438 8.172 1 97.94 221 ARG B CA 1
ATOM 5568 C C . ARG B 1 221 ? 9.781 34.969 7.086 1 97.94 221 ARG B C 1
ATOM 5570 O O . ARG B 1 221 ? 9.344 34.438 6.055 1 97.94 221 ARG B O 1
ATOM 5577 N N . ALA B 1 222 ? 11.094 35.062 7.305 1 97.81 222 ALA B N 1
ATOM 5578 C CA . ALA B 1 222 ? 12.102 34.594 6.359 1 97.81 222 ALA B CA 1
ATOM 5579 C C . ALA B 1 222 ? 12.188 33.062 6.359 1 97.81 222 ALA B C 1
ATOM 5581 O O . ALA B 1 222 ? 12.461 32.438 5.324 1 97.81 222 ALA B O 1
ATOM 5582 N N . ARG B 1 223 ? 12.039 32.5 7.551 1 98.31 223 ARG B N 1
ATOM 5583 C CA . ARG B 1 223 ? 12.094 31.062 7.703 1 98.31 223 ARG B CA 1
ATOM 5584 C C . ARG B 1 223 ? 10.977 30.547 8.609 1 98.31 223 ARG B C 1
ATOM 5586 O O . ARG B 1 223 ? 11.234 30.047 9.703 1 98.31 223 ARG B O 1
ATOM 5593 N N . PRO B 1 224 ? 9.766 30.641 8.133 1 98.44 224 PRO B N 1
ATOM 5594 C CA . PRO B 1 224 ? 8.672 30.172 9 1 98.44 224 PRO B CA 1
ATOM 5595 C C . PRO B 1 224 ? 8.742 28.672 9.289 1 98.44 224 PRO B C 1
ATOM 5597 O O . PRO B 1 224 ? 8.867 27.875 8.359 1 98.44 224 PRO B O 1
ATOM 5600 N N . PHE B 1 225 ? 8.703 28.281 10.555 1 98.81 225 PHE B N 1
ATOM 5601 C CA . PHE B 1 225 ? 8.867 26.891 10.93 1 98.81 225 PHE B CA 1
ATOM 5602 C C . PHE B 1 225 ? 7.57 26.328 11.516 1 98.81 225 PHE B C 1
ATOM 5604 O O . PHE B 1 225 ? 7.566 25.25 12.117 1 98.81 225 PHE B O 1
ATOM 5611 N N . LEU B 1 226 ? 6.449 27.047 11.391 1 98.88 226 LEU B N 1
ATOM 5612 C CA . LEU B 1 226 ? 5.133 26.609 11.844 1 98.88 226 LEU B CA 1
ATOM 5613 C C . LEU B 1 226 ? 4.062 26.953 10.805 1 98.88 226 LEU B C 1
ATOM 5615 O O . LEU B 1 226 ? 3.996 28.078 10.32 1 98.88 226 LEU B O 1
ATOM 5619 N N . THR B 1 227 ? 3.342 25.906 10.406 1 98.88 227 THR B N 1
ATOM 5620 C CA . THR B 1 227 ? 2.199 26.062 9.516 1 98.88 227 THR B CA 1
ATOM 5621 C C . THR B 1 227 ? 0.891 26.047 10.305 1 98.88 227 THR B C 1
ATOM 5623 O O . THR B 1 227 ? 0.73 25.234 11.227 1 98.88 227 THR B O 1
ATOM 5626 N N . GLU B 1 228 ? 0.005 26.953 9.953 1 98.81 228 GLU B N 1
ATOM 5627 C CA . GLU B 1 228 ? -1.334 26.938 10.539 1 98.81 228 GLU B CA 1
ATOM 5628 C C . GLU B 1 228 ? -2.299 26.125 9.672 1 98.81 228 GLU B C 1
ATOM 5630 O O . GLU B 1 228 ? -2.467 26.406 8.484 1 98.81 228 GLU B O 1
ATOM 5635 N N . MET B 1 229 ? -2.875 25.109 10.273 1 98.62 229 MET B N 1
ATOM 5636 C CA . MET B 1 229 ? -3.906 24.312 9.602 1 98.62 229 MET B CA 1
ATOM 5637 C C . MET B 1 229 ? -5.289 24.906 9.867 1 98.62 229 MET B C 1
ATOM 5639 O O . MET B 1 229 ? -5.699 25.047 11.016 1 98.62 229 MET B O 1
ATOM 5643 N N . VAL B 1 230 ? -6.016 25.156 8.797 1 98.69 230 VAL B N 1
ATOM 5644 C CA . VAL B 1 230 ? -7.289 25.844 8.953 1 98.69 230 VAL B CA 1
ATOM 5645 C C . VAL B 1 230 ? -8.383 25.094 8.188 1 98.69 230 VAL B C 1
ATOM 5647 O O . VAL B 1 230 ? -8.297 24.953 6.965 1 98.69 230 VAL B O 1
ATOM 5650 N N . CYS B 1 231 ? -9.352 24.609 8.883 1 98.12 231 CYS B N 1
ATOM 5651 C CA . CYS B 1 231 ? -10.57 24.125 8.25 1 98.12 231 CYS B CA 1
ATOM 5652 C C . CYS B 1 231 ? -11.531 25.266 7.949 1 98.12 231 CYS B C 1
ATOM 5654 O O . CYS B 1 231 ? -12.516 25.453 8.664 1 98.12 231 CYS B O 1
ATOM 5656 N N . HIS B 1 232 ? -11.359 25.891 6.879 1 98.69 232 HIS B N 1
ATOM 5657 C CA . HIS B 1 232 ? -12.008 27.172 6.59 1 98.69 232 HIS B CA 1
ATOM 5658 C C . HIS B 1 232 ? -13.453 26.969 6.152 1 98.69 232 HIS B C 1
ATOM 5660 O O . HIS B 1 232 ? -14.195 27.922 5.984 1 98.69 232 HIS B O 1
ATOM 5666 N N . VAL B 1 233 ? -13.867 25.656 6.008 1 98.56 233 VAL B N 1
ATOM 5667 C CA . VAL B 1 233 ? -15.234 25.391 5.57 1 98.56 233 VAL B CA 1
ATOM 5668 C C . VAL B 1 233 ? -15.883 24.375 6.512 1 98.56 233 VAL B C 1
ATOM 5670 O O . VAL B 1 233 ? -15.195 23.609 7.18 1 98.56 233 VAL B O 1
ATOM 5673 N N . VAL B 1 234 ? -17.141 24.5 6.574 1 97 234 VAL B N 1
ATOM 5674 C CA . VAL B 1 234 ? -18.031 23.5 7.141 1 97 234 VAL B CA 1
ATOM 5675 C C . VAL B 1 234 ? -18.859 22.844 6.031 1 97 234 VAL B C 1
ATOM 5677 O O . VAL B 1 234 ? -19.969 23.281 5.75 1 97 234 VAL B O 1
ATOM 5680 N N . PRO B 1 235 ? -18.359 21.766 5.457 1 96.56 235 PRO B N 1
ATOM 5681 C CA . PRO B 1 235 ? -19.094 21.172 4.336 1 96.56 235 PRO B CA 1
ATOM 5682 C C . PRO B 1 235 ? -20.547 20.844 4.676 1 96.56 235 PRO B C 1
ATOM 5684 O O . PRO B 1 235 ? -20.844 20.469 5.812 1 96.56 235 PRO B O 1
ATOM 5687 N N . PRO B 1 236 ? -21.438 21.062 3.766 1 96.81 236 PRO B N 1
ATOM 5688 C CA . PRO B 1 236 ? -21.141 21.281 2.35 1 96.81 236 PRO B CA 1
ATOM 5689 C C . PRO B 1 236 ? -21.172 22.75 1.958 1 96.81 236 PRO B C 1
ATOM 5691 O O . PRO B 1 236 ? -22.172 23.438 2.201 1 96.81 236 PRO B O 1
ATOM 5694 N N . MET B 1 237 ? -20.219 23.312 1.374 1 98.12 237 MET B N 1
ATOM 5695 C CA . MET B 1 237 ? -20.125 24.594 0.68 1 98.12 237 MET B CA 1
ATOM 5696 C C . MET B 1 237 ? -20.516 25.734 1.603 1 98.12 237 MET B C 1
ATOM 5698 O O . MET B 1 237 ? -21.297 26.609 1.218 1 98.12 237 MET B O 1
ATOM 5702 N N . ARG B 1 238 ? -20.047 25.672 2.758 1 98.06 238 ARG B N 1
ATOM 5703 C CA . ARG B 1 238 ? -20.266 26.719 3.762 1 98.06 238 ARG B CA 1
ATOM 5704 C C . ARG B 1 238 ? -18.953 27.078 4.457 1 98.06 238 ARG B C 1
ATOM 5706 O O . ARG B 1 238 ? -18.203 26.188 4.887 1 98.06 238 ARG B O 1
ATOM 5713 N N . PHE B 1 239 ? -18.703 28.391 4.609 1 98.62 239 PHE B N 1
ATOM 5714 C CA . PHE B 1 239 ? -17.484 28.797 5.301 1 98.62 239 PHE B CA 1
ATOM 5715 C C . PHE B 1 239 ? -17.656 28.672 6.812 1 98.62 239 PHE B C 1
ATOM 5717 O O . PHE B 1 239 ? -18.766 28.828 7.336 1 98.62 239 PHE B O 1
ATOM 5724 N N . ALA B 1 240 ? -16.641 28.344 7.426 1 98.5 240 ALA B N 1
ATOM 5725 C CA . ALA B 1 240 ? -16.531 28.438 8.883 1 98.5 240 ALA B CA 1
ATOM 5726 C C . ALA B 1 240 ? -16.047 29.828 9.297 1 98.5 240 ALA B C 1
ATOM 5728 O O . ALA B 1 240 ? -14.859 30.125 9.203 1 98.5 240 ALA B O 1
ATOM 5729 N N . GLU B 1 241 ? -16.859 30.594 9.859 1 97.88 241 GLU B N 1
ATOM 5730 C CA . GLU B 1 241 ? -16.594 32.031 10.062 1 97.88 241 GLU B CA 1
ATOM 5731 C C . GLU B 1 241 ? -15.359 32.25 10.914 1 97.88 241 GLU B C 1
ATOM 5733 O O . GLU B 1 241 ? -14.43 32.938 10.508 1 97.88 241 GLU B O 1
ATOM 5738 N N . GLU B 1 242 ? -15.336 31.609 12.047 1 97.56 242 GLU B N 1
ATOM 5739 C CA . GLU B 1 242 ? -14.211 31.797 12.953 1 97.56 242 GLU B CA 1
ATOM 5740 C C . GLU B 1 242 ? -12.906 31.312 12.328 1 97.56 242 GLU B C 1
ATOM 5742 O O . GLU B 1 242 ? -11.867 31.953 12.477 1 97.56 242 GLU B O 1
ATOM 5747 N N . ALA B 1 243 ? -12.984 30.172 11.664 1 98.44 243 ALA B N 1
ATOM 5748 C CA . ALA B 1 243 ? -11.805 29.625 11.008 1 98.44 243 ALA B CA 1
ATOM 5749 C C . ALA B 1 243 ? -11.305 30.562 9.906 1 98.44 243 ALA B C 1
ATOM 5751 O O . ALA B 1 243 ? -10.102 30.688 9.688 1 98.44 243 ALA B O 1
ATOM 5752 N N . CYS B 1 244 ? -12.195 31.188 9.188 1 98.81 244 CYS B N 1
ATOM 5753 C CA . CYS B 1 244 ? -11.812 32.125 8.133 1 98.81 244 CYS B CA 1
ATOM 5754 C C . CYS B 1 244 ? -11.125 33.344 8.719 1 98.81 244 CYS B C 1
ATOM 5756 O O . CYS B 1 244 ? -10.195 33.906 8.117 1 98.81 244 CYS B O 1
ATOM 5758 N N . GLU B 1 245 ? -11.594 33.812 9.852 1 98.75 245 GLU B N 1
ATOM 5759 C CA . GLU B 1 245 ? -10.914 34.906 10.539 1 98.75 245 GLU B CA 1
ATOM 5760 C C . GLU B 1 245 ? -9.508 34.5 10.969 1 98.75 245 GLU B C 1
ATOM 5762 O O . GLU B 1 245 ? -8.562 35.281 10.82 1 98.75 245 GLU B O 1
ATOM 5767 N N . VAL B 1 246 ? -9.406 33.281 11.508 1 98.81 246 VAL B N 1
ATOM 5768 C CA . VAL B 1 246 ? -8.094 32.75 11.883 1 98.81 246 VAL B CA 1
ATOM 5769 C C . VAL B 1 246 ? -7.191 32.719 10.648 1 98.81 246 VAL B C 1
ATOM 5771 O O . VAL B 1 246 ? -6.016 33.094 10.727 1 98.81 246 VAL B O 1
ATOM 5774 N N . LEU B 1 247 ? -7.738 32.25 9.547 1 98.88 247 LEU B N 1
ATOM 5775 C CA . LEU B 1 247 ? -6.992 32.156 8.297 1 98.88 247 LEU B CA 1
ATOM 5776 C C . LEU B 1 247 ? -6.414 33.5 7.895 1 98.88 247 LEU B C 1
ATOM 5778 O O . LEU B 1 247 ? -5.227 33.594 7.582 1 98.88 247 LEU B O 1
ATOM 5782 N N . GLU B 1 248 ? -7.238 34.531 7.906 1 98.81 248 GLU B N 1
ATOM 5783 C CA . GLU B 1 248 ? -6.809 35.875 7.523 1 98.81 248 GLU B CA 1
ATOM 5784 C C . GLU B 1 248 ? -5.719 36.406 8.461 1 98.81 248 GLU B C 1
ATOM 5786 O O . GLU B 1 248 ? -4.703 36.938 8 1 98.81 248 GLU B O 1
ATOM 5791 N N . LEU B 1 249 ? -5.91 36.219 9.742 1 98.88 249 LEU B N 1
ATOM 5792 C CA . LEU B 1 249 ? -4.957 36.719 10.734 1 98.88 249 LEU B CA 1
ATOM 5793 C C . LEU B 1 249 ? -3.641 35.938 10.641 1 98.88 249 LEU B C 1
ATOM 5795 O O . LEU B 1 249 ? -2.566 36.531 10.812 1 98.88 249 LEU B O 1
ATOM 5799 N N . ALA B 1 250 ? -3.723 34.625 10.414 1 98.88 250 ALA B N 1
ATOM 5800 C CA . ALA B 1 250 ? -2.523 33.812 10.289 1 98.88 250 ALA B CA 1
ATOM 5801 C C . ALA B 1 250 ? -1.678 34.25 9.094 1 98.88 250 ALA B C 1
ATOM 5803 O O . ALA B 1 250 ? -0.454 34.375 9.203 1 98.88 250 ALA B O 1
ATOM 5804 N N . ILE B 1 251 ? -2.346 34.469 7.969 1 98.81 251 ILE B N 1
ATOM 5805 C CA . ILE B 1 251 ? -1.649 34.906 6.77 1 98.81 251 ILE B CA 1
ATOM 5806 C C . ILE B 1 251 ? -0.946 36.25 7.051 1 98.81 251 ILE B C 1
ATOM 5808 O O . ILE B 1 251 ? 0.23 36.406 6.719 1 98.81 251 ILE B O 1
ATOM 5812 N N . LYS B 1 252 ? -1.634 37.156 7.699 1 98.62 252 LYS B N 1
ATOM 5813 C CA . LYS B 1 252 ? -1.084 38.469 8 1 98.62 252 LYS B CA 1
ATOM 5814 C C . LYS B 1 252 ? 0.076 38.375 8.984 1 98.62 252 LYS B C 1
ATOM 5816 O O . LYS B 1 252 ? 0.984 39.219 8.969 1 98.62 252 LYS B O 1
ATOM 5821 N N . ALA B 1 253 ? 0.05 37.344 9.805 1 98.69 253 ALA B N 1
ATOM 5822 C CA . ALA B 1 253 ? 1.09 37.156 10.812 1 98.69 253 ALA B CA 1
ATOM 5823 C C . ALA B 1 253 ? 2.309 36.438 10.219 1 98.69 253 ALA B C 1
ATOM 5825 O O . ALA B 1 253 ? 3.336 36.312 10.883 1 98.69 253 ALA B O 1
ATOM 5826 N N . GLY B 1 254 ? 2.236 35.969 8.984 1 98.44 254 GLY B N 1
ATOM 5827 C CA . GLY B 1 254 ? 3.393 35.406 8.297 1 98.44 254 GLY B CA 1
ATOM 5828 C C . GLY B 1 254 ? 3.412 33.875 8.297 1 98.44 254 GLY B C 1
ATOM 5829 O O . GLY B 1 254 ? 4.375 33.281 7.824 1 98.44 254 GLY B O 1
ATOM 5830 N N . PHE B 1 255 ? 2.355 33.25 8.742 1 98.88 255 PHE B N 1
ATOM 5831 C CA . PHE B 1 255 ? 2.305 31.797 8.773 1 98.88 255 PHE B CA 1
ATOM 5832 C C . PHE B 1 255 ? 1.984 31.234 7.387 1 98.88 255 PHE B C 1
ATOM 5834 O O . PHE B 1 255 ? 1.112 31.75 6.691 1 98.88 255 PHE B O 1
ATOM 5841 N N . PRO B 1 256 ? 2.76 30.188 6.898 1 98.88 256 PRO B N 1
ATOM 5842 C CA . PRO B 1 256 ? 2.115 29.344 5.895 1 98.88 256 PRO B CA 1
ATOM 5843 C C . PRO B 1 256 ? 0.798 28.734 6.383 1 98.88 256 PRO B C 1
ATOM 5845 O O . PRO B 1 256 ? 0.622 28.531 7.586 1 98.88 256 PRO B O 1
ATOM 5848 N N . VAL B 1 257 ? -0.123 28.531 5.445 1 98.88 257 VAL B N 1
ATOM 5849 C CA . VAL B 1 257 ? -1.435 28.031 5.859 1 98.88 257 VAL B CA 1
ATOM 5850 C C . VAL B 1 257 ? -1.823 26.828 5.016 1 98.88 257 VAL B C 1
ATOM 5852 O O . VAL B 1 257 ? -1.471 26.734 3.836 1 98.88 257 VAL B O 1
ATOM 5855 N N . GLN B 1 258 ? -2.445 25.859 5.605 1 98.75 258 GLN B N 1
ATOM 5856 C CA . GLN B 1 258 ? -3.102 24.75 4.922 1 98.75 258 GLN B CA 1
ATOM 5857 C C . GLN B 1 258 ? -4.609 24.984 4.836 1 98.75 258 GLN B C 1
ATOM 5859 O O . GLN B 1 258 ? -5.266 25.203 5.852 1 98.75 258 GLN B O 1
ATOM 5864 N N . LEU B 1 259 ? -5.133 24.922 3.656 1 98.88 259 LEU B N 1
ATOM 5865 C CA . LEU B 1 259 ? -6.559 25.109 3.42 1 98.88 259 LEU B CA 1
ATOM 5866 C C . LEU B 1 259 ? -7.297 23.781 3.369 1 98.88 259 LEU B C 1
ATOM 5868 O O . LEU B 1 259 ? -7.242 23.078 2.357 1 98.88 259 LEU B O 1
ATOM 5872 N N . ILE B 1 260 ? -8.109 23.531 4.375 1 98.69 260 ILE B N 1
ATOM 5873 C CA . ILE B 1 260 ? -8.586 22.156 4.559 1 98.69 260 ILE B CA 1
ATOM 5874 C C . ILE B 1 260 ? -10.094 22.109 4.355 1 98.69 260 ILE B C 1
ATOM 5876 O O . ILE B 1 260 ? -10.836 22.875 4.98 1 98.69 260 ILE B O 1
ATOM 5880 N N . SER B 1 261 ? -10.531 21.328 3.498 1 98.56 261 SER B N 1
ATOM 5881 C CA . SER B 1 261 ? -11.922 20.891 3.371 1 98.56 261 SER B CA 1
ATOM 5882 C C . SER B 1 261 ? -12.078 19.422 3.736 1 98.56 261 SER B C 1
ATOM 5884 O O . SER B 1 261 ? -11.484 18.562 3.096 1 98.56 261 SER B O 1
ATOM 5886 N N . ALA B 1 262 ? -12.859 19.156 4.738 1 96.56 262 ALA B N 1
ATOM 5887 C CA . ALA B 1 262 ? -12.977 17.797 5.242 1 96.56 262 ALA B CA 1
ATOM 5888 C C . ALA B 1 262 ? -14.438 17.344 5.289 1 96.56 262 ALA B C 1
ATOM 5890 O O . ALA B 1 262 ? -14.992 17.141 6.371 1 96.56 262 ALA B O 1
ATOM 5891 N N . GLY B 1 263 ? -14.992 17.125 4.145 1 94.88 263 GLY B N 1
ATOM 5892 C CA . GLY B 1 263 ? -16.344 16.562 4.09 1 94.88 263 GLY B CA 1
ATOM 5893 C C . GLY B 1 263 ? -16.375 15.055 4.219 1 94.88 263 GLY B C 1
ATOM 5894 O O . GLY B 1 263 ? -15.398 14.375 3.881 1 94.88 263 GLY B O 1
ATOM 5895 N N . GLN B 1 264 ? -17.5 14.547 4.754 1 92.44 264 GLN B N 1
ATOM 5896 C CA . GLN B 1 264 ? -17.688 13.109 4.891 1 92.44 264 GLN B CA 1
ATOM 5897 C C . GLN B 1 264 ? -18.688 12.586 3.857 1 92.44 264 GLN B C 1
ATOM 5899 O O . GLN B 1 264 ? -19.844 12.977 3.855 1 92.44 264 GLN B O 1
ATOM 5904 N N . ALA B 1 265 ? -18.156 11.711 3.039 1 91.69 265 ALA B N 1
ATOM 5905 C CA . ALA B 1 265 ? -18.984 11.148 1.984 1 91.69 265 ALA B CA 1
ATOM 5906 C C . ALA B 1 265 ? -20.234 10.484 2.568 1 91.69 265 ALA B C 1
ATOM 5908 O O . ALA B 1 265 ? -20.141 9.641 3.463 1 91.69 265 ALA B O 1
ATOM 5909 N N . GLY B 1 266 ? -21.375 10.898 2.047 1 84.94 266 GLY B N 1
ATOM 5910 C CA . GLY B 1 266 ? -22.656 10.359 2.502 1 84.94 266 GLY B CA 1
ATOM 5911 C C . GLY B 1 266 ? -23.281 11.188 3.607 1 84.94 266 GLY B C 1
ATOM 5912 O O . GLY B 1 266 ? -24.469 11.047 3.891 1 84.94 266 GLY B O 1
ATOM 5913 N N . ALA B 1 267 ? -22.516 12.039 4.234 1 88.75 267 ALA B N 1
ATOM 5914 C CA . ALA B 1 267 ? -23.031 12.883 5.305 1 88.75 267 ALA B CA 1
ATOM 5915 C C . ALA B 1 267 ? -22.969 14.359 4.93 1 88.75 267 ALA B C 1
ATOM 5917 O O . ALA B 1 267 ? -23.984 14.984 4.645 1 88.75 267 ALA B O 1
ATOM 5918 N N . THR B 1 268 ? -21.75 14.828 4.781 1 92.56 268 THR B N 1
ATOM 5919 C CA . THR B 1 268 ? -21.594 16.25 4.496 1 92.56 268 THR B CA 1
ATOM 5920 C C . THR B 1 268 ? -21.047 16.469 3.09 1 92.56 268 THR B C 1
ATOM 5922 O O . THR B 1 268 ? -20.703 17.594 2.715 1 92.56 268 THR B O 1
ATOM 5925 N N . SER B 1 269 ? -20.844 15.477 2.352 1 93.81 269 SER B N 1
ATOM 5926 C CA . SER B 1 269 ? -20.578 15.461 0.917 1 93.81 269 SER B CA 1
ATOM 5927 C C . SER B 1 269 ? -21.328 14.32 0.229 1 93.81 269 SER B C 1
ATOM 5929 O O . SER B 1 269 ? -21.859 13.43 0.894 1 93.81 269 SER B O 1
ATOM 5931 N N . PRO B 1 270 ? -21.422 14.359 -1.11 1 91.75 270 PRO B N 1
ATOM 5932 C CA . PRO B 1 270 ? -22.156 13.297 -1.793 1 91.75 270 PRO B CA 1
ATOM 5933 C C . PRO B 1 270 ? -21.594 11.906 -1.503 1 91.75 270 PRO B C 1
ATOM 5935 O O . PRO B 1 270 ? -20.391 11.758 -1.29 1 91.75 270 PRO B O 1
ATOM 5938 N N . ALA B 1 271 ? -22.469 10.898 -1.625 1 89.38 271 ALA B N 1
ATOM 5939 C CA . ALA B 1 271 ? -22.078 9.516 -1.355 1 89.38 271 ALA B CA 1
ATOM 5940 C C . ALA B 1 271 ? -21.203 8.969 -2.477 1 89.38 271 ALA B C 1
ATOM 5942 O O . ALA B 1 271 ? -20.438 8.023 -2.268 1 89.38 271 ALA B O 1
ATOM 5943 N N . THR B 1 272 ? -21.344 9.523 -3.654 1 92.19 272 THR B N 1
ATOM 5944 C CA . THR B 1 272 ? -20.453 9.07 -4.727 1 92.19 272 THR B CA 1
ATOM 5945 C C . THR B 1 272 ? -19.016 9.539 -4.473 1 92.19 272 THR B C 1
ATOM 5947 O O . THR B 1 272 ? -18.797 10.641 -3.971 1 92.19 272 THR B O 1
ATOM 5950 N N . ILE B 1 273 ? -18.078 8.727 -4.828 1 94.62 273 ILE B N 1
ATOM 5951 C CA . ILE B 1 273 ? -16.672 9.055 -4.637 1 94.62 273 ILE B CA 1
ATOM 5952 C C . ILE B 1 273 ? -16.312 10.297 -5.449 1 94.62 273 ILE B C 1
ATOM 5954 O O . ILE B 1 273 ? -15.656 11.211 -4.945 1 94.62 273 ILE B O 1
ATOM 5958 N N . ALA B 1 274 ? -16.781 10.398 -6.656 1 96.31 274 ALA B N 1
ATOM 5959 C CA . ALA B 1 274 ? -16.516 11.523 -7.547 1 96.31 274 ALA B CA 1
ATOM 5960 C C . ALA B 1 274 ? -17.141 12.812 -6.996 1 96.31 274 ALA B C 1
ATOM 5962 O O . ALA B 1 274 ? -16.5 13.867 -7.023 1 96.31 274 ALA B O 1
ATOM 5963 N N . GLY B 1 275 ? -18.344 12.695 -6.57 1 95.88 275 GLY B N 1
ATOM 5964 C CA . GLY B 1 275 ? -19.016 13.867 -6.023 1 95.88 275 GLY B CA 1
ATOM 5965 C C . GLY B 1 275 ? -18.328 14.43 -4.789 1 95.88 275 GLY B C 1
ATOM 5966 O O . GLY B 1 275 ? -18.234 15.641 -4.617 1 95.88 275 GLY B O 1
ATOM 5967 N N . SER B 1 276 ? -17.938 13.508 -3.908 1 96.31 276 SER B N 1
ATOM 5968 C CA . SER B 1 276 ? -17.203 13.93 -2.721 1 96.31 276 SER B CA 1
ATOM 5969 C C . SER B 1 276 ? -15.914 14.641 -3.098 1 96.31 276 SER B C 1
ATOM 5971 O O . SER B 1 276 ? -15.508 15.594 -2.428 1 96.31 276 SER B O 1
ATOM 5973 N N . LEU B 1 277 ? -15.219 14.141 -4.09 1 98.31 277 LEU B N 1
ATOM 5974 C CA . LEU B 1 277 ? -13.992 14.758 -4.578 1 98.31 277 LEU B CA 1
ATOM 5975 C C . LEU B 1 277 ? -14.258 16.156 -5.109 1 98.31 277 LEU B C 1
ATOM 5977 O O . LEU B 1 277 ? -13.539 17.109 -4.781 1 98.31 277 LEU B O 1
ATOM 5981 N N . VAL B 1 278 ? -15.305 16.344 -5.871 1 98.38 278 VAL B N 1
ATOM 5982 C CA . VAL B 1 278 ? -15.641 17.609 -6.508 1 98.38 278 VAL B CA 1
ATOM 5983 C C . VAL B 1 278 ? -15.922 18.656 -5.441 1 98.38 278 VAL B C 1
ATOM 5985 O O . VAL B 1 278 ? -15.43 19.781 -5.523 1 98.38 278 VAL B O 1
ATOM 5988 N N . GLN B 1 279 ? -16.719 18.297 -4.488 1 98.44 279 GLN B N 1
ATOM 5989 C CA . GLN B 1 279 ? -17.062 19.234 -3.428 1 98.44 279 GLN B CA 1
ATOM 5990 C C . GLN B 1 279 ? -15.812 19.688 -2.676 1 98.44 279 GLN B C 1
ATOM 5992 O O . GLN B 1 279 ? -15.648 20.891 -2.398 1 98.44 279 GLN B O 1
ATOM 5997 N N . ALA B 1 280 ? -14.977 18.719 -2.336 1 98.81 280 ALA B N 1
ATOM 5998 C CA . ALA B 1 280 ? -13.758 19.047 -1.603 1 98.81 280 ALA B CA 1
ATOM 5999 C C . ALA B 1 280 ? -12.859 19.984 -2.408 1 98.81 280 ALA B C 1
ATOM 6001 O O . ALA B 1 280 ? -12.297 20.938 -1.861 1 98.81 280 ALA B O 1
ATOM 6002 N N . VAL B 1 281 ? -12.711 19.703 -3.689 1 98.81 281 VAL B N 1
ATOM 6003 C CA . VAL B 1 281 ? -11.875 20.516 -4.57 1 98.81 281 VAL B CA 1
ATOM 6004 C C . VAL B 1 281 ? -12.445 21.938 -4.66 1 98.81 281 VAL B C 1
ATOM 6006 O O . VAL B 1 281 ? -11.711 22.906 -4.523 1 98.81 281 VAL B O 1
ATOM 6009 N N . ALA B 1 282 ? -13.742 22.047 -4.828 1 98.88 282 ALA B N 1
ATOM 6010 C CA . ALA B 1 282 ? -14.391 23.359 -4.945 1 98.88 282 ALA B CA 1
ATOM 6011 C C . ALA B 1 282 ? -14.195 24.188 -3.674 1 98.88 282 ALA B C 1
ATOM 6013 O O . ALA B 1 282 ? -13.805 25.344 -3.736 1 98.88 282 ALA B O 1
ATOM 6014 N N . GLU B 1 283 ? -14.461 23.547 -2.607 1 98.88 283 GLU B N 1
ATOM 6015 C CA . GLU B 1 283 ? -14.352 24.234 -1.325 1 98.88 283 GLU B CA 1
ATOM 6016 C C . GLU B 1 283 ? -12.922 24.703 -1.072 1 98.88 283 GLU B C 1
ATOM 6018 O O . GLU B 1 283 ? -12.719 25.812 -0.576 1 98.88 283 GLU B O 1
ATOM 6023 N N . THR B 1 284 ? -11.977 23.891 -1.363 1 98.94 284 THR B N 1
ATOM 6024 C CA . THR B 1 284 ? -10.586 24.234 -1.112 1 98.94 284 THR B CA 1
ATOM 6025 C C . THR B 1 284 ? -10.133 25.359 -2.041 1 98.94 284 THR B C 1
ATOM 6027 O O . THR B 1 284 ? -9.367 26.25 -1.635 1 98.94 284 THR B O 1
ATOM 6030 N N . LEU B 1 285 ? -10.602 25.344 -3.262 1 98.94 285 LEU B N 1
ATOM 6031 C CA . LEU B 1 285 ? -10.273 26.406 -4.195 1 98.94 285 LEU B CA 1
ATOM 6032 C C . LEU B 1 285 ? -10.836 27.734 -3.713 1 98.94 285 LEU B C 1
ATOM 6034 O O . LEU B 1 285 ? -10.203 28.781 -3.883 1 98.94 285 LEU B O 1
ATOM 6038 N N . ALA B 1 286 ? -12.023 27.734 -3.162 1 98.94 286 ALA B N 1
ATOM 6039 C CA . ALA B 1 286 ? -12.578 28.969 -2.592 1 98.94 286 ALA B CA 1
ATOM 6040 C C . ALA B 1 286 ? -11.656 29.531 -1.519 1 98.94 286 ALA B C 1
ATOM 6042 O O . ALA B 1 286 ? -11.461 30.75 -1.448 1 98.94 286 ALA B O 1
ATOM 6043 N N . GLY B 1 287 ? -11.156 28.609 -0.697 1 98.88 287 GLY B N 1
ATOM 6044 C CA . GLY B 1 287 ? -10.188 29.031 0.305 1 98.88 287 GLY B CA 1
ATOM 6045 C C . GLY B 1 287 ? -8.93 29.625 -0.295 1 98.88 287 GLY B C 1
ATOM 6046 O O . GLY B 1 287 ? -8.383 30.594 0.234 1 98.88 287 GLY B O 1
ATOM 6047 N N . LEU B 1 288 ? -8.453 29.047 -1.375 1 98.94 288 LEU B N 1
ATOM 6048 C CA . LEU B 1 288 ? -7.254 29.547 -2.045 1 98.94 288 LEU B CA 1
ATOM 6049 C C . LEU B 1 288 ? -7.465 30.953 -2.57 1 98.94 288 LEU B C 1
ATOM 6051 O O . LEU B 1 288 ? -6.57 31.797 -2.473 1 98.94 288 LEU B O 1
ATOM 6055 N N . VAL B 1 289 ? -8.633 31.219 -3.131 1 98.94 289 VAL B N 1
ATOM 6056 C CA . VAL B 1 289 ? -8.961 32.562 -3.615 1 98.94 289 VAL B CA 1
ATOM 6057 C C . VAL B 1 289 ? -8.867 33.562 -2.469 1 98.94 289 VAL B C 1
ATOM 6059 O O . VAL B 1 289 ? -8.219 34.594 -2.596 1 98.94 289 VAL B O 1
ATOM 6062 N N . PHE B 1 290 ? -9.492 33.25 -1.371 1 98.94 290 PHE B N 1
ATOM 6063 C CA . PHE B 1 290 ? -9.492 34.156 -0.229 1 98.94 290 PHE B CA 1
ATOM 6064 C C . PHE B 1 290 ? -8.07 34.406 0.279 1 98.94 290 PHE B C 1
ATOM 6066 O O . PHE B 1 290 ? -7.672 35.531 0.516 1 98.94 290 PHE B O 1
ATOM 6073 N N . ALA B 1 291 ? -7.328 33.312 0.431 1 98.94 291 ALA B N 1
ATOM 6074 C CA . ALA B 1 291 ? -5.957 33.406 0.923 1 98.94 291 ALA B CA 1
ATOM 6075 C C . ALA B 1 291 ? -5.133 34.344 0.053 1 98.94 291 ALA B C 1
ATOM 6077 O O . ALA B 1 291 ? -4.41 35.219 0.567 1 98.94 291 ALA B O 1
ATOM 6078 N N . ARG B 1 292 ? -5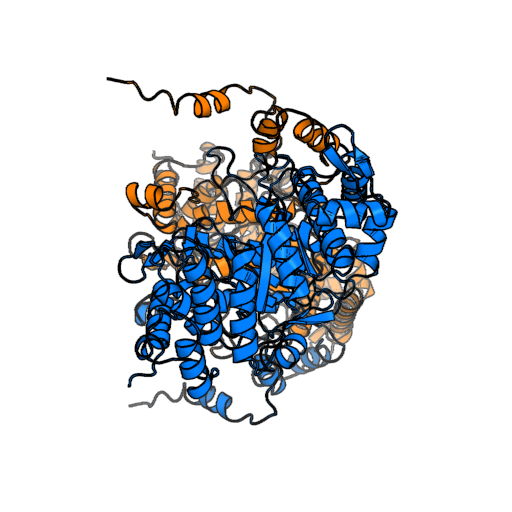.285 34.281 -1.24 1 98.69 292 ARG B N 1
ATOM 6079 C CA . ARG B 1 292 ? -4.52 35.094 -2.18 1 98.69 292 ARG B CA 1
ATOM 6080 C C . ARG B 1 292 ? -4.988 36.531 -2.16 1 98.69 292 ARG B C 1
ATOM 6082 O O . ARG B 1 292 ? -4.199 37.469 -2.393 1 98.69 292 ARG B O 1
ATOM 6089 N N . LEU B 1 293 ? -6.227 36.719 -1.954 1 98.88 293 LEU B N 1
ATOM 6090 C CA . LEU B 1 293 ? -6.746 38.062 -1.871 1 98.88 293 LEU B CA 1
ATOM 6091 C C . LEU B 1 293 ? -6.305 38.75 -0.577 1 98.88 293 LEU B C 1
ATOM 6093 O O . LEU B 1 293 ? -6.176 39.969 -0.521 1 98.88 293 LEU B O 1
ATOM 6097 N N . VAL B 1 294 ? -6.133 38 0.483 1 98.81 294 VAL B N 1
ATOM 6098 C CA . VAL B 1 294 ? -5.59 38.531 1.729 1 98.81 294 VAL B CA 1
ATOM 6099 C C . VAL B 1 294 ? -4.137 38.938 1.518 1 98.81 294 VAL B C 1
ATOM 6101 O O . VAL B 1 294 ? -3.729 40.031 1.938 1 98.81 294 VAL B O 1
ATOM 6104 N N . ASP B 1 295 ? -3.34 38.094 0.916 1 98.62 295 ASP B N 1
ATOM 6105 C CA . ASP B 1 295 ? -1.941 38.344 0.571 1 98.62 295 ASP B CA 1
ATOM 6106 C C . ASP B 1 295 ? -1.537 37.531 -0.667 1 98.62 295 ASP B C 1
ATOM 6108 O O . ASP B 1 295 ? -1.479 36.312 -0.629 1 98.62 295 ASP B O 1
ATOM 6112 N N . PRO B 1 296 ? -1.212 38.156 -1.763 1 97.69 296 PRO B N 1
ATOM 6113 C CA . PRO B 1 296 ? -0.852 37.438 -2.994 1 97.69 296 PRO B CA 1
ATOM 6114 C C . PRO B 1 296 ? 0.375 36.562 -2.822 1 97.69 296 PRO B C 1
ATOM 6116 O O . PRO B 1 296 ? 0.587 35.625 -3.615 1 97.69 296 PRO B O 1
ATOM 6119 N N . GLU B 1 297 ? 1.123 36.781 -1.738 1 97.06 297 GLU B N 1
ATOM 6120 C CA . GLU B 1 297 ? 2.342 36 -1.527 1 97.06 297 GLU B CA 1
ATOM 6121 C C . GLU B 1 297 ? 2.137 34.938 -0.459 1 97.06 297 GLU B C 1
ATOM 6123 O O . GLU B 1 297 ? 3.098 34.312 -0.012 1 97.06 297 GLU B O 1
ATOM 6128 N N . ALA B 1 298 ? 0.913 34.75 -0.086 1 98.31 298 ALA B N 1
ATOM 6129 C CA . ALA B 1 298 ? 0.614 33.75 0.943 1 98.31 298 ALA B CA 1
ATOM 6130 C C . ALA B 1 298 ? 1.121 32.375 0.538 1 98.31 298 ALA B C 1
ATOM 6132 O O . ALA B 1 298 ? 0.963 31.969 -0.613 1 98.31 298 ALA B O 1
ATOM 6133 N N . LYS B 1 299 ? 1.85 31.719 1.429 1 98.62 299 LYS B N 1
ATOM 6134 C CA . LYS B 1 299 ? 2.197 30.312 1.246 1 98.62 299 LYS B CA 1
ATOM 6135 C C . LYS B 1 299 ? 1.044 29.406 1.657 1 98.62 299 LYS B C 1
ATOM 6137 O O . LYS B 1 299 ? 0.977 28.969 2.805 1 98.62 299 LYS B O 1
ATOM 6142 N N . ALA B 1 300 ? 0.21 29.125 0.682 1 98.81 300 ALA B N 1
ATOM 6143 C CA . ALA B 1 300 ? -1.009 28.359 0.935 1 98.81 300 ALA B CA 1
ATOM 6144 C C . ALA B 1 300 ? -0.903 26.953 0.354 1 98.81 300 ALA B C 1
ATOM 6146 O O . ALA B 1 300 ? -0.454 26.781 -0.78 1 98.81 30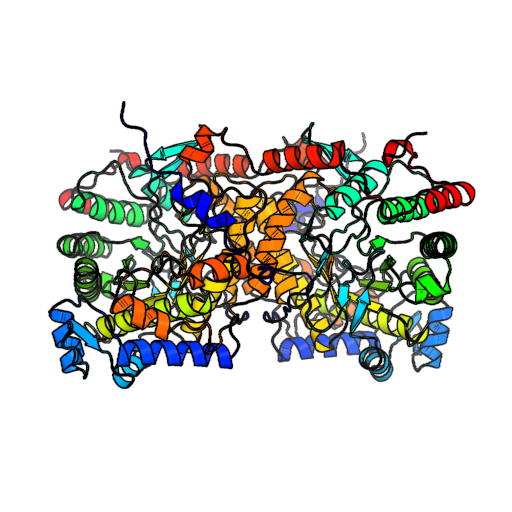0 ALA B O 1
ATOM 6147 N N . ILE B 1 301 ? -1.256 26.016 1.157 1 98.88 301 ILE B N 1
ATOM 6148 C CA . ILE B 1 301 ? -1.245 24.609 0.749 1 98.88 301 ILE B CA 1
ATOM 6149 C C . ILE B 1 301 ? -2.67 24.156 0.45 1 98.88 301 ILE B C 1
ATOM 6151 O O . ILE B 1 301 ? -3.568 24.312 1.279 1 98.88 301 ILE B O 1
ATOM 6155 N N . PHE B 1 302 ? -2.859 23.656 -0.778 1 98.81 302 PHE B N 1
ATOM 6156 C CA . PHE B 1 302 ? -4.117 23.078 -1.237 1 98.81 302 PHE B CA 1
ATOM 6157 C C . PHE B 1 302 ? -4.375 21.734 -0.56 1 98.81 302 PHE B C 1
ATOM 6159 O O . PHE B 1 302 ? -3.682 20.75 -0.831 1 98.81 302 PHE B O 1
ATOM 6166 N N . ALA B 1 303 ? -5.461 21.656 0.307 1 98.81 303 ALA B N 1
ATOM 6167 C CA . ALA B 1 303 ? -5.625 20.453 1.111 1 98.81 303 ALA B CA 1
ATOM 6168 C C . ALA B 1 303 ? -7.078 19.984 1.102 1 98.81 303 ALA B C 1
ATOM 6170 O O . ALA B 1 303 ? -7.723 19.922 2.15 1 98.81 303 ALA B O 1
ATOM 6171 N N . PRO B 1 304 ? -7.594 19.578 -0.093 1 98.81 304 PRO B N 1
ATOM 6172 C CA . PRO B 1 304 ? -8.867 18.844 -0.067 1 98.81 304 PRO B CA 1
ATOM 6173 C C . PRO B 1 304 ? -8.758 17.484 0.603 1 98.81 304 PRO B C 1
ATOM 6175 O O . PRO B 1 304 ? -8 16.625 0.14 1 98.81 304 PRO B O 1
ATOM 6178 N N . LYS B 1 305 ? -9.484 17.312 1.67 1 98.12 305 LYS B N 1
ATOM 6179 C CA . LYS B 1 305 ? -9.375 16.078 2.455 1 98.12 305 LYS B CA 1
ATOM 6180 C C . LYS B 1 305 ? -10.734 15.414 2.625 1 98.12 305 LYS B C 1
ATOM 6182 O O . LYS B 1 305 ? -11.219 15.258 3.746 1 98.12 305 LYS B O 1
ATOM 6187 N N . PRO B 1 306 ? -11.32 14.945 1.474 1 97.06 306 PRO B N 1
ATOM 6188 C CA . PRO B 1 306 ? -12.594 14.227 1.603 1 97.06 306 PRO B CA 1
ATOM 6189 C C . PRO B 1 306 ? -12.461 12.93 2.396 1 97.06 306 PRO B C 1
ATOM 6191 O O . PRO B 1 306 ? -11.562 12.125 2.129 1 97.06 306 PRO B O 1
ATOM 6194 N N . LEU B 1 307 ? -13.359 12.766 3.328 1 95.75 307 LEU B N 1
ATOM 6195 C CA . LEU B 1 307 ? -13.344 11.609 4.211 1 95.75 307 LEU B CA 1
ATOM 6196 C C . LEU B 1 307 ? -14.555 10.711 3.955 1 95.75 307 LEU B C 1
ATOM 6198 O O . LEU B 1 307 ? -15.492 11.109 3.266 1 95.75 307 LEU B O 1
ATOM 6202 N N . VAL B 1 308 ? -14.438 9.492 4.512 1 92.5 308 VAL B N 1
ATOM 6203 C CA . VAL B 1 308 ? -15.492 8.508 4.312 1 92.5 308 VAL B CA 1
ATOM 6204 C C . VAL B 1 308 ? -16.062 8.086 5.664 1 92.5 308 VAL B C 1
ATOM 6206 O O . VAL B 1 308 ? -15.32 7.91 6.633 1 92.5 308 VAL B O 1
ATOM 6209 N N . ALA B 1 309 ? -17.391 7.961 5.676 1 85.19 309 ALA B N 1
ATOM 6210 C CA . ALA B 1 309 ? -18.078 7.406 6.84 1 85.19 309 ALA B CA 1
ATOM 6211 C C . ALA B 1 309 ? -18.578 5.988 6.562 1 85.19 309 ALA B C 1
ATOM 6213 O O . ALA B 1 309 ? -18.891 5.645 5.422 1 85.19 309 ALA B O 1
ATOM 6214 N N . ASP B 1 310 ? -18.438 5.141 7.625 1 82.06 310 ASP B N 1
ATOM 6215 C CA . ASP B 1 310 ? -19.172 3.877 7.531 1 82.06 310 ASP B CA 1
ATOM 6216 C C . ASP B 1 310 ? -20.672 4.105 7.574 1 82.06 310 ASP B C 1
ATOM 6218 O O . ASP B 1 310 ? -21.234 4.461 8.617 1 82.06 310 ASP B O 1
ATOM 6222 N N . LEU B 1 311 ? -21.25 3.887 6.52 1 76 311 LEU B N 1
ATOM 6223 C CA . LEU B 1 311 ? -22.641 4.297 6.352 1 76 311 LEU B CA 1
ATOM 6224 C C . LEU B 1 311 ? -23.562 3.389 7.148 1 76 311 LEU B C 1
ATOM 6226 O O . LEU B 1 311 ? -24.734 3.715 7.344 1 76 311 LEU B O 1
ATOM 6230 N N . ARG B 1 312 ? -23.047 2.297 7.641 1 73.88 312 ARG B N 1
ATOM 6231 C CA . ARG B 1 312 ? -23.844 1.432 8.5 1 73.88 312 ARG B CA 1
ATOM 6232 C C . ARG B 1 312 ? -23.969 2.02 9.906 1 73.88 312 ARG B C 1
ATOM 6234 O O . ARG B 1 312 ? -25.016 1.877 10.555 1 73.88 312 ARG B O 1
ATOM 6241 N N . THR B 1 313 ? -22.922 2.748 10.312 1 75.62 313 THR B N 1
ATOM 6242 C CA . THR B 1 313 ? -22.875 3.244 11.68 1 75.62 313 THR B CA 1
ATOM 6243 C C . THR B 1 313 ? -22.875 4.77 11.703 1 75.62 313 THR B C 1
ATOM 6245 O O . THR B 1 313 ? -23.188 5.383 12.727 1 75.62 313 THR B O 1
ATOM 6248 N N . GLY B 1 314 ? -22.469 5.312 10.586 1 75.56 314 GLY B N 1
ATOM 6249 C CA . GLY B 1 314 ? -22.297 6.754 10.555 1 75.56 314 GLY B CA 1
ATOM 6250 C C . GLY B 1 314 ? -20.953 7.211 11.078 1 75.56 314 GLY B C 1
ATOM 6251 O O . GLY B 1 314 ? -20.609 8.391 10.977 1 75.56 314 GLY B O 1
ATOM 6252 N N . SER B 1 315 ? -20.203 6.297 11.523 1 82 315 SER B N 1
ATOM 6253 C CA . SER B 1 315 ? -18.906 6.648 12.086 1 82 315 SER B CA 1
ATOM 6254 C C . SER B 1 315 ? -17.859 6.82 10.992 1 82 315 SER B C 1
ATOM 6256 O O . SER B 1 315 ? -17.938 6.176 9.945 1 82 315 SER B O 1
ATOM 6258 N N . MET B 1 316 ? -16.938 7.727 11.344 1 88.31 316 MET B N 1
ATOM 6259 C CA . MET B 1 316 ? -15.812 7.934 10.43 1 88.31 316 MET B CA 1
ATOM 6260 C C . MET B 1 316 ? -15.023 6.645 10.234 1 88.31 316 MET B C 1
ATOM 6262 O O . MET B 1 316 ? -14.797 5.902 11.195 1 88.31 316 MET B O 1
ATOM 6266 N N . SER B 1 317 ? -14.75 6.32 9 1 90.5 317 SER B N 1
ATOM 6267 C CA . SER B 1 317 ? -13.891 5.191 8.656 1 90.5 317 SER B CA 1
ATOM 6268 C C . SER B 1 317 ? -12.703 5.633 7.801 1 90.5 317 SER B C 1
ATOM 6270 O O . SER B 1 317 ? -12.891 6.18 6.711 1 90.5 317 SER B O 1
ATOM 6272 N N . GLY B 1 318 ? -11.539 5.371 8.273 1 93.69 318 GLY B N 1
ATOM 6273 C CA . GLY B 1 318 ? -10.359 5.875 7.582 1 93.69 318 GLY B CA 1
ATOM 6274 C C . GLY B 1 318 ? -9.531 4.781 6.938 1 93.69 318 GLY B C 1
ATOM 6275 O O . GLY B 1 318 ? -8.617 5.062 6.16 1 93.69 318 GLY B O 1
ATOM 6276 N N . GLY B 1 319 ? -9.93 3.523 7.117 1 95.06 319 GLY B N 1
ATOM 6277 C CA . GLY B 1 319 ? -9.07 2.428 6.711 1 95.06 319 GLY B CA 1
ATOM 6278 C C . GLY B 1 319 ? -9.523 1.752 5.43 1 95.06 319 GLY B C 1
ATOM 6279 O O . GLY B 1 319 ? -8.922 0.77 4.992 1 95.06 319 GLY B O 1
ATOM 6280 N N . GLY B 1 320 ? -10.539 2.256 4.793 1 95.62 320 GLY B N 1
ATOM 6281 C CA . GLY B 1 320 ? -11.109 1.612 3.621 1 95.62 320 GLY B CA 1
ATOM 6282 C C . GLY B 1 320 ? -10.398 1.978 2.334 1 95.62 320 GLY B C 1
ATOM 6283 O O . GLY B 1 320 ? -9.719 3.004 2.264 1 95.62 320 GLY B O 1
ATOM 6284 N N . GLY B 1 321 ? -10.586 1.094 1.327 1 97.56 321 GLY B N 1
ATOM 6285 C CA . GLY B 1 321 ? -10.016 1.348 0.015 1 97.56 321 GLY B CA 1
ATOM 6286 C C . GLY B 1 321 ? -10.586 2.582 -0.656 1 97.56 321 GLY B C 1
ATOM 6287 O O . GLY B 1 321 ? -9.883 3.277 -1.391 1 97.56 321 GLY B O 1
ATOM 6288 N N . GLU B 1 322 ? -11.859 2.885 -0.402 1 96.12 322 GLU B N 1
ATOM 6289 C CA . GLU B 1 322 ? -12.5 4.066 -0.972 1 96.12 322 GLU B CA 1
ATOM 6290 C C . GLU B 1 322 ? -11.867 5.348 -0.436 1 96.12 322 GLU B C 1
ATOM 6292 O O . GLU B 1 322 ? -11.68 6.316 -1.18 1 96.12 322 GLU B O 1
ATOM 6297 N N . GLN B 1 323 ? -11.547 5.301 0.839 1 96.94 323 GLN B N 1
ATOM 6298 C CA . GLN B 1 323 ? -10.875 6.441 1.448 1 96.94 323 GLN B CA 1
ATOM 6299 C C . GLN B 1 323 ? -9.5 6.664 0.822 1 96.94 323 GLN B C 1
ATOM 6301 O O . GLN B 1 323 ? -9.117 7.805 0.535 1 96.94 323 GLN B O 1
ATOM 6306 N N . ALA B 1 324 ? -8.805 5.566 0.647 1 98.38 324 ALA B N 1
ATOM 6307 C CA . ALA B 1 324 ? -7.445 5.641 0.115 1 98.38 324 ALA B CA 1
ATOM 6308 C C . ALA B 1 324 ? -7.445 6.199 -1.305 1 98.38 324 ALA B C 1
ATOM 6310 O O . ALA B 1 324 ? -6.656 7.094 -1.624 1 98.38 324 ALA B O 1
ATOM 6311 N N . ILE B 1 325 ? -8.305 5.734 -2.168 1 98.12 325 ILE B N 1
ATOM 6312 C CA . ILE B 1 325 ? -8.281 6.137 -3.57 1 98.12 325 ILE B CA 1
ATOM 6313 C C . ILE B 1 325 ? -8.852 7.543 -3.715 1 98.12 325 ILE B C 1
ATOM 6315 O O . ILE B 1 325 ? -8.422 8.312 -4.578 1 98.12 325 ILE B O 1
ATOM 6319 N N . LEU B 1 326 ? -9.844 7.871 -2.879 1 97.69 326 LEU B N 1
ATOM 6320 C CA . LEU B 1 326 ? -10.398 9.219 -2.85 1 97.69 326 LEU B CA 1
ATOM 6321 C C . LEU B 1 326 ? -9.312 10.25 -2.539 1 97.69 326 LEU B C 1
ATOM 6323 O O . LEU B 1 326 ? -9.219 11.273 -3.215 1 97.69 326 LEU B O 1
ATOM 6327 N N . MET B 1 327 ? -8.508 9.938 -1.587 1 98.38 327 MET B N 1
ATOM 6328 C CA . MET B 1 327 ? -7.422 10.836 -1.211 1 98.38 327 MET B CA 1
ATOM 6329 C C . MET B 1 327 ? -6.383 10.93 -2.324 1 98.38 327 MET B C 1
ATOM 6331 O O . MET B 1 327 ? -5.824 12.008 -2.568 1 98.38 327 MET B O 1
ATOM 6335 N N . ALA B 1 328 ? -6.117 9.82 -2.932 1 98.69 328 ALA B N 1
ATOM 6336 C CA . ALA B 1 328 ? -5.199 9.828 -4.066 1 98.69 328 ALA B CA 1
ATOM 6337 C C . ALA B 1 328 ? -5.73 10.703 -5.195 1 98.69 328 ALA B C 1
ATOM 6339 O O . ALA B 1 328 ? -4.965 11.406 -5.855 1 98.69 328 ALA B O 1
ATOM 6340 N N . GLY B 1 329 ? -7.012 10.656 -5.453 1 98.56 329 GLY B N 1
ATOM 6341 C CA . GLY B 1 329 ? -7.633 11.523 -6.441 1 98.56 329 GLY B CA 1
ATOM 6342 C C . GLY B 1 329 ? -7.496 12.992 -6.109 1 98.56 329 GLY B C 1
ATOM 6343 O O . GLY B 1 329 ? -7.219 13.812 -6.992 1 98.56 329 GLY B O 1
ATOM 6344 N N . ALA B 1 330 ? -7.703 13.273 -4.855 1 98.75 330 ALA B N 1
ATOM 6345 C CA . ALA B 1 330 ? -7.551 14.656 -4.418 1 98.75 330 ALA B CA 1
ATOM 6346 C C . ALA B 1 330 ? -6.125 15.148 -4.633 1 98.75 330 ALA B C 1
ATOM 6348 O O . ALA B 1 330 ? -5.91 16.297 -5.039 1 98.75 330 ALA B O 1
ATOM 6349 N N . ALA B 1 331 ? -5.172 14.305 -4.336 1 98.69 331 ALA B N 1
ATOM 6350 C CA . ALA B 1 331 ? -3.773 14.656 -4.566 1 98.69 331 ALA B CA 1
ATOM 6351 C C . ALA B 1 331 ? -3.514 14.922 -6.047 1 98.69 331 ALA B C 1
ATOM 6353 O O . ALA B 1 331 ? -2.797 15.859 -6.395 1 98.69 331 ALA B O 1
ATOM 6354 N N . GLN B 1 332 ? -4.059 14.086 -6.875 1 98.5 332 GLN B N 1
ATOM 6355 C CA . GLN B 1 332 ? -3.883 14.258 -8.312 1 98.5 332 GLN B CA 1
ATOM 6356 C C . GLN B 1 332 ? -4.441 15.602 -8.773 1 98.5 332 GLN B C 1
ATOM 6358 O O . GLN B 1 332 ? -3.881 16.25 -9.664 1 98.5 332 GLN B O 1
ATOM 6363 N N . MET B 1 333 ? -5.555 16.031 -8.219 1 98.5 333 MET B N 1
ATOM 6364 C CA . MET B 1 333 ? -6.129 17.312 -8.586 1 98.5 333 MET B CA 1
ATOM 6365 C C . MET B 1 333 ? -5.184 18.453 -8.227 1 98.5 333 MET B C 1
ATOM 6367 O O . MET B 1 333 ? -5.102 19.453 -8.945 1 98.5 333 MET B O 1
ATOM 6371 N N . GLY B 1 334 ? -4.547 18.328 -7.062 1 98.31 334 GLY B N 1
ATOM 6372 C CA . GLY B 1 334 ? -3.52 19.297 -6.734 1 98.31 334 GLY B CA 1
ATOM 6373 C C . GLY B 1 334 ? -2.387 19.328 -7.742 1 98.31 334 GLY B C 1
ATOM 6374 O O . GLY B 1 334 ? -1.929 20.406 -8.133 1 98.31 334 GLY B O 1
ATOM 6375 N N . ARG B 1 335 ? -1.985 18.188 -8.203 1 97.62 335 ARG B N 1
ATOM 6376 C CA . ARG B 1 335 ? -0.899 18.062 -9.172 1 97.62 335 ARG B CA 1
ATOM 6377 C C . ARG B 1 335 ? -1.291 18.641 -10.523 1 97.62 335 ARG B C 1
ATOM 6379 O O . ARG B 1 335 ? -0.449 19.203 -11.234 1 97.62 335 ARG B O 1
ATOM 6386 N N . ARG B 1 336 ? -2.551 18.531 -10.805 1 96.69 336 ARG B N 1
ATOM 6387 C CA . ARG B 1 336 ? -3.033 19.078 -12.07 1 96.69 336 ARG B CA 1
ATOM 6388 C C . ARG B 1 336 ? -2.641 20.547 -12.219 1 96.69 336 ARG B C 1
ATOM 6390 O O . ARG B 1 336 ? -2.324 21 -13.32 1 96.69 336 ARG B O 1
ATOM 6397 N N . TRP B 1 337 ? -2.652 21.25 -11.133 1 97.5 337 TRP B N 1
ATOM 6398 C CA . TRP B 1 337 ? -2.357 22.688 -11.156 1 97.5 337 TRP B CA 1
ATOM 6399 C C . TRP B 1 337 ? -0.981 22.969 -10.562 1 97.5 337 TRP B C 1
ATOM 6401 O O . TRP B 1 337 ? -0.613 24.125 -10.352 1 97.5 337 TRP B O 1
ATOM 6411 N N . ASP B 1 338 ? -0.225 21.922 -10.195 1 97.5 338 ASP B N 1
ATOM 6412 C CA . ASP B 1 338 ? 1.091 22 -9.57 1 97.5 338 ASP B CA 1
ATOM 6413 C C . ASP B 1 338 ? 1.029 22.797 -8.273 1 97.5 338 ASP B C 1
ATOM 6415 O O . ASP B 1 338 ? 1.918 23.609 -7.996 1 97.5 338 ASP B O 1
ATOM 6419 N N . LEU B 1 339 ? -0.029 22.656 -7.586 1 98.56 339 LEU B N 1
ATOM 6420 C CA . LEU B 1 339 ? -0.19 23.328 -6.309 1 98.56 339 LEU B CA 1
ATOM 6421 C C . LEU B 1 339 ? 0.46 22.547 -5.18 1 98.56 339 LEU B C 1
ATOM 6423 O O . LEU B 1 339 ? 0.478 21.312 -5.211 1 98.56 339 LEU B O 1
ATOM 6427 N N . PRO B 1 340 ? 1.097 23.297 -4.176 1 98.62 340 PRO B N 1
ATOM 6428 C CA . PRO B 1 340 ? 1.401 22.562 -2.943 1 98.62 340 PRO B CA 1
ATOM 6429 C C . PRO B 1 340 ? 0.19 21.828 -2.379 1 98.62 340 PRO B C 1
ATOM 6431 O O . PRO B 1 340 ? -0.879 22.422 -2.215 1 98.62 340 PRO B O 1
ATOM 6434 N N . THR B 1 341 ? 0.322 20.531 -2.184 1 98.75 341 THR B N 1
ATOM 6435 C CA . THR B 1 341 ? -0.84 19.703 -1.887 1 98.75 341 THR B CA 1
ATOM 6436 C C . THR B 1 341 ? -0.601 18.875 -0.633 1 98.75 341 THR B C 1
ATOM 6438 O O . THR B 1 341 ? 0.488 18.328 -0.446 1 98.75 341 THR B O 1
ATOM 6441 N N . SER B 1 342 ? -1.586 18.875 0.23 1 98.69 342 SER B N 1
ATOM 6442 C CA . SER B 1 342 ? -1.559 18.016 1.407 1 98.69 342 SER B CA 1
ATOM 6443 C C . SER B 1 342 ? -2.729 17.047 1.402 1 98.69 342 SER B C 1
ATOM 6445 O O . SER B 1 342 ? -3.824 17.375 0.953 1 98.69 342 SER B O 1
ATOM 6447 N N . SER B 1 343 ? -2.447 15.82 1.83 1 98.5 343 SER B N 1
ATOM 6448 C CA . SER B 1 343 ? -3.441 14.758 1.949 1 98.5 343 SER B CA 1
ATOM 6449 C C . SER B 1 343 ? -3.521 14.227 3.379 1 98.5 343 SER B C 1
ATOM 6451 O O . SER B 1 343 ? -2.58 14.391 4.16 1 98.5 343 SER B O 1
ATOM 6453 N N . ILE B 1 344 ? -4.66 13.758 3.717 1 98.25 344 ILE B N 1
ATOM 6454 C CA . ILE B 1 344 ? -4.809 12.961 4.93 1 98.25 344 ILE B CA 1
ATOM 6455 C C . ILE B 1 344 ? -4.832 11.477 4.57 1 98.25 344 ILE B C 1
ATOM 6457 O O . ILE B 1 344 ? -5.789 10.992 3.961 1 98.25 344 ILE B O 1
ATOM 6461 N N . ALA B 1 345 ? -3.756 10.797 4.934 1 97.62 345 ALA B N 1
ATOM 6462 C CA . ALA B 1 345 ? -3.637 9.375 4.617 1 97.62 345 ALA B CA 1
ATOM 6463 C C . ALA B 1 345 ? -2.941 8.617 5.746 1 97.62 345 ALA B C 1
ATOM 6465 O O . ALA B 1 345 ? -1.877 9.031 6.215 1 97.62 345 ALA B O 1
ATOM 6466 N N . GLY B 1 346 ? -3.561 7.586 6.254 1 96.38 346 GLY B N 1
ATOM 6467 C CA . GLY B 1 346 ? -3.008 6.758 7.316 1 96.38 346 GLY B CA 1
ATOM 6468 C C . GLY B 1 346 ? -3.797 6.844 8.609 1 96.38 346 GLY B C 1
ATOM 6469 O O . GLY B 1 346 ? -3.246 6.641 9.695 1 96.38 346 GLY B O 1
ATOM 6470 N N . ILE B 1 347 ? -5 7.191 8.578 1 96.19 347 ILE B N 1
ATOM 6471 C CA . ILE B 1 347 ? -5.895 7.285 9.727 1 96.19 347 ILE B CA 1
ATOM 6472 C C . ILE B 1 347 ? -6.105 5.902 10.328 1 96.19 347 ILE B C 1
ATOM 6474 O O . ILE B 1 347 ? -5.992 5.723 11.539 1 96.19 347 ILE B O 1
ATOM 6478 N N . THR B 1 348 ? -6.332 4.902 9.516 1 97.19 348 THR B N 1
ATOM 6479 C CA . THR B 1 348 ? -6.664 3.512 9.797 1 97.19 348 THR B CA 1
ATOM 6480 C C . THR B 1 348 ? -7.801 3.416 10.805 1 97.19 348 THR B C 1
ATOM 6482 O O . THR B 1 348 ? -8.039 4.355 11.57 1 97.19 348 THR B O 1
ATOM 6485 N N . ASP B 1 349 ? -8.555 2.307 10.859 1 97.19 349 ASP B N 1
ATOM 6486 C CA . ASP B 1 349 ? -9.633 2.043 11.812 1 97.19 349 ASP B CA 1
ATOM 6487 C C . ASP B 1 349 ? -9.164 1.116 12.93 1 97.19 349 ASP B C 1
ATOM 6489 O O . ASP B 1 349 ? -9.844 0.956 13.938 1 97.19 349 ASP B O 1
ATOM 6493 N N . ALA B 1 350 ? -8 0.547 12.789 1 97 350 ALA B N 1
ATOM 6494 C CA . ALA B 1 350 ? -7.48 -0.42 13.75 1 97 350 ALA B CA 1
ATOM 6495 C C . ALA B 1 350 ? -7.258 0.228 15.117 1 97 350 ALA B C 1
ATOM 6497 O O . ALA B 1 350 ? -6.984 1.428 15.203 1 97 350 ALA B O 1
ATOM 6498 N N . LYS B 1 351 ? -7.305 -0.585 16.234 1 95.81 351 LYS B N 1
ATOM 6499 C CA . LYS B 1 351 ? -7.156 -0.086 17.594 1 95.81 351 LYS B CA 1
ATOM 6500 C C . LYS B 1 351 ? -5.789 -0.454 18.172 1 95.81 351 LYS B C 1
ATOM 6502 O O . LYS B 1 351 ? -5.383 0.076 19.203 1 95.81 351 LYS B O 1
ATOM 6507 N N . ARG B 1 352 ? -5.148 -1.387 17.438 1 94.5 352 ARG B N 1
ATOM 6508 C CA . ARG B 1 352 ? -3.852 -1.878 17.891 1 94.5 352 ARG B CA 1
ATOM 6509 C C . ARG B 1 352 ? -2.867 -1.982 16.734 1 94.5 352 ARG B C 1
ATOM 6511 O O . ARG B 1 352 ? -3.256 -1.867 15.562 1 94.5 352 ARG B O 1
ATOM 6518 N N . LEU B 1 353 ? -1.557 -2.193 17.141 1 95.56 353 LEU B N 1
ATOM 6519 C CA . LEU B 1 353 ? -0.524 -2.375 16.125 1 95.56 353 LEU B CA 1
ATOM 6520 C C . LEU B 1 353 ? -0.559 -3.793 15.555 1 95.56 353 LEU B C 1
ATOM 6522 O O . LEU B 1 353 ? 0.409 -4.543 15.695 1 95.56 353 LEU B O 1
ATOM 6526 N N . ASP B 1 354 ? -1.626 -4.129 14.867 1 96.44 354 ASP B N 1
ATOM 6527 C CA . ASP B 1 354 ? -1.833 -5.469 14.32 1 96.44 354 ASP B CA 1
ATOM 6528 C C . ASP B 1 354 ? -1.922 -5.438 12.797 1 96.44 354 ASP B C 1
ATOM 6530 O O . ASP B 1 354 ? -1.56 -4.441 12.172 1 96.44 354 ASP B O 1
ATOM 6534 N N . ALA B 1 355 ? -2.34 -6.574 12.203 1 97.75 355 ALA B N 1
ATOM 6535 C CA . ALA B 1 355 ? -2.311 -6.723 10.75 1 97.75 355 ALA B CA 1
ATOM 6536 C C . ALA B 1 355 ? -3.256 -5.73 10.078 1 97.75 355 ALA B C 1
ATOM 6538 O O . ALA B 1 355 ? -2.973 -5.234 8.984 1 97.75 355 ALA B O 1
ATOM 6539 N N . GLN B 1 356 ? -4.406 -5.496 10.695 1 98.31 356 GLN B N 1
ATOM 6540 C CA . GLN B 1 356 ? -5.32 -4.496 10.164 1 98.31 356 GLN B CA 1
ATOM 6541 C C . GLN B 1 356 ? -4.664 -3.119 10.109 1 98.31 356 GLN B C 1
ATOM 6543 O O . GLN B 1 356 ? -4.773 -2.412 9.102 1 98.31 356 GLN B O 1
ATOM 6548 N N . TYR B 1 357 ? -3.949 -2.73 11.219 1 98.06 357 TYR B N 1
ATOM 6549 C CA . TYR B 1 357 ? -3.258 -1.45 11.328 1 98.06 357 TYR B CA 1
ATOM 6550 C C . TYR B 1 357 ? -2.281 -1.256 10.18 1 98.06 357 TYR B C 1
ATOM 6552 O O . TYR B 1 357 ? -2.357 -0.263 9.453 1 98.06 357 TYR B O 1
ATOM 6560 N N . GLY B 1 358 ? -1.417 -2.227 10.023 1 98.5 358 GLY B N 1
ATOM 6561 C CA . GLY B 1 358 ? -0.406 -2.123 8.984 1 98.5 358 GLY B CA 1
ATOM 6562 C C . GLY B 1 358 ? -0.993 -2.066 7.586 1 98.5 358 GLY B C 1
ATOM 6563 O O . GLY B 1 358 ? -0.562 -1.262 6.758 1 98.5 358 GLY B O 1
ATOM 6564 N N . ALA B 1 359 ? -1.971 -2.904 7.316 1 98.75 359 ALA B N 1
ATOM 6565 C CA . ALA B 1 359 ? -2.539 -3.035 5.977 1 98.75 359 ALA B CA 1
ATOM 6566 C C . ALA B 1 359 ? -3.23 -1.746 5.547 1 98.75 359 ALA B C 1
ATOM 6568 O O . ALA B 1 359 ? -2.996 -1.247 4.441 1 98.75 359 ALA B O 1
ATOM 6569 N N . GLU B 1 360 ? -4.031 -1.234 6.414 1 98.69 360 GLU B N 1
ATOM 6570 C CA . GLU B 1 360 ? -4.824 -0.056 6.078 1 98.69 360 GLU B CA 1
ATOM 6571 C C . GLU B 1 360 ? -3.945 1.183 5.941 1 98.69 360 GLU B C 1
ATOM 6573 O O . GLU B 1 360 ? -4.117 1.974 5.012 1 98.69 360 GLU B O 1
ATOM 6578 N N . LYS B 1 361 ? -3.051 1.345 6.852 1 98.56 361 LYS B N 1
ATOM 6579 C CA . LYS B 1 361 ? -2.189 2.525 6.84 1 98.56 361 LYS B CA 1
ATOM 6580 C C . LYS B 1 361 ? -1.276 2.525 5.617 1 98.56 361 LYS B C 1
ATOM 6582 O O . LYS B 1 361 ? -1.13 3.549 4.945 1 98.56 361 LYS B O 1
ATOM 6587 N N . SER B 1 362 ? -0.66 1.392 5.414 1 98.75 362 SER B N 1
ATOM 6588 C CA . SER B 1 362 ? 0.254 1.271 4.285 1 98.75 362 SER B CA 1
ATOM 6589 C C . SER B 1 362 ? -0.458 1.555 2.965 1 98.75 362 SER B C 1
ATOM 6591 O O . SER B 1 362 ? 0.086 2.236 2.096 1 98.75 362 SER B O 1
ATOM 6593 N N . LEU B 1 363 ? -1.643 1.04 2.807 1 98.81 363 LEU B N 1
ATOM 6594 C CA . LEU B 1 363 ? -2.404 1.24 1.58 1 98.81 363 LEU B CA 1
ATOM 6595 C C . LEU B 1 363 ? -2.699 2.721 1.357 1 98.81 363 LEU B C 1
ATOM 6597 O O . LEU B 1 363 ? -2.426 3.256 0.281 1 98.81 363 LEU B O 1
ATOM 6601 N N . ALA B 1 364 ? -3.201 3.373 2.352 1 98.75 364 ALA B N 1
ATOM 6602 C CA . ALA B 1 364 ? -3.629 4.766 2.232 1 98.75 364 ALA B CA 1
ATOM 6603 C C . ALA B 1 364 ? -2.439 5.68 1.958 1 98.75 364 ALA B C 1
ATOM 6605 O O . ALA B 1 364 ? -2.49 6.52 1.056 1 98.75 364 ALA B O 1
ATOM 6606 N N . VAL B 1 365 ? -1.381 5.5 2.721 1 98.88 365 VAL B N 1
ATOM 6607 C CA . VAL B 1 365 ? -0.216 6.371 2.592 1 98.88 365 VAL B CA 1
ATOM 6608 C C . VAL B 1 365 ? 0.453 6.145 1.238 1 98.88 365 VAL B C 1
ATOM 6610 O O . VAL B 1 365 ? 0.86 7.098 0.572 1 98.88 365 VAL B O 1
ATOM 6613 N N . ALA B 1 366 ? 0.54 4.863 0.841 1 98.88 366 ALA B N 1
ATOM 6614 C CA . ALA B 1 366 ? 1.156 4.555 -0.447 1 98.88 366 ALA B CA 1
ATOM 6615 C C . ALA B 1 366 ? 0.386 5.203 -1.593 1 98.88 366 ALA B C 1
ATOM 6617 O O . ALA B 1 366 ? 0.985 5.773 -2.508 1 98.88 366 ALA B O 1
ATOM 6618 N N . MET B 1 367 ? -0.957 5.156 -1.55 1 98.75 367 MET B N 1
ATOM 6619 C CA . MET B 1 367 ? -1.765 5.738 -2.619 1 98.75 367 MET B CA 1
ATOM 6620 C C . MET B 1 367 ? -1.539 7.242 -2.719 1 98.75 367 MET B C 1
ATOM 6622 O O . MET B 1 367 ? -1.324 7.77 -3.811 1 98.75 367 MET B O 1
ATOM 6626 N N . ALA B 1 368 ? -1.559 7.891 -1.589 1 98.81 368 ALA B N 1
ATOM 6627 C CA . ALA B 1 368 ? -1.365 9.336 -1.582 1 98.81 368 ALA B CA 1
ATOM 6628 C C . ALA B 1 368 ? 0.036 9.703 -2.062 1 98.81 368 ALA B C 1
ATOM 6630 O O . ALA B 1 368 ? 0.205 10.648 -2.838 1 98.81 368 ALA B O 1
ATOM 6631 N N . ALA B 1 369 ? 1.015 8.969 -1.604 1 98.88 369 ALA B N 1
ATOM 6632 C CA . ALA B 1 369 ? 2.404 9.242 -1.955 1 98.88 369 ALA B CA 1
ATOM 6633 C C . ALA B 1 369 ? 2.637 9.062 -3.453 1 98.88 369 ALA B C 1
ATOM 6635 O O . ALA B 1 369 ? 3.211 9.938 -4.105 1 98.88 369 ALA B O 1
ATOM 6636 N N . HIS B 1 370 ? 2.182 7.992 -3.977 1 98.81 370 HIS B N 1
ATOM 6637 C CA . HIS B 1 370 ? 2.387 7.703 -5.391 1 98.81 370 HIS B CA 1
ATOM 6638 C C . HIS B 1 370 ? 1.576 8.648 -6.27 1 98.81 370 HIS B C 1
ATOM 6640 O O . HIS B 1 370 ? 1.91 8.852 -7.441 1 98.81 370 HIS B O 1
ATOM 6646 N N . ALA B 1 371 ? 0.466 9.211 -5.703 1 98.56 371 ALA B N 1
ATOM 6647 C CA . ALA B 1 371 ? -0.329 10.18 -6.449 1 98.56 371 ALA B CA 1
ATOM 6648 C C . ALA B 1 371 ? 0.327 11.555 -6.43 1 98.56 371 ALA B C 1
ATOM 6650 O O . ALA B 1 371 ? -0.081 12.453 -7.172 1 98.56 371 ALA B O 1
ATOM 6651 N N . GLY B 1 372 ? 1.308 11.789 -5.551 1 98.25 372 GLY B N 1
ATOM 6652 C CA . GLY B 1 372 ? 2.121 12.992 -5.621 1 98.25 372 GLY B CA 1
ATOM 6653 C C . GLY B 1 372 ? 1.748 14.031 -4.574 1 98.25 372 GLY B C 1
ATOM 6654 O O . GLY B 1 372 ? 1.942 15.227 -4.781 1 98.25 372 GLY B O 1
ATOM 6655 N N . SER B 1 373 ? 1.159 13.594 -3.48 1 98.69 373 SER B N 1
ATOM 6656 C CA . SER B 1 373 ? 0.908 14.531 -2.385 1 98.69 373 SER B CA 1
ATOM 6657 C C . SER B 1 373 ? 2.213 15.016 -1.766 1 98.69 373 SER B C 1
ATOM 6659 O O . SER B 1 373 ? 3.135 14.227 -1.545 1 98.69 373 SER B O 1
ATOM 6661 N N . ASN B 1 374 ? 2.338 16.328 -1.474 1 98.81 374 ASN B N 1
ATOM 6662 C CA . ASN B 1 374 ? 3.568 16.891 -0.922 1 98.81 374 ASN B CA 1
ATOM 6663 C C . ASN B 1 374 ? 3.701 16.578 0.568 1 98.81 374 ASN B C 1
ATOM 6665 O O . ASN B 1 374 ? 4.797 16.312 1.057 1 98.81 374 ASN B O 1
ATOM 6669 N N . ILE B 1 375 ? 2.592 16.719 1.285 1 98.75 375 ILE B N 1
ATOM 6670 C CA . ILE B 1 375 ? 2.559 16.453 2.719 1 98.75 375 ILE B CA 1
ATOM 6671 C C . ILE B 1 375 ? 1.445 15.461 3.033 1 98.75 375 ILE B C 1
ATOM 6673 O O . ILE B 1 375 ? 0.272 15.727 2.754 1 98.75 375 ILE B O 1
ATOM 6677 N N . ILE B 1 376 ? 1.817 14.391 3.559 1 98.88 376 ILE B N 1
ATOM 6678 C CA . ILE B 1 376 ? 0.831 13.375 3.92 1 98.88 376 ILE B CA 1
ATOM 6679 C C . ILE B 1 376 ? 0.669 13.336 5.438 1 98.88 376 ILE B C 1
ATOM 6681 O O . ILE B 1 376 ? 1.504 12.766 6.145 1 98.88 376 ILE B O 1
ATOM 6685 N N . THR B 1 377 ? -0.446 13.867 5.863 1 98.5 377 THR B N 1
ATOM 6686 C CA . THR B 1 377 ? -0.714 13.922 7.297 1 98.5 377 THR B CA 1
ATOM 6687 C C . THR B 1 377 ? -1.354 12.625 7.777 1 98.5 377 THR B C 1
ATOM 6689 O O . THR B 1 377 ? -1.934 11.883 6.984 1 98.5 377 THR B O 1
ATOM 6692 N N . GLN B 1 378 ? -1.201 12.305 9.078 1 98.38 378 GLN B N 1
ATOM 6693 C CA . GLN B 1 378 ? -1.62 11.094 9.781 1 98.38 378 GLN B CA 1
ATOM 6694 C C . GLN B 1 378 ? -0.903 9.867 9.227 1 98.38 378 GLN B C 1
ATOM 6696 O O . GLN B 1 378 ? -1.32 8.734 9.477 1 98.38 378 GLN B O 1
ATOM 6701 N N . ALA B 1 379 ? 0.126 10.055 8.477 1 98.69 379 ALA B N 1
ATOM 6702 C CA . ALA B 1 379 ? 0.9 8.938 7.941 1 98.69 379 ALA B CA 1
ATOM 6703 C C . ALA B 1 379 ? 1.517 8.109 9.062 1 98.69 379 ALA B C 1
ATOM 6705 O O . ALA B 1 379 ? 1.805 6.922 8.883 1 98.69 379 ALA B O 1
ATOM 6706 N N . ALA B 1 380 ? 1.634 8.766 10.25 1 98.69 380 ALA B N 1
ATOM 6707 C CA . ALA B 1 380 ? 2.27 8.055 11.359 1 98.69 380 ALA B CA 1
ATOM 6708 C C . ALA B 1 380 ? 1.518 8.289 12.664 1 98.69 380 ALA B C 1
ATOM 6710 O O . ALA B 1 380 ? 1.036 9.391 12.922 1 98.69 380 ALA B O 1
ATOM 6711 N N . GLY B 1 381 ? 1.4 7.258 13.422 1 98 381 GLY B N 1
ATOM 6712 C CA . GLY B 1 381 ? 1.008 7.34 14.82 1 98 381 GLY B CA 1
ATOM 6713 C C . GLY B 1 381 ? -0.489 7.207 15.023 1 98 381 GLY B C 1
ATOM 6714 O O . GLY B 1 381 ? -0.934 6.625 16.016 1 98 381 GLY B O 1
ATOM 6715 N N . MET B 1 382 ? -1.315 7.699 14.094 1 97.94 382 MET B N 1
ATOM 6716 C CA . MET B 1 382 ? -2.762 7.809 14.258 1 97.94 382 MET B CA 1
ATOM 6717 C C . MET B 1 382 ? -3.43 6.441 14.141 1 97.94 382 MET B C 1
ATOM 6719 O O . MET B 1 382 ? -3.041 5.629 13.305 1 97.94 382 MET B O 1
ATOM 6723 N N . MET B 1 383 ? -4.402 6.215 14.977 1 95.31 383 MET B N 1
ATOM 6724 C CA . MET B 1 383 ? -5.18 4.98 14.93 1 95.31 383 MET B CA 1
ATOM 6725 C C . MET B 1 383 ? -6.617 5.23 15.375 1 95.31 383 MET B C 1
ATOM 6727 O O . MET B 1 383 ? -7 6.367 15.648 1 95.31 383 MET B O 1
ATOM 6731 N N . SER B 1 384 ? -7.473 4.262 15.25 1 95.5 384 SER B N 1
ATOM 6732 C CA . SER B 1 384 ? -8.844 4.266 15.734 1 95.5 384 SER B CA 1
ATOM 6733 C C . SER B 1 384 ? -9.672 5.359 15.062 1 95.5 384 SER B C 1
ATOM 6735 O O . SER B 1 384 ? -10.359 6.125 15.734 1 95.5 384 SER B O 1
ATOM 6737 N N . SER B 1 385 ? -9.531 5.488 13.805 1 95.12 385 SER B N 1
ATOM 6738 C CA . SER B 1 385 ? -10.336 6.438 13.039 1 95.12 385 SER B CA 1
ATOM 6739 C C . SER B 1 385 ? -10.227 7.844 13.617 1 95.12 385 SER B C 1
ATOM 6741 O O . SER B 1 385 ? -11.25 8.492 13.867 1 95.12 385 SER B O 1
ATOM 6743 N N . LEU B 1 386 ? -9.039 8.258 13.953 1 95.31 386 LEU B N 1
ATOM 6744 C CA . LEU B 1 386 ? -8.703 9.609 14.383 1 95.31 386 LEU B CA 1
ATOM 6745 C C . LEU B 1 386 ? -8.953 9.781 15.883 1 95.31 386 LEU B C 1
ATOM 6747 O O . LEU B 1 386 ? -8.805 10.883 16.422 1 95.31 386 LEU B O 1
ATOM 6751 N N . LEU B 1 387 ? -9.242 8.711 16.609 1 95.62 387 LEU B N 1
ATOM 6752 C CA . LEU B 1 387 ? -9.641 8.883 18 1 95.62 387 LEU B CA 1
ATOM 6753 C C . LEU B 1 387 ? -8.484 8.539 18.938 1 95.62 387 LEU B C 1
ATOM 6755 O O . LEU B 1 387 ? -8.617 8.648 20.156 1 95.62 387 LEU B O 1
ATOM 6759 N N . GLY B 1 388 ? -7.379 8.164 18.344 1 96.06 388 GLY B N 1
ATOM 6760 C CA . GLY B 1 388 ? -6.258 7.84 19.219 1 96.06 388 GLY B CA 1
ATOM 6761 C C . GLY B 1 388 ? -4.926 7.816 18.484 1 96.06 388 GLY B C 1
ATOM 6762 O O . GLY B 1 388 ? -4.879 7.672 17.266 1 96.06 388 GLY B O 1
ATOM 6763 N N . VAL B 1 389 ? -3.871 7.984 19.344 1 97.19 389 VAL B N 1
ATOM 6764 C CA . VAL B 1 389 ? -2.502 7.859 18.859 1 97.19 389 VAL B CA 1
ATOM 6765 C C . VAL B 1 389 ? -1.733 6.867 19.734 1 97.19 389 VAL B C 1
ATOM 6767 O O . VAL B 1 389 ? -2.082 6.652 20.891 1 97.19 389 VAL B O 1
ATOM 6770 N N . SER B 1 390 ? -0.83 6.191 19.109 1 96.62 390 SER B N 1
ATOM 6771 C CA . SER B 1 390 ? 0.124 5.375 19.859 1 96.62 390 SER B CA 1
ATOM 6772 C C . SER B 1 390 ? 1.549 5.887 19.672 1 96.62 390 SER B C 1
ATOM 6774 O O . SER B 1 390 ? 2.016 6.055 18.547 1 96.62 390 SER B O 1
ATOM 6776 N N . HIS B 1 391 ? 2.25 6.094 20.812 1 97.62 391 HIS B N 1
ATOM 6777 C CA . HIS B 1 391 ? 3.645 6.512 20.734 1 97.62 391 HIS B CA 1
ATOM 6778 C C . HIS B 1 391 ? 4.508 5.434 20.094 1 97.62 391 HIS B C 1
ATOM 6780 O O . HIS B 1 391 ? 5.414 5.738 19.312 1 97.62 391 HIS B O 1
ATOM 6786 N N . ALA B 1 392 ? 4.215 4.227 20.359 1 97.25 392 ALA B N 1
ATOM 6787 C CA . ALA B 1 392 ? 4.965 3.117 19.781 1 97.25 392 ALA B CA 1
ATOM 6788 C C . ALA B 1 392 ? 4.727 3.031 18.281 1 97.25 392 ALA B C 1
ATOM 6790 O O . ALA B 1 392 ? 5.586 2.555 17.531 1 97.25 392 ALA B O 1
ATOM 6791 N N . ALA B 1 393 ? 3.594 3.477 17.844 1 97.75 393 ALA B N 1
ATOM 6792 C CA . ALA B 1 393 ? 3.25 3.42 16.422 1 97.75 393 ALA B CA 1
ATOM 6793 C C . ALA B 1 393 ? 4.188 4.293 15.602 1 97.75 393 ALA B C 1
ATOM 6795 O O . ALA B 1 393 ? 4.461 3.992 14.438 1 97.75 393 ALA B O 1
ATOM 6796 N N . TYR B 1 394 ? 4.711 5.398 16.172 1 98.56 394 TYR B N 1
ATOM 6797 C CA . TYR B 1 394 ? 5.656 6.23 15.438 1 98.56 394 TYR B CA 1
ATOM 6798 C C . TYR B 1 394 ? 6.887 5.43 15.023 1 98.56 394 TYR B C 1
ATOM 6800 O O . TYR B 1 394 ? 7.434 5.633 13.938 1 98.56 394 TYR B O 1
ATOM 6808 N N . VAL B 1 395 ? 7.258 4.523 15.859 1 98.38 395 VAL B N 1
ATOM 6809 C CA . VAL B 1 395 ? 8.445 3.715 15.617 1 98.38 395 VAL B CA 1
ATOM 6810 C C . VAL B 1 395 ? 8.164 2.695 14.516 1 98.38 395 VAL B C 1
ATOM 6812 O O . VAL B 1 395 ? 8.945 2.559 13.57 1 98.38 395 VAL B O 1
ATOM 6815 N N . THR B 1 396 ? 7.051 1.955 14.617 1 97.94 396 THR B N 1
ATOM 6816 C CA . THR B 1 396 ? 6.703 0.982 13.586 1 97.94 396 THR B CA 1
ATOM 6817 C C . THR B 1 396 ? 6.473 1.672 12.242 1 97.94 396 THR B C 1
ATOM 6819 O O . THR B 1 396 ? 6.887 1.164 11.203 1 97.94 396 THR B O 1
ATOM 6822 N N . ASP B 1 397 ? 5.832 2.807 12.32 1 98.75 397 ASP B N 1
ATOM 6823 C CA . ASP B 1 397 ? 5.477 3.518 11.102 1 98.75 397 ASP B CA 1
ATOM 6824 C C . ASP B 1 397 ? 6.719 4.074 10.406 1 98.75 397 ASP B C 1
ATOM 6826 O O . ASP B 1 397 ? 6.738 4.227 9.188 1 98.75 397 ASP B O 1
ATOM 6830 N N . ASN B 1 398 ? 7.734 4.379 11.188 1 98.81 398 ASN B N 1
ATOM 6831 C CA . ASN B 1 398 ? 8.977 4.848 10.578 1 98.81 398 ASN B CA 1
ATOM 6832 C C . ASN B 1 398 ? 9.5 3.859 9.547 1 98.81 398 ASN B C 1
ATOM 6834 O O . ASN B 1 398 ? 9.953 4.262 8.469 1 98.81 398 ASN B O 1
ATOM 6838 N N . ASP B 1 399 ? 9.469 2.566 9.836 1 98.44 399 ASP B N 1
ATOM 6839 C CA . ASP B 1 399 ? 9.867 1.522 8.891 1 98.44 399 ASP B CA 1
ATOM 6840 C C . ASP B 1 399 ? 8.906 1.453 7.711 1 98.44 399 ASP B C 1
ATOM 6842 O O . ASP B 1 399 ? 9.328 1.346 6.559 1 98.44 399 ASP B O 1
ATOM 6846 N N . MET B 1 400 ? 7.652 1.493 8.023 1 98.75 400 MET B N 1
ATOM 6847 C CA . MET B 1 400 ? 6.633 1.421 6.98 1 98.75 400 MET B CA 1
ATOM 6848 C C . MET B 1 400 ? 6.801 2.553 5.973 1 98.75 400 MET B C 1
ATOM 6850 O O . MET B 1 400 ? 6.773 2.32 4.762 1 98.75 400 MET B O 1
ATOM 6854 N N . LEU B 1 401 ? 6.988 3.725 6.488 1 98.94 401 LEU B N 1
ATOM 6855 C CA . LEU B 1 401 ? 7.121 4.902 5.637 1 98.94 401 LEU B CA 1
ATOM 6856 C C . LEU B 1 401 ? 8.391 4.824 4.797 1 98.94 401 LEU B C 1
ATOM 6858 O O . LEU B 1 401 ? 8.398 5.234 3.635 1 98.94 401 LEU B O 1
ATOM 6862 N N . GLY B 1 402 ? 9.461 4.32 5.418 1 98.62 402 GLY B N 1
ATOM 6863 C CA . GLY B 1 402 ? 10.664 4.094 4.633 1 98.62 402 GLY B CA 1
ATOM 6864 C C . GLY B 1 402 ? 10.438 3.172 3.449 1 98.62 402 GLY B C 1
ATOM 6865 O O . GLY B 1 402 ? 10.906 3.449 2.342 1 98.62 402 GLY B O 1
ATOM 6866 N N . ASN B 1 403 ? 9.758 2.115 3.666 1 98.56 403 ASN B N 1
ATOM 6867 C CA . ASN B 1 403 ? 9.43 1.188 2.59 1 98.56 403 ASN B CA 1
ATOM 6868 C C . ASN B 1 403 ? 8.594 1.86 1.505 1 98.56 403 ASN B C 1
ATOM 6870 O O . ASN B 1 403 ? 8.82 1.642 0.314 1 98.56 403 ASN B O 1
ATOM 6874 N N . ILE B 1 404 ? 7.594 2.629 1.915 1 98.88 404 ILE B N 1
ATOM 6875 C CA . ILE B 1 404 ? 6.734 3.314 0.957 1 98.88 404 ILE B CA 1
ATOM 6876 C C . ILE B 1 404 ? 7.562 4.285 0.121 1 98.88 404 ILE B C 1
ATOM 6878 O O . ILE B 1 404 ? 7.449 4.316 -1.106 1 98.88 404 ILE B O 1
ATOM 6882 N N . LEU B 1 405 ? 8.422 5.062 0.786 1 98.75 405 LEU B N 1
ATOM 6883 C CA . LEU B 1 405 ? 9.273 6.012 0.073 1 98.75 405 LEU B CA 1
ATOM 6884 C C . LEU B 1 405 ? 10.188 5.293 -0.91 1 98.75 405 LEU B C 1
ATOM 6886 O O . LEU B 1 405 ? 10.469 5.809 -1.996 1 98.75 405 LEU B O 1
ATOM 6890 N N . ARG B 1 406 ? 10.609 4.141 -0.529 1 98.06 406 ARG B N 1
ATOM 6891 C CA . ARG B 1 406 ? 11.477 3.369 -1.412 1 98.06 406 ARG B CA 1
ATOM 6892 C C . ARG B 1 406 ? 10.734 2.947 -2.678 1 98.06 406 ARG B C 1
ATOM 6894 O O . ARG B 1 406 ? 11.336 2.852 -3.75 1 98.06 406 ARG B O 1
ATOM 6901 N N . THR B 1 407 ? 9.469 2.705 -2.592 1 98.56 407 THR B N 1
ATOM 6902 C CA . THR B 1 407 ? 8.695 2.414 -3.791 1 98.56 407 THR B CA 1
ATOM 6903 C C . THR B 1 407 ? 8.5 3.676 -4.629 1 98.56 407 THR B C 1
ATOM 6905 O O . THR B 1 407 ? 8.539 3.623 -5.859 1 98.56 407 THR B O 1
ATOM 6908 N N . VAL B 1 408 ? 8.289 4.789 -3.969 1 98.44 408 VAL B N 1
ATOM 6909 C CA . VAL B 1 408 ? 8.07 6.055 -4.66 1 98.44 408 VAL B CA 1
ATOM 6910 C C . VAL B 1 408 ? 9.305 6.418 -5.484 1 98.44 408 VAL B C 1
ATOM 6912 O O . VAL B 1 408 ? 9.188 6.949 -6.59 1 98.44 408 VAL B O 1
ATOM 6915 N N . ARG B 1 409 ? 10.445 6.078 -4.953 1 96.75 409 ARG B N 1
ATOM 6916 C CA . ARG B 1 409 ? 11.711 6.375 -5.609 1 96.75 409 ARG B CA 1
ATOM 6917 C C . ARG B 1 409 ? 11.766 5.742 -6.996 1 96.75 409 ARG B C 1
ATOM 6919 O O . ARG B 1 409 ? 12.391 6.285 -7.91 1 96.75 409 ARG B O 1
ATOM 6926 N N . GLY B 1 410 ? 11.156 4.516 -7.18 1 95.75 410 GLY B N 1
ATOM 6927 C CA . GLY B 1 410 ? 11.094 3.877 -8.484 1 95.75 410 GLY B CA 1
ATOM 6928 C C . GLY B 1 410 ? 12.281 2.971 -8.766 1 95.75 410 GLY B C 1
ATOM 6929 O O . GLY B 1 410 ? 12.961 2.531 -7.832 1 95.75 410 GLY B O 1
ATOM 6930 N N . ILE B 1 411 ? 12.445 2.604 -10.016 1 95.62 411 ILE B N 1
ATOM 6931 C CA . ILE B 1 411 ? 13.461 1.653 -10.453 1 95.62 411 ILE B CA 1
ATOM 6932 C C . ILE B 1 411 ? 14.734 2.402 -10.852 1 95.62 411 ILE B C 1
ATOM 6934 O O . ILE B 1 411 ? 15.844 1.91 -10.641 1 95.62 411 ILE B O 1
ATOM 6938 N N . GLU B 1 412 ? 14.609 3.537 -11.43 1 94.19 412 GLU B N 1
ATOM 6939 C CA . GLU B 1 412 ? 15.695 4.418 -11.859 1 94.19 412 GLU B CA 1
ATOM 6940 C C . GLU B 1 412 ? 16.625 3.717 -12.852 1 94.19 412 GLU B C 1
ATOM 6942 O O . GLU B 1 412 ? 17.844 3.73 -12.688 1 94.19 412 GLU B O 1
ATOM 6947 N N . ALA B 1 413 ? 16.031 3.135 -13.891 1 96.44 413 ALA B N 1
ATOM 6948 C CA . ALA B 1 413 ? 16.828 2.432 -14.891 1 96.44 413 ALA B CA 1
ATOM 6949 C C . ALA B 1 413 ? 17.609 3.414 -15.758 1 96.44 413 ALA B C 1
ATOM 6951 O O . ALA B 1 413 ? 17.031 4.352 -16.312 1 96.44 413 ALA B O 1
ATOM 6952 N N . THR B 1 414 ? 18.891 3.264 -15.844 1 95.31 414 THR B N 1
ATOM 6953 C CA . THR B 1 414 ? 19.812 4.023 -16.688 1 95.31 414 THR B CA 1
ATOM 6954 C C . THR B 1 414 ? 20.766 3.086 -17.422 1 95.31 414 THR B C 1
ATOM 6956 O O . THR B 1 414 ? 20.891 1.911 -17.078 1 95.31 414 THR B O 1
ATOM 6959 N N . PRO B 1 415 ? 21.422 3.564 -18.453 1 93.75 415 PRO B N 1
ATOM 6960 C CA . PRO B 1 415 ? 22.406 2.729 -19.156 1 93.75 415 PRO B CA 1
ATOM 6961 C C . PRO B 1 415 ? 23.516 2.217 -18.219 1 93.75 415 PRO B C 1
ATOM 6963 O O . PRO B 1 415 ? 24.047 1.132 -18.438 1 93.75 415 PRO B O 1
ATOM 6966 N N . GLU B 1 416 ? 23.75 2.959 -17.156 1 89.62 416 GLU B N 1
ATOM 6967 C CA . GLU B 1 416 ? 24.828 2.607 -16.234 1 89.62 416 GLU B CA 1
ATOM 6968 C C . GLU B 1 416 ? 24.391 1.502 -15.273 1 89.62 416 GLU B C 1
ATOM 6970 O O . GLU B 1 416 ? 25.203 0.679 -14.859 1 89.62 416 GLU B O 1
ATOM 6975 N N . ASN B 1 417 ? 23.078 1.442 -14.945 1 91.62 417 ASN B N 1
ATOM 6976 C CA . ASN B 1 417 ? 22.703 0.517 -13.883 1 91.62 417 ASN B CA 1
ATOM 6977 C C . ASN B 1 417 ? 21.844 -0.63 -14.406 1 91.62 417 ASN B C 1
ATOM 6979 O O . ASN B 1 417 ? 21.406 -1.487 -13.641 1 91.62 417 ASN B O 1
ATOM 6983 N N . ILE B 1 418 ? 21.625 -0.687 -15.695 1 93.38 418 ILE B N 1
ATOM 6984 C CA . ILE B 1 418 ? 20.875 -1.769 -16.312 1 93.38 418 ILE B CA 1
ATOM 6985 C C . ILE B 1 418 ? 21.672 -3.066 -16.25 1 93.38 418 ILE B C 1
ATOM 6987 O O . ILE B 1 418 ? 21.109 -4.156 -16.391 1 93.38 418 ILE B O 1
ATOM 6991 N N . ALA B 1 419 ? 22.969 -2.988 -16.094 1 89.38 419 ALA B N 1
ATOM 6992 C CA . ALA B 1 419 ? 23.875 -4.059 -15.688 1 89.38 419 ALA B CA 1
ATOM 6993 C C . ALA B 1 419 ? 23.938 -5.16 -16.734 1 89.38 419 ALA B C 1
ATOM 6995 O O . ALA B 1 419 ? 24.125 -6.332 -16.406 1 89.38 419 ALA B O 1
ATOM 6996 N N . ALA B 1 420 ? 23.688 -4.867 -17.969 1 91.62 420 ALA B N 1
ATOM 6997 C CA . ALA B 1 420 ? 23.734 -5.879 -19.031 1 91.62 420 ALA B CA 1
ATOM 6998 C C . ALA B 1 420 ? 25.141 -6.477 -19.156 1 91.62 420 ALA B C 1
ATOM 7000 O O . ALA B 1 420 ? 25.281 -7.695 -19.281 1 91.62 420 ALA B O 1
ATOM 7001 N N . ASP B 1 421 ? 26.109 -5.602 -19.078 1 90.44 421 ASP B N 1
ATOM 7002 C CA . ASP B 1 421 ? 27.484 -6.062 -19.188 1 90.44 421 ASP B CA 1
ATOM 7003 C C . ASP B 1 421 ? 27.891 -6.902 -17.969 1 90.44 421 ASP B C 1
ATOM 7005 O O . ASP B 1 421 ? 28.641 -7.867 -18.094 1 90.44 421 ASP B O 1
ATOM 7009 N N . VAL B 1 422 ? 27.375 -6.445 -16.859 1 89.38 422 VAL B N 1
ATOM 7010 C CA . VAL B 1 422 ? 27.656 -7.184 -15.633 1 89.38 422 VAL B CA 1
ATOM 7011 C C . VAL B 1 422 ? 27.047 -8.586 -15.727 1 89.38 422 VAL B C 1
ATOM 7013 O O . VAL B 1 422 ? 27.703 -9.57 -15.352 1 89.38 422 VAL B O 1
ATOM 7016 N N . ILE B 1 423 ? 25.844 -8.734 -16.219 1 93.94 423 ILE B N 1
ATOM 7017 C CA . ILE B 1 423 ? 25.156 -10.016 -16.375 1 93.94 423 ILE B CA 1
ATOM 7018 C C . ILE B 1 423 ? 25.984 -10.914 -17.297 1 93.94 423 ILE B C 1
ATOM 7020 O O . ILE B 1 423 ? 26.266 -12.062 -16.953 1 93.94 423 ILE B O 1
ATOM 7024 N N . ALA B 1 424 ? 26.375 -10.367 -18.391 1 93.38 424 ALA B N 1
ATOM 7025 C CA . ALA B 1 424 ? 27.141 -11.133 -19.359 1 93.38 424 ALA B CA 1
ATOM 7026 C C . ALA B 1 424 ? 28.469 -11.609 -18.75 1 93.38 424 ALA B C 1
ATOM 7028 O O . ALA B 1 424 ? 28.859 -12.758 -18.938 1 93.38 424 ALA B O 1
ATOM 7029 N N . GLY B 1 425 ? 29.125 -10.688 -18.094 1 90.94 425 GLY B N 1
ATOM 7030 C CA . GLY B 1 425 ? 30.391 -11.023 -17.453 1 90.94 425 GLY B CA 1
ATOM 7031 C C . GLY B 1 425 ? 30.266 -12.141 -16.438 1 90.94 425 GLY B C 1
ATOM 7032 O O . GLY B 1 425 ? 31.078 -13.07 -16.422 1 90.94 425 GLY B O 1
ATOM 7033 N N . VAL B 1 426 ? 29.281 -12.094 -15.625 1 90.44 426 VAL B N 1
ATOM 7034 C CA . VAL B 1 426 ? 29.062 -13.078 -14.57 1 90.44 426 VAL B CA 1
ATOM 7035 C C . VAL B 1 426 ? 28.719 -14.43 -15.195 1 90.44 426 VAL B C 1
ATOM 7037 O O . VAL B 1 426 ? 29.219 -15.469 -14.758 1 90.44 426 VAL B O 1
ATOM 7040 N N . CYS B 1 427 ? 27.859 -14.445 -16.156 1 92.38 427 CYS B N 1
ATOM 7041 C CA . CYS B 1 427 ? 27.406 -15.68 -16.797 1 92.38 427 CYS B CA 1
ATOM 7042 C C . CYS B 1 427 ? 28.547 -16.375 -17.531 1 92.38 427 CYS B C 1
ATOM 7044 O O . CYS B 1 427 ? 28.578 -17.594 -17.609 1 92.38 427 CYS B O 1
ATOM 7046 N N . ARG B 1 428 ? 29.531 -15.602 -18.016 1 90.19 428 ARG B N 1
ATOM 7047 C CA . ARG B 1 428 ? 30.672 -16.156 -18.719 1 90.19 428 ARG B CA 1
ATOM 7048 C C . ARG B 1 428 ? 31.812 -16.5 -17.75 1 90.19 428 ARG B C 1
ATOM 7050 O O . ARG B 1 428 ? 32.781 -17.156 -18.125 1 90.19 428 ARG B O 1
ATOM 7057 N N . GLY B 1 429 ? 31.609 -16 -16.547 1 86.81 429 GLY B N 1
ATOM 7058 C CA . GLY B 1 429 ? 32.688 -16.156 -15.578 1 86.81 429 GLY B CA 1
ATOM 7059 C C . GLY B 1 429 ? 32.25 -16.922 -14.328 1 86.81 429 GLY B C 1
ATOM 7060 O O . GLY B 1 429 ? 31.781 -18.047 -14.422 1 86.81 429 GLY B O 1
ATOM 7061 N N . VAL B 1 430 ? 32.281 -16.156 -13.188 1 78.81 430 VAL B N 1
ATOM 7062 C CA . VAL B 1 430 ? 32.188 -16.719 -11.836 1 78.81 430 VAL B CA 1
ATOM 7063 C C . VAL B 1 430 ? 30.797 -17.281 -11.594 1 78.81 430 VAL B C 1
ATOM 7065 O O . VAL B 1 430 ? 30.625 -18.156 -10.75 1 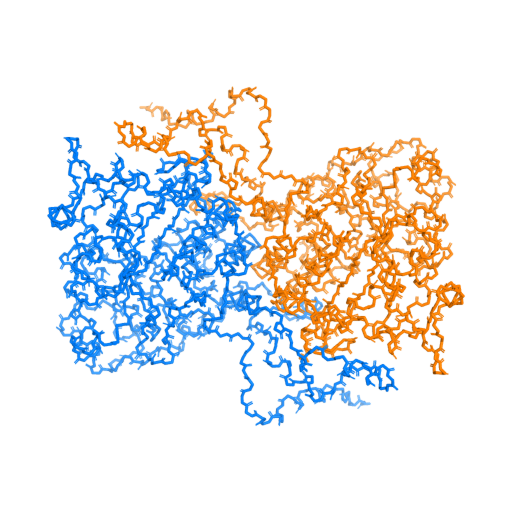78.81 430 VAL B O 1
ATOM 7068 N N . GLY B 1 431 ? 29.828 -16.75 -12.18 1 80.88 431 GLY B N 1
ATOM 7069 C CA . GLY B 1 431 ? 28.5 -17.344 -12.156 1 80.88 431 GLY B CA 1
ATOM 7070 C C . GLY B 1 431 ? 27.641 -16.844 -11.008 1 80.88 431 GLY B C 1
ATOM 7071 O O . GLY B 1 431 ? 26.547 -17.375 -10.766 1 80.88 431 GLY B O 1
ATOM 7072 N N . HIS B 1 432 ? 28.203 -15.922 -10.195 1 80.25 432 HIS B N 1
ATOM 7073 C CA . HIS B 1 432 ? 27.391 -15.312 -9.141 1 80.25 432 HIS B CA 1
ATOM 7074 C C . HIS B 1 432 ? 27.797 -13.859 -8.914 1 80.25 432 HIS B C 1
ATOM 7076 O O . HIS B 1 432 ? 28.875 -13.438 -9.328 1 80.25 432 HIS B O 1
ATOM 7082 N N . TYR B 1 433 ? 26.875 -13.203 -8.32 1 82.31 433 TYR B N 1
ATOM 7083 C CA . TYR B 1 433 ? 27.078 -11.766 -8.195 1 82.31 433 TYR B CA 1
ATOM 7084 C C . TYR B 1 433 ? 27.641 -11.406 -6.824 1 82.31 433 TYR B C 1
ATOM 7086 O O . TYR B 1 433 ? 27.938 -10.242 -6.547 1 82.31 433 TYR B O 1
ATOM 7094 N N . LEU B 1 434 ? 27.781 -12.492 -6.055 1 74.44 434 LEU B N 1
ATOM 7095 C CA . LEU B 1 434 ? 28.234 -12.266 -4.688 1 74.44 434 LEU B CA 1
ATOM 7096 C C . LEU B 1 434 ? 29.672 -11.719 -4.68 1 74.44 434 LEU B C 1
ATOM 7098 O O . LEU B 1 434 ? 30.5 -12.133 -5.492 1 74.44 434 LEU B O 1
ATOM 7102 N N . GLY B 1 435 ? 29.922 -10.594 -4.066 1 65.12 435 GLY B N 1
ATOM 7103 C CA . GLY B 1 435 ? 31.297 -10.148 -3.871 1 65.12 435 GLY B CA 1
ATOM 7104 C C . GLY B 1 435 ? 31.703 -9.039 -4.816 1 65.12 435 GLY B C 1
ATOM 7105 O O . GLY B 1 435 ? 32.781 -8.469 -4.676 1 65.12 435 GLY B O 1
ATOM 7106 N N . GLU B 1 436 ? 30.859 -8.938 -5.738 1 66.62 436 GLU B N 1
ATOM 7107 C CA . GLU B 1 436 ? 31.219 -7.82 -6.602 1 66.62 436 GLU B CA 1
ATOM 7108 C C . GLU B 1 436 ? 31.141 -6.496 -5.852 1 66.62 436 GLU B C 1
ATOM 7110 O O . GLU B 1 436 ? 30.203 -6.258 -5.09 1 66.62 436 GLU B O 1
ATOM 7115 N N . GLN B 1 437 ? 32.25 -5.773 -5.836 1 62.62 437 GLN B N 1
ATOM 7116 C CA . GLN B 1 437 ? 32.344 -4.484 -5.156 1 62.62 437 GLN B CA 1
ATOM 7117 C C . GLN B 1 437 ? 31.109 -3.627 -5.457 1 62.62 437 GLN B C 1
ATOM 7119 O O . GLN B 1 437 ? 30.594 -2.938 -4.574 1 62.62 437 GLN B O 1
ATOM 7124 N N . HIS B 1 438 ? 30.703 -3.682 -6.609 1 69.69 438 HIS B N 1
ATOM 7125 C CA . HIS B 1 438 ? 29.547 -2.893 -7.023 1 69.69 438 HIS B CA 1
ATOM 7126 C C . HIS B 1 438 ? 28.297 -3.314 -6.27 1 69.69 438 HIS B C 1
ATOM 7128 O O . HIS B 1 438 ? 27.453 -2.479 -5.949 1 69.69 438 HIS B O 1
ATOM 7134 N N . THR B 1 439 ? 28.328 -4.453 -5.836 1 70.69 439 THR B N 1
ATOM 7135 C CA . THR B 1 439 ? 27.172 -5.008 -5.133 1 70.69 439 THR B CA 1
ATOM 7136 C C . THR B 1 439 ? 27.031 -4.371 -3.754 1 70.69 439 THR B C 1
ATOM 7138 O O . THR B 1 439 ? 25.922 -3.973 -3.365 1 70.69 439 THR B O 1
ATOM 7141 N N . PHE B 1 440 ? 28.062 -4.156 -3.176 1 72.94 440 PHE B N 1
ATOM 7142 C CA . PHE B 1 440 ? 28.016 -3.635 -1.814 1 72.94 440 PHE B CA 1
ATOM 7143 C C . PHE B 1 440 ? 27.609 -2.17 -1.812 1 72.94 440 PHE B C 1
ATOM 7145 O O . PHE B 1 440 ? 26.844 -1.735 -0.941 1 72.94 440 PHE B O 1
ATOM 7152 N N . SER B 1 441 ? 28.172 -1.487 -2.734 1 77.06 441 SER B N 1
ATOM 7153 C CA . SER B 1 441 ? 27.797 -0.077 -2.82 1 77.06 441 SER B CA 1
ATOM 7154 C C . SER B 1 441 ? 26.312 0.091 -3.139 1 77.06 441 SER B C 1
ATOM 7156 O O . SER B 1 441 ? 25.656 0.996 -2.615 1 77.06 441 SER B O 1
ATOM 7158 N N . ARG B 1 442 ? 25.844 -0.787 -3.848 1 80.31 442 ARG B N 1
ATOM 7159 C CA . ARG B 1 442 ? 24.438 -0.715 -4.219 1 80.31 442 ARG B CA 1
ATOM 7160 C C . ARG B 1 442 ? 23.547 -1.138 -3.057 1 80.31 442 ARG B C 1
ATOM 7162 O O . ARG B 1 442 ? 22.438 -0.633 -2.908 1 80.31 442 ARG B O 1
ATOM 7169 N N . MET B 1 443 ? 24.062 -1.973 -2.268 1 78.38 443 MET B N 1
ATOM 7170 C CA . MET B 1 443 ? 23.328 -2.436 -1.094 1 78.38 443 MET B CA 1
ATOM 7171 C C . MET B 1 443 ? 22.953 -1.267 -0.191 1 78.38 443 MET B C 1
ATOM 7173 O O . MET B 1 443 ? 21.844 -1.21 0.325 1 78.38 443 MET B O 1
ATOM 7177 N N . LYS B 1 444 ? 23.797 -0.357 -0.113 1 80.31 444 LYS B N 1
ATOM 7178 C CA . LYS B 1 444 ? 23.594 0.769 0.796 1 80.31 444 LYS B CA 1
ATOM 7179 C C . LYS B 1 444 ? 22.734 1.854 0.151 1 80.31 444 LYS B C 1
ATOM 7181 O O . LYS B 1 444 ? 21.984 2.543 0.837 1 80.31 444 LYS B O 1
ATOM 7186 N N . SER B 1 445 ? 22.797 1.842 -1.088 1 87.94 445 SER B N 1
ATOM 7187 C CA . SER B 1 445 ? 22.156 2.973 -1.751 1 87.94 445 SER B CA 1
ATOM 7188 C C . SER B 1 445 ? 20.781 2.59 -2.285 1 87.94 445 SER B C 1
ATOM 7190 O O . SER B 1 445 ? 19.891 3.443 -2.414 1 87.94 445 SER B O 1
ATOM 7192 N N . ASP B 1 446 ? 20.594 1.291 -2.49 1 90.56 446 ASP B N 1
ATOM 7193 C CA . ASP B 1 446 ? 19.391 0.92 -3.211 1 90.56 446 ASP B CA 1
ATOM 7194 C C . ASP B 1 446 ? 18.391 0.205 -2.293 1 90.56 446 ASP B C 1
ATOM 7196 O O . ASP B 1 446 ? 17.219 0.081 -2.621 1 90.56 446 ASP B O 1
ATOM 7200 N N . TYR B 1 447 ? 18.859 -0.239 -1.192 1 92.81 447 TYR B N 1
ATOM 7201 C CA . TYR B 1 447 ? 18.031 -1.096 -0.358 1 92.81 447 TYR B CA 1
ATOM 7202 C C . TYR B 1 447 ? 17.75 -0.438 0.986 1 92.81 447 TYR B C 1
ATOM 7204 O O . TYR B 1 447 ? 18.672 -0.019 1.688 1 92.81 447 TYR B O 1
ATOM 7212 N N . PHE B 1 448 ? 16.5 -0.355 1.292 1 95.44 448 PHE B N 1
ATOM 7213 C CA . PHE B 1 448 ? 16.094 0.18 2.584 1 95.44 448 PHE B CA 1
ATOM 7214 C C . PHE B 1 448 ? 16.031 -0.925 3.633 1 95.44 448 PHE B C 1
ATOM 7216 O O . PHE B 1 448 ? 15.312 -1.91 3.463 1 95.44 448 PHE B O 1
ATOM 7223 N N . TYR B 1 449 ? 16.766 -0.774 4.73 1 93.31 449 TYR B N 1
ATOM 7224 C CA . TYR B 1 449 ? 16.75 -1.715 5.848 1 93.31 449 TYR B CA 1
ATOM 7225 C C . TYR B 1 449 ? 15.93 -1.168 7.012 1 93.31 449 TYR B C 1
ATOM 7227 O O . TYR B 1 449 ? 16.234 -0.094 7.539 1 93.31 449 TYR B O 1
ATOM 7235 N N . PRO B 1 450 ? 14.922 -1.883 7.402 1 94.19 450 PRO B N 1
ATOM 7236 C CA . PRO B 1 450 ? 14.086 -1.396 8.508 1 94.19 450 PRO B CA 1
ATOM 7237 C C . PRO B 1 450 ? 14.844 -1.335 9.836 1 94.19 450 PRO B C 1
ATOM 7239 O O . PRO B 1 450 ? 15.781 -2.107 10.047 1 94.19 450 PRO B O 1
ATOM 7242 N N . GLU B 1 451 ? 14.406 -0.469 10.648 1 95.31 451 GLU B N 1
ATOM 7243 C CA . GLU B 1 451 ? 15.031 -0.318 11.961 1 95.31 451 GLU B CA 1
ATOM 7244 C C . GLU B 1 451 ? 14.602 -1.433 12.906 1 95.31 451 GLU B C 1
ATOM 7246 O O . GLU B 1 451 ? 15.43 -2 13.625 1 95.31 451 GLU B O 1
ATOM 7251 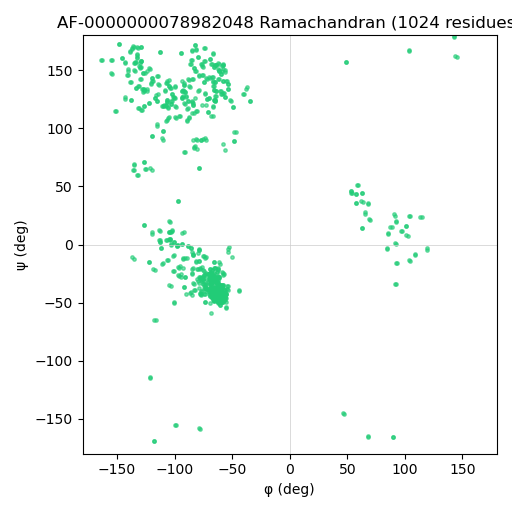N N . ILE B 1 452 ? 13.281 -1.755 12.898 1 96.69 452 ILE B N 1
ATOM 7252 C CA . ILE B 1 452 ? 12.836 -2.738 13.883 1 96.69 452 ILE B CA 1
ATOM 7253 C C . ILE B 1 452 ? 12.188 -3.922 13.164 1 96.69 452 ILE B C 1
ATOM 7255 O O . ILE B 1 452 ? 11.977 -4.98 13.766 1 96.69 452 ILE B O 1
ATOM 7259 N N . GLY B 1 453 ? 11.867 -3.746 11.898 1 95.75 453 GLY B N 1
ATOM 7260 C CA . GLY B 1 453 ? 11.281 -4.859 11.164 1 95.75 453 GLY B CA 1
ATOM 7261 C C . GLY B 1 453 ? 12.117 -6.121 11.234 1 95.75 453 GLY B C 1
ATOM 7262 O O . GLY B 1 453 ? 13.336 -6.082 11.023 1 95.75 453 GLY B O 1
ATOM 7263 N N . ASP B 1 454 ? 11.469 -7.215 11.492 1 95 454 ASP B N 1
ATOM 7264 C CA . ASP B 1 454 ? 12.203 -8.461 11.695 1 95 454 ASP B CA 1
ATOM 7265 C C . ASP B 1 454 ? 12.32 -9.25 10.391 1 95 454 ASP B C 1
ATOM 7267 O O . ASP B 1 454 ? 11.312 -9.492 9.711 1 95 454 ASP B O 1
ATOM 7271 N N . ARG B 1 455 ? 13.516 -9.586 10.047 1 94.38 455 ARG B N 1
ATOM 7272 C CA . ARG B 1 455 ? 13.758 -10.336 8.82 1 94.38 455 ARG B CA 1
ATOM 7273 C C . ARG B 1 455 ? 14.414 -11.672 9.117 1 94.38 455 ARG B C 1
ATOM 7275 O O . ARG B 1 455 ? 14.883 -12.359 8.203 1 94.38 455 ARG B O 1
ATOM 7282 N N . ARG B 1 456 ? 14.516 -12.078 10.383 1 92.94 456 ARG B N 1
ATOM 7283 C CA . ARG B 1 456 ? 15.117 -13.352 10.773 1 92.94 456 ARG B CA 1
ATOM 7284 C C . ARG B 1 456 ? 14.258 -14.523 10.305 1 92.94 456 ARG B C 1
ATOM 7286 O O . ARG B 1 456 ? 13.047 -14.383 10.117 1 92.94 456 ARG B O 1
ATOM 7293 N N . ALA B 1 457 ? 14.914 -15.625 10.148 1 91.69 457 ALA B N 1
ATOM 7294 C CA . ALA B 1 457 ? 14.164 -16.859 9.922 1 91.69 457 ALA B CA 1
ATOM 7295 C C . ALA B 1 457 ? 13.281 -17.188 11.117 1 91.69 457 ALA B C 1
ATOM 7297 O O . ALA B 1 457 ? 13.578 -16.797 12.25 1 91.69 457 ALA B O 1
ATOM 7298 N N . PRO B 1 458 ? 12.242 -17.938 10.922 1 92.31 458 PRO B N 1
ATOM 7299 C CA . PRO B 1 458 ? 11.281 -18.203 11.992 1 92.31 458 PRO B CA 1
ATOM 7300 C C . PRO B 1 458 ? 11.93 -18.844 13.227 1 92.31 458 PRO B C 1
ATOM 7302 O O . PRO B 1 458 ? 11.609 -18.469 14.359 1 92.31 458 PRO B O 1
ATOM 7305 N N . ARG B 1 459 ? 12.758 -19.812 13.023 1 91.81 459 ARG B N 1
ATOM 7306 C CA . ARG B 1 459 ? 13.398 -20.484 14.148 1 91.81 459 ARG B CA 1
ATOM 7307 C C . ARG B 1 459 ? 14.258 -19.516 14.953 1 91.81 459 ARG B C 1
ATOM 7309 O O . ARG B 1 459 ? 14.219 -19.531 16.188 1 91.81 459 ARG B O 1
ATOM 7316 N N . ASP B 1 460 ? 15.023 -18.734 14.242 1 92.75 460 ASP B N 1
ATOM 7317 C CA . ASP B 1 460 ? 15.859 -17.734 14.906 1 92.75 460 ASP B CA 1
ATOM 7318 C C . ASP B 1 460 ? 15 -16.734 15.672 1 92.75 460 ASP B C 1
ATOM 7320 O O . ASP B 1 460 ? 15.359 -16.312 16.781 1 92.75 460 ASP B O 1
ATOM 7324 N N . TRP B 1 461 ? 13.953 -16.297 15.062 1 93.56 461 TRP B N 1
ATOM 7325 C CA . TRP B 1 461 ? 13.016 -15.383 15.703 1 93.56 461 TRP B CA 1
ATOM 7326 C C . TRP B 1 461 ? 12.438 -15.992 16.969 1 93.56 461 TRP B C 1
ATOM 7328 O O . TRP B 1 461 ? 12.383 -15.328 18.016 1 93.56 461 TRP B O 1
ATOM 7338 N N . GLN B 1 462 ? 12.023 -17.234 16.922 1 93.88 462 GLN B N 1
ATOM 7339 C CA . GLN B 1 462 ? 11.469 -17.938 18.062 1 93.88 462 GLN B CA 1
ATOM 7340 C C . GLN B 1 462 ? 12.508 -18.078 19.188 1 93.88 462 GLN B C 1
ATOM 7342 O O . GLN B 1 462 ? 12.195 -17.859 20.359 1 93.88 462 GLN B O 1
ATOM 7347 N N . ASP B 1 463 ? 13.703 -18.422 18.797 1 94.69 463 ASP B N 1
ATOM 7348 C CA . ASP B 1 463 ? 14.781 -18.625 19.766 1 94.69 463 ASP B CA 1
ATOM 7349 C C . ASP B 1 463 ? 15.141 -17.328 20.484 1 94.69 463 ASP B C 1
ATOM 7351 O O . ASP B 1 463 ? 15.711 -17.344 21.578 1 94.69 463 ASP B O 1
ATOM 7355 N N . ASN B 1 464 ? 14.773 -16.219 19.859 1 94 464 ASN B N 1
ATOM 7356 C CA . ASN B 1 464 ? 15.109 -14.93 20.438 1 94 464 ASN B CA 1
ATOM 7357 C C . ASN B 1 464 ? 13.891 -14.273 21.078 1 94 464 ASN B C 1
ATOM 7359 O O . ASN B 1 464 ? 13.781 -13.047 21.109 1 94 464 ASN B O 1
ATOM 7363 N N . GLY B 1 465 ? 12.883 -15.078 21.391 1 93.81 465 GLY B N 1
ATOM 7364 C CA . GLY B 1 465 ? 11.805 -14.594 22.234 1 93.81 465 GLY B CA 1
ATOM 7365 C C . GLY B 1 465 ? 10.5 -14.398 21.484 1 93.81 465 GLY B C 1
ATOM 7366 O O . GLY B 1 465 ? 9.469 -14.102 22.094 1 93.81 465 GLY B O 1
ATOM 7367 N N . ALA B 1 466 ? 10.477 -14.492 20.156 1 94.31 466 ALA B N 1
ATOM 7368 C CA . ALA B 1 466 ? 9.273 -14.461 19.328 1 94.31 466 ALA B CA 1
ATOM 7369 C C . ALA B 1 466 ? 8.43 -13.234 19.625 1 94.31 466 ALA B C 1
ATOM 7371 O O . ALA B 1 466 ? 7.219 -13.336 19.844 1 94.31 466 ALA B O 1
ATOM 7372 N N . LYS B 1 467 ? 9.047 -12.062 19.703 1 93.06 467 LYS B N 1
ATOM 7373 C CA . LYS B 1 467 ? 8.352 -10.836 20.062 1 93.06 467 LYS B CA 1
ATOM 7374 C C . LYS B 1 467 ? 7.527 -10.305 18.891 1 93.06 467 LYS B C 1
ATOM 7376 O O . LYS B 1 467 ? 7.945 -10.406 17.734 1 93.06 467 LYS B O 1
ATOM 7381 N N . ARG B 1 468 ? 6.375 -9.695 19.25 1 90.56 468 ARG B N 1
ATOM 7382 C CA . ARG B 1 468 ? 5.602 -8.953 18.266 1 90.56 468 ARG B CA 1
ATOM 7383 C C . ARG B 1 468 ? 6.258 -7.605 17.969 1 90.56 468 ARG B C 1
ATOM 7385 O O . ARG B 1 468 ? 6.93 -7.031 18.828 1 90.56 468 ARG B O 1
ATOM 7392 N N . ILE B 1 469 ? 6.004 -7.133 16.797 1 95.25 469 ILE B N 1
ATOM 7393 C CA . ILE B 1 469 ? 6.656 -5.895 16.375 1 95.25 469 ILE B CA 1
ATOM 7394 C C . ILE B 1 469 ? 6.215 -4.746 17.281 1 95.25 469 ILE B C 1
ATOM 7396 O O . ILE B 1 469 ? 6.988 -3.818 17.531 1 95.25 469 ILE B O 1
ATOM 7400 N N . GLY B 1 470 ? 4.945 -4.797 17.734 1 93.75 470 GLY B N 1
ATOM 7401 C CA . GLY B 1 470 ? 4.473 -3.779 18.656 1 93.75 470 GLY B CA 1
ATOM 7402 C C . GLY B 1 470 ? 5.25 -3.752 19.969 1 93.75 470 GLY B C 1
ATOM 7403 O O . GLY B 1 470 ? 5.457 -2.686 20.547 1 93.75 470 GLY B O 1
ATOM 7404 N N . ASP B 1 471 ? 5.648 -4.902 20.453 1 94.06 471 ASP B N 1
ATOM 7405 C CA . ASP B 1 471 ? 6.438 -4.984 21.672 1 94.06 471 ASP B CA 1
ATOM 7406 C C . ASP B 1 471 ? 7.84 -4.414 21.469 1 94.06 471 ASP B C 1
ATOM 7408 O O . ASP B 1 471 ? 8.375 -3.725 22.328 1 94.06 471 ASP B O 1
ATOM 7412 N N . VAL B 1 472 ? 8.375 -4.754 20.375 1 96.69 472 VAL B N 1
ATOM 7413 C CA . VAL B 1 472 ? 9.68 -4.211 20.031 1 96.69 472 VAL B CA 1
ATOM 7414 C C . VAL B 1 472 ? 9.602 -2.689 19.938 1 96.69 472 VAL B C 1
ATOM 7416 O O . VAL B 1 472 ? 10.477 -1.982 20.438 1 96.69 472 VAL B O 1
ATOM 7419 N N . ALA B 1 473 ? 8.578 -2.191 19.328 1 97.25 473 ALA B N 1
ATOM 7420 C CA . ALA B 1 473 ? 8.367 -0.753 19.172 1 97.25 473 ALA B CA 1
ATOM 7421 C C . ALA B 1 473 ? 8.203 -0.083 20.531 1 97.25 473 ALA B C 1
ATOM 7423 O O . ALA B 1 473 ? 8.695 1.024 20.75 1 97.25 473 ALA B O 1
ATOM 7424 N N . ARG B 1 474 ? 7.48 -0.702 21.375 1 96.12 474 ARG B N 1
ATOM 7425 C CA . ARG B 1 474 ? 7.281 -0.18 22.734 1 96.12 474 ARG B CA 1
ATOM 7426 C C . ARG B 1 474 ? 8.609 -0.024 23.453 1 96.12 474 ARG B C 1
ATOM 7428 O O . ARG B 1 474 ? 8.844 0.992 24.109 1 96.12 474 ARG B O 1
ATOM 7435 N N . GLU B 1 475 ? 9.422 -1.033 23.375 1 96.44 475 GLU B N 1
ATOM 7436 C CA . GLU B 1 475 ? 10.727 -0.985 24.016 1 96.44 475 GLU B CA 1
ATOM 7437 C C . GLU B 1 475 ? 11.586 0.145 23.453 1 96.44 475 GLU B C 1
ATOM 7439 O O . GLU B 1 475 ? 12.227 0.879 24.203 1 96.44 475 GLU B O 1
ATOM 7444 N N . LYS B 1 476 ? 11.562 0.288 22.172 1 97.44 476 LYS B N 1
ATOM 7445 C CA . LYS B 1 476 ? 12.312 1.362 21.531 1 97.44 476 LYS B CA 1
ATOM 7446 C C . LYS B 1 476 ? 11.781 2.73 21.953 1 97.44 476 LYS B C 1
ATOM 7448 O O . LYS B 1 476 ? 12.555 3.668 22.156 1 97.44 476 LYS B O 1
ATOM 7453 N N . THR B 1 477 ? 10.516 2.852 22.062 1 97.06 477 THR B N 1
ATOM 7454 C CA . THR B 1 477 ? 9.883 4.094 22.5 1 97.06 477 THR B CA 1
ATOM 7455 C C . THR B 1 477 ? 10.328 4.453 23.906 1 97.06 477 THR B C 1
ATOM 7457 O O . THR B 1 477 ? 10.672 5.609 24.188 1 97.06 477 THR B O 1
ATOM 7460 N N . ARG B 1 478 ? 10.297 3.471 24.75 1 96.12 478 ARG B N 1
ATOM 7461 C CA . ARG B 1 478 ? 10.734 3.691 26.125 1 96.12 478 ARG B CA 1
ATOM 7462 C C . ARG B 1 478 ? 12.188 4.145 26.172 1 96.12 478 ARG B C 1
ATOM 7464 O O . ARG B 1 478 ? 12.547 5.023 26.953 1 96.12 478 ARG B O 1
ATOM 7471 N N . GLU B 1 479 ? 12.922 3.535 25.375 1 97.19 479 GLU B N 1
ATOM 7472 C CA . GLU B 1 479 ? 14.336 3.91 25.297 1 97.19 479 GLU B CA 1
ATOM 7473 C C . GLU B 1 479 ? 14.492 5.371 24.891 1 97.19 479 GLU B C 1
ATOM 7475 O O . GLU B 1 479 ? 15.258 6.113 25.5 1 97.19 479 GLU B O 1
ATOM 7480 N N . ILE B 1 480 ? 13.812 5.824 23.906 1 97.31 480 ILE B N 1
ATOM 7481 C CA . ILE B 1 480 ? 13.883 7.195 23.422 1 97.31 480 ILE B CA 1
ATOM 7482 C C . ILE B 1 480 ? 13.414 8.156 24.5 1 97.31 480 ILE B C 1
ATOM 7484 O O . ILE B 1 480 ? 14.109 9.125 24.828 1 97.31 480 ILE B O 1
ATOM 7488 N N . LEU B 1 481 ? 12.305 7.871 25.094 1 96.19 481 LEU B N 1
ATOM 7489 C CA . LEU B 1 481 ? 11.672 8.797 26.031 1 96.19 481 LEU B CA 1
ATOM 7490 C C . LEU B 1 481 ? 12.461 8.891 27.328 1 96.19 481 LEU B C 1
ATOM 7492 O O . LEU B 1 481 ? 12.375 9.898 28.031 1 96.19 481 LEU B O 1
ATOM 7496 N N . SER B 1 482 ? 13.211 7.852 27.656 1 95 482 SER B N 1
ATOM 7497 C CA . SER B 1 482 ? 13.977 7.859 28.891 1 95 482 SER B CA 1
ATOM 7498 C C . SER B 1 482 ? 15.242 8.703 28.75 1 95 482 SER B C 1
ATOM 7500 O O . SER B 1 482 ? 15.742 9.242 29.75 1 95 482 SER B O 1
ATOM 7502 N N . GLY B 1 483 ? 15.664 8.922 27.562 1 93.69 483 GLY B N 1
ATOM 7503 C CA . GLY B 1 483 ? 17 9.508 27.484 1 93.69 483 GLY B CA 1
ATOM 7504 C C . GLY B 1 483 ? 17.094 10.648 26.484 1 93.69 483 GLY B C 1
ATOM 7505 O O . GLY B 1 483 ? 18.062 11.398 26.484 1 93.69 483 GLY B O 1
ATOM 7506 N N . TYR B 1 484 ? 16.156 10.812 25.703 1 97.12 484 TYR B N 1
ATOM 7507 C CA . TYR B 1 484 ? 16.312 11.797 24.641 1 97.12 484 TYR B CA 1
ATOM 7508 C C . TYR B 1 484 ? 15.438 13.016 24.875 1 97.12 484 TYR B C 1
ATOM 7510 O O . TYR B 1 484 ? 14.211 12.898 24.969 1 97.12 484 TYR B O 1
ATOM 7518 N N . PHE B 1 485 ? 16.031 14.164 25 1 97.38 485 PHE B N 1
ATOM 7519 C CA . PHE B 1 485 ? 15.391 15.477 25.094 1 97.38 485 PHE B CA 1
ATOM 7520 C C . PHE B 1 485 ? 16 16.438 24.078 1 97.38 485 PHE B C 1
ATOM 7522 O O . PHE B 1 485 ? 17.172 16.812 24.188 1 97.38 485 PHE B O 1
ATOM 7529 N N . PRO B 1 486 ? 15.195 16.891 23.109 1 97.25 486 PRO B N 1
ATOM 7530 C CA . PRO B 1 486 ? 15.75 17.797 22.094 1 97.25 486 PRO B CA 1
ATOM 7531 C C . PRO B 1 486 ? 16.312 19.078 22.703 1 97.25 486 PRO B C 1
ATOM 7533 O O . PRO B 1 486 ? 15.734 19.609 23.656 1 97.25 486 PRO B O 1
ATOM 7536 N N . SER B 1 487 ? 17.375 19.625 22.094 1 95.5 487 SER B N 1
ATOM 7537 C CA . SER B 1 487 ? 18.047 20.781 22.688 1 95.5 487 SER B CA 1
ATOM 7538 C C . SER B 1 487 ? 18.156 21.922 21.688 1 95.5 487 SER B C 1
ATOM 7540 O O . SER B 1 487 ? 18.969 22.844 21.859 1 95.5 487 SER B O 1
ATOM 7542 N N . HIS B 1 488 ? 17.375 21.844 20.641 1 96.69 488 HIS B N 1
ATOM 7543 C CA . HIS B 1 488 ? 17.5 22.844 19.578 1 96.69 488 HIS B CA 1
ATOM 7544 C C . HIS B 1 488 ? 16.984 24.203 20.047 1 96.69 488 HIS B C 1
ATOM 7546 O O . HIS B 1 488 ? 17.375 25.234 19.5 1 96.69 488 HIS B O 1
ATOM 7552 N N . LEU B 1 489 ? 16.031 24.281 21.016 1 97.06 489 LEU B N 1
ATOM 7553 C CA . LEU B 1 489 ? 15.609 25.531 21.641 1 97.06 489 LEU B CA 1
ATOM 7554 C C . LEU B 1 489 ? 16.594 25.938 22.734 1 97.06 489 LEU B C 1
ATOM 7556 O O . LEU B 1 489 ? 16.703 25.266 23.766 1 97.06 489 LEU B O 1
ATOM 7560 N N . PRO B 1 490 ? 17.281 27.047 22.562 1 96.62 490 PRO B N 1
ATOM 7561 C CA . PRO B 1 490 ? 18.25 27.438 23.578 1 96.62 490 PRO B CA 1
ATOM 7562 C C . PRO B 1 490 ? 17.625 27.688 24.953 1 96.62 490 PRO B C 1
ATOM 7564 O O . PRO B 1 490 ? 16.5 28.188 25.031 1 96.62 490 PRO B O 1
ATOM 7567 N N . ASP B 1 491 ? 18.375 27.453 25.969 1 96.75 491 ASP B N 1
ATOM 7568 C CA . ASP B 1 491 ? 17.891 27.562 27.344 1 96.75 491 ASP B CA 1
ATOM 7569 C C . ASP B 1 491 ? 17.422 28.984 27.656 1 96.75 491 ASP B C 1
ATOM 7571 O O . ASP B 1 491 ? 16.406 29.172 28.328 1 96.75 491 ASP B O 1
ATOM 7575 N N . ASP B 1 492 ? 18.156 29.953 27.203 1 96.56 492 ASP B N 1
ATOM 7576 C CA . ASP B 1 492 ? 17.812 31.344 27.484 1 96.56 492 ASP B CA 1
ATOM 7577 C C . ASP B 1 492 ? 16.516 31.75 26.781 1 96.56 492 ASP B C 1
ATOM 7579 O O . ASP B 1 492 ? 15.719 32.5 27.328 1 96.56 492 ASP B O 1
ATOM 7583 N N . VAL B 1 493 ? 16.344 31.219 25.625 1 97.5 493 VAL B N 1
ATOM 7584 C CA . VAL B 1 493 ? 15.094 31.469 24.906 1 97.5 493 VAL B CA 1
ATOM 7585 C C . VAL B 1 493 ? 13.93 30.828 25.656 1 97.5 493 VAL B C 1
ATOM 7587 O O . VAL B 1 493 ? 12.875 31.453 25.828 1 97.5 493 VAL B O 1
ATOM 7590 N N . ASP B 1 494 ? 14.102 29.594 26.125 1 97.75 494 ASP B N 1
ATOM 7591 C CA . ASP B 1 494 ? 13.062 28.922 26.891 1 97.75 494 ASP B CA 1
ATOM 7592 C C . ASP B 1 494 ? 12.688 29.734 28.141 1 97.75 494 ASP B C 1
ATOM 7594 O O . ASP B 1 494 ? 11.508 29.891 28.453 1 97.75 494 ASP B O 1
ATOM 7598 N N . ARG B 1 495 ? 13.672 30.234 28.844 1 97.12 495 ARG B N 1
ATOM 7599 C CA . ARG B 1 495 ? 13.43 31.031 30.047 1 97.12 495 ARG B CA 1
ATOM 7600 C C . ARG B 1 495 ? 12.688 32.312 29.703 1 97.12 495 ARG B C 1
ATOM 7602 O O . ARG B 1 495 ? 11.781 32.719 30.438 1 97.12 495 ARG B O 1
ATOM 7609 N N . ALA B 1 496 ? 13.086 32.938 28.641 1 97.81 496 ALA B N 1
ATOM 7610 C CA . ALA B 1 496 ? 12.406 34.156 28.203 1 97.81 496 ALA B CA 1
ATOM 7611 C C . ALA B 1 496 ? 10.945 33.875 27.859 1 97.81 496 ALA B C 1
ATOM 7613 O O . ALA B 1 496 ? 10.062 34.688 28.172 1 97.81 496 ALA B O 1
ATOM 7614 N N . LEU B 1 497 ? 10.656 32.781 27.156 1 98.31 497 LEU B N 1
ATOM 7615 C CA . LEU B 1 497 ? 9.297 32.406 26.797 1 98.31 497 LEU B CA 1
ATOM 7616 C C . LEU B 1 497 ? 8.445 32.188 28.047 1 98.31 497 LEU B C 1
ATOM 7618 O O . LEU B 1 497 ? 7.285 32.625 28.094 1 98.31 497 LEU B O 1
ATOM 7622 N N . ARG B 1 498 ? 9.008 31.594 29.047 1 97.44 498 ARG B N 1
ATOM 7623 C CA . ARG B 1 498 ? 8.281 31.297 30.281 1 97.44 498 ARG B CA 1
ATOM 7624 C C . ARG B 1 498 ? 7.961 32.562 31.047 1 97.44 498 ARG B C 1
ATOM 7626 O O . ARG B 1 498 ? 7 32.625 31.828 1 97.44 498 ARG B O 1
ATOM 7633 N N . LYS B 1 499 ? 8.727 33.594 30.844 1 97.75 499 LYS B N 1
ATOM 7634 C CA . LYS B 1 499 ? 8.445 34.906 31.453 1 97.75 499 LYS B CA 1
ATOM 7635 C C . LYS B 1 499 ? 7.262 35.562 30.766 1 97.75 499 LYS B C 1
ATOM 7637 O O . LYS B 1 499 ? 6.449 36.219 31.438 1 97.75 499 LYS B O 1
ATOM 7642 N N . ASP B 1 500 ? 7.219 35.344 29.531 1 97.56 500 ASP B N 1
ATOM 7643 C CA . ASP B 1 500 ? 6.266 36.094 28.734 1 97.56 500 ASP B CA 1
ATOM 7644 C C . ASP B 1 500 ? 4.961 35.312 28.547 1 97.56 500 ASP B C 1
ATOM 7646 O O . ASP B 1 500 ? 3.916 35.906 28.266 1 97.56 500 ASP B O 1
ATOM 7650 N N . PHE B 1 501 ? 5.023 34 28.625 1 98.12 501 PHE B N 1
ATOM 7651 C CA . PHE B 1 501 ? 3.873 33.156 28.328 1 98.12 501 PHE B CA 1
ATOM 7652 C C . PHE B 1 501 ? 3.664 32.125 29.453 1 98.12 501 PHE B C 1
ATOM 7654 O O . PHE B 1 501 ? 4.613 31.75 30.141 1 98.12 501 PHE B O 1
ATOM 7661 N N . ASP B 1 502 ? 2.416 31.641 29.656 1 98.06 502 ASP B N 1
ATOM 7662 C CA . ASP B 1 502 ? 2.092 30.594 30.625 1 98.06 502 ASP B CA 1
ATOM 7663 C C . ASP B 1 502 ? 2.363 29.219 30.047 1 98.06 502 ASP B C 1
ATOM 7665 O O . ASP B 1 502 ? 1.438 28.531 29.609 1 98.06 502 ASP B O 1
ATOM 7669 N N . ILE B 1 503 ? 3.619 28.828 30.125 1 98.25 503 ILE B N 1
ATOM 7670 C CA . ILE B 1 503 ? 4.043 27.531 29.641 1 98.25 503 ILE B CA 1
ATOM 7671 C C . ILE B 1 503 ? 3.803 26.469 30.719 1 98.25 503 ILE B C 1
ATOM 7673 O O . ILE B 1 503 ? 4.379 26.531 31.797 1 98.25 503 ILE B O 1
ATOM 7677 N N . ARG B 1 504 ? 3.008 25.469 30.328 1 98.06 504 ARG B N 1
ATOM 7678 C CA . ARG B 1 504 ? 2.529 24.516 31.328 1 98.06 504 ARG B CA 1
ATOM 7679 C C . ARG B 1 504 ? 3.477 23.328 31.453 1 98.06 504 ARG B C 1
ATOM 7681 O O . ARG B 1 504 ? 3.494 22.641 32.469 1 98.06 504 ARG B O 1
ATOM 7688 N N . LEU B 1 505 ? 4.188 22.984 30.391 1 97.81 505 LEU B N 1
ATOM 7689 C CA . LEU B 1 505 ? 5.238 21.969 30.531 1 97.81 505 LEU B CA 1
ATOM 7690 C C . LEU B 1 505 ? 6.348 22.484 31.453 1 97.81 505 LEU B C 1
ATOM 7692 O O . LEU B 1 505 ? 6.945 23.531 31.203 1 97.81 505 LEU B O 1
ATOM 7696 N N . THR B 1 506 ? 6.664 21.75 32.5 1 97.31 506 THR B N 1
ATOM 7697 C CA . THR B 1 506 ? 7.715 22.172 33.406 1 97.31 506 THR B CA 1
ATOM 7698 C C . THR B 1 506 ? 9.094 21.969 32.781 1 97.31 506 THR B C 1
ATOM 7700 O O . THR B 1 506 ? 9.234 21.219 31.812 1 97.31 506 THR B O 1
ATOM 7703 N N . ARG B 1 507 ? 10.039 22.703 33.281 1 96.44 507 ARG B N 1
ATOM 7704 C CA . ARG B 1 507 ? 11.406 22.531 32.812 1 96.44 507 ARG B CA 1
ATOM 7705 C C . ARG B 1 507 ? 11.906 21.109 33.031 1 96.44 507 ARG B C 1
ATOM 7707 O O . ARG B 1 507 ? 12.664 20.578 32.219 1 96.44 507 ARG B O 1
ATOM 7714 N N . ALA B 1 508 ? 11.523 20.438 34.125 1 95.62 508 ALA B N 1
ATOM 7715 C CA . ALA B 1 508 ? 11.883 19.062 34.375 1 95.62 508 ALA B CA 1
ATOM 7716 C C . ALA B 1 508 ? 11.336 18.125 33.312 1 95.62 508 ALA B C 1
ATOM 7718 O O . ALA B 1 508 ? 12.008 17.172 32.906 1 95.62 508 ALA B O 1
ATOM 7719 N N . GLN B 1 509 ? 10.18 18.359 32.875 1 96.38 509 GLN B N 1
ATOM 7720 C CA . GLN B 1 509 ? 9.516 17.516 31.891 1 96.38 509 GLN B CA 1
ATOM 7721 C C . GLN B 1 509 ? 10.219 17.594 30.531 1 96.38 509 GLN B C 1
ATOM 7723 O O . GLN B 1 509 ? 10.141 16.656 29.734 1 96.38 509 GLN B O 1
ATOM 7728 N N . ILE B 1 510 ? 10.914 18.703 30.297 1 96.44 510 ILE B N 1
ATOM 7729 C CA . ILE B 1 510 ? 11.578 18.828 29 1 96.44 510 ILE B CA 1
ATOM 7730 C C . ILE B 1 510 ? 13.07 18.547 29.156 1 96.44 510 ILE B C 1
ATOM 7732 O O . ILE B 1 510 ? 13.875 18.922 28.297 1 96.44 510 ILE B O 1
ATOM 7736 N N . GLY B 1 511 ? 13.461 18 30.328 1 94.12 511 GLY B N 1
ATOM 7737 C CA . GLY B 1 511 ? 14.812 17.5 30.531 1 94.12 511 GLY B CA 1
ATOM 7738 C C . GLY B 1 511 ? 15.773 18.578 31 1 94.12 511 GLY B C 1
ATOM 7739 O O . GLY B 1 511 ? 16.984 18.453 30.812 1 94.12 511 GLY B O 1
ATOM 7740 N N . ARG B 1 512 ? 15.273 19.719 31.469 1 92.38 512 ARG B N 1
ATOM 7741 C CA . ARG B 1 512 ? 16.109 20.812 31.953 1 92.38 512 ARG B CA 1
ATOM 7742 C C . ARG B 1 512 ? 15.812 21.109 33.438 1 92.38 512 ARG B C 1
ATOM 7744 O O . ARG B 1 512 ? 15.383 22.219 33.75 1 92.38 512 ARG B O 1
ATOM 7751 N N . PRO B 1 513 ? 16.109 20.141 34.25 1 83.5 513 PRO B N 1
ATOM 7752 C CA . PRO B 1 513 ? 15.828 20.438 35.656 1 83.5 513 PRO B CA 1
ATOM 7753 C C . PRO B 1 513 ? 16.688 21.578 36.219 1 83.5 513 PRO B C 1
ATOM 7755 O O . PRO B 1 513 ? 17.75 21.875 35.656 1 83.5 513 PRO B O 1
ATOM 7758 N N . ALA B 1 514 ? 16.203 22.281 37.25 1 71.94 514 ALA B N 1
ATOM 7759 C CA . ALA B 1 514 ? 16.844 23.438 37.875 1 71.94 514 ALA B CA 1
ATOM 7760 C C . ALA B 1 514 ? 18.312 23.141 38.219 1 71.94 514 ALA B C 1
ATOM 7762 O O . ALA B 1 514 ? 18.672 22 38.5 1 71.94 514 ALA B O 1
#

Secondary structure (DSSP, 8-state):
-----TTHHHHHHHS----S----S--TTEE---B-SS-HHHHHHHHHHHHHIIIII-EE---HHHHHHHHHTT-EE-TTSEEE--HHHHHHHHHHS--SEEE--SSGGG-EEE-TTEEEEB----BSEEE-TTT--EEE--HHHHHHHHHHHHT-TT--EEE--B--TT---HHHHHHHHHHHHHHH-SSEEEE--SSGGGHHHHHHHHHHHHTSHHHHHHS--EEEEE--B-SSSBB-HHHHHHHHHHHHHT--EEEEE--EETTTB-SSHHHHHHHHHHHHHHHHHHHHHH-TT--EEEEE--EEE-TTT--EE-SSHHHHHHHHHHHHHHHHTT--BEEE----S-SSSBHHHHHHHHHHHHHHHHHT-SEEETSSSEEGGGTEE-HHHHHHHHHHHHHHHHHHH-----TTTS-HHHHHHHHHTTS--TT-HHHHHHHHHH-PPPSS---S-HHHHHHTT---HHHHHHHHHHHHHHH-----S-HHHHHHHHHHS---S-TTTTT---/------THHHHHHHS----S----S--TTEE---B-SS-HHHHHHHHHHHHHIIIII-EE---HHHHHHHHHTT-EE-TTSEEE--HHHHHHHHHHS--SEEE--SSGGG-EEE-TTEEEEB----BSEEEETTTTEEEE--HHHHHHHHHHHHT-TT--EEE--B--TT---HHHHHHHHHHHHHHH-SSEEEE--SSGGGHHHHHHHHHHHHTSHHHHHHS--EEEEE--B-SSSBB-HHHHHHHHHHHHHT--EEEEE--EETTTB-SSHHHHHHHHHHHHHHHHHHHHHH-TT--EEEEE--EEE-TTT--EE-SSHHHHHHHHHHHHHHHHTT--BEEE----S-SSSBHHHHHHHHHHHHHHHHHT-SEEETSSSEEGGGTEE-HHHHHHHHHHHHHHHHHHH-----TTTS-HHHHHHHHHTTS--TT-HHHHHHHHHH-PPPSS---S-HHHHHHTT---HHHHHHHHHHHHHHH-----S-HHHHHHHHHHS---S-TTTTT---

Foldseek 3Di:
DDPPPPPPPPVVVVPPPPPDQFAFLFAFFQAFAQDDLDDPVLLVVLVVLLQCCLAPPAFADEDPVLQVLQVVVPWDADPVHHIHHHSVLLVVLLQLADAQDWQDFLDNVLIAGLFALGAAEEADFAAQWAQDLVVRDIDGDALLNQLLLLQLLQVQRRHREYERQYFHPVDDDLLQRQQQSLVSNNQNHRHAYEYERDFQVSLVNSLVLQQLLQVHQVSCLVHPRYAYEAAQADAQRYGDHRSLSNLLSNQVSNHAYEHEDEAEDPPRFDVDLSRLLSRLQSRQSSVSSSNCSSPSHHNYAREREYFYAPPVVRHTAQQDPSNQSSQLNNLLSCSVSRGQYEYEAQQFQDSDPDPSSLNRLLSNSLSNSNSRHHYYYNSFQHYNNSNYGYSLRNQVSSQSSQVSSSVSNPDPDDPVPVCPVVVVVLVVPVVDDPPDPVVVSCCRHNDDDRDQDDDDDPVVCVVVPVDDSSVVSSVVSVVSQVDTADCSRDPVSVVVCVVVDVHPQDCVSRPRDD/DDDPPPDPPPVVVVPPPPPDQFAFLFAFFQAFAQDDLDDPVLLVVLVVLLQCCLAPPAFADEDPVLQVLQVVVPWDADPVHHIHHHSVLLVVLLQLADAQDWQDFLDNVLIAGLFALGAAEEADFAAQWAQDLVVRDIDGDALLNQLLLLQLLQVQRRHREYERQYFHPVDDDLLQRQQQSLVSNNQNHRHAYEYERDFQVSLVNSLVLQQLLQVHQVSCLVHPRYAYEAAQADAQRYGDHRSLSNLLSNQVSNHAYEHEDEAEDPPRFDVDLSRLLSRLQSRQSSVSSSNCSSPSHHNYAREREYFYAPPVVRHTAQQDPSNQSSQLNNLLSCSVSRGQYEYEAQQFQDSDPDPSSLNRLLSNSLSNSNSRHHYYYNSFQHYNNSNYGYSLRNQVSSQSSQVSSSVSNPDPDDPVPVCPVVVVVLVVPVVDDPPDPVVVSCCRHNDDDRDQDDDDDPVVCVVVPVDDSSVVSVVVSVVSQVDTADCSRDPVSVVVCVVVGVHPQDCVSRPRDD

InterPro domains:
  IPR010426 Trimethylamine methyltransferase [PF06253] (6-501)
  IPR010426 Trimethylamine methyltransferase [PIRSF037567] (3-508)
  IPR038601 MttB-like superfamily [G3DSA:3.20.20.480] (32-503)

Radius of gyration: 29.48 Å; Cα contacts (8 Å, |Δi|>4): 2511; chains: 2; bounding box: 77×90×74 Å

Sequence (1028 aa):
MTKTNRRRGRKDRLKQVSEPDPQPPVWPGVVGGRLKPLSPDEESLVEEAAFKLLEDLGLSQAIPSMIEKVTTAGGTMTDDGRLLFPRTLVKWAIDGAQRGFTLCGQRPENDLKIEAARVHMSTGGAAPGVFDLDTHAYRDSTLQDLYDAARIVDRMDNIHHFSRPVVARDIESNALMDLNTAYACLAGTSKHVSISVTEPRNVADIARLCYAVAGGEAAFRARPFLTEMVCHVVPPMRFAEEACEVLELAIKAGFPVQLISAGQAGATSPATIAGSLVQAVAETLAGLVFARLVDPEAKAIFAPKPLVADLRTGSMSGGGGEQAILMAGAAQMGRRWDLPTSSIAGITDAKRLDAQYGAEKSLAVAMAAHAGSNIITQAAGMMSSLLGVSHAAYVTDNDMLGNILRTVRGIEATPENIAADVIAGVCRGVGHYLGEQHTFSRMKSDYFYPEIGDRRAPRDWQDNGAKRIGDVAREKTREILSGYFPSHLPDDVDRALRKDFDIRLTRAQIGRPAMTKTNRRRGRKDRLKQVSEPDPQPPVWPGVVGGRLKPLSPDEESLVEEAAFKLLEDLGLSQAIPSMIEKVTTAGGTMTDDGRLLFPRTLVKWAIDGAQRGFTLCGQRPENDLKIEAARVHMSTGGAAPGVFDLDTHAYRDSTLQDLYDAARIVDRMDNIHHFSRPVVARDIESNALMDLNTAYACLAGTSKHVSISVTEPRNVADIARLCYAVAGGEAAFRARPFLTEMVCHVVPPMRFAEEACEVLELAIKAGFPVQLISAGQAGATSPATIAGSLVQAVAETLAGLVFARLVDPEAKAIFAPKPLVADLRTGSMSGGGGEQAILMAGAAQMGRRWDLPTSSIAGITDAKRLDAQYGAEKSLAVAMAAHAGSNIITQAAGMMSSLLGVSHAAYVTDNDMLGNILRTVRGIEATPENIAADVIAGVCRGVGHYLGEQHTFSRMKSDYFYPEIGDRRAPRDWQDNGAKRIGDVAREKTREILSGYFPSHLPDDVDRALRKDFDIRLTRAQIGRPA